Protein AF-0000000078515264 (afdb_homodimer)

Secondary structure (DSSP, 8-state):
---------------TTHHHHHHHHHHHTT--B--SS-----S-----SSSPPPTT-EEPP-TT-EEEES---TT--GGGGGSS-TT--EE--TT-SEEEEEEEEEEEEEEEEEEEE--TTSTTTT---EEEEEEESSSSSEEEEEEEEE--SSSS-EEEEEEEEEEEEEEEEEEPPSS-S--EESEEEEEEESEE----GGG-EEEEEEE-SS---EEEE-TTS-EEEE-SSSSS--SS--SS-EEEEEE-TTT--EEEEEE-TT----SS-EEEE-TTS-EEEE-SSSTT-EEEEETTTTEEEEEPPPSS--SS-EEEE-TTS-EEEE--TTTT-TTS---EEEEETTTTEEEEETTS-GGGG----TT-HHHHTSS-EEEE-GGGEEEEEESSSEEEEEE-STT-EEEEEEE-TT----BT-EEEEEETTTTEEEEE--BSSSSSEE-EEEEEEEE--STTPPPEEEEEEEEEEEEEEBS-EEEE-TTS-EEEE--BSEE-TTB--SB--S-EEEETTTTEEEE-PPP-S---TTEEEEE-TTS-EEEEE----SSSTT---EEEEEE-GGGB-TTSPBPP---EEE---SEEETTPEEEEEESS---EEEEEE--EEETTB-TT-BEEEE--EESSSSS-EEEEE--S-TTTS-SEEEEEEEE-TT-PBPPPEEEEEESSS--S------------------/---------------TTHHHHHHHHHHHTT--B--SS-----S-----SSSPPPTT-EEPP-TT-EEEES---TT--GGGGGSS-TT--EE--TT-SEEEEEEEEEEEEEEEEEEEEPPTTSTTTT---EEEEEEESSSSS-EEEEEEEE--SSSS-EEEEEEEEEEEEEEEEEEPPSS-S--EESEEEEEEESEE----GGG-EEEEEEE-SS---EEEE-TTS-EEEE-SSSSS--SS--SS-EEEEEE-TTT--EEEEEE-TT----SS-EEEE-TTS-EEEE-SSSTT-EEEEETTTTEEEEEPPPSS--SS-EEEE-TTS-EEEE--TTTT-TTS---EEEEETTTTEEEEETTS-GGGG----TT-HHHHTSS-EEEE-GGGEEEEEESSSEEEEEE-STT-EEEEEEE-TT----BT-EEEEEETTTTEEEEE--BSSSSSEE-EEEEEEEE--STTPPPEEEEEEEEEEEEEEBS-EEEE-TTS-EEEE--BSEE-TTB--SB--S-EEEETTTTEEEE-PPP-S---TTEEEEE-TTS-EEEEE----SSSTT---EEEEEE-GGGB-TTSPBPP---EEE---SEEETTPEEEEEESS---EEEEEE--EEETTB-TT-BEEEE--EESSSSS-EEEEE--S-TTTS-SEEEEEEEE-TT-PBPPPEEEEEESSS--S------------------

Solvent-accessible surface area (backbone atoms only — not comparable to full-atom values): 69008 Å² total; per-residue (Å²): 140,81,81,76,80,76,81,80,79,79,78,82,79,79,62,86,67,47,62,64,44,48,52,52,42,50,47,50,60,22,52,62,53,73,85,84,43,87,73,68,81,45,80,62,69,95,75,54,57,53,26,44,63,60,66,76,47,38,78,56,78,59,69,58,48,47,78,49,53,70,52,50,28,90,92,15,47,64,64,27,20,66,66,37,40,60,88,40,34,15,27,35,32,54,85,44,79,47,46,40,44,35,39,35,53,74,46,37,25,23,39,24,31,42,36,38,31,44,41,72,85,45,62,62,55,26,59,66,34,58,39,37,30,32,37,11,72,74,76,74,58,71,46,70,56,44,27,32,25,19,46,50,81,59,79,54,78,41,72,49,61,35,70,59,38,77,26,23,24,41,36,41,40,30,71,55,37,91,89,42,43,31,38,32,30,3,34,61,46,44,24,23,26,54,50,57,78,87,83,48,31,76,35,17,44,81,50,35,19,38,37,37,58,32,20,31,33,31,37,31,52,38,83,67,64,35,35,39,31,25,33,10,65,31,49,38,32,62,71,89,64,88,57,28,19,23,28,34,36,38,38,32,83,86,78,57,48,54,48,77,48,74,46,49,87,53,50,35,11,51,30,59,36,21,50,31,52,22,29,64,50,35,36,40,38,31,16,15,76,31,22,32,39,25,37,32,35,37,47,86,74,68,42,79,40,61,51,59,53,47,91,58,42,16,20,35,19,23,27,21,36,25,28,83,15,29,34,39,36,37,32,9,26,48,36,80,47,49,86,53,85,38,40,22,32,34,37,33,73,78,76,51,41,61,44,74,14,75,46,20,51,41,79,72,48,45,39,81,22,84,85,34,68,37,56,15,33,41,56,45,35,40,36,38,19,48,89,39,18,31,41,32,72,22,36,14,31,48,21,34,29,35,35,63,58,83,50,25,29,60,43,80,34,50,57,60,70,90,50,63,32,17,30,51,18,36,57,41,31,44,28,37,83,67,27,31,29,42,35,41,30,3,10,54,23,72,55,81,22,60,29,32,27,44,23,32,34,37,33,44,78,60,76,79,51,71,50,48,68,42,67,32,41,88,28,41,51,98,56,44,21,18,35,22,34,61,36,69,43,84,83,43,31,34,40,35,40,39,3,13,36,51,28,42,80,47,33,85,46,51,62,37,47,56,23,36,33,39,33,75,88,78,42,37,72,43,76,34,46,68,56,63,69,84,36,26,40,28,18,31,44,46,69,40,62,69,65,30,32,41,47,26,12,10,35,45,42,33,65,10,34,43,23,25,43,32,29,32,30,36,39,50,33,61,48,35,34,82,87,50,46,77,49,87,56,40,40,78,72,45,66,72,64,61,63,49,40,54,38,40,71,51,46,35,27,31,76,44,72,65,57,38,32,22,37,35,37,50,37,32,25,37,46,34,46,36,40,44,38,37,24,33,78,38,68,59,42,72,73,45,98,66,75,40,30,35,34,34,67,44,57,67,48,32,23,60,46,51,27,15,44,29,30,40,31,43,17,24,86,82,52,22,54,14,62,38,47,66,26,39,31,23,86,47,88,70,65,61,70,64,76,76,75,80,77,80,79,82,79,80,73,75,80,72,80,120,135,86,68,82,80,80,79,78,78,76,78,80,79,79,63,80,66,48,66,63,43,50,51,52,42,50,48,50,50,26,54,60,52,74,87,85,42,89,74,70,81,46,79,61,71,96,73,54,58,51,26,44,63,61,67,77,48,40,78,55,77,60,69,58,49,46,78,50,55,70,52,49,29,89,93,14,47,64,65,27,20,66,66,37,40,59,88,40,33,17,27,35,31,54,86,42,78,48,46,40,43,34,38,35,52,74,46,36,24,24,39,25,31,41,36,38,32,45,39,71,86,44,61,62,56,26,59,67,34,59,40,36,32,31,38,10,70,73,78,74,59,71,48,69,57,43,28,33,26,20,46,50,83,60,78,53,79,41,75,49,61,36,70,60,39,76,27,23,25,41,36,41,37,30,70,55,36,88,89,41,41,30,37,31,31,3,34,61,46,44,25,24,26,53,51,58,77,88,83,48,31,76,35,17,44,81,49,35,18,38,36,36,58,34,20,31,31,31,36,33,50,38,82,69,64,35,36,42,30,26,32,10,64,30,49,38,32,60,71,87,62,87,60,29,19,24,27,34,36,38,37,32,82,86,80,55,49,55,48,76,50,73,48,48,87,52,49,35,12,51,29,59,36,20,47,32,52,23,28,58,51,35,36,39,38,32,16,14,77,32,22,32,37,24,37,33,35,38,48,87,74,68,41,78,40,61,50,57,51,46,91,59,41,15,21,36,20,23,28,20,36,24,27,83,14,30,35,40,36,37,32,8,24,48,35,82,45,55,86,52,85,37,40,23,32,34,37,33,75,90,76,52,41,61,45,74,13,76,48,20,51,40,78,70,47,44,37,79,22,85,86,34,66,38,57,14,33,42,55,45,35,39,36,37,19,48,89,38,19,32,41,32,71,22,35,14,30,49,21,32,29,35,34,64,57,83,49,25,29,63,44,78,34,49,57,58,70,88,50,63,33,18,29,50,19,35,57,42,30,45,28,36,85,66,27,32,30,41,36,41,29,4,10,54,23,72,56,80,22,61,30,33,26,45,24,32,32,37,33,45,77,59,79,78,51,69,51,50,69,41,66,32,40,86,27,42,51,96,56,44,22,16,35,23,33,60,38,69,43,82,83,44,29,35,39,36,40,40,3,12,36,52,28,44,80,48,32,85,45,50,63,37,47,55,24,35,34,39,33,74,89,78,40,37,71,44,76,34,47,67,57,64,69,84,34,25,38,27,17,31,44,46,68,40,61,69,67,30,33,42,46,26,12,10,33,44,43,32,64,9,36,42,22,25,42,33,29,32,29,36,40,50,32,61,47,35,34,81,88,49,46,77,49,88,55,39,39,79,71,44,67,73,63,59,62,48,39,55,39,38,70,48,45,34,28,31,78,43,75,65,58,38,31,23,39,34,35,50,37,34,26,37,47,34,46,37,39,44,36,36,24,36,79,39,67,60,44,72,74,45,98,68,75,38,30,36,33,34,68,42,57,69,50,31,23,57,45,50,26,15,45,28,30,40,30,43,16,24,86,81,52,21,56,13,61,38,49,66,28,38,31,23,86,50,88,72,65,55,80,65,74,77,74,79,79,79,78,80,76,77,78,77,83,73,77,122

pLDDT: mean 89.78, std 17.16, range [20.33, 98.81]

InterPro domains:
  IPR000421 Coagulation factor 5/8, C-terminal domain [PF00754] (67-188)
  IPR000421 Coagulation factor 5/8, C-terminal domain [PS50022] (48-193)
  IPR006652 Kelch repeat type 1 [PF01344] (315-359)
  IPR006652 Kelch repeat type 1 [SM00612] (282-324)
  IPR006652 Kelch repeat type 1 [SM00612] (326-372)
  IPR006652 Kelch repeat type 1 [SM00612] (493-545)
  IPR008979 Galactose-binding-like domain superfamily [SSF49785] (58-192)
  IPR009880 Glyoxal oxidase, N-terminal [PF07250] (476-554)
  IPR011043 Galactose oxidase/kelch, beta-propeller [SSF50965] (236-576)
  IPR013783 Immunoglobulin-like fold [G3DSA:2.60.40.10] (584-681)
  IPR014756 Immunoglobulin E-set [SSF81296] (582-682)
  IPR015202 Galactose oxidase-like, Early set domain [PF09118] (585-681)
  IPR015202 Galactose oxidase-like, Early set domain [cd02851] (580-681)
  IPR037293 Galactose oxidase, central domain superfamily [G3DSA:2.130.10.80] (200-582)

Sequence (1412 aa):
MRLQWAGLLLGASIGGVNGMAEYMHEAMRGERVSGYGKSDNPSFVPEFKDESRPYQGHRIPRQDWTLTCSSSARGFPCKNAIDGKSATAWRSDPSDKGHTFIVDLGAWYQVGAVVVLPPTDTDTEGLITQHKIWASEDHETWKGPVAYGMWPESNRQRMSAFEPSSTRYLRITTEADEKNPWIGIAELNIYGTLYTIPRDPALGVWGPTLDFPIVPVSGAQEGSGMLALWSSWADDQFHSTPGGKTVMTRWNPLTGEVSKRTVSNTHHDMFCPGISYDGTGMMVVTGGNDASETSLYDSVNDEWVRATEMKLRRGYQASTTLSDGRVFVIGGSWAGASNVDKDAEVYDPATRNWTMLPEAKVSNMLTEDMEGPWRADNHGWLFGWKDLSIFQAGPSKQMNWYSAHGNGSVVAAGRRMDDEDSMSGNAIMFDAVKGKILTLGGSPDYDKSWSTNAAHIITIGEPGQKPKVQPAGGGTMHHERVFHTTVVLPDGKVAIFGGQQFGIAFNEENVQFVPEIYDPETDTFTKLQQNNVVRVYHTVSILLPDARVLNAGGGLCGNCTANHYDGQIFTPPYLLTPSGQPRPRPEIISGLQDHAVVGSTLRFRTSGPISTASLIRLGTATHTVNTDQRRIPLDVTATTFFGNTWKTTLPKDSGILIPGYWMLFVMDRDGVPSIAKIMMIGLDNRQTIQPAEEQSSAIDEQKCEHMRLQWAGLLLGASIGGVNGMAEYMHEAMRGERVSGYGKSDNPSFVPEFKDESRPYQGHRIPRQDWTLTCSSSARGFPCKNAIDGKSATAWRSDPSDKGHTFIVDLGAWYQVGAVVVLPPTDTDTEGLITQHKIWASEDHETWKGPVAYGMWPESNRQRMSAFEPSSTRYLRITTEADEKNPWIGIAELNIYGTLYTIPRDPALGVWGPTLDFPIVPVSGAQEGSGMLALWSSWADDQFHSTPGGKTVMTRWNPLTGEVSKRTVSNTHHDMFCPGISYDGTGMMVVTGGNDASETSLYDSVNDEWVRATEMKLRRGYQASTTLSDGRVFVIGGSWAGASNVDKDAEVYDPATRNWTMLPEAKVSNMLTEDMEGPWRADNHGWLFGWKDLSIFQAGPSKQMNWYSAHGNGSVVAAGRRMDDEDSMSGNAIMFDAVKGKILTLGGSPDYDKSWSTNAAHIITIGEPGQKPKVQPAGGGTMHHERVFHTTVVLPDGKVAIFGGQQFGIAFNEENVQFVPEIYDPETDTFTKLQQNNVVRVYHTVSILLPDARVLNAGGGLCGNCTANHYDGQIFTPPYLLTPSGQPRPRPEIISGLQDHAVVGSTLRFRTSGPISTASLIRLGTATHTVNTDQRRIPLDVTATTFFGNTWKTTLPKDSGILIPGYWMLFVMDRDGVPSIAKIMMIGLDNRQTIQPAEEQSSAIDEQKCEH

Organism: Penicillium expansum (NCBI:txid27334)

Structure (mmCIF, N/CA/C/O backbone):
data_AF-0000000078515264-model_v1
#
loop_
_entity.id
_entity.type
_entity.pdbx_description
1 polymer 'Galactose oxidase/kelch, beta-propeller'
#
loop_
_atom_site.group_PDB
_atom_site.id
_atom_site.type_symbol
_atom_site.label_atom_id
_atom_site.label_alt_id
_atom_site.label_comp_id
_atom_site.label_asym_id
_atom_site.label_entity_id
_atom_site.label_seq_id
_atom_site.pdbx_PDB_ins_code
_atom_site.Cartn_x
_atom_site.Cartn_y
_atom_site.Cartn_z
_atom_site.occupancy
_atom_site.B_iso_or_equiv
_atom_site.auth_seq_id
_atom_site.auth_comp_id
_atom_site.auth_asym_id
_atom_site.auth_atom_id
_atom_site.pdbx_PDB_model_num
ATOM 1 N N . MET A 1 1 ? -0.432 21.469 87.25 1 20.33 1 MET A N 1
ATOM 2 C CA . MET A 1 1 ? -1.618 21.75 86.438 1 20.33 1 MET A CA 1
ATOM 3 C C . MET A 1 1 ? -1.249 22.516 85.125 1 20.33 1 MET A C 1
ATOM 5 O O . MET A 1 1 ? -1.517 23.719 85.062 1 20.33 1 MET A O 1
ATOM 9 N N . ARG A 1 2 ? -0.03 22.297 84.688 1 24.5 2 ARG A N 1
ATOM 10 C CA . ARG A 1 2 ? 0.885 22.875 83.688 1 24.5 2 ARG A CA 1
ATOM 11 C C . ARG A 1 2 ? 0.263 22.875 82.312 1 24.5 2 ARG A C 1
ATOM 13 O O . ARG A 1 2 ? -0.137 21.828 81.812 1 24.5 2 ARG A O 1
ATOM 20 N N . LEU A 1 3 ? -0.428 24.062 81.938 1 22.36 3 LEU A N 1
ATOM 21 C CA . LEU A 1 3 ? -1.307 24.484 80.875 1 22.36 3 LEU A CA 1
ATOM 22 C C . LEU A 1 3 ? -0.612 24.312 79.5 1 22.36 3 LEU A C 1
ATOM 24 O O . LEU A 1 3 ? 0.401 24.969 79.25 1 22.36 3 LEU A O 1
ATOM 28 N N . GLN A 1 4 ? -0.413 23.078 79 1 24.62 4 GLN A N 1
ATOM 29 C CA . GLN A 1 4 ? 0.292 22.641 77.812 1 24.62 4 GLN A CA 1
ATOM 30 C C . GLN A 1 4 ? -0.34 23.219 76.562 1 24.62 4 GLN A C 1
ATOM 32 O O . GLN A 1 4 ? -1.474 22.891 76.188 1 24.62 4 GLN A O 1
ATOM 37 N N . TRP A 1 5 ? -0.208 24.547 76.25 1 22.73 5 TRP A N 1
ATOM 38 C CA . TRP A 1 5 ? -0.776 25.328 75.188 1 22.73 5 TRP A CA 1
ATOM 39 C C . TRP A 1 5 ? -0.344 24.781 73.812 1 22.73 5 TRP A C 1
ATOM 41 O O . TRP A 1 5 ? 0.831 24.859 73.438 1 22.73 5 TRP A O 1
ATOM 51 N N . ALA A 1 6 ? -0.703 23.5 73.5 1 27.19 6 ALA A N 1
ATOM 52 C CA . ALA A 1 6 ? -0.347 22.828 72.25 1 27.19 6 ALA A CA 1
ATOM 53 C C . ALA A 1 6 ? -0.828 23.625 71 1 27.19 6 ALA A C 1
ATOM 55 O O . ALA A 1 6 ? -2.01 23.969 70.938 1 27.19 6 ALA A O 1
ATOM 56 N N . GLY A 1 7 ? 0.035 24.453 70.438 1 22.66 7 GLY A N 1
ATOM 57 C CA . GLY A 1 7 ? -0.012 25.328 69.25 1 22.66 7 GLY A CA 1
ATOM 58 C C . GLY A 1 7 ? -0.572 24.656 68.062 1 22.66 7 GLY A C 1
ATOM 59 O O . GLY A 1 7 ? -0.045 23.641 67.562 1 22.66 7 GLY A O 1
ATOM 60 N N . LEU A 1 8 ? -1.963 24.688 67.75 1 22.27 8 LEU A N 1
ATOM 61 C CA . LEU A 1 8 ? -2.852 24.25 66.688 1 22.27 8 LEU A CA 1
ATOM 62 C C . LEU A 1 8 ? -2.443 24.875 65.312 1 22.27 8 LEU A C 1
ATOM 64 O O . LEU A 1 8 ? -2.611 26.078 65.125 1 22.27 8 LEU A O 1
ATOM 68 N N . LEU A 1 9 ? -1.233 24.578 64.812 1 22.66 9 LEU A N 1
ATOM 69 C CA . LEU A 1 9 ? -0.841 25.094 63.5 1 22.66 9 LEU A CA 1
ATOM 70 C C . LEU A 1 9 ? -1.832 24.672 62.438 1 22.66 9 LEU A C 1
ATOM 72 O O . LEU A 1 9 ? -2.018 23.469 62.188 1 22.66 9 LEU A O 1
ATOM 76 N N . LEU A 1 10 ? -2.992 25.391 62.219 1 23.19 10 LEU A N 1
ATOM 77 C CA . LEU A 1 10 ? -4.055 25.328 61.219 1 23.19 10 LEU A CA 1
ATOM 78 C C . LEU A 1 10 ? -3.48 25.422 59.812 1 23.19 10 LEU A C 1
ATOM 80 O O . LEU A 1 10 ? -2.912 26.438 59.438 1 23.19 10 LEU A O 1
ATOM 84 N N . GLY A 1 11 ? -2.941 24.328 59.25 1 23.88 11 GLY A N 1
ATOM 85 C CA . GLY A 1 11 ? -2.514 24.172 57.875 1 23.88 11 GLY A CA 1
ATOM 86 C C . GLY A 1 11 ? -3.602 24.5 56.875 1 23.88 11 GLY A C 1
ATOM 87 O O . GLY A 1 11 ? -4.676 23.906 56.906 1 23.88 11 GLY A O 1
ATOM 88 N N . ALA A 1 12 ? -3.82 25.797 56.406 1 26.3 12 ALA A N 1
ATOM 89 C CA . ALA A 1 12 ? -4.719 26.375 55.406 1 26.3 12 ALA A CA 1
ATOM 90 C C . ALA A 1 12 ? -4.68 25.562 54.125 1 26.3 12 ALA A C 1
ATOM 92 O O . ALA A 1 12 ? -3.609 25.328 53.531 1 26.3 12 ALA A O 1
ATOM 93 N N . SER A 1 13 ? -5.73 24.719 53.875 1 25.81 13 SER A N 1
ATOM 94 C CA . SER A 1 13 ? -6.16 23.859 52.781 1 25.81 13 SER A CA 1
ATOM 95 C C . SER A 1 13 ? -6.316 24.641 51.469 1 25.81 13 SER A C 1
ATOM 97 O O . SER A 1 13 ? -7.254 25.438 51.312 1 25.81 13 SER A O 1
ATOM 99 N N . ILE A 1 14 ? -5.258 25.109 50.844 1 28.91 14 ILE A N 1
ATOM 100 C CA . ILE A 1 14 ? -5.285 25.781 49.562 1 28.91 14 ILE A CA 1
ATOM 101 C C . ILE A 1 14 ? -5.961 24.875 48.531 1 28.91 14 ILE A C 1
ATOM 103 O O . ILE A 1 14 ? -5.344 23.938 48.031 1 28.91 14 ILE A O 1
ATOM 107 N N . GLY A 1 15 ? -7.262 24.5 48.531 1 28.39 15 GLY A N 1
ATOM 108 C CA . GLY A 1 15 ? -8.227 23.703 47.781 1 28.39 15 GLY A CA 1
ATOM 109 C C . GLY A 1 15 ? -8.258 24.062 46.312 1 28.39 15 GLY A C 1
ATOM 110 O O . GLY A 1 15 ? -8.758 23.297 45.5 1 28.39 15 GLY A O 1
ATOM 111 N N . GLY A 1 16 ? -8.359 25.297 45.906 1 32.53 16 GLY A N 1
ATOM 112 C CA . GLY A 1 16 ? -8.688 25.703 44.531 1 32.53 16 GLY A CA 1
ATOM 113 C C . GLY A 1 16 ? -7.66 25.25 43.5 1 32.53 16 GLY A C 1
ATOM 114 O O . GLY A 1 16 ? -7.867 25.406 42.312 1 32.53 16 GLY A O 1
ATOM 115 N N . VAL A 1 17 ? -6.359 24.969 43.812 1 37.44 17 VAL A N 1
ATOM 116 C CA . VAL A 1 17 ? -5.191 24.484 43.094 1 37.44 17 VAL A CA 1
ATOM 117 C C . VAL A 1 17 ? -5.422 23.031 42.656 1 37.44 17 VAL A C 1
ATOM 119 O O . VAL A 1 17 ? -4.656 22.469 41.875 1 37.44 17 VAL A O 1
ATOM 122 N N . ASN A 1 18 ? -6.453 22.266 43.125 1 36.16 18 ASN A N 1
ATOM 123 C CA . ASN A 1 18 ? -6.48 20.812 43.062 1 36.16 18 ASN A CA 1
ATOM 124 C C . ASN A 1 18 ? -7.051 20.297 41.75 1 36.16 18 ASN A C 1
ATOM 126 O O . ASN A 1 18 ? -6.633 19.25 41.25 1 36.16 18 ASN A O 1
ATOM 130 N N . GLY A 1 19 ? -8.039 20.922 41.312 1 37.78 19 GLY A N 1
ATOM 131 C CA . GLY A 1 19 ? -8.664 20.312 40.156 1 37.78 19 GLY A CA 1
ATOM 132 C C . GLY A 1 19 ? -7.801 20.359 38.906 1 37.78 19 GLY A C 1
ATOM 133 O O . GLY A 1 19 ? -7.75 19.406 38.125 1 37.78 19 GLY A O 1
ATOM 134 N N . MET A 1 20 ? -7.305 21.531 38.531 1 42.56 20 MET A N 1
ATOM 135 C CA . MET A 1 20 ? -6.379 21.656 37.406 1 42.56 20 MET A CA 1
ATOM 136 C C . MET A 1 20 ? -5.211 20.688 37.562 1 42.56 20 MET A C 1
ATOM 138 O O . MET A 1 20 ? -4.746 20.094 36.594 1 42.56 20 MET A O 1
ATOM 142 N N . ALA A 1 21 ? -4.73 20.609 38.781 1 43.62 21 ALA A N 1
ATOM 143 C CA . ALA A 1 21 ? -3.59 19.75 39.125 1 43.62 21 ALA A CA 1
ATOM 144 C C . ALA A 1 21 ? -3.889 18.297 38.812 1 43.62 21 ALA A C 1
ATOM 146 O O . ALA A 1 21 ? -3.051 17.594 38.219 1 43.62 21 ALA A O 1
ATOM 147 N N . GLU A 1 22 ? -5.102 17.969 39.188 1 48.72 22 GLU A N 1
ATOM 148 C CA . GLU A 1 22 ? -5.406 16.562 38.938 1 48.72 22 GLU A CA 1
ATOM 149 C C . GLU A 1 22 ? -5.496 16.266 37.438 1 48.72 22 GLU A C 1
ATOM 151 O O . GLU A 1 22 ? -4.98 15.25 36.969 1 48.72 22 GLU A O 1
ATOM 156 N N . TYR A 1 23 ? -6.211 17.109 36.688 1 47.78 23 TYR A N 1
ATOM 157 C CA . TYR A 1 23 ? -6.32 16.891 35.25 1 47.78 23 TYR A CA 1
ATOM 158 C C . TYR A 1 23 ? -4.969 17.047 34.562 1 47.78 23 TYR A C 1
ATOM 160 O O . TYR A 1 23 ? -4.574 16.203 33.75 1 47.78 23 TYR A O 1
ATOM 168 N N . MET A 1 24 ? -4.387 18.156 34.812 1 49.06 24 MET A N 1
ATOM 169 C CA . MET A 1 24 ? -3.033 18.344 34.312 1 49.06 24 MET A CA 1
ATOM 170 C C . MET A 1 24 ? -2.111 17.219 34.781 1 49.06 24 MET A C 1
ATOM 172 O O . MET A 1 24 ? -1.248 16.766 34.031 1 49.06 24 MET A O 1
ATOM 176 N N . HIS A 1 25 ? -2.365 16.859 36 1 50.38 25 HIS A N 1
ATOM 177 C CA . HIS A 1 25 ? -1.604 15.742 36.531 1 50.38 25 HIS A CA 1
ATOM 178 C C . HIS A 1 25 ? -1.91 14.453 35.781 1 50.38 25 HIS A C 1
ATOM 180 O O . HIS A 1 25 ? -1.003 13.672 35.469 1 50.38 25 HIS A O 1
ATOM 186 N N . GLU A 1 26 ? -3.17 14.281 35.562 1 51.47 26 GLU A N 1
ATOM 187 C CA . GLU A 1 26 ? -3.52 13.094 34.812 1 51.47 26 GLU A CA 1
ATOM 188 C C . GLU A 1 26 ? -2.971 13.172 33.375 1 51.47 26 GLU A C 1
ATOM 190 O O . GLU A 1 26 ? -2.473 12.18 32.844 1 51.47 26 GLU A O 1
ATOM 195 N N . ALA A 1 27 ? -3.199 14.297 32.781 1 51.47 27 ALA A N 1
ATOM 196 C CA . ALA A 1 27 ? -2.607 14.477 31.453 1 51.47 27 ALA A CA 1
ATOM 197 C C . ALA A 1 27 ? -1.087 14.352 31.516 1 51.47 27 ALA A C 1
ATOM 199 O O . ALA A 1 27 ? -0.469 13.797 30.594 1 51.47 27 ALA A O 1
ATOM 200 N N . MET A 1 28 ? -0.564 14.914 32.5 1 49.22 28 MET A N 1
ATOM 201 C CA . MET A 1 28 ? 0.868 14.844 32.781 1 49.22 28 MET A CA 1
ATOM 202 C C . MET A 1 28 ? 1.313 13.391 32.969 1 49.22 28 MET A C 1
ATOM 204 O O . MET A 1 28 ? 2.479 13.062 32.719 1 49.22 28 MET A O 1
ATOM 208 N N . ARG A 1 29 ? 0.42 12.719 33.625 1 49.53 29 ARG A N 1
ATOM 209 C CA . ARG A 1 29 ? 0.899 11.352 33.781 1 49.53 29 ARG A CA 1
ATOM 210 C C . ARG A 1 29 ? 1.019 10.648 32.438 1 49.53 29 ARG A C 1
ATOM 212 O O . ARG A 1 29 ? 1.288 9.445 32.375 1 49.53 29 ARG A O 1
ATOM 219 N N . GLY A 1 30 ? 1.621 11.25 31.531 1 50.16 30 GLY A N 1
ATOM 220 C CA . GLY A 1 30 ? 2.203 10.836 30.266 1 50.16 30 GLY A CA 1
ATOM 221 C C . GLY A 1 30 ? 1.261 9.992 29.422 1 50.16 30 GLY A C 1
ATOM 222 O O . GLY A 1 30 ? 1.664 9.438 28.406 1 50.16 30 GLY A O 1
ATOM 223 N N . GLU A 1 31 ? 0.109 9.656 30 1 52.47 31 GLU A N 1
ATOM 224 C CA . GLU A 1 31 ? -0.584 8.57 29.297 1 52.47 31 GLU A CA 1
ATOM 225 C C . GLU A 1 31 ? -1.515 9.125 28.219 1 52.47 31 GLU A C 1
ATOM 227 O O . GLU A 1 31 ? -2.25 10.086 28.453 1 52.47 31 GLU A O 1
ATOM 232 N N . ARG A 1 32 ? -1.143 8.836 26.969 1 58.84 32 ARG A N 1
ATOM 233 C CA . ARG A 1 32 ? -2.064 8.992 25.844 1 58.84 32 ARG A CA 1
ATOM 234 C C . ARG A 1 32 ? -3.498 8.695 26.266 1 58.84 32 ARG A C 1
ATOM 236 O O . ARG A 1 32 ? -3.771 7.637 26.844 1 58.84 32 ARG A O 1
ATOM 243 N N . VAL A 1 33 ? -4.34 9.742 26.188 1 66.56 33 VAL A N 1
ATOM 244 C CA . VAL A 1 33 ? -5.77 9.5 26.344 1 66.56 33 VAL A CA 1
ATOM 245 C C . VAL A 1 33 ? -6.344 8.891 25.078 1 66.56 33 VAL A C 1
ATOM 247 O O . VAL A 1 33 ? -6.172 9.438 23.984 1 66.56 33 VAL A O 1
ATOM 250 N N . SER A 1 34 ? -6.562 7.625 25.109 1 71.5 34 SER A N 1
ATOM 251 C CA . SER A 1 34 ? -7.148 6.914 23.984 1 71.5 34 SER A CA 1
ATOM 252 C C . SER A 1 34 ? -8.492 6.297 24.344 1 71.5 34 SER A C 1
ATOM 254 O O . SER A 1 34 ? -8.938 6.406 25.5 1 71.5 34 SER A O 1
ATOM 256 N N . GLY A 1 35 ? -9.227 5.832 23.422 1 72.44 35 GLY A N 1
ATOM 257 C CA . GLY A 1 35 ? -10.453 5.094 23.656 1 72.44 35 GLY A CA 1
ATOM 258 C C . GLY A 1 35 ? -11.703 5.859 23.266 1 72.44 35 GLY A C 1
ATOM 259 O O . GLY A 1 35 ? -12.812 5.469 23.609 1 72.44 35 GLY A O 1
ATOM 260 N N . TYR A 1 36 ? -11.484 6.914 22.469 1 76.69 36 TYR A N 1
ATOM 261 C CA . TYR A 1 36 ? -12.633 7.734 22.109 1 76.69 36 TYR A CA 1
ATOM 262 C C . TYR A 1 36 ? -12.945 7.605 20.625 1 76.69 36 TYR A C 1
ATOM 264 O O . TYR A 1 36 ? -13.938 8.148 20.141 1 76.69 36 TYR A O 1
ATOM 272 N N . GLY A 1 37 ? -12.094 6.91 19.969 1 73.62 37 GLY A N 1
ATOM 273 C CA . GLY A 1 37 ? -12.289 6.738 18.531 1 73.62 37 GLY A CA 1
ATOM 274 C C . GLY A 1 37 ? -12.758 5.344 18.156 1 73.62 37 GLY A C 1
ATOM 275 O O . GLY A 1 37 ? -12.898 4.477 19.016 1 73.62 37 GLY A O 1
ATOM 276 N N . LYS A 1 38 ? -13.062 5.238 16.781 1 78.44 38 LYS A N 1
ATOM 277 C CA . LYS A 1 38 ? -13.406 3.922 16.25 1 78.44 38 LYS A CA 1
ATOM 278 C C . LYS A 1 38 ? -12.203 2.984 16.281 1 78.44 38 LYS A C 1
ATOM 280 O O . LYS A 1 38 ? -11.07 3.414 16.047 1 78.44 38 LYS A O 1
ATOM 285 N N . SER A 1 39 ? -12.375 1.726 16.688 1 81.56 39 SER A N 1
ATOM 286 C CA . SER A 1 39 ? -11.32 0.714 16.672 1 81.56 39 SER A CA 1
ATOM 287 C C . SER A 1 39 ? -11.836 -0.61 16.125 1 81.56 39 SER A C 1
ATOM 289 O O . SER A 1 39 ? -13.023 -0.925 16.25 1 81.56 39 SER A O 1
ATOM 291 N N . ASP A 1 40 ? -11.062 -1.333 15.352 1 87.44 40 ASP A N 1
ATOM 292 C CA . ASP A 1 40 ? -11.398 -2.65 14.82 1 87.44 40 ASP A CA 1
ATOM 293 C C . ASP A 1 40 ? -10.656 -3.752 15.562 1 87.44 40 ASP A C 1
ATOM 295 O O . ASP A 1 40 ? -9.602 -4.203 15.117 1 87.44 40 ASP A O 1
ATOM 299 N N . ASN A 1 41 ? -11.148 -4.223 16.719 1 86.75 41 ASN A N 1
ATOM 300 C CA . ASN A 1 41 ? -10.625 -5.32 17.516 1 86.75 41 ASN A CA 1
ATOM 301 C C . ASN A 1 41 ? -11.602 -6.488 17.578 1 86.75 41 ASN A C 1
ATOM 303 O O . ASN A 1 41 ? -12.234 -6.723 18.609 1 86.75 41 ASN A O 1
ATOM 307 N N . PRO A 1 42 ? -11.648 -7.246 16.578 1 90.56 42 PRO A N 1
ATOM 308 C CA . PRO A 1 42 ? -12.641 -8.32 16.5 1 90.56 42 PRO A CA 1
ATOM 309 C C . PRO A 1 42 ? -12.297 -9.508 17.391 1 90.56 42 PRO A C 1
ATOM 311 O O . PRO A 1 42 ? -11.133 -9.711 17.734 1 90.56 42 PRO A O 1
ATOM 314 N N . SER A 1 43 ? -13.312 -10.273 17.781 1 87.75 43 SER A N 1
ATOM 315 C CA . SER A 1 43 ? -13.133 -11.5 18.547 1 87.75 43 SER A CA 1
ATOM 316 C C . SER A 1 43 ? -12.516 -12.602 17.703 1 87.75 43 SER A C 1
ATOM 318 O O . SER A 1 43 ? -11.914 -13.539 18.234 1 87.75 43 SER A O 1
ATOM 320 N N . PHE A 1 44 ? -12.766 -12.43 16.438 1 88.75 44 PHE A N 1
ATOM 321 C CA . PHE A 1 44 ? -12.211 -13.406 15.508 1 88.75 44 PHE A CA 1
ATOM 322 C C . PHE A 1 44 ? -11.25 -12.734 14.531 1 88.75 44 PHE A C 1
ATOM 324 O O . PHE A 1 44 ? -11.617 -11.766 13.859 1 88.75 44 PHE A O 1
ATOM 331 N N . VAL A 1 45 ? -10.062 -13.195 14.477 1 93.38 45 VAL A N 1
ATOM 332 C CA . VAL A 1 45 ? -9.078 -12.844 13.461 1 93.38 45 VAL A CA 1
ATOM 333 C C . VAL A 1 45 ? -8.664 -14.102 12.695 1 93.38 45 VAL A C 1
ATOM 335 O O . VAL A 1 45 ? -8.367 -15.133 13.297 1 93.38 45 VAL A O 1
ATOM 338 N N . PRO A 1 46 ? -8.734 -13.992 11.32 1 95.31 46 PRO A N 1
ATOM 339 C CA . PRO A 1 46 ? -8.367 -15.172 10.531 1 95.31 46 PRO A CA 1
ATOM 340 C C . PRO A 1 46 ? -7.051 -15.797 10.977 1 95.31 46 PRO A C 1
ATOM 342 O O . PRO A 1 46 ? -6.074 -15.078 11.219 1 95.31 46 PRO A O 1
ATOM 345 N N . GLU A 1 47 ? -7.188 -17.109 11.133 1 92.38 47 GLU A N 1
ATOM 346 C CA . GLU A 1 47 ? -6.004 -17.922 11.375 1 92.38 47 GLU A CA 1
ATOM 347 C C . GLU A 1 47 ? -5.73 -18.859 10.203 1 92.38 47 GLU A C 1
ATOM 349 O O . GLU A 1 47 ? -6.664 -19.391 9.586 1 92.38 47 GLU A O 1
ATOM 354 N N . PHE A 1 48 ? -4.5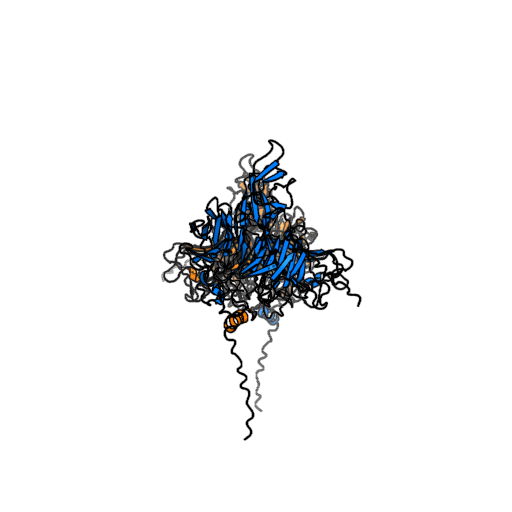94 -18.969 9.711 1 93 48 PHE A N 1
ATOM 355 C CA . PHE A 1 48 ? -4.215 -19.75 8.547 1 93 48 PHE A CA 1
ATOM 356 C C . PHE A 1 48 ? -3.484 -21.031 8.969 1 93 48 PHE A C 1
ATOM 358 O O . PHE A 1 48 ? -2.322 -21.219 8.609 1 93 48 PHE A O 1
ATOM 365 N N . LYS A 1 49 ? -4.258 -21.859 9.609 1 87.69 49 LYS A N 1
ATOM 366 C CA . LYS A 1 49 ? -3.686 -23.094 10.156 1 87.69 49 LYS A CA 1
ATOM 367 C C . LYS A 1 49 ? -3.619 -24.188 9.102 1 87.69 49 LYS A C 1
ATOM 369 O O . LYS A 1 49 ? -2.781 -25.094 9.188 1 87.69 49 LYS A O 1
ATOM 374 N N . ASP A 1 50 ? -4.488 -24.156 8.117 1 89.19 50 ASP A N 1
ATOM 375 C CA . ASP A 1 50 ? -4.562 -25.234 7.148 1 89.19 50 ASP A CA 1
ATOM 376 C C . ASP A 1 50 ? -4.422 -24.719 5.723 1 89.19 50 ASP A C 1
ATOM 378 O O . ASP A 1 50 ? -4.723 -25.422 4.762 1 89.19 50 ASP A O 1
ATOM 382 N N . GLU A 1 51 ? -4.055 -23.578 5.57 1 93.12 51 GLU A N 1
ATOM 383 C CA . GLU A 1 51 ? -3.854 -22.969 4.262 1 93.12 51 GLU A CA 1
ATOM 384 C C . GLU A 1 51 ? -2.787 -21.875 4.32 1 93.12 51 GLU A C 1
ATOM 386 O O . GLU A 1 51 ? -2.586 -21.266 5.367 1 93.12 51 GLU A O 1
ATOM 391 N N . SER A 1 52 ? -2.15 -21.719 3.23 1 94.81 52 SER A N 1
ATOM 392 C CA . SER A 1 52 ? -1.124 -20.688 3.164 1 94.81 52 SER A CA 1
ATOM 393 C C . SER A 1 52 ? -1.734 -19.297 3.297 1 94.81 52 SER A C 1
ATOM 395 O O . SER A 1 52 ? -2.709 -18.969 2.615 1 94.81 52 SER A O 1
ATOM 397 N N . ARG A 1 53 ? -1.242 -18.5 4.141 1 95.81 53 ARG A N 1
ATOM 398 C CA . ARG A 1 53 ? -1.732 -17.141 4.309 1 95.81 53 ARG A CA 1
ATOM 399 C C . ARG A 1 53 ? -1.43 -16.297 3.078 1 95.81 53 ARG A C 1
ATOM 401 O O . ARG A 1 53 ? -0.511 -16.609 2.316 1 95.81 53 ARG A O 1
ATOM 408 N N . PRO A 1 54 ? -2.238 -15.172 2.883 1 96.81 54 PRO A N 1
ATOM 409 C CA . PRO A 1 54 ? -1.843 -14.258 1.81 1 96.81 54 PRO A CA 1
ATOM 410 C C . PRO A 1 54 ? -0.403 -13.773 1.951 1 96.81 54 PRO A C 1
ATOM 412 O O . PRO A 1 54 ? -0.023 -13.25 3.004 1 96.81 54 PRO A O 1
ATOM 415 N N . TYR A 1 55 ? 0.375 -13.953 0.924 1 96.38 55 TYR A N 1
ATOM 416 C CA . TYR A 1 55 ? 1.796 -13.633 0.983 1 96.38 55 TYR A CA 1
ATOM 417 C C . TYR A 1 55 ? 2.008 -12.156 1.305 1 96.38 55 TYR A C 1
ATOM 419 O O . TYR A 1 55 ? 1.55 -11.281 0.567 1 96.38 55 TYR A O 1
ATOM 427 N N . GLN A 1 56 ? 2.67 -11.875 2.402 1 95.25 56 GLN A N 1
ATOM 428 C CA . GLN A 1 56 ? 2.988 -10.539 2.9 1 95.25 56 GLN A CA 1
ATOM 429 C C . GLN A 1 56 ? 1.729 -9.688 3.031 1 95.25 56 GLN A C 1
ATOM 431 O O . GLN A 1 56 ? 1.765 -8.477 2.803 1 95.25 56 GLN A O 1
ATOM 436 N N . GLY A 1 57 ? 0.626 -10.359 3.275 1 96.56 57 GLY A N 1
ATOM 437 C CA . GLY A 1 57 ? -0.643 -9.664 3.434 1 96.56 57 GLY A CA 1
ATOM 438 C C . GLY A 1 57 ? -0.859 -9.133 4.836 1 96.56 57 GLY A C 1
ATOM 439 O O . GLY A 1 57 ? -0.504 -9.789 5.82 1 96.56 57 GLY A O 1
ATOM 440 N N . HIS A 1 58 ? -1.397 -7.938 4.867 1 97.44 58 HIS A N 1
ATOM 441 C CA . HIS A 1 58 ? -1.829 -7.309 6.113 1 97.44 58 HIS A CA 1
ATOM 442 C C . HIS A 1 58 ? -3.344 -7.145 6.152 1 97.44 58 HIS A C 1
ATOM 444 O O . HIS A 1 58 ? -3.955 -6.742 5.16 1 97.44 58 HIS A O 1
ATOM 450 N N . ARG A 1 59 ? -3.939 -7.512 7.336 1 97.62 59 ARG A N 1
ATOM 451 C CA . ARG A 1 59 ? -5.379 -7.312 7.492 1 97.62 59 ARG A CA 1
ATOM 452 C C . ARG A 1 59 ? -5.73 -5.832 7.465 1 97.62 59 ARG A C 1
ATOM 454 O O . ARG A 1 59 ? -5.121 -5.027 8.172 1 97.62 59 ARG A O 1
ATOM 461 N N . ILE A 1 60 ? -6.617 -5.453 6.656 1 97.69 60 ILE A N 1
ATOM 462 C CA . ILE A 1 60 ? -7.07 -4.07 6.566 1 97.69 60 ILE A CA 1
ATOM 463 C C . ILE A 1 60 ? -8.102 -3.793 7.66 1 97.69 60 ILE A C 1
ATOM 465 O O . ILE A 1 60 ? -9.109 -4.5 7.77 1 97.69 60 ILE A O 1
ATOM 469 N N . PRO A 1 61 ? -7.828 -2.818 8.516 1 95 61 PRO A N 1
ATOM 470 C CA . PRO A 1 61 ? -8.82 -2.492 9.547 1 95 61 PRO A CA 1
ATOM 471 C C . PRO A 1 61 ? -10.164 -2.068 8.961 1 95 61 PRO A C 1
ATOM 473 O O . PRO A 1 61 ? -10.203 -1.386 7.93 1 95 61 PRO A O 1
ATOM 476 N N . ARG A 1 62 ? -11.328 -2.338 9.672 1 95.88 62 ARG A N 1
ATOM 477 C CA . ARG A 1 62 ? -12.648 -2.238 9.062 1 95.88 62 ARG A CA 1
ATOM 478 C C . ARG A 1 62 ? -13.398 -1.018 9.578 1 95.88 62 ARG A C 1
ATOM 480 O O . ARG A 1 62 ? -14.578 -0.835 9.281 1 95.88 62 ARG A O 1
ATOM 487 N N . GLN A 1 63 ? -12.742 -0.14 10.289 1 89.31 63 GLN A N 1
ATOM 488 C CA . GLN A 1 63 ? -13.422 0.955 10.969 1 89.31 63 GLN A CA 1
ATOM 489 C C . GLN A 1 63 ? -14.109 1.884 9.977 1 89.31 63 GLN A C 1
ATOM 491 O O . GLN A 1 63 ? -15.141 2.486 10.297 1 89.31 63 GLN A O 1
ATOM 496 N N . ASP A 1 64 ? -13.633 1.96 8.781 1 89.94 64 ASP A N 1
ATOM 497 C CA . ASP A 1 64 ? -14.156 2.936 7.828 1 89.94 64 ASP A CA 1
ATOM 498 C C . ASP A 1 64 ? -14.883 2.244 6.68 1 89.94 64 ASP A C 1
ATOM 500 O O . ASP A 1 64 ? -15.195 2.871 5.664 1 89.94 64 ASP A O 1
ATOM 504 N N . TRP A 1 65 ? -15.172 0.948 6.859 1 96.5 65 TRP A N 1
ATOM 505 C CA . TRP A 1 65 ? -15.844 0.21 5.801 1 96.5 65 TRP A CA 1
ATOM 506 C C . TRP A 1 65 ? -17.328 0.552 5.762 1 96.5 65 TRP A C 1
ATOM 508 O O . TRP A 1 65 ? -17.938 0.808 6.801 1 96.5 65 TRP A O 1
ATOM 518 N N . THR A 1 66 ? -17.906 0.641 4.637 1 97.06 66 THR A N 1
ATOM 519 C CA . THR A 1 66 ? -19.344 0.646 4.422 1 97.06 66 THR A CA 1
ATOM 520 C C . THR A 1 66 ? -19.766 -0.533 3.549 1 97.06 66 THR A C 1
ATOM 522 O O . THR A 1 66 ? -19.062 -0.889 2.598 1 97.06 66 THR A O 1
ATOM 525 N N . LEU A 1 67 ? -20.938 -1.121 3.926 1 97.81 67 LEU A N 1
ATOM 526 C CA . LEU A 1 67 ? -21.391 -2.338 3.254 1 97.81 67 LEU A CA 1
ATOM 527 C C . LEU A 1 67 ? -22.688 -2.098 2.49 1 97.81 67 LEU A C 1
ATOM 529 O O . LEU A 1 67 ? -23.531 -1.309 2.924 1 97.81 67 LEU A O 1
ATOM 533 N N . THR A 1 68 ? -22.781 -2.695 1.358 1 97.81 68 THR A N 1
ATOM 534 C CA . THR A 1 68 ? -24.016 -2.814 0.606 1 97.81 68 THR A CA 1
ATOM 535 C C . THR A 1 68 ? -24.297 -4.27 0.236 1 97.81 68 THR A C 1
ATOM 537 O O . THR A 1 68 ? -23.469 -4.918 -0.408 1 97.81 68 THR A O 1
ATOM 540 N N . CYS A 1 69 ? -25.422 -4.789 0.692 1 97.06 69 CYS A N 1
ATOM 541 C CA . CYS A 1 69 ? -25.828 -6.156 0.388 1 97.06 69 CYS A CA 1
ATOM 542 C C . CYS A 1 69 ? -27.062 -6.168 -0.5 1 97.06 69 CYS A C 1
ATOM 544 O O . CYS A 1 69 ? -27.891 -5.266 -0.427 1 97.06 69 CYS A O 1
ATOM 546 N N . SER A 1 70 ? -27.141 -7.176 -1.349 1 95.25 70 SER A N 1
ATOM 547 C CA . SER A 1 70 ? -28.297 -7.289 -2.229 1 95.25 70 SER A CA 1
ATOM 548 C C . SER A 1 70 ? -29.594 -7.441 -1.429 1 95.25 70 SER A C 1
ATOM 550 O O . SER A 1 70 ? -30.625 -6.898 -1.81 1 95.25 70 SER A O 1
ATOM 552 N N . SER A 1 71 ? -29.547 -8.273 -0.398 1 95.25 71 SER A N 1
ATOM 553 C CA . SER A 1 71 ? -30.672 -8.484 0.495 1 95.25 71 SER A CA 1
ATOM 554 C C . SER A 1 71 ? -30.219 -8.914 1.884 1 95.25 71 SER A C 1
ATOM 556 O O . SER A 1 71 ? -29.031 -9.219 2.086 1 95.25 71 SER A O 1
ATOM 558 N N . SER A 1 72 ? -31.109 -8.82 2.795 1 96.38 72 SER A N 1
ATOM 559 C CA . SER A 1 72 ? -30.875 -9.312 4.148 1 96.38 72 SER A CA 1
ATOM 560 C C . SER A 1 72 ? -32.125 -9.984 4.719 1 96.38 72 SER A C 1
ATOM 562 O O . SER A 1 72 ? -33.219 -9.5 4.531 1 96.38 72 SER A O 1
ATOM 564 N N . ALA A 1 73 ? -31.875 -11.086 5.254 1 95.75 73 ALA A N 1
ATOM 565 C CA . ALA A 1 73 ? -32.969 -11.703 6.008 1 95.75 73 ALA A CA 1
ATOM 566 C C . ALA A 1 73 ? -33.25 -10.922 7.285 1 95.75 73 ALA A C 1
ATOM 568 O O . ALA A 1 73 ? -32.375 -10.234 7.812 1 95.75 73 ALA A O 1
ATOM 569 N N . ARG A 1 74 ? -34.5 -11 7.754 1 95 74 ARG A N 1
ATOM 570 C CA . ARG A 1 74 ? -34.875 -10.305 8.977 1 95 74 ARG A CA 1
ATOM 571 C C . ARG A 1 74 ? -34 -10.719 10.141 1 95 74 ARG A C 1
ATOM 573 O O . ARG A 1 74 ? -33.812 -11.906 10.398 1 95 74 ARG A O 1
ATOM 580 N N . GLY A 1 75 ? -33.438 -9.789 10.781 1 96.19 75 GLY A N 1
ATOM 581 C CA . GLY A 1 75 ? -32.625 -10.055 11.953 1 96.19 75 GLY A CA 1
ATOM 582 C C . GLY A 1 75 ? -31.172 -10.312 11.625 1 96.19 75 GLY A C 1
ATOM 583 O O . GLY A 1 75 ? -30.344 -10.484 12.523 1 96.19 75 GLY A O 1
ATOM 584 N N . PHE A 1 76 ? -30.875 -10.383 10.391 1 97.56 76 PHE A N 1
ATOM 585 C CA . PHE A 1 76 ? -29.5 -10.672 9.969 1 97.56 76 PHE A CA 1
ATOM 586 C C . PHE A 1 76 ? -29 -9.594 9.016 1 97.56 76 PHE A C 1
ATOM 588 O O . PHE A 1 76 ? -28.703 -9.875 7.852 1 97.56 76 PHE A O 1
ATOM 595 N N . PRO A 1 77 ? -28.781 -8.414 9.531 1 97.75 77 PRO A N 1
ATOM 596 C CA . PRO A 1 77 ? -28.422 -7.277 8.68 1 97.75 77 PRO A CA 1
ATOM 597 C C . PRO A 1 77 ? -27.016 -7.391 8.109 1 97.75 77 PRO A C 1
ATOM 599 O O . PRO A 1 77 ? -26.172 -8.102 8.664 1 97.75 77 PRO A O 1
ATOM 602 N N . CYS A 1 78 ? -26.734 -6.68 7.066 1 97.62 78 CYS A N 1
ATOM 603 C CA . CYS A 1 78 ? -25.469 -6.66 6.34 1 97.62 78 CYS A CA 1
A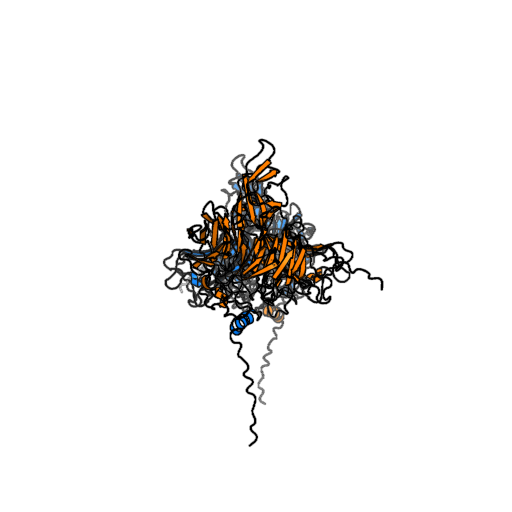TOM 604 C C . CYS A 1 78 ? -24.312 -6.328 7.273 1 97.62 78 CYS A C 1
ATOM 606 O O . CYS A 1 78 ? -23.219 -6.887 7.137 1 97.62 78 CYS A O 1
ATOM 608 N N . LYS A 1 79 ? -24.5 -5.496 8.25 1 97 79 LYS A N 1
ATOM 609 C CA . LYS A 1 79 ? -23.438 -4.996 9.125 1 97 79 LYS A CA 1
ATOM 610 C C . LYS A 1 79 ? -22.859 -6.113 9.992 1 97 79 LYS A C 1
ATOM 612 O O . LYS A 1 79 ? -21.75 -5.992 10.508 1 97 79 LYS A O 1
ATOM 617 N N . ASN A 1 80 ? -23.594 -7.215 10.156 1 97.75 80 ASN A N 1
ATOM 618 C CA . ASN A 1 80 ? -23.125 -8.32 10.984 1 97.75 80 ASN A CA 1
ATOM 619 C C . ASN A 1 80 ? -21.891 -8.984 10.383 1 97.75 80 ASN A C 1
ATOM 621 O O . ASN A 1 80 ? -21.141 -9.672 11.078 1 97.75 80 ASN A O 1
ATOM 625 N N . ALA A 1 81 ? -21.641 -8.758 9.125 1 97.88 81 ALA A N 1
ATOM 626 C CA . ALA A 1 81 ? -20.531 -9.391 8.43 1 97.88 81 ALA A CA 1
ATOM 627 C C . ALA A 1 81 ? -19.188 -8.781 8.859 1 97.88 81 ALA A C 1
ATOM 629 O O . ALA A 1 81 ? -18.125 -9.336 8.57 1 97.88 81 ALA A O 1
ATOM 630 N N . ILE A 1 82 ? -19.266 -7.566 9.539 1 97.44 82 ILE A N 1
ATOM 631 C CA . ILE A 1 82 ? -18.016 -6.922 9.922 1 97.44 82 ILE A CA 1
ATOM 632 C C . ILE A 1 82 ? -18.141 -6.34 11.328 1 97.44 82 ILE A C 1
ATOM 634 O O . ILE A 1 82 ? -17.531 -5.316 11.641 1 97.44 82 ILE A O 1
ATOM 638 N N . ASP A 1 83 ? -19.016 -6.82 12.195 1 95.38 83 ASP A N 1
ATOM 639 C CA . ASP A 1 83 ? -19.266 -6.223 13.508 1 95.38 83 ASP A CA 1
ATOM 640 C C . ASP A 1 83 ? -18.266 -6.75 14.547 1 95.38 83 ASP A C 1
ATOM 642 O O . ASP A 1 83 ? -18.328 -6.363 15.711 1 95.38 83 ASP A O 1
ATOM 646 N N . GLY A 1 84 ? -17.359 -7.707 14.086 1 95.38 84 GLY A N 1
ATOM 647 C CA . GLY A 1 84 ? -16.297 -8.18 14.953 1 95.38 84 GLY A CA 1
ATOM 648 C C . GLY A 1 84 ? -16.719 -9.336 15.844 1 95.38 84 GLY A C 1
ATOM 649 O O . GLY A 1 84 ? -15.953 -9.789 16.688 1 95.38 84 GLY A O 1
ATOM 650 N N . LYS A 1 85 ? -17.906 -9.852 15.68 1 95.62 85 LYS A N 1
ATOM 651 C CA . LYS A 1 85 ? -18.438 -10.961 16.469 1 95.62 85 LYS A CA 1
ATOM 652 C C . LYS A 1 85 ? -18.641 -12.203 15.609 1 95.62 85 LYS A C 1
ATOM 654 O O . LYS A 1 85 ? -19.422 -12.18 14.648 1 95.62 85 LYS A O 1
ATOM 659 N N . SER A 1 86 ? -18.047 -13.289 16 1 95.12 86 SER A N 1
ATOM 660 C CA . SER A 1 86 ? -18.156 -14.516 15.219 1 95.12 86 SER A CA 1
ATOM 661 C C . SER A 1 86 ? -19.531 -15.164 15.391 1 95.12 86 SER A C 1
ATOM 663 O O . SER A 1 86 ? -19.922 -16.016 14.594 1 95.12 86 SER A O 1
ATOM 665 N N . ALA A 1 87 ? -20.25 -14.742 16.391 1 95.31 87 ALA A N 1
ATOM 666 C CA . ALA A 1 87 ? -21.531 -15.367 16.719 1 95.31 87 ALA A CA 1
ATOM 667 C C . ALA A 1 87 ? -22.672 -14.719 15.938 1 95.31 87 ALA A C 1
ATOM 669 O O . ALA A 1 87 ? -23.797 -15.219 15.93 1 95.31 87 ALA A O 1
ATOM 670 N N . THR A 1 88 ? -22.453 -13.555 15.336 1 96.75 88 THR A N 1
ATOM 671 C CA . THR A 1 88 ? -23.438 -12.914 14.469 1 96.75 88 THR A CA 1
ATOM 672 C C . THR A 1 88 ? -23.062 -13.07 13 1 96.75 88 THR A C 1
ATOM 674 O O . THR A 1 88 ? -21.906 -13.359 12.68 1 96.75 88 THR A O 1
ATOM 677 N N . ALA A 1 89 ? -24.125 -13.016 12.141 1 97.69 89 ALA A N 1
ATOM 678 C CA . ALA A 1 89 ? -23.844 -13.172 10.719 1 97.69 89 ALA A CA 1
ATOM 679 C C . ALA A 1 89 ? -24.859 -12.398 9.875 1 97.69 89 ALA A C 1
ATOM 681 O O . ALA A 1 89 ? -26 -12.195 10.305 1 97.69 89 ALA A O 1
ATOM 682 N N . TRP A 1 90 ? -24.359 -11.938 8.766 1 98.06 90 TRP A N 1
ATOM 683 C CA . TRP A 1 90 ? -25.281 -11.562 7.691 1 98.06 90 TRP A CA 1
ATOM 684 C C . TRP A 1 90 ? -25.859 -12.805 7.02 1 98.06 90 TRP A C 1
ATOM 686 O O . TRP A 1 90 ? -25.156 -13.789 6.801 1 98.06 90 TRP A O 1
ATOM 696 N N . ARG A 1 91 ? -27.156 -12.781 6.727 1 96.75 91 ARG A N 1
ATOM 697 C CA . ARG A 1 91 ? -27.828 -13.773 5.902 1 96.75 91 ARG A CA 1
ATOM 698 C C . ARG A 1 91 ? -28.641 -13.109 4.797 1 96.75 91 ARG A C 1
ATOM 700 O O . ARG A 1 91 ? -29.422 -12.188 5.059 1 96.75 91 ARG A O 1
ATOM 707 N N . SER A 1 92 ? -28.359 -13.57 3.582 1 95.75 92 SER A N 1
ATOM 708 C CA . SER A 1 92 ? -29.141 -13.039 2.479 1 95.75 92 SER A CA 1
ATOM 709 C C . SER A 1 92 ? -30.578 -13.547 2.525 1 95.75 92 SER A C 1
ATOM 711 O O . SER A 1 92 ? -30.875 -14.523 3.223 1 95.75 92 SER A O 1
ATOM 713 N N . ASP A 1 93 ? -31.422 -12.812 1.846 1 94.12 93 ASP A N 1
ATOM 714 C CA . ASP A 1 93 ? -32.812 -13.258 1.73 1 94.12 93 ASP A CA 1
ATOM 715 C C . ASP A 1 93 ? -32.938 -14.43 0.76 1 94.12 93 ASP A C 1
ATOM 717 O O . ASP A 1 93 ? -32.531 -14.328 -0.397 1 94.12 93 ASP A O 1
ATOM 721 N N . PRO A 1 94 ? -33.531 -15.516 1.177 1 89.56 94 PRO A N 1
ATOM 722 C CA . PRO A 1 94 ? -33.625 -16.703 0.324 1 89.56 94 PRO A CA 1
ATOM 723 C C . PRO A 1 94 ? -34.406 -16.453 -0.952 1 89.56 94 PRO A C 1
ATOM 725 O O . PRO A 1 94 ? -34.312 -17.219 -1.91 1 89.56 94 PRO A O 1
ATOM 728 N N . SER A 1 95 ? -35.219 -15.43 -0.99 1 85.88 95 SER A N 1
ATOM 729 C CA . SER A 1 95 ? -36.031 -15.148 -2.164 1 85.88 95 SER A CA 1
ATOM 730 C C . SER A 1 95 ? -35.219 -14.469 -3.26 1 85.88 95 SER A C 1
ATOM 732 O O . SER A 1 95 ? -35.656 -14.375 -4.406 1 85.88 95 SER A O 1
ATOM 734 N N . ASP A 1 96 ? -34.031 -14.148 -2.959 1 84.94 96 ASP A N 1
ATOM 735 C CA . ASP A 1 96 ? -33.188 -13.445 -3.922 1 84.94 96 ASP A CA 1
ATOM 736 C C . ASP A 1 96 ? -32.594 -14.414 -4.949 1 84.94 96 ASP A C 1
ATOM 738 O O . ASP A 1 96 ? -32.219 -15.539 -4.605 1 84.94 96 ASP A O 1
ATOM 742 N N . LYS A 1 97 ? -32.531 -14.055 -6.246 1 81.5 97 LYS A N 1
ATOM 743 C CA . LYS A 1 97 ? -32 -14.891 -7.332 1 81.5 97 LYS A CA 1
ATOM 744 C C . LYS A 1 97 ? -30.5 -14.781 -7.449 1 81.5 97 LYS A C 1
ATOM 746 O O . LYS A 1 97 ? -29.875 -15.445 -8.289 1 81.5 97 LYS A O 1
ATOM 751 N N . GLY A 1 98 ? -29.906 -14.055 -6.695 1 89 98 GLY A N 1
ATOM 752 C CA . GLY A 1 98 ? -28.484 -13.828 -6.613 1 89 98 GLY A CA 1
ATOM 753 C C . GLY A 1 98 ? -28.078 -12.984 -5.414 1 89 98 GLY A C 1
ATOM 754 O O . GLY A 1 98 ? -28.859 -12.156 -4.945 1 89 98 GLY A O 1
ATOM 755 N N . HIS A 1 99 ? -26.906 -13.344 -4.945 1 93.75 99 HIS A N 1
ATOM 756 C CA . HIS A 1 99 ? -26.469 -12.656 -3.74 1 93.75 99 HIS A CA 1
ATOM 757 C C . HIS A 1 99 ? -25.203 -11.828 -4.012 1 93.75 99 HIS A C 1
ATOM 759 O O . HIS A 1 99 ? -24.266 -12.32 -4.629 1 93.75 99 HIS A O 1
ATOM 765 N N . THR A 1 100 ? -25.328 -10.609 -3.625 1 95.62 100 THR A N 1
ATOM 766 C CA . THR A 1 100 ? -24.203 -9.703 -3.828 1 95.62 100 THR A CA 1
ATOM 767 C C . THR A 1 100 ? -23.812 -9.023 -2.518 1 95.62 100 THR A C 1
ATOM 769 O O . THR A 1 100 ? -24.672 -8.633 -1.733 1 95.62 100 THR A O 1
ATOM 772 N N . PHE A 1 101 ? -22.578 -8.961 -2.244 1 96.56 101 PHE A N 1
ATOM 773 C CA . PHE A 1 101 ? -21.969 -8.305 -1.096 1 96.56 101 PHE A CA 1
ATOM 774 C C . PHE A 1 101 ? -20.891 -7.316 -1.544 1 96.56 101 PHE A C 1
ATOM 776 O O . PHE A 1 101 ? -19.891 -7.711 -2.156 1 96.56 101 PHE A O 1
ATOM 783 N N . ILE A 1 102 ? -21.047 -6 -1.275 1 98.19 102 ILE A N 1
ATOM 784 C CA . ILE A 1 102 ? -20.094 -4.98 -1.688 1 98.19 102 ILE A CA 1
ATOM 785 C C . ILE A 1 102 ? -19.516 -4.281 -0.458 1 98.19 102 ILE A C 1
ATOM 787 O O . ILE A 1 102 ? -20.266 -3.906 0.453 1 98.19 102 ILE A O 1
ATOM 791 N N . VAL A 1 103 ? -18.266 -4.121 -0.475 1 98.44 103 VAL A N 1
ATOM 792 C CA . VAL A 1 103 ? -17.562 -3.385 0.574 1 98.44 103 VAL A CA 1
ATOM 793 C C . VAL A 1 103 ? -16.906 -2.143 -0.018 1 98.44 103 VAL A C 1
ATOM 795 O O . VAL A 1 103 ? -16.219 -2.225 -1.039 1 98.44 103 VAL A O 1
ATOM 798 N N . ASP A 1 104 ? -17.156 -1.034 0.534 1 98.5 104 ASP A N 1
ATOM 799 C CA . ASP A 1 104 ? -16.359 0.172 0.351 1 98.5 104 ASP A CA 1
ATOM 800 C C . ASP A 1 104 ? -15.305 0.308 1.455 1 98.5 104 ASP A C 1
ATOM 802 O O . ASP A 1 104 ? -15.648 0.552 2.615 1 98.5 104 ASP A O 1
ATOM 806 N N . LEU A 1 105 ? -14.094 0.229 1.063 1 98.31 105 LEU A N 1
ATOM 807 C CA . LEU A 1 105 ? -13.016 0.191 2.039 1 98.31 105 LEU A CA 1
ATOM 808 C C . LEU A 1 105 ? -12.727 1.585 2.586 1 98.31 105 LEU A C 1
ATOM 810 O O . LEU A 1 105 ? -12.023 1.73 3.592 1 98.31 105 LEU A O 1
ATOM 814 N N . GLY A 1 106 ? -13.211 2.564 1.971 1 96.44 106 GLY A N 1
ATOM 815 C CA . GLY A 1 106 ? -13.031 3.93 2.438 1 96.44 106 GLY A CA 1
ATOM 816 C C . GLY A 1 106 ? -11.766 4.578 1.905 1 96.44 106 GLY A C 1
ATOM 817 O O . GLY A 1 106 ? -11.602 5.797 1.999 1 96.44 106 GLY A O 1
ATOM 818 N N . ALA A 1 107 ? -10.867 3.809 1.448 1 96.75 107 ALA A N 1
ATOM 819 C CA . ALA A 1 107 ? -9.617 4.246 0.836 1 96.75 107 ALA A CA 1
ATOM 820 C C . ALA A 1 107 ? -9.117 3.229 -0.185 1 96.75 107 ALA A C 1
ATOM 822 O O . ALA A 1 107 ? -9.734 2.174 -0.369 1 96.75 107 ALA A O 1
ATOM 823 N N . TRP A 1 108 ? -8.109 3.619 -0.965 1 97.75 108 TRP A N 1
ATOM 824 C CA . TRP A 1 108 ? -7.539 2.723 -1.967 1 97.75 108 TRP A CA 1
ATOM 825 C C . TRP A 1 108 ? -6.426 1.874 -1.367 1 97.75 108 TRP A C 1
ATOM 827 O O . TRP A 1 108 ? -5.453 2.406 -0.823 1 97.75 108 TRP A O 1
ATOM 837 N N . TYR A 1 109 ? -6.535 0.637 -1.395 1 98.38 109 TYR A N 1
ATOM 838 C CA . TYR A 1 109 ? -5.562 -0.333 -0.904 1 98.38 109 TYR A CA 1
ATOM 839 C C . TYR A 1 109 ? -5.059 -1.223 -2.035 1 98.38 109 TYR A C 1
ATOM 841 O O . TYR A 1 109 ? -5.676 -1.284 -3.104 1 98.38 109 TYR A O 1
ATOM 849 N N . GLN A 1 110 ? -3.863 -1.879 -1.887 1 98 110 GLN A N 1
ATOM 850 C CA . GLN A 1 110 ? -3.457 -2.996 -2.732 1 98 110 GLN A CA 1
ATOM 851 C C . GLN A 1 110 ? -4.008 -4.316 -2.201 1 98 110 GLN A C 1
ATOM 853 O O . GLN A 1 110 ? -3.342 -5.012 -1.432 1 98 110 GLN A O 1
ATOM 858 N N . VAL A 1 111 ? -5.211 -4.641 -2.664 1 98.56 111 VAL A N 1
ATOM 859 C CA . VAL A 1 111 ? -5.93 -5.777 -2.098 1 98.56 111 VAL A CA 1
ATOM 860 C C . VAL A 1 111 ? -5.488 -7.062 -2.791 1 98.56 111 VAL A C 1
ATOM 862 O O . VAL A 1 111 ? -5.406 -7.117 -4.02 1 98.56 111 VAL A O 1
ATOM 865 N N . GLY A 1 112 ? -5.203 -8.102 -1.961 1 98.38 112 GLY A N 1
ATOM 866 C CA . GLY A 1 112 ? -4.711 -9.344 -2.545 1 98.38 112 GLY A CA 1
ATOM 867 C C . GLY A 1 112 ? -5.41 -10.578 -2.006 1 98.38 112 GLY A C 1
ATOM 868 O O . GLY A 1 112 ? -5.098 -11.695 -2.408 1 98.38 112 GLY A O 1
ATOM 869 N N . ALA A 1 113 ? -6.398 -10.414 -1.054 1 98.75 113 ALA A N 1
ATOM 870 C CA . ALA A 1 113 ? -7.086 -11.602 -0.56 1 98.75 113 ALA A CA 1
ATOM 871 C C . ALA A 1 113 ? -8.375 -11.227 0.169 1 98.75 113 ALA A C 1
ATOM 873 O O . ALA A 1 113 ? -8.484 -10.133 0.72 1 98.75 113 ALA A O 1
ATOM 874 N N . VAL A 1 114 ? -9.32 -12.109 0.142 1 98.62 114 VAL A N 1
ATOM 875 C CA . VAL A 1 114 ? -10.578 -12.062 0.892 1 98.62 114 VAL A CA 1
ATOM 876 C C . VAL A 1 114 ? -10.703 -13.312 1.762 1 98.62 114 VAL A C 1
ATOM 878 O O . VAL A 1 114 ? -10.43 -14.422 1.302 1 98.62 114 VAL A O 1
ATOM 881 N N . VAL A 1 115 ? -11 -13.125 2.992 1 98.19 115 VAL A N 1
ATOM 882 C CA . VAL A 1 115 ? -11.188 -14.227 3.928 1 98.19 115 VAL A CA 1
ATOM 883 C C . VAL A 1 115 ? -12.578 -14.148 4.551 1 98.19 115 VAL A C 1
ATOM 885 O O . VAL A 1 115 ? -12.938 -13.141 5.16 1 98.19 115 VAL A O 1
ATOM 888 N N . VAL A 1 116 ? -13.32 -15.188 4.457 1 97.25 116 VAL A N 1
ATOM 889 C CA . VAL A 1 116 ? -14.703 -15.219 4.922 1 97.25 116 VAL A CA 1
ATOM 890 C C . VAL A 1 116 ? -14.859 -16.297 6 1 97.25 116 VAL A C 1
ATOM 892 O O . VAL A 1 116 ? -14.445 -17.438 5.812 1 97.25 116 VAL A O 1
ATOM 895 N N . LEU A 1 117 ? -15.344 -15.891 7.098 1 97.06 117 LEU A N 1
ATOM 896 C CA . LEU A 1 117 ? -15.867 -16.828 8.078 1 97.06 117 LEU A CA 1
ATOM 897 C C . LEU A 1 117 ? -17.359 -17.062 7.875 1 97.06 117 LEU A C 1
ATOM 899 O O . LEU A 1 117 ? -18.156 -16.141 7.961 1 97.06 117 LEU A O 1
ATOM 903 N N . PRO A 1 118 ? -17.734 -18.281 7.523 1 96.25 118 PRO A N 1
ATOM 904 C CA . PRO A 1 118 ? -19.172 -18.562 7.395 1 96.25 118 PRO A CA 1
ATOM 905 C C . PRO A 1 118 ? -19.906 -18.531 8.734 1 96.25 118 PRO A C 1
ATOM 907 O O . PRO A 1 118 ? -19.266 -18.516 9.789 1 96.25 118 PRO A O 1
ATOM 910 N N . PRO A 1 119 ? -21.281 -18.484 8.602 1 96.5 119 PRO A N 1
ATOM 911 C CA . PRO A 1 119 ? -22.031 -18.609 9.859 1 96.5 119 PRO A CA 1
ATOM 912 C C . PRO A 1 119 ? -21.641 -19.859 10.656 1 96.5 119 PRO A C 1
ATOM 914 O O . PRO A 1 119 ? -21.562 -20.953 10.086 1 96.5 119 PRO A O 1
ATOM 917 N N . THR A 1 120 ? -21.422 -19.672 11.922 1 94.38 120 THR A N 1
ATOM 918 C CA . THR A 1 120 ? -20.844 -20.75 12.719 1 94.38 120 THR A CA 1
ATOM 919 C C . THR A 1 120 ? -21.938 -21.625 13.32 1 94.38 120 THR A C 1
ATOM 921 O O . THR A 1 120 ? -21.656 -22.719 13.82 1 94.38 120 THR A O 1
ATOM 924 N N . ASP A 1 121 ? -23.125 -21.25 13.273 1 93.94 121 ASP A N 1
ATOM 925 C CA . ASP A 1 121 ? -24.203 -21.953 13.969 1 93.94 121 ASP A CA 1
ATOM 926 C C . ASP A 1 121 ? -25.125 -22.641 12.977 1 93.94 121 ASP A C 1
ATOM 928 O O . ASP A 1 121 ? -26.234 -23.047 13.336 1 93.94 121 ASP A O 1
ATOM 932 N N . THR A 1 122 ? -24.75 -22.781 11.758 1 93.56 122 THR A N 1
ATOM 933 C CA . THR A 1 122 ? -25.703 -23.281 10.766 1 93.56 122 THR A CA 1
ATOM 934 C C . THR A 1 122 ? -25.172 -24.562 10.117 1 93.56 122 THR A C 1
ATOM 936 O O . THR A 1 122 ? -25.688 -24.984 9.078 1 93.56 122 THR A O 1
ATOM 939 N N . ASP A 1 123 ? -24.109 -25.156 10.68 1 92 123 ASP A N 1
ATOM 940 C CA . ASP A 1 123 ? -23.484 -26.312 10.078 1 92 123 ASP A CA 1
ATOM 941 C C . ASP A 1 123 ? -23.062 -26.031 8.641 1 92 123 ASP A C 1
ATOM 943 O O . ASP A 1 123 ? -22.188 -25.203 8.391 1 92 123 ASP A O 1
ATOM 947 N N . THR A 1 124 ? -23.781 -26.578 7.645 1 91.75 124 THR A N 1
ATOM 948 C CA . THR A 1 124 ? -23.359 -26.375 6.266 1 91.75 124 THR A CA 1
ATOM 949 C C . THR A 1 124 ? -24.375 -25.516 5.508 1 91.75 124 THR A C 1
ATOM 951 O O . THR A 1 124 ? -24.25 -25.344 4.293 1 91.75 124 THR A O 1
ATOM 954 N N . GLU A 1 125 ? -25.312 -25.016 6.223 1 91.44 125 GLU A N 1
ATOM 955 C CA . GLU A 1 125 ? -26.281 -24.141 5.57 1 91.44 125 GLU A CA 1
ATOM 956 C C . GLU A 1 125 ? -25.719 -22.734 5.395 1 91.44 125 GLU A C 1
ATOM 958 O O . GLU A 1 125 ? -25.016 -22.234 6.273 1 91.44 125 GLU A O 1
ATOM 963 N N . GLY A 1 126 ? -26.062 -22.172 4.242 1 92.5 126 GLY A N 1
ATOM 964 C CA . GLY A 1 126 ? -25.719 -20.781 4.004 1 92.5 126 GLY A CA 1
ATOM 965 C C . GLY A 1 126 ? -24.281 -20.594 3.555 1 92.5 126 GLY A C 1
ATOM 966 O O . GLY A 1 126 ? -23.797 -19.453 3.498 1 92.5 126 GLY A O 1
ATOM 967 N N . LEU A 1 127 ? -23.625 -21.688 3.217 1 93.31 127 LEU A N 1
ATOM 968 C CA . LEU A 1 127 ? -22.234 -21.594 2.771 1 93.31 127 LEU A CA 1
ATOM 969 C C . LEU A 1 127 ? -22.156 -20.984 1.378 1 93.31 127 LEU A C 1
ATOM 971 O O . LEU A 1 127 ? -23 -21.25 0.524 1 93.31 127 LEU A O 1
ATOM 975 N N . ILE A 1 128 ? -21.156 -20.172 1.195 1 93.75 128 ILE A N 1
ATOM 976 C CA . ILE A 1 128 ? -20.797 -19.75 -0.156 1 93.75 128 ILE A CA 1
ATOM 977 C C . ILE A 1 128 ? -19.844 -20.766 -0.779 1 93.75 128 ILE A C 1
ATOM 979 O O . ILE A 1 128 ? -18.719 -20.953 -0.299 1 93.75 128 ILE A O 1
ATOM 983 N N . THR A 1 129 ? -20.219 -21.438 -1.805 1 92.5 129 THR A N 1
ATOM 984 C CA . THR A 1 129 ? -19.344 -22.359 -2.523 1 92.5 129 THR A CA 1
ATOM 985 C C . THR A 1 129 ? -18.891 -21.75 -3.844 1 92.5 129 THR A C 1
ATOM 987 O O . THR A 1 129 ? -17.812 -21.156 -3.916 1 92.5 129 THR A O 1
ATOM 990 N N . GLN A 1 130 ? -19.875 -21.656 -4.828 1 93.69 130 GLN A N 1
ATOM 991 C CA . GLN A 1 130 ? -19.531 -20.953 -6.059 1 93.69 130 GLN A CA 1
ATOM 992 C C . GLN A 1 130 ? -19.5 -19.438 -5.824 1 93.69 130 GLN A C 1
ATOM 994 O O . GLN A 1 130 ? -20.438 -18.875 -5.262 1 93.69 130 GLN A O 1
ATOM 999 N N . HIS A 1 131 ? -18.438 -18.766 -6.191 1 95.81 131 HIS A N 1
ATOM 1000 C CA . HIS A 1 131 ? -18.328 -17.344 -5.93 1 95.81 131 HIS A CA 1
ATOM 1001 C C . HIS A 1 131 ? -17.5 -16.641 -7.004 1 95.81 131 HIS A C 1
ATOM 1003 O O . HIS A 1 131 ? -16.766 -17.297 -7.746 1 95.81 131 HIS A O 1
ATOM 1009 N N . LYS A 1 132 ? -17.656 -15.383 -7.188 1 97.38 132 LYS A N 1
ATOM 1010 C CA . LYS A 1 132 ? -16.828 -14.469 -7.973 1 97.38 132 LYS A CA 1
ATOM 1011 C C . LYS A 1 132 ? -16.5 -13.211 -7.176 1 97.38 132 LYS A C 1
ATOM 1013 O O . LYS A 1 132 ? -17.344 -12.688 -6.453 1 97.38 132 LYS A O 1
ATOM 1018 N N . ILE A 1 133 ? -15.281 -12.797 -7.23 1 98.31 133 ILE A N 1
ATOM 1019 C CA . ILE A 1 133 ? -14.812 -11.594 -6.551 1 98.31 133 ILE A CA 1
ATOM 1020 C C . ILE A 1 133 ? -14.359 -10.562 -7.582 1 98.31 133 ILE A C 1
ATOM 1022 O O . ILE A 1 133 ? -13.578 -10.875 -8.484 1 98.31 133 ILE A O 1
ATOM 1026 N N . TRP A 1 134 ? -14.836 -9.352 -7.41 1 98.38 134 TRP A N 1
ATOM 1027 C CA . TRP A 1 134 ? -14.492 -8.242 -8.289 1 98.38 134 TRP A CA 1
ATOM 1028 C C . TRP A 1 134 ? -13.859 -7.094 -7.504 1 98.38 134 TRP A C 1
ATOM 1030 O O . TRP A 1 134 ? -14.148 -6.922 -6.316 1 98.38 134 TRP A O 1
ATOM 1040 N N . ALA A 1 135 ? -13 -6.32 -8.133 1 98.25 135 ALA A N 1
ATOM 1041 C CA . ALA A 1 135 ? -12.359 -5.152 -7.531 1 98.25 135 ALA A CA 1
ATOM 1042 C C . ALA A 1 135 ? -12.648 -3.891 -8.336 1 98.25 135 ALA A C 1
ATOM 1044 O O . ALA A 1 135 ? -12.75 -3.941 -9.562 1 98.25 135 ALA A O 1
ATOM 1045 N N . SER A 1 136 ? -12.828 -2.787 -7.684 1 98.56 136 SER A N 1
ATOM 1046 C CA . SER A 1 136 ? -13.062 -1.503 -8.328 1 98.56 136 SER A CA 1
ATOM 1047 C C . SER A 1 136 ? -12.398 -0.364 -7.562 1 98.56 136 SER A C 1
ATOM 1049 O O . SER A 1 136 ? -12.328 -0.396 -6.336 1 98.56 136 SER A O 1
ATOM 1051 N N . GLU A 1 137 ? -11.969 0.648 -8.328 1 97.25 137 GLU A N 1
ATOM 1052 C CA . GLU A 1 137 ? -11.398 1.85 -7.723 1 97.25 137 GLU A CA 1
ATOM 1053 C C . GLU A 1 137 ? -12.469 2.924 -7.527 1 97.25 137 GLU A C 1
ATOM 1055 O O . GLU A 1 137 ? -12.289 3.85 -6.73 1 97.25 137 GLU A O 1
ATOM 1060 N N . ASP A 1 138 ? -13.617 2.795 -8.219 1 96.62 138 ASP A N 1
ATOM 1061 C CA . ASP A 1 138 ? -14.539 3.924 -8.266 1 96.62 138 ASP A CA 1
ATOM 1062 C C . ASP A 1 138 ? -15.984 3.455 -8.133 1 96.62 138 ASP A C 1
ATOM 1064 O O . ASP A 1 138 ? -16.922 4.258 -8.227 1 96.62 138 ASP A O 1
ATOM 1068 N N . HIS A 1 139 ? -16.25 2.193 -8 1 96.69 139 HIS A N 1
ATOM 1069 C CA . HIS A 1 139 ? -17.562 1.578 -7.863 1 96.69 139 HIS A CA 1
ATOM 1070 C C . HIS A 1 139 ? -18.281 1.513 -9.203 1 96.69 139 HIS A C 1
ATOM 1072 O O . HIS A 1 139 ? -19.328 0.866 -9.32 1 96.69 139 HIS A O 1
ATOM 1078 N N . GLU A 1 140 ? -17.766 2.127 -10.242 1 96.81 140 GLU A N 1
ATOM 1079 C CA . GLU A 1 140 ? -18.406 2.166 -11.555 1 96.81 140 GLU A CA 1
ATOM 1080 C C . GLU A 1 140 ? -17.797 1.132 -12.492 1 96.81 140 GLU A C 1
ATOM 1082 O O . GLU A 1 140 ? -18.516 0.432 -13.203 1 96.81 140 GLU A O 1
ATOM 1087 N N . THR A 1 141 ? -16.562 1.16 -12.5 1 96.75 141 THR A N 1
ATOM 1088 C CA . THR A 1 141 ? -15.852 0.208 -13.344 1 96.75 141 THR A CA 1
ATOM 1089 C C . THR A 1 141 ? -15.297 -0.947 -12.508 1 96.75 141 THR A C 1
ATOM 1091 O O . THR A 1 141 ? -14.5 -0.735 -11.594 1 96.75 141 THR A O 1
ATOM 1094 N N . TRP A 1 142 ? -15.742 -2.115 -12.82 1 96.5 142 TRP A N 1
ATOM 1095 C CA . TRP A 1 142 ? -15.32 -3.295 -12.07 1 96.5 142 TRP A CA 1
ATOM 1096 C C . TRP A 1 142 ? -14.375 -4.156 -12.898 1 96.5 142 TRP A C 1
ATOM 1098 O O . TRP A 1 142 ? -14.648 -4.457 -14.055 1 96.5 142 TRP A O 1
ATOM 1108 N N . LYS A 1 143 ? -13.227 -4.383 -12.398 1 89.56 143 LYS A N 1
ATOM 1109 C CA . LYS A 1 143 ? -12.242 -5.277 -12.992 1 89.56 143 LYS A CA 1
ATOM 1110 C C . LYS A 1 143 ? -12.398 -6.699 -12.469 1 89.56 143 LYS A C 1
ATOM 1112 O O . LYS A 1 143 ? -12.641 -6.902 -11.273 1 89.56 143 LYS A O 1
ATOM 1117 N N . GLY A 1 144 ? -12.375 -7.629 -13.305 1 85.94 144 GLY A N 1
ATOM 1118 C CA . GLY A 1 144 ? -12.445 -9.016 -12.883 1 85.94 144 GLY A CA 1
ATOM 1119 C C . GLY A 1 144 ? -13.461 -9.828 -13.672 1 85.94 144 GLY A C 1
ATOM 1120 O O . GLY A 1 144 ? -13.93 -9.391 -14.727 1 85.94 144 GLY A O 1
ATOM 1121 N N . PRO A 1 145 ? -13.75 -11.102 -12.977 1 96.56 145 PRO A N 1
ATOM 1122 C CA . PRO A 1 145 ? -13.414 -11.461 -11.602 1 96.56 145 PRO A CA 1
ATOM 1123 C C . PRO A 1 145 ? -11.914 -11.625 -11.383 1 96.56 145 PRO A C 1
ATOM 1125 O O . PRO A 1 145 ? -11.219 -12.203 -12.227 1 96.56 145 PRO A O 1
ATOM 1128 N N . VAL A 1 146 ? -11.453 -11.078 -10.242 1 98.12 146 VAL A N 1
ATOM 1129 C CA . VAL A 1 146 ? -10.055 -11.242 -9.875 1 98.12 146 VAL A CA 1
ATOM 1130 C C . VAL A 1 146 ? -9.836 -12.633 -9.281 1 98.12 146 VAL A C 1
ATOM 1132 O O . VAL A 1 146 ? -8.711 -13.141 -9.266 1 98.12 146 VAL A O 1
ATOM 1135 N N . ALA A 1 147 ? -10.867 -13.234 -8.75 1 98.5 147 ALA A N 1
ATOM 1136 C CA . ALA A 1 147 ? -10.883 -14.617 -8.273 1 98.5 147 ALA A CA 1
ATOM 1137 C C . ALA A 1 147 ? -12.281 -15.219 -8.398 1 98.5 147 ALA A C 1
ATOM 1139 O O . ALA A 1 147 ? -13.281 -14.508 -8.266 1 98.5 147 ALA A O 1
ATOM 1140 N N . TYR A 1 148 ? -12.344 -16.453 -8.641 1 98.06 148 TYR A N 1
ATOM 1141 C CA . TYR A 1 148 ? -13.617 -17.172 -8.648 1 98.06 148 TYR A CA 1
ATOM 1142 C C . TYR A 1 148 ? -13.398 -18.672 -8.523 1 98.06 148 TYR A C 1
ATOM 1144 O O . TYR A 1 148 ? -12.266 -19.156 -8.602 1 98.06 148 TYR A O 1
ATOM 1152 N N . GLY A 1 149 ? -14.43 -19.375 -8.312 1 97.69 149 GLY A N 1
ATOM 1153 C CA . GLY A 1 149 ? -14.359 -20.828 -8.25 1 97.69 149 GLY A CA 1
ATOM 1154 C C . GLY A 1 149 ? -15.281 -21.422 -7.203 1 97.69 149 GLY A C 1
ATOM 1155 O O . GLY A 1 149 ? -16.453 -21.062 -7.117 1 97.69 149 GLY A O 1
ATOM 1156 N N . MET A 1 150 ? -14.703 -22.406 -6.492 1 96.62 150 MET A N 1
ATOM 1157 C CA . MET A 1 150 ? -15.508 -23.141 -5.527 1 96.62 150 MET A CA 1
ATOM 1158 C C . MET A 1 150 ? -14.789 -23.266 -4.191 1 96.62 150 MET A C 1
ATOM 1160 O O . MET A 1 150 ? -13.688 -23.812 -4.121 1 96.62 150 MET A O 1
ATOM 1164 N N . TRP A 1 151 ? -15.414 -22.703 -3.178 1 95.12 151 TRP A N 1
ATOM 1165 C CA . TRP A 1 151 ? -14.945 -22.938 -1.814 1 95.12 151 TRP A CA 1
ATOM 1166 C C . TRP A 1 151 ? -15.469 -24.266 -1.282 1 95.12 151 TRP A C 1
ATOM 1168 O O . TRP A 1 151 ? -16.406 -24.844 -1.848 1 95.12 151 TRP A O 1
ATOM 1178 N N . PRO A 1 152 ? -14.773 -24.797 -0.233 1 90.44 152 PRO A N 1
ATOM 1179 C CA . PRO A 1 152 ? -15.172 -26.109 0.27 1 90.44 152 PRO A CA 1
ATOM 1180 C C . PRO A 1 152 ? -16.609 -26.125 0.806 1 90.44 152 PRO A C 1
ATOM 1182 O O . PRO A 1 152 ? -17.141 -25.078 1.184 1 90.44 152 PRO A O 1
ATOM 1185 N N . GLU A 1 153 ? -17.172 -27.328 0.952 1 88.75 153 GLU A N 1
ATOM 1186 C CA . GLU A 1 153 ? -18.531 -27.484 1.467 1 88.75 153 GLU A CA 1
ATOM 1187 C C . GLU A 1 153 ? -18.531 -27.688 2.98 1 88.75 153 GLU A C 1
ATOM 1189 O O . GLU A 1 153 ? -19.578 -27.844 3.594 1 88.75 153 GLU A O 1
ATOM 1194 N N . SER A 1 154 ? -17.406 -27.578 3.488 1 88.94 154 SER A N 1
ATOM 1195 C CA . SER A 1 154 ? -17.312 -27.656 4.941 1 88.94 154 SER A CA 1
ATOM 1196 C C . SER A 1 154 ? -17.344 -26.266 5.57 1 88.94 154 SER A C 1
ATOM 1198 O O . SER A 1 154 ? -16.984 -25.281 4.922 1 88.94 154 SER A O 1
ATOM 1200 N N . ASN A 1 155 ? -17.812 -26.25 6.816 1 92.44 155 ASN A N 1
ATOM 1201 C CA . ASN A 1 155 ? -17.922 -24.984 7.512 1 92.44 155 ASN A CA 1
ATOM 1202 C C . ASN A 1 155 ? -16.609 -24.562 8.156 1 92.44 155 ASN A C 1
ATOM 1204 O O . ASN A 1 155 ? -16.406 -24.781 9.352 1 92.44 155 ASN A O 1
ATOM 1208 N N . ARG A 1 156 ? -15.758 -23.984 7.426 1 90.69 156 ARG A N 1
ATOM 1209 C CA . ARG A 1 156 ? -14.469 -23.453 7.863 1 90.69 156 ARG A CA 1
ATOM 1210 C C . ARG A 1 156 ? -14.148 -22.156 7.148 1 90.69 156 ARG A C 1
ATOM 1212 O O . ARG A 1 156 ? -14.852 -21.75 6.215 1 90.69 156 ARG A O 1
ATOM 1219 N N . GLN A 1 157 ? -13.148 -21.562 7.605 1 93.06 157 GLN A N 1
ATOM 1220 C CA . GLN A 1 157 ? -12.656 -20.344 6.988 1 93.06 157 GLN A CA 1
ATOM 1221 C C . GLN A 1 157 ? -12.375 -20.547 5.5 1 93.06 157 GLN A C 1
ATOM 1223 O O . GLN A 1 157 ? -11.797 -21.562 5.109 1 93.06 157 GLN A O 1
ATOM 1228 N N . ARG A 1 158 ? -12.789 -19.516 4.699 1 93.19 158 ARG A N 1
ATOM 1229 C CA . ARG A 1 158 ? -12.562 -19.516 3.258 1 93.19 158 ARG A CA 1
ATOM 1230 C C . ARG A 1 158 ? -11.656 -18.359 2.855 1 93.19 158 ARG A C 1
ATOM 1232 O O . ARG A 1 158 ? -11.711 -17.281 3.447 1 93.19 158 ARG A O 1
ATOM 1239 N N . MET A 1 159 ? -10.93 -18.641 1.816 1 97.12 159 MET A N 1
ATOM 1240 C CA . MET A 1 159 ? -10.07 -17.562 1.365 1 97.12 159 MET A CA 1
ATOM 1241 C C . MET A 1 159 ? -9.914 -17.578 -0.152 1 97.12 159 MET A C 1
ATOM 1243 O O . MET A 1 159 ? -9.859 -18.656 -0.76 1 97.12 159 MET A O 1
ATOM 1247 N N . SER A 1 160 ? -9.93 -16.453 -0.73 1 98.38 160 SER A N 1
ATOM 1248 C CA . SER A 1 160 ? -9.438 -16.219 -2.08 1 98.38 160 SER A CA 1
ATOM 1249 C C . SER A 1 160 ? -8.219 -15.305 -2.064 1 98.38 160 SER A C 1
ATOM 1251 O O . SER A 1 160 ? -8.297 -14.156 -1.621 1 98.38 160 SER A O 1
ATOM 1253 N N . ALA A 1 161 ? -7.125 -15.82 -2.463 1 98.31 161 ALA A N 1
ATOM 1254 C CA . ALA A 1 161 ? -5.93 -15.008 -2.68 1 98.31 161 ALA A CA 1
ATOM 1255 C C . ALA A 1 161 ? -5.734 -14.703 -4.16 1 98.31 161 ALA A C 1
ATOM 1257 O O . ALA A 1 161 ? -5.973 -15.555 -5.016 1 98.31 161 ALA A O 1
ATOM 1258 N N . PHE A 1 162 ? -5.359 -13.516 -4.512 1 98.12 162 PHE A N 1
ATOM 1259 C CA . PHE A 1 162 ? -5.168 -13.094 -5.898 1 98.12 162 PHE A CA 1
ATOM 1260 C C . PHE A 1 162 ? -4.113 -12 -5.992 1 98.12 162 PHE A C 1
ATOM 1262 O O . PHE A 1 162 ? -3.535 -11.602 -4.98 1 98.12 162 PHE A O 1
ATOM 1269 N N . GLU A 1 163 ? -3.734 -11.609 -7.219 1 97.69 163 GLU A N 1
ATOM 1270 C CA . GLU A 1 163 ? -2.703 -10.594 -7.402 1 97.69 163 GLU A CA 1
ATOM 1271 C C . GLU A 1 163 ? -3.135 -9.258 -6.805 1 97.69 163 GLU A C 1
ATOM 1273 O O . GLU A 1 163 ? -4.227 -8.766 -7.09 1 97.69 163 GLU A O 1
ATOM 1278 N N . PRO A 1 164 ? -2.248 -8.695 -5.957 1 97.56 164 PRO A N 1
ATOM 1279 C CA . PRO A 1 164 ? -2.617 -7.406 -5.359 1 97.56 164 PRO A CA 1
ATOM 1280 C C . PRO A 1 164 ? -2.875 -6.324 -6.406 1 97.56 164 PRO A C 1
ATOM 1282 O O . PRO A 1 164 ? -2.129 -6.219 -7.383 1 97.56 164 PRO A O 1
ATOM 1285 N N . SER A 1 165 ? -3.902 -5.535 -6.223 1 96.31 165 SER A N 1
ATOM 1286 C CA . SER A 1 165 ? -4.242 -4.438 -7.121 1 96.31 165 SER A CA 1
ATOM 1287 C C . SER A 1 165 ? -4.938 -3.305 -6.371 1 96.31 165 SER A C 1
ATOM 1289 O O . SER A 1 165 ? -5.531 -3.525 -5.312 1 96.31 165 SER A O 1
ATOM 1291 N N . SER A 1 166 ? -4.82 -2.141 -6.941 1 96.94 166 SER A N 1
ATOM 1292 C CA . SER A 1 166 ? -5.469 -0.976 -6.352 1 96.94 166 SER A CA 1
ATOM 1293 C C . SER A 1 166 ? -6.98 -1.159 -6.289 1 96.94 166 SER A C 1
ATOM 1295 O O . SER A 1 166 ? -7.633 -1.36 -7.316 1 96.94 166 SER A O 1
ATOM 1297 N N . THR A 1 167 ? -7.562 -1.104 -5.016 1 98.31 167 THR A N 1
ATOM 1298 C CA . THR A 1 167 ? -8.969 -1.432 -4.793 1 98.31 167 THR A CA 1
ATOM 1299 C C . THR A 1 167 ? -9.555 -0.556 -3.695 1 98.31 167 THR A C 1
ATOM 1301 O O . THR A 1 167 ? -8.984 -0.443 -2.607 1 98.31 167 THR A O 1
ATOM 1304 N N . ARG A 1 168 ? -10.656 0.053 -3.994 1 98.38 168 ARG A N 1
ATOM 1305 C CA . ARG A 1 168 ? -11.445 0.706 -2.955 1 98.38 168 ARG A CA 1
ATOM 1306 C C . ARG A 1 168 ? -12.75 -0.045 -2.705 1 98.38 168 ARG A C 1
ATOM 1308 O O . ARG A 1 168 ? -13.219 -0.123 -1.568 1 98.38 168 ARG A O 1
ATOM 1315 N N . TYR A 1 169 ? -13.297 -0.609 -3.781 1 98.62 169 TYR A N 1
ATOM 1316 C CA . TYR A 1 169 ? -14.531 -1.372 -3.676 1 98.62 169 TYR A CA 1
ATOM 1317 C C . TYR A 1 169 ? -14.305 -2.838 -4.023 1 98.62 169 TYR A C 1
ATOM 1319 O O . TYR A 1 169 ? -13.602 -3.15 -4.988 1 98.62 169 TYR A O 1
ATOM 1327 N N . LEU A 1 170 ? -14.797 -3.719 -3.258 1 98.5 170 LEU A N 1
ATOM 1328 C CA . LEU A 1 170 ? -14.742 -5.156 -3.49 1 98.5 170 LEU A CA 1
ATOM 1329 C C . LEU A 1 170 ? -16.141 -5.754 -3.535 1 98.5 170 LEU A C 1
ATOM 1331 O O . LEU A 1 170 ? -17 -5.395 -2.723 1 98.5 170 LEU A O 1
ATOM 1335 N N . ARG A 1 171 ? -16.406 -6.594 -4.465 1 98.38 171 ARG A N 1
ATOM 1336 C CA . ARG A 1 171 ? -17.703 -7.207 -4.648 1 98.38 171 ARG A CA 1
ATOM 1337 C C . ARG A 1 171 ? -17.594 -8.727 -4.691 1 98.38 171 ARG A C 1
ATOM 1339 O O . ARG A 1 171 ? -16.75 -9.273 -5.406 1 98.38 171 ARG A O 1
ATOM 1346 N N . ILE A 1 172 ? -18.328 -9.398 -3.867 1 97.62 172 ILE A N 1
ATOM 1347 C CA . ILE A 1 172 ? -18.5 -10.852 -3.92 1 97.62 172 ILE A CA 1
ATOM 1348 C C . ILE A 1 172 ? -19.891 -11.188 -4.465 1 97.62 172 ILE A C 1
ATOM 1350 O O . ILE A 1 172 ? -20.891 -10.664 -3.992 1 97.62 172 ILE A O 1
ATOM 1354 N N . THR A 1 173 ? -19.953 -12.031 -5.453 1 96 173 THR A N 1
ATOM 1355 C CA . THR A 1 173 ? -21.234 -12.453 -6.012 1 96 173 THR A CA 1
ATOM 1356 C C . THR A 1 173 ? -21.344 -13.977 -6.016 1 96 173 THR A C 1
ATOM 1358 O O . THR A 1 173 ? -20.328 -14.672 -6.121 1 96 173 THR A O 1
ATOM 1361 N N . THR A 1 174 ? -22.484 -14.43 -5.766 1 91.94 174 THR A N 1
ATOM 1362 C CA . THR A 1 174 ? -22.828 -15.844 -5.863 1 91.94 174 THR A CA 1
ATOM 1363 C C . THR A 1 174 ? -24.203 -16.016 -6.488 1 91.94 174 THR A C 1
ATOM 1365 O O . THR A 1 174 ? -25.109 -15.211 -6.258 1 91.94 174 THR A O 1
ATOM 1368 N N . GLU A 1 175 ? -24.219 -17.031 -7.305 1 83.44 175 GLU A N 1
ATOM 1369 C CA . GLU A 1 175 ? -25.531 -17.344 -7.852 1 83.44 175 GLU A CA 1
ATOM 1370 C C . GLU A 1 175 ? -26.344 -18.188 -6.871 1 83.44 175 GLU A C 1
ATOM 1372 O O . GLU A 1 175 ? -25.781 -18.953 -6.078 1 83.44 175 GLU A O 1
ATOM 1377 N N . ALA A 1 176 ? -27.594 -18 -6.914 1 74.81 176 ALA A N 1
ATOM 1378 C CA . ALA A 1 176 ? -28.5 -18.75 -6.039 1 74.81 176 ALA A CA 1
ATOM 1379 C C . ALA A 1 176 ? -28.531 -20.234 -6.426 1 74.81 176 ALA A C 1
ATOM 1381 O O . ALA A 1 176 ? -28.484 -20.562 -7.609 1 74.81 176 ALA A O 1
ATOM 1382 N N . ASP A 1 177 ? -28.25 -20.984 -5.387 1 74.81 177 ASP A N 1
ATOM 1383 C CA . ASP A 1 177 ? -28.344 -22.422 -5.59 1 74.81 177 ASP A CA 1
ATOM 1384 C C . ASP A 1 177 ? -29.625 -22.984 -4.957 1 74.81 177 ASP A C 1
ATOM 1386 O O . ASP A 1 177 ? -30.156 -22.391 -4.02 1 74.81 177 ASP A O 1
ATOM 1390 N N . GLU A 1 178 ? -30.203 -23.984 -5.582 1 72 178 GLU A N 1
ATOM 1391 C CA . GLU A 1 178 ? -31.422 -24.594 -5.074 1 72 178 GLU A CA 1
ATOM 1392 C C . GLU A 1 178 ? -31.203 -25.219 -3.703 1 72 178 GLU A C 1
ATOM 1394 O O . GLU A 1 178 ? -32.062 -25.156 -2.836 1 72 178 GLU A O 1
ATOM 1399 N N . LYS A 1 179 ? -30.078 -25.734 -3.492 1 74.12 179 LYS A N 1
ATOM 1400 C CA . LYS A 1 179 ? -29.797 -26.422 -2.24 1 74.12 179 LYS A CA 1
ATOM 1401 C C . LYS A 1 179 ? -29.5 -25.438 -1.116 1 74.12 179 LYS A C 1
ATOM 1403 O O . LYS A 1 179 ? -29.797 -25.703 0.05 1 74.12 179 LYS A O 1
ATOM 1408 N N . ASN A 1 180 ? -28.984 -24.359 -1.463 1 76.75 180 ASN A N 1
ATOM 1409 C CA . ASN A 1 180 ? -28.656 -23.312 -0.491 1 76.75 180 ASN A CA 1
ATOM 1410 C C . ASN A 1 180 ? -29.234 -21.969 -0.899 1 76.75 180 ASN A C 1
ATOM 1412 O O . ASN A 1 180 ? -28.547 -21.125 -1.48 1 76.75 180 ASN A O 1
ATOM 1416 N N . PRO A 1 181 ? -30.547 -21.719 -0.547 1 85 181 PRO A N 1
ATOM 1417 C CA . PRO A 1 181 ? -31.25 -20.547 -1.075 1 85 181 PRO A CA 1
ATOM 1418 C C . PRO A 1 181 ? -30.75 -19.25 -0.466 1 85 181 PRO A C 1
ATOM 1420 O O . PRO A 1 181 ? -31.141 -18.156 -0.926 1 85 181 PRO A O 1
ATOM 1423 N N . TRP A 1 182 ? -30 -19.359 0.625 1 92.38 182 TRP A N 1
ATOM 1424 C CA . TRP A 1 182 ? -29.391 -18.172 1.205 1 92.38 182 TRP A CA 1
ATOM 1425 C C . TRP A 1 182 ? -27.922 -18.406 1.505 1 92.38 182 TRP A C 1
ATOM 1427 O O . TRP A 1 182 ? -27.453 -19.547 1.515 1 92.38 182 TRP A O 1
ATOM 1437 N N . ILE A 1 183 ? -27.219 -17.312 1.586 1 94.69 183 ILE A N 1
ATOM 1438 C CA . ILE A 1 183 ? -25.812 -17.359 1.979 1 94.69 183 ILE A CA 1
ATOM 1439 C C . ILE A 1 183 ? -25.594 -16.469 3.201 1 94.69 183 ILE A C 1
ATOM 1441 O O . ILE A 1 183 ? -26.406 -15.602 3.5 1 94.69 183 ILE A O 1
ATOM 1445 N N . GLY A 1 184 ? -24.484 -16.781 3.871 1 95.88 184 GLY A N 1
ATOM 1446 C CA . GLY A 1 184 ? -24.188 -15.977 5.051 1 95.88 184 GLY A CA 1
ATOM 1447 C C . GLY A 1 184 ? -22.719 -15.695 5.219 1 95.88 184 GLY A C 1
ATOM 1448 O O . GLY A 1 184 ? -21.875 -16.453 4.73 1 95.88 184 GLY A O 1
ATOM 1449 N N . ILE A 1 185 ? -22.406 -14.641 5.875 1 97.5 185 ILE A N 1
ATOM 1450 C CA . ILE A 1 185 ? -21.062 -14.242 6.273 1 97.5 185 ILE A CA 1
ATOM 1451 C C . ILE A 1 185 ? -21.062 -13.797 7.734 1 97.5 185 ILE A C 1
ATOM 1453 O O . ILE A 1 185 ? -21.766 -12.836 8.094 1 97.5 185 ILE A O 1
ATOM 1457 N N . ALA A 1 186 ? -20.312 -14.5 8.586 1 97.81 186 ALA A N 1
ATOM 1458 C CA . ALA A 1 186 ? -20.156 -14.07 9.977 1 97.81 186 ALA A CA 1
ATOM 1459 C C . ALA A 1 186 ? -19.125 -12.953 10.094 1 97.81 186 ALA A C 1
ATOM 1461 O O . ALA A 1 186 ? -19.359 -11.961 10.789 1 97.81 186 ALA A O 1
ATOM 1462 N N . GLU A 1 187 ? -18 -13.141 9.477 1 97.81 187 GLU A N 1
ATOM 1463 C CA . GLU A 1 187 ? -16.953 -12.133 9.43 1 97.81 187 GLU A CA 1
ATOM 1464 C C . GLU A 1 187 ? -16.281 -12.094 8.055 1 97.81 187 GLU A C 1
ATOM 1466 O O . GLU A 1 187 ? -15.953 -13.133 7.492 1 97.81 187 GLU A O 1
ATOM 1471 N N . LEU A 1 188 ? -16.156 -10.953 7.527 1 97.94 188 LEU A N 1
ATOM 1472 C CA . LEU A 1 188 ? -15.398 -10.711 6.309 1 97.94 188 LEU A CA 1
ATOM 1473 C C . LEU A 1 188 ? -14.117 -9.945 6.613 1 97.94 188 LEU A C 1
ATOM 1475 O O . LEU A 1 188 ? -14.148 -8.945 7.336 1 97.94 188 LEU A O 1
ATOM 1479 N N . ASN A 1 189 ? -13.039 -10.438 6.168 1 98.31 189 ASN A N 1
ATOM 1480 C CA . ASN A 1 189 ? -11.742 -9.773 6.258 1 98.31 189 ASN A CA 1
ATOM 1481 C C . ASN A 1 189 ? -11.086 -9.641 4.887 1 98.31 189 ASN A C 1
ATOM 1483 O O . ASN A 1 189 ? -11.273 -10.492 4.02 1 98.31 189 ASN A O 1
ATOM 1487 N N . ILE A 1 190 ? -10.445 -8.594 4.68 1 98.5 190 ILE A N 1
ATOM 1488 C CA . ILE A 1 190 ? -9.711 -8.305 3.453 1 98.5 190 ILE A CA 1
ATOM 1489 C C . ILE A 1 190 ? -8.25 -8.008 3.781 1 98.5 190 ILE A C 1
ATOM 1491 O O . ILE A 1 190 ? -7.953 -7.348 4.781 1 98.5 190 ILE A O 1
ATOM 1495 N N . TYR A 1 191 ? -7.367 -8.547 3.041 1 98.56 191 TYR A N 1
ATOM 1496 C CA . TYR A 1 191 ? -5.934 -8.367 3.238 1 98.56 191 TYR A CA 1
ATOM 1497 C C . TYR A 1 191 ? -5.32 -7.578 2.086 1 98.56 191 TYR A C 1
ATOM 1499 O O . TYR A 1 191 ? -5.703 -7.762 0.928 1 98.56 191 TYR A O 1
ATOM 1507 N N . GLY A 1 192 ? -4.375 -6.703 2.375 1 98.25 192 GLY A N 1
ATOM 1508 C CA . GLY A 1 192 ? -3.615 -5.938 1.4 1 98.25 192 GLY A CA 1
ATOM 1509 C C . GLY A 1 192 ? -2.117 -5.977 1.645 1 98.25 192 GLY A C 1
ATOM 1510 O O . GLY A 1 192 ? -1.669 -6.391 2.717 1 98.25 192 GLY A O 1
ATOM 1511 N N . THR A 1 193 ? -1.341 -5.598 0.609 1 98 193 THR A N 1
ATOM 1512 C CA . THR A 1 193 ? 0.111 -5.539 0.739 1 98 193 THR A CA 1
ATOM 1513 C C . THR A 1 193 ? 0.574 -4.105 0.987 1 98 193 THR A C 1
ATOM 1515 O O . THR A 1 193 ? -0.116 -3.154 0.62 1 98 193 THR A O 1
ATOM 1518 N N . LEU A 1 194 ? 1.76 -3.984 1.614 1 97.56 194 LEU A N 1
ATOM 1519 C CA . LEU A 1 194 ? 2.373 -2.678 1.813 1 97.56 194 LEU A CA 1
ATOM 1520 C C . LEU A 1 194 ? 3.004 -2.17 0.521 1 97.56 194 LEU A C 1
ATOM 1522 O O . LEU A 1 194 ? 3.268 -0.973 0.382 1 97.56 194 LEU A O 1
ATOM 1526 N N . TYR A 1 195 ? 3.355 -3.037 -0.335 1 97.5 195 TYR A N 1
ATOM 1527 C CA . TYR A 1 195 ? 4.055 -2.688 -1.565 1 97.5 195 TYR A CA 1
ATOM 1528 C C . TYR A 1 195 ? 3.129 -2.799 -2.771 1 97.5 195 TYR A C 1
ATOM 1530 O O . TYR A 1 195 ? 2.045 -3.381 -2.678 1 97.5 195 TYR A O 1
ATOM 1538 N N . THR A 1 196 ? 3.521 -2.195 -3.85 1 96.19 196 THR A N 1
ATOM 1539 C CA . THR A 1 196 ? 2.877 -2.328 -5.152 1 96.19 196 THR A CA 1
ATOM 1540 C C . THR A 1 196 ? 3.758 -3.121 -6.113 1 96.19 196 THR A C 1
ATOM 1542 O O . THR A 1 196 ? 4.984 -3.01 -6.074 1 96.19 196 THR A O 1
ATOM 1545 N N . ILE A 1 197 ? 3.152 -3.898 -6.855 1 95.56 197 ILE A N 1
ATOM 1546 C CA . ILE A 1 197 ? 3.842 -4.598 -7.934 1 95.56 197 ILE A CA 1
ATOM 1547 C C . ILE A 1 197 ? 3.502 -3.943 -9.273 1 95.56 197 ILE A C 1
ATOM 1549 O O . ILE A 1 197 ? 2.359 -4.016 -9.727 1 95.56 197 ILE A O 1
ATOM 1553 N N . PRO A 1 198 ? 4.516 -3.326 -9.883 1 92.44 198 PRO A N 1
ATOM 1554 C CA . PRO A 1 198 ? 4.23 -2.736 -11.195 1 92.44 198 PRO A CA 1
ATOM 1555 C C . PRO A 1 198 ? 3.787 -3.771 -12.227 1 92.44 198 PRO A C 1
ATOM 1557 O O . PRO A 1 198 ? 4.32 -4.883 -12.258 1 92.44 198 PRO A O 1
ATOM 1560 N N . ARG A 1 199 ? 2.828 -3.408 -13.023 1 92.94 199 ARG A N 1
ATOM 1561 C CA . ARG A 1 199 ? 2.307 -4.301 -14.055 1 92.94 199 ARG A CA 1
ATOM 1562 C C . ARG A 1 199 ? 2.775 -3.873 -15.438 1 92.94 199 ARG A C 1
ATOM 1564 O O . ARG A 1 199 ? 2.711 -2.691 -15.781 1 92.94 199 ARG A O 1
ATOM 1571 N N . ASP A 1 200 ? 3.307 -4.777 -16.156 1 95.69 200 ASP A N 1
ATOM 1572 C CA . ASP A 1 200 ? 3.734 -4.59 -17.531 1 95.69 200 ASP A CA 1
ATOM 1573 C C . ASP A 1 200 ? 3.207 -5.707 -18.422 1 95.69 200 ASP A C 1
ATOM 1575 O O . ASP A 1 200 ? 3.77 -6.805 -18.453 1 95.69 200 ASP A O 1
ATOM 1579 N N . PRO A 1 201 ? 2.205 -5.402 -19.203 1 95.94 201 PRO A N 1
ATOM 1580 C CA . PRO A 1 201 ? 1.617 -6.441 -20.062 1 95.94 201 PRO A CA 1
ATOM 1581 C C . PRO A 1 201 ? 2.639 -7.086 -20.984 1 95.94 201 PRO A C 1
ATOM 1583 O O . PRO A 1 201 ? 2.439 -8.219 -21.438 1 95.94 201 PRO A O 1
ATOM 1586 N N . ALA A 1 202 ? 3.717 -6.434 -21.266 1 96.31 202 ALA A N 1
ATOM 1587 C CA . ALA A 1 202 ? 4.758 -6.992 -22.125 1 96.31 202 ALA A CA 1
ATOM 1588 C C . ALA A 1 202 ? 5.441 -8.18 -21.469 1 96.31 202 ALA A C 1
ATOM 1590 O O . ALA A 1 202 ? 6.148 -8.945 -22.125 1 96.31 202 ALA A O 1
ATOM 1591 N N . LEU A 1 203 ? 5.184 -8.289 -20.188 1 97.62 203 LEU A N 1
ATOM 1592 C CA . LEU A 1 203 ? 5.77 -9.406 -19.453 1 97.62 203 LEU A CA 1
ATOM 1593 C C . LEU A 1 203 ? 4.715 -10.453 -19.125 1 97.62 203 LEU A C 1
ATOM 1595 O O . LEU A 1 203 ? 4.992 -11.422 -18.406 1 97.62 203 LEU A O 1
ATOM 1599 N N . GLY A 1 204 ? 3.486 -10.297 -19.547 1 98.06 204 GLY A N 1
ATOM 1600 C CA . GLY A 1 204 ? 2.377 -11.18 -19.234 1 98.06 204 GLY A CA 1
ATOM 1601 C C . GLY A 1 204 ? 1.513 -10.68 -18.094 1 98.06 204 GLY A C 1
ATOM 1602 O O . GLY A 1 204 ? 1.863 -9.695 -17.422 1 98.06 204 GLY A O 1
ATOM 1603 N N . VAL A 1 205 ? 0.376 -11.328 -17.984 1 97.62 205 VAL A N 1
ATOM 1604 C CA . VAL A 1 205 ? -0.582 -10.883 -16.969 1 97.62 205 VAL A CA 1
ATOM 1605 C C . VAL A 1 205 ? -1.043 -12.078 -16.141 1 97.62 205 VAL A C 1
ATOM 1607 O O . VAL A 1 205 ? -1.328 -13.148 -16.672 1 97.62 205 VAL A O 1
ATOM 1610 N N . TRP A 1 206 ? -1.018 -11.875 -14.82 1 97.75 206 TRP A N 1
ATOM 1611 C CA . TRP A 1 206 ? -1.544 -12.883 -13.906 1 97.75 206 TRP A CA 1
ATOM 1612 C C . TRP A 1 206 ? -3.016 -12.617 -13.602 1 97.75 206 TRP A C 1
ATOM 1614 O O . TRP A 1 206 ? -3.43 -11.469 -13.438 1 97.75 206 TRP A O 1
ATOM 1624 N N . GLY A 1 207 ? -3.789 -13.727 -13.375 1 95.5 207 GLY A N 1
ATOM 1625 C CA . GLY A 1 207 ? -5.188 -13.68 -12.969 1 95.5 207 GLY A CA 1
ATOM 1626 C C . GLY A 1 207 ? -6.133 -14.164 -14.055 1 95.5 207 GLY A C 1
ATOM 1627 O O . GLY A 1 207 ? -5.773 -14.195 -15.227 1 95.5 207 GLY A O 1
ATOM 1628 N N . PRO A 1 208 ? -7.223 -14.555 -13.688 1 97.5 208 PRO A N 1
ATOM 1629 C CA . PRO A 1 208 ? -7.77 -14.617 -12.328 1 97.5 208 PRO A CA 1
ATOM 1630 C C . PRO A 1 208 ? -7.207 -15.789 -11.523 1 97.5 208 PRO A C 1
ATOM 1632 O O . PRO A 1 208 ? -6.516 -16.641 -12.07 1 97.5 208 PRO A O 1
ATOM 1635 N N . THR A 1 209 ? -7.465 -15.688 -10.227 1 98.5 209 THR A N 1
ATOM 1636 C CA . THR A 1 209 ? -7.277 -16.875 -9.391 1 98.5 209 THR A CA 1
ATOM 1637 C C . THR A 1 209 ? -8.516 -17.766 -9.438 1 98.5 209 THR A C 1
ATOM 1639 O O . THR A 1 209 ? -9.641 -17.281 -9.359 1 98.5 209 THR A O 1
ATOM 1642 N N . LEU A 1 210 ? -8.258 -19.016 -9.609 1 98.56 210 LEU A N 1
ATOM 1643 C CA . LEU A 1 210 ? -9.297 -20.031 -9.523 1 98.56 210 LEU A CA 1
ATOM 1644 C C . LEU A 1 210 ? -9.258 -20.719 -8.164 1 98.56 210 LEU A C 1
ATOM 1646 O O . LEU A 1 210 ? -8.266 -21.375 -7.828 1 98.56 210 LEU A O 1
ATOM 1650 N N . ASP A 1 211 ? -10.312 -20.609 -7.434 1 98.19 211 ASP A N 1
ATOM 1651 C CA . ASP A 1 211 ? -10.406 -21.328 -6.164 1 98.19 211 ASP A CA 1
ATOM 1652 C C . ASP A 1 211 ? -10.93 -22.75 -6.371 1 98.19 211 ASP A C 1
ATOM 1654 O O . ASP A 1 211 ? -11.875 -22.969 -7.129 1 98.19 211 ASP A O 1
ATOM 1658 N N . PHE A 1 212 ? -10.266 -23.641 -5.711 1 97.81 212 PHE A N 1
ATOM 1659 C CA . PHE A 1 212 ? -10.656 -25.047 -5.781 1 97.81 212 PHE A CA 1
ATOM 1660 C C . PHE A 1 212 ? -11.008 -25.578 -4.398 1 97.81 212 PHE A C 1
ATOM 1662 O O . PHE A 1 212 ? -10.445 -25.125 -3.395 1 97.81 212 PHE A O 1
ATOM 1669 N N . PRO A 1 213 ? -11.914 -26.547 -4.344 1 96.31 213 PRO A N 1
ATOM 1670 C CA . PRO A 1 213 ? -12.289 -27.125 -3.051 1 96.31 213 PRO A CA 1
ATOM 1671 C C . PRO A 1 213 ? -11.25 -28.109 -2.518 1 96.31 213 PRO A C 1
ATOM 1673 O O . PRO A 1 213 ? -11.414 -28.656 -1.422 1 96.31 213 PRO A O 1
ATOM 1676 N N . ILE A 1 214 ? -10.188 -28.359 -3.268 1 96.19 214 ILE A N 1
ATOM 1677 C CA . ILE A 1 214 ? -9.109 -29.281 -2.889 1 96.19 214 ILE A CA 1
ATOM 1678 C C . ILE A 1 214 ? -7.758 -28.625 -3.174 1 96.19 214 ILE A C 1
ATOM 1680 O O . ILE A 1 214 ? -7.684 -27.609 -3.865 1 96.19 214 ILE A O 1
ATOM 1684 N N . VAL A 1 215 ? -6.723 -29.234 -2.586 1 96 215 VAL A N 1
ATOM 1685 C CA . VAL A 1 215 ? -5.367 -28.859 -2.984 1 96 215 VAL A CA 1
ATOM 1686 C C . VAL A 1 215 ? -4.973 -29.625 -4.246 1 96 215 VAL A C 1
ATOM 1688 O O . VAL A 1 215 ? -4.719 -30.828 -4.195 1 96 215 VAL A O 1
ATOM 1691 N N . PRO A 1 216 ? -4.934 -28.953 -5.344 1 96.69 216 PRO A N 1
ATOM 1692 C CA . PRO A 1 216 ? -4.598 -29.672 -6.57 1 96.69 216 PRO A CA 1
ATOM 1693 C C . PRO A 1 216 ? -3.104 -29.984 -6.688 1 96.69 216 PRO A C 1
ATOM 1695 O O . PRO A 1 216 ? -2.297 -29.062 -6.859 1 96.69 216 PRO A O 1
ATOM 1698 N N . VAL A 1 217 ? -2.742 -31.25 -6.625 1 95.44 217 VAL A N 1
ATOM 1699 C CA . VAL A 1 217 ? -1.325 -31.594 -6.688 1 95.44 217 VAL A CA 1
ATOM 1700 C C . VAL A 1 217 ? -1.035 -32.344 -7.98 1 95.44 217 VAL A C 1
ATOM 1702 O O . VAL A 1 217 ? 0.127 -32.562 -8.344 1 95.44 217 VAL A O 1
ATOM 1705 N N . SER A 1 218 ? -2.07 -32.812 -8.633 1 95.88 218 SER A N 1
ATOM 1706 C CA . SER A 1 218 ? -1.98 -33.438 -9.945 1 95.88 218 SER A CA 1
ATOM 1707 C C . SER A 1 218 ? -3.023 -32.844 -10.898 1 95.88 218 SER A C 1
ATOM 1709 O O . SER A 1 218 ? -4.066 -32.375 -10.461 1 95.88 218 SER A O 1
ATOM 1711 N N . GLY A 1 219 ? -2.682 -32.875 -12.125 1 94.62 219 GLY A N 1
ATOM 1712 C CA . GLY A 1 219 ? -3.625 -32.344 -13.094 1 94.62 219 GLY A CA 1
ATOM 1713 C C . GLY A 1 219 ? -3.387 -32.875 -14.5 1 94.62 219 GLY A C 1
ATOM 1714 O O . GLY A 1 219 ? -2.303 -33.344 -14.812 1 94.62 219 GLY A O 1
ATOM 1715 N N . ALA A 1 220 ? -4.43 -32.781 -15.297 1 95.38 220 ALA A N 1
ATOM 1716 C CA . ALA A 1 220 ? -4.387 -33.188 -16.703 1 95.38 220 ALA A CA 1
ATOM 1717 C C . ALA A 1 220 ? -5.398 -32.406 -17.531 1 95.38 220 ALA A C 1
ATOM 1719 O O . ALA A 1 220 ? -6.52 -32.156 -17.094 1 95.38 220 ALA A O 1
ATOM 1720 N N . GLN A 1 221 ? -4.902 -31.953 -18.625 1 95.25 221 GLN A N 1
ATOM 1721 C CA . GLN A 1 221 ? -5.832 -31.438 -19.625 1 95.25 221 GLN A CA 1
ATOM 1722 C C . GLN A 1 221 ? -6.613 -32.562 -20.297 1 95.25 221 GLN A C 1
ATOM 1724 O O . GLN A 1 221 ? -6.02 -33.469 -20.875 1 95.25 221 GLN A O 1
ATOM 1729 N N . GLU A 1 222 ? -7.945 -32.469 -20.281 1 94.38 222 GLU A N 1
ATOM 1730 C CA . GLU A 1 222 ? -8.781 -33.5 -20.844 1 94.38 222 GLU A CA 1
ATOM 1731 C C . GLU A 1 222 ? -8.969 -33.312 -22.344 1 94.38 222 GLU A C 1
ATOM 1733 O O . GLU A 1 222 ? -8.961 -32.188 -22.828 1 94.38 222 GLU A O 1
ATOM 1738 N N . GLY A 1 223 ? -9.242 -34.438 -23 1 91.69 223 GLY A N 1
ATOM 1739 C CA . GLY A 1 223 ? -9.617 -34.375 -24.406 1 91.69 223 GLY A CA 1
ATOM 1740 C C . GLY A 1 223 ? -10.922 -33.625 -24.625 1 91.69 223 GLY A C 1
ATOM 1741 O O . GLY A 1 223 ? -11.148 -33.094 -25.719 1 91.69 223 GLY A O 1
ATOM 1742 N N . SER A 1 224 ? -11.711 -33.5 -23.625 1 91.06 224 SER A N 1
ATOM 1743 C CA . SER A 1 224 ? -12.984 -32.812 -23.703 1 91.06 224 SER A CA 1
ATOM 1744 C C . SER A 1 224 ? -12.781 -31.281 -23.641 1 91.06 224 SER A C 1
ATOM 1746 O O . SER A 1 224 ? -13.711 -30.516 -23.922 1 91.06 224 SER A O 1
ATOM 1748 N N . GLY A 1 225 ? -11.648 -30.938 -23.312 1 91.31 225 GLY A N 1
ATOM 1749 C CA . GLY A 1 225 ? -11.383 -29.516 -23.125 1 91.31 225 GLY A CA 1
ATOM 1750 C C . GLY A 1 225 ? -11.414 -29.078 -21.672 1 91.31 225 GLY A C 1
ATOM 1751 O O . GLY A 1 225 ? -10.93 -28 -21.328 1 91.31 225 GLY A O 1
ATOM 1752 N N . MET A 1 226 ? -11.922 -29.938 -20.812 1 94.81 226 MET A N 1
ATOM 1753 C CA . MET A 1 226 ? -11.961 -29.641 -19.391 1 94.81 226 MET A CA 1
ATOM 1754 C C . MET A 1 226 ? -10.609 -29.906 -18.75 1 94.81 226 MET A C 1
ATOM 1756 O O . MET A 1 226 ? -9.75 -30.562 -19.328 1 94.81 226 MET A O 1
ATOM 1760 N N . LEU A 1 227 ? -10.43 -29.281 -17.641 1 96.12 227 LEU A N 1
ATOM 1761 C CA . LEU A 1 227 ? -9.234 -29.562 -16.844 1 96.12 227 LEU A CA 1
ATOM 1762 C C . LEU A 1 227 ? -9.578 -30.406 -15.625 1 96.12 227 LEU A C 1
ATOM 1764 O O . LEU A 1 227 ? -10.523 -30.094 -14.883 1 96.12 227 LEU A O 1
ATOM 1768 N N . ALA A 1 228 ? -8.836 -31.469 -15.445 1 96.06 228 ALA A N 1
ATOM 1769 C CA . ALA A 1 228 ? -8.969 -32.312 -14.266 1 96.06 228 ALA A CA 1
ATOM 1770 C C . ALA A 1 228 ? -7.809 -32.125 -13.297 1 96.06 228 ALA A C 1
ATOM 1772 O O . ALA A 1 228 ? -6.645 -32.156 -13.703 1 96.06 228 ALA A O 1
ATOM 1773 N N . LEU A 1 229 ? -8.133 -31.906 -12.023 1 96.75 229 LEU A N 1
ATOM 1774 C CA . LEU A 1 229 ? -7.156 -31.797 -10.945 1 96.75 229 LEU A CA 1
ATOM 1775 C C . LEU A 1 229 ? -7.547 -32.688 -9.773 1 96.75 229 LEU A C 1
ATOM 1777 O O . LEU A 1 229 ? -8.734 -32.938 -9.547 1 96.75 229 LEU A O 1
ATOM 1781 N N . TRP A 1 230 ? -6.527 -33.219 -9.062 1 95.25 230 TRP A N 1
ATOM 1782 C CA . TRP A 1 230 ? -6.922 -34 -7.914 1 95.25 230 TRP A CA 1
ATOM 1783 C C . TRP A 1 230 ? -5.852 -33.969 -6.824 1 95.25 230 TRP A C 1
ATOM 1785 O O . TRP A 1 230 ? -4.703 -33.594 -7.09 1 95.25 230 TRP A O 1
ATOM 1795 N N . SER A 1 231 ? -6.293 -34.25 -5.637 1 94.5 231 SER A N 1
ATOM 1796 C CA . SER A 1 231 ? -5.445 -34.344 -4.457 1 94.5 231 SER A CA 1
ATOM 1797 C C . SER A 1 231 ? -5.117 -35.781 -4.109 1 94.5 231 SER A C 1
ATOM 1799 O O . SER A 1 231 ? -4.324 -36.438 -4.797 1 94.5 231 SER A O 1
ATOM 1801 N N . SER A 1 232 ? -5.516 -36.312 -3.113 1 92.44 232 SER A N 1
ATOM 1802 C CA . SER A 1 232 ? -5.426 -37.656 -2.582 1 92.44 232 SER A CA 1
ATOM 1803 C C . SER A 1 232 ? -6.777 -38.156 -2.072 1 92.44 232 SER A C 1
ATOM 1805 O O . SER A 1 232 ? -7.816 -37.844 -2.662 1 92.44 232 SER A O 1
ATOM 1807 N N . TRP A 1 233 ? -6.75 -38.938 -1.015 1 88.69 233 TRP A N 1
ATOM 1808 C CA . TRP A 1 233 ? -7.98 -39.531 -0.523 1 88.69 233 TRP A CA 1
ATOM 1809 C C . TRP A 1 233 ? -8.859 -38.5 0.177 1 88.69 233 TRP A C 1
ATOM 1811 O O . TRP A 1 233 ? -10.039 -38.781 0.436 1 88.69 233 TRP A O 1
ATOM 1821 N N . ALA A 1 234 ? -8.289 -37.344 0.381 1 88.38 234 ALA A N 1
ATOM 1822 C CA . ALA A 1 234 ? -9 -36.219 1.007 1 88.38 234 ALA A CA 1
ATOM 1823 C C . ALA A 1 234 ? -8.672 -34.906 0.322 1 88.38 234 ALA A C 1
ATOM 1825 O O . ALA A 1 234 ? -7.84 -34.875 -0.587 1 88.38 234 ALA A O 1
ATOM 1826 N N . ASP A 1 235 ? -9.391 -33.875 0.758 1 86.38 235 ASP A N 1
ATOM 1827 C CA . ASP A 1 235 ? -9.266 -32.562 0.141 1 86.38 235 ASP A CA 1
ATOM 1828 C C . ASP A 1 235 ? -7.855 -32 0.337 1 86.38 235 ASP A C 1
ATOM 1830 O O . ASP A 1 235 ? -7.375 -31.219 -0.486 1 86.38 235 ASP A O 1
ATOM 1834 N N . ASP A 1 236 ? -7.27 -32.344 1.499 1 84.12 236 ASP A N 1
ATOM 1835 C CA . ASP A 1 236 ? -6.004 -31.688 1.821 1 84.12 236 ASP A CA 1
ATOM 1836 C C . ASP A 1 236 ? -5.09 -32.625 2.605 1 84.12 236 ASP A C 1
ATOM 1838 O O . ASP A 1 236 ? -4.152 -32.188 3.271 1 84.12 236 ASP A O 1
ATOM 1842 N N . GLN A 1 237 ? -5.41 -33.906 2.547 1 81.62 237 GLN A N 1
ATOM 1843 C CA . GLN A 1 237 ? -4.594 -34.906 3.225 1 81.62 237 GLN A CA 1
ATOM 1844 C C . GLN A 1 237 ? -4.062 -35.938 2.24 1 81.62 237 GLN A C 1
ATOM 1846 O O . GLN A 1 237 ? -4.734 -36.25 1.26 1 81.62 237 GLN A O 1
ATOM 1851 N N . PHE A 1 238 ? -2.92 -36.438 2.529 1 79.69 238 PHE A N 1
ATOM 1852 C CA . PHE A 1 238 ? -2.387 -37.5 1.707 1 79.69 238 PHE A CA 1
ATOM 1853 C C . PHE A 1 238 ? -1.97 -38.688 2.572 1 79.69 238 PHE A C 1
ATOM 1855 O O . PHE A 1 238 ? -1.84 -39.812 2.078 1 79.69 238 PHE A O 1
ATOM 1862 N N . HIS A 1 239 ? -1.752 -38.375 3.84 1 74.75 239 HIS A N 1
ATOM 1863 C CA . HIS A 1 239 ? -1.276 -39.438 4.738 1 74.75 239 HIS A CA 1
ATOM 1864 C C . HIS A 1 239 ? -2.438 -40.219 5.32 1 74.75 239 HIS A C 1
ATOM 1866 O O . HIS A 1 239 ? -3.598 -39.844 5.195 1 74.75 239 HIS A O 1
ATOM 1872 N N . SER A 1 240 ? -2.111 -41.312 5.988 1 70.31 240 SER A N 1
ATOM 1873 C CA . SER A 1 240 ? -3.074 -42.188 6.641 1 70.31 240 SER A CA 1
ATOM 1874 C C . SER A 1 240 ? -4.234 -42.531 5.711 1 70.31 240 SER A C 1
ATOM 1876 O O . SER A 1 240 ? -5.402 -42.406 6.094 1 70.31 240 SER A O 1
ATOM 1878 N N . THR A 1 241 ? -3.865 -42.906 4.539 1 78.81 241 THR A N 1
ATOM 1879 C CA . THR A 1 241 ? -4.863 -43.219 3.521 1 78.81 241 THR A CA 1
ATOM 1880 C C . THR A 1 241 ? -5.672 -44.438 3.914 1 78.81 241 THR A C 1
ATOM 1882 O O . THR A 1 241 ? -5.109 -45.438 4.363 1 78.81 241 THR A O 1
ATOM 1885 N N . PRO A 1 242 ? -7.008 -44.25 3.844 1 78.44 242 PRO A N 1
ATOM 1886 C CA . PRO A 1 242 ? -7.816 -45.469 3.912 1 78.44 242 PRO A CA 1
ATOM 1887 C C . PRO A 1 242 ? -7.758 -46.281 2.625 1 78.44 242 PRO A C 1
ATOM 1889 O O . PRO A 1 242 ? -8.281 -47.406 2.576 1 78.44 242 PRO A O 1
ATOM 1892 N N . GLY A 1 243 ? -7.16 -45.75 1.718 1 83.19 243 GLY A N 1
ATOM 1893 C CA . GLY A 1 243 ? -7.082 -46.375 0.402 1 83.19 243 GLY A CA 1
ATOM 1894 C C . GLY A 1 243 ? -8.398 -46.344 -0.351 1 83.19 243 GLY A C 1
ATOM 1895 O O . GLY A 1 243 ? -9.414 -45.906 0.184 1 83.19 243 GLY A O 1
ATOM 1896 N N . GLY A 1 244 ? -8.305 -46.438 -1.624 1 89.12 244 GLY A N 1
ATOM 1897 C CA . GLY A 1 244 ? -9.461 -46.844 -2.424 1 89.12 244 GLY A CA 1
ATOM 1898 C C . GLY A 1 244 ? -10.234 -45.656 -2.961 1 89.12 244 GLY A C 1
ATOM 1899 O O . GLY A 1 244 ? -11.273 -45.812 -3.604 1 89.12 244 GLY A O 1
ATOM 1900 N N . LYS A 1 245 ? -9.688 -44.469 -2.715 1 93.88 245 LYS A N 1
ATOM 1901 C CA . LYS A 1 245 ? -10.438 -43.344 -3.273 1 93.88 245 LYS A CA 1
ATOM 1902 C C . LYS A 1 245 ? -9.523 -42.156 -3.559 1 93.88 245 LYS A C 1
ATOM 1904 O O . LYS A 1 245 ? -8.414 -42.062 -3.016 1 93.88 245 LYS A O 1
ATOM 1909 N N . THR A 1 246 ? -9.93 -41.25 -4.355 1 96 246 THR A N 1
ATOM 1910 C CA . THR A 1 246 ? -9.273 -40 -4.703 1 96 246 THR A CA 1
ATOM 1911 C C . THR A 1 246 ? -10.289 -38.875 -4.871 1 96 246 THR A C 1
ATOM 1913 O O . THR A 1 246 ? -11.328 -39.062 -5.508 1 96 246 THR A O 1
ATOM 1916 N N . VAL A 1 247 ? -9.977 -37.719 -4.242 1 96 247 VAL A N 1
ATOM 1917 C CA . VAL A 1 247 ? -10.836 -36.562 -4.422 1 96 247 VAL A CA 1
ATOM 1918 C C . VAL A 1 247 ? -10.336 -35.719 -5.602 1 96 247 VAL A C 1
ATOM 1920 O O . VAL A 1 247 ? -9.148 -35.438 -5.695 1 96 247 VAL A O 1
ATOM 1923 N N . MET A 1 248 ? -11.242 -35.375 -6.512 1 96.38 248 MET A N 1
ATOM 1924 C CA . MET A 1 248 ? -10.867 -34.656 -7.723 1 96.38 248 MET A CA 1
ATOM 1925 C C . MET A 1 248 ? -11.758 -33.406 -7.918 1 96.38 248 MET A C 1
ATOM 1927 O O . MET A 1 248 ? -12.828 -33.312 -7.316 1 96.38 248 MET A O 1
ATOM 1931 N N . THR A 1 249 ? -11.273 -32.438 -8.609 1 96.94 249 THR A N 1
ATOM 1932 C CA . THR A 1 249 ? -12.008 -31.266 -9.086 1 96.94 249 THR A CA 1
ATOM 1933 C C . THR A 1 249 ? -11.836 -31.094 -10.594 1 96.94 249 THR A C 1
ATOM 1935 O O . THR A 1 249 ? -10.891 -31.609 -11.18 1 96.94 249 THR A O 1
ATOM 1938 N N . ARG A 1 250 ? -12.836 -30.547 -11.195 1 96.81 250 ARG A N 1
ATOM 1939 C CA . ARG A 1 250 ? -12.812 -30.25 -12.625 1 96.81 250 ARG A CA 1
ATOM 1940 C C . ARG A 1 250 ? -13.148 -28.781 -12.883 1 96.81 250 ARG A C 1
ATOM 1942 O O . ARG A 1 250 ? -13.969 -28.188 -12.172 1 96.81 250 ARG A O 1
ATOM 1949 N N . TRP A 1 251 ? -12.523 -28.188 -13.82 1 97.38 251 TRP A N 1
ATOM 1950 C CA . TRP A 1 251 ? -12.75 -26.781 -14.203 1 97.38 251 TRP A CA 1
ATOM 1951 C C . TRP A 1 251 ? -13.055 -26.672 -15.695 1 97.38 251 TRP A C 1
ATOM 1953 O O . TRP A 1 251 ? -12.359 -27.266 -16.516 1 97.38 251 TRP A O 1
ATOM 1963 N N . ASN A 1 252 ? -14.078 -26 -15.984 1 93.81 252 ASN A N 1
ATOM 1964 C CA . ASN A 1 252 ? -14.461 -25.672 -17.359 1 93.81 252 ASN A CA 1
ATOM 1965 C C . ASN A 1 252 ? -13.938 -24.297 -17.781 1 93.81 252 ASN A C 1
ATOM 1967 O O . ASN A 1 252 ? -14.461 -23.266 -17.344 1 93.81 252 ASN A O 1
ATOM 1971 N N . PRO A 1 253 ? -13.016 -24.234 -18.641 1 91.62 253 PRO A N 1
ATOM 1972 C CA . PRO A 1 253 ? -12.422 -22.938 -19 1 91.62 253 PRO A CA 1
ATOM 1973 C C . PRO A 1 253 ? -13.391 -22.047 -19.766 1 91.62 253 PRO A C 1
ATOM 1975 O O . PRO A 1 253 ? -13.18 -20.828 -19.859 1 91.62 253 PRO A O 1
ATOM 1978 N N . LEU A 1 254 ? -14.406 -22.594 -20.281 1 86.38 254 LEU A N 1
ATOM 1979 C CA . LEU A 1 254 ? -15.359 -21.812 -21.062 1 86.38 254 LEU A CA 1
ATOM 1980 C C . LEU A 1 254 ? -16.406 -21.156 -20.156 1 86.38 254 LEU A C 1
ATOM 1982 O O . LEU A 1 254 ? -16.734 -19.984 -20.312 1 86.38 254 LEU A O 1
ATOM 1986 N N . THR A 1 255 ? -16.828 -21.906 -19.203 1 88.75 255 THR A N 1
ATOM 1987 C CA . THR A 1 255 ? -17.906 -21.391 -18.359 1 88.75 255 THR A CA 1
ATOM 1988 C C . THR A 1 255 ? -17.359 -20.875 -17.031 1 88.75 255 THR A C 1
ATOM 1990 O O . THR A 1 255 ? -18.031 -20.125 -16.328 1 88.75 255 THR A O 1
ATOM 1993 N N . GLY A 1 256 ? -16.266 -21.406 -16.75 1 91.94 256 GLY A N 1
ATOM 1994 C CA . GLY A 1 256 ? -15.688 -21.031 -15.461 1 91.94 256 GLY A CA 1
ATOM 1995 C C . GLY A 1 256 ? -16.172 -21.906 -14.312 1 91.94 256 GLY A C 1
ATOM 1996 O O . GLY A 1 256 ? -15.758 -21.719 -13.172 1 91.94 256 GLY A O 1
ATOM 1997 N N . GLU A 1 257 ? -16.875 -22.859 -14.562 1 93.12 257 GLU A N 1
ATOM 1998 C CA . GLU A 1 257 ? -17.453 -23.703 -13.531 1 93.12 257 GLU A CA 1
ATOM 1999 C C . GLU A 1 257 ? -16.422 -24.656 -12.93 1 93.12 257 GLU A C 1
ATOM 2001 O O . GLU A 1 257 ? -15.602 -25.219 -13.648 1 93.12 257 GLU A O 1
ATOM 2006 N N . VAL A 1 258 ? -16.453 -24.734 -11.594 1 96.56 258 VAL A N 1
ATOM 2007 C CA . VAL A 1 258 ? -15.617 -25.672 -10.852 1 96.56 258 VAL A CA 1
ATOM 2008 C C . VAL A 1 258 ? -16.5 -26.703 -10.156 1 96.56 258 VAL A C 1
ATOM 2010 O O . VAL A 1 258 ? -17.516 -26.359 -9.562 1 96.56 258 VAL A O 1
ATOM 2013 N N . SER A 1 259 ? -16.109 -27.953 -10.273 1 95.12 259 SER A N 1
ATOM 2014 C CA . SER A 1 259 ? -16.875 -29.016 -9.625 1 95.12 259 SER A CA 1
ATOM 2015 C C . SER A 1 259 ? -15.953 -29.906 -8.773 1 95.12 259 SER A C 1
ATOM 2017 O O . SER A 1 259 ? -14.734 -29.859 -8.922 1 95.12 259 SER A O 1
ATOM 2019 N N . LYS A 1 260 ? -16.547 -30.625 -7.867 1 95.38 260 LYS A N 1
ATOM 2020 C CA . LYS A 1 260 ? -15.844 -31.562 -6.992 1 95.38 260 LYS A CA 1
ATOM 2021 C C . LYS A 1 260 ? -16.484 -32.938 -7.047 1 95.38 260 LYS A C 1
ATOM 2023 O O . LYS A 1 260 ? -17.703 -33.062 -7.121 1 95.38 260 LYS A O 1
ATOM 2028 N N . ARG A 1 261 ? -15.617 -33.969 -7 1 94.75 261 ARG A N 1
ATOM 2029 C CA . ARG A 1 261 ? -16.141 -35.344 -6.891 1 94.75 261 ARG A CA 1
ATOM 2030 C C . ARG A 1 261 ? -15.117 -36.25 -6.223 1 94.75 261 ARG A C 1
ATOM 2032 O O . ARG A 1 261 ? -13.914 -36.031 -6.312 1 94.75 261 ARG A O 1
ATOM 2039 N N . THR A 1 262 ? -15.609 -37.25 -5.535 1 95.25 262 THR A N 1
ATOM 2040 C CA . THR A 1 262 ? -14.789 -38.312 -4.98 1 95.25 262 THR A CA 1
ATOM 2041 C C . THR A 1 262 ? -14.883 -39.562 -5.848 1 95.25 262 THR A C 1
ATOM 2043 O O . THR A 1 262 ? -15.977 -40.094 -6.078 1 95.25 262 THR A O 1
ATOM 2046 N N . VAL A 1 263 ? -13.789 -40.031 -6.305 1 96 263 VAL A N 1
ATOM 2047 C CA . VAL A 1 263 ? -13.695 -41.219 -7.121 1 96 263 VAL A CA 1
ATOM 2048 C C . VAL A 1 263 ? -13.391 -42.438 -6.234 1 96 263 VAL A C 1
ATOM 2050 O O . VAL A 1 263 ? -12.289 -42.531 -5.684 1 96 263 VAL A O 1
ATOM 2053 N N . SER A 1 264 ? -14.32 -43.312 -6.117 1 94.94 264 SER A N 1
ATOM 2054 C CA . SER A 1 264 ? -14.117 -44.438 -5.246 1 94.94 264 SER A CA 1
ATOM 2055 C C . SER A 1 264 ? -14.289 -45.75 -6.012 1 94.94 264 SER A C 1
ATOM 2057 O O . SER A 1 264 ? -13.906 -46.812 -5.523 1 94.94 264 SER A O 1
ATOM 2059 N N . ASN A 1 265 ? -14.773 -45.688 -7.129 1 93.31 265 ASN A N 1
ATOM 2060 C CA . ASN A 1 265 ? -15.141 -46.875 -7.871 1 93.31 265 ASN A CA 1
ATOM 2061 C C . ASN A 1 265 ? -13.906 -47.625 -8.375 1 93.31 265 ASN A C 1
ATOM 2063 O O . ASN A 1 265 ? -13.969 -48.812 -8.664 1 93.31 265 ASN A O 1
ATOM 2067 N N . THR A 1 266 ? -12.789 -47 -8.547 1 94.12 266 THR A N 1
ATOM 2068 C CA . THR A 1 266 ? -11.578 -47.656 -9.031 1 94.12 266 THR A CA 1
ATOM 2069 C C . THR A 1 266 ? -10.742 -48.156 -7.859 1 94.12 266 THR A C 1
ATOM 2071 O O . THR A 1 266 ? -9.727 -48.844 -8.062 1 94.12 266 THR A O 1
ATOM 2074 N N . HIS A 1 267 ? -11.141 -47.844 -6.598 1 94.62 267 HIS A N 1
ATOM 2075 C CA . HIS A 1 267 ? -10.422 -48.25 -5.387 1 94.62 267 HIS A CA 1
ATOM 2076 C C . HIS A 1 267 ? -8.961 -47.844 -5.457 1 94.62 267 HIS A C 1
ATOM 2078 O O . HIS A 1 267 ? -8.07 -48.656 -5.16 1 94.62 267 HIS A O 1
ATOM 2084 N N . HIS A 1 268 ? -8.75 -46.625 -5.828 1 94.56 268 HIS A N 1
ATOM 2085 C CA . HIS A 1 268 ? -7.406 -46.125 -6.133 1 94.56 268 HIS A CA 1
ATOM 2086 C C . HIS A 1 268 ? -7.164 -44.75 -5.523 1 94.56 268 HIS A C 1
ATOM 2088 O O . HIS A 1 268 ? -7.801 -43.781 -5.914 1 94.56 268 HIS A O 1
ATOM 2094 N N . ASP A 1 269 ? -6.281 -44.719 -4.52 1 94.31 269 ASP A N 1
ATOM 2095 C CA . ASP A 1 269 ? -5.734 -43.438 -4.094 1 94.31 269 ASP A CA 1
ATOM 2096 C C . ASP A 1 269 ? -4.574 -43 -4.992 1 94.31 269 ASP A C 1
ATOM 2098 O O . ASP A 1 269 ? -3.457 -43.5 -4.852 1 94.31 269 ASP A O 1
ATOM 2102 N N . MET A 1 270 ? -4.785 -42 -5.746 1 93 270 MET A N 1
ATOM 2103 C CA . MET A 1 270 ? -3.906 -41.625 -6.852 1 93 270 MET A CA 1
ATOM 2104 C C . MET A 1 270 ? -2.93 -40.531 -6.434 1 93 270 MET A C 1
ATOM 2106 O O . MET A 1 270 ? -2.529 -39.719 -7.258 1 93 270 MET A O 1
ATOM 2110 N N . PHE A 1 271 ? -2.613 -40.5 -5.234 1 89.88 271 PHE A N 1
ATOM 2111 C CA . PHE A 1 271 ? -1.632 -39.531 -4.777 1 89.88 271 PHE A CA 1
ATOM 2112 C C . PHE A 1 271 ? -0.24 -39.875 -5.285 1 89.88 271 PHE A C 1
ATOM 2114 O O . PHE A 1 271 ? 0.244 -41 -5.066 1 89.88 271 PHE A O 1
ATOM 2121 N N . CYS A 1 272 ? 0.45 -38.875 -5.898 1 86.69 272 CYS A N 1
ATOM 2122 C CA . CYS A 1 272 ? 1.804 -38.969 -6.438 1 86.69 272 CYS A CA 1
ATOM 2123 C C . CYS A 1 272 ? 1.932 -40.156 -7.391 1 86.69 272 CYS A C 1
ATOM 2125 O O . CYS A 1 272 ? 2.85 -40.969 -7.262 1 86.69 272 CYS A O 1
ATOM 2127 N N . PRO A 1 273 ? 1.101 -40.156 -8.359 1 87.81 273 PRO A N 1
ATOM 2128 C CA . PRO A 1 273 ? 1.068 -41.25 -9.344 1 87.81 273 PRO A CA 1
ATOM 2129 C C . PRO A 1 273 ? 1.963 -40.969 -10.547 1 87.81 273 PRO A C 1
ATOM 2131 O O . PRO A 1 273 ? 2.547 -39.906 -10.656 1 87.81 273 PRO A O 1
ATOM 2134 N N . GLY A 1 274 ? 2.164 -42.062 -11.336 1 92.75 274 GLY A N 1
ATOM 2135 C CA . GLY A 1 274 ? 2.531 -41.844 -12.727 1 92.75 274 GLY A CA 1
ATOM 2136 C C . GLY A 1 274 ? 1.335 -41.625 -13.633 1 92.75 274 GLY A C 1
ATOM 2137 O O . GLY A 1 274 ? 0.322 -42.312 -13.516 1 92.75 274 GLY A O 1
ATOM 2138 N N . ILE A 1 275 ? 1.434 -40.625 -14.477 1 95.62 275 ILE A N 1
ATOM 2139 C CA . ILE A 1 275 ? 0.287 -40.281 -15.305 1 95.62 275 ILE A CA 1
ATOM 2140 C C . ILE A 1 275 ? 0.731 -40.125 -16.766 1 95.62 275 ILE A C 1
ATOM 2142 O O . ILE A 1 275 ? 1.726 -39.469 -17.047 1 95.62 275 ILE A O 1
ATOM 2146 N N . SER A 1 276 ? 0.017 -40.719 -17.703 1 95.56 276 SER A N 1
ATOM 2147 C CA . SER A 1 276 ? 0.214 -40.531 -19.125 1 95.56 276 SER A CA 1
ATOM 2148 C C . SER A 1 276 ? -1.05 -40.844 -19.922 1 95.56 276 SER A C 1
ATOM 2150 O O . SER A 1 276 ? -1.864 -41.656 -19.484 1 95.56 276 SER A O 1
ATOM 2152 N N . TYR A 1 277 ? -1.194 -40.219 -21 1 95.12 277 TYR A N 1
ATOM 2153 C CA . TYR A 1 277 ? -2.234 -40.625 -21.938 1 95.12 277 TYR A CA 1
ATOM 2154 C C . TYR A 1 277 ? -1.747 -41.75 -22.828 1 95.12 277 TYR A C 1
ATOM 2156 O O . TYR A 1 277 ? -0.666 -41.656 -23.422 1 95.12 277 TYR A O 1
ATOM 2164 N N . ASP A 1 278 ? -2.547 -42.75 -22.953 1 95 278 ASP A N 1
ATOM 2165 C CA . ASP A 1 278 ? -2.164 -43.812 -23.891 1 95 278 ASP A CA 1
ATOM 2166 C C . ASP A 1 278 ? -2.605 -43.469 -25.312 1 95 278 ASP A C 1
ATOM 2168 O O . ASP A 1 278 ? -3.156 -42.406 -25.562 1 95 278 ASP A O 1
ATOM 2172 N N . GLY A 1 279 ? -2.268 -44.375 -26.25 1 94.12 279 GLY A N 1
ATOM 2173 C CA . GLY A 1 279 ? -2.496 -44.094 -27.656 1 94.12 279 GLY A CA 1
ATOM 2174 C C . GLY A 1 279 ? -3.967 -44.062 -28.031 1 94.12 279 GLY A C 1
ATOM 2175 O O . GLY A 1 279 ? -4.332 -43.594 -29.109 1 94.12 279 GLY A O 1
ATOM 2176 N N . THR A 1 280 ? -4.797 -44.438 -27.094 1 92.5 280 THR A N 1
ATOM 2177 C CA . THR A 1 280 ? -6.23 -44.438 -27.375 1 92.5 280 THR A CA 1
ATOM 2178 C C . THR A 1 280 ? -6.902 -43.219 -26.781 1 92.5 280 THR A C 1
ATOM 2180 O O . THR A 1 280 ? -8.117 -43.062 -26.891 1 92.5 280 THR A O 1
ATOM 2183 N N . GLY A 1 281 ? -6.16 -42.469 -26.141 1 92.06 281 GLY A N 1
ATOM 2184 C CA . GLY A 1 281 ? -6.695 -41.25 -25.578 1 92.06 281 GLY A CA 1
ATOM 2185 C C . GLY A 1 281 ? -7.137 -41.406 -24.125 1 92.06 281 GLY A C 1
ATOM 2186 O O . GLY A 1 281 ? -7.648 -40.438 -23.531 1 92.06 281 GLY A O 1
ATOM 2187 N N . MET A 1 282 ? -6.949 -42.562 -23.562 1 94.38 282 MET A N 1
ATOM 2188 C CA . MET A 1 282 ? -7.262 -42.75 -22.156 1 94.38 282 MET A CA 1
ATOM 2189 C C . MET A 1 282 ? -6.141 -42.25 -21.266 1 94.38 282 MET A C 1
ATOM 2191 O O . MET A 1 282 ? -4.965 -42.469 -21.547 1 94.38 282 MET A O 1
ATOM 2195 N N . MET A 1 283 ? -6.559 -41.531 -20.266 1 95.38 283 MET A N 1
ATOM 2196 C CA . MET A 1 283 ? -5.582 -41.188 -19.234 1 95.38 283 MET A CA 1
ATOM 2197 C C . MET A 1 283 ? -5.273 -42.375 -18.359 1 95.38 283 MET A C 1
ATOM 2199 O O . MET A 1 283 ? -6.188 -43 -17.797 1 95.38 283 MET A O 1
ATOM 2203 N N . VAL A 1 284 ? -4.043 -42.688 -18.25 1 96.38 284 VAL A N 1
ATOM 2204 C CA . VAL A 1 284 ? -3.594 -43.812 -17.438 1 96.38 284 VAL A CA 1
ATOM 2205 C C . VAL A 1 284 ? -2.902 -43.312 -16.188 1 96.38 284 VAL A C 1
ATOM 2207 O O . VAL A 1 284 ? -1.819 -42.719 -16.266 1 96.38 284 VAL A O 1
ATOM 2210 N N . VAL A 1 285 ? -3.533 -43.531 -15.055 1 96.31 285 VAL A N 1
ATOM 2211 C CA . VAL A 1 285 ? -2.969 -43.156 -13.766 1 96.31 285 VAL A CA 1
ATOM 2212 C C . VAL A 1 285 ? -2.52 -44.406 -13.008 1 96.31 285 VAL A C 1
ATOM 2214 O O . VAL A 1 285 ? -3.309 -45.312 -12.797 1 96.31 285 VAL A O 1
ATOM 2217 N N . THR A 1 286 ? -1.255 -44.375 -12.555 1 95.38 286 THR A N 1
ATOM 2218 C CA . THR A 1 286 ? -0.697 -45.594 -11.977 1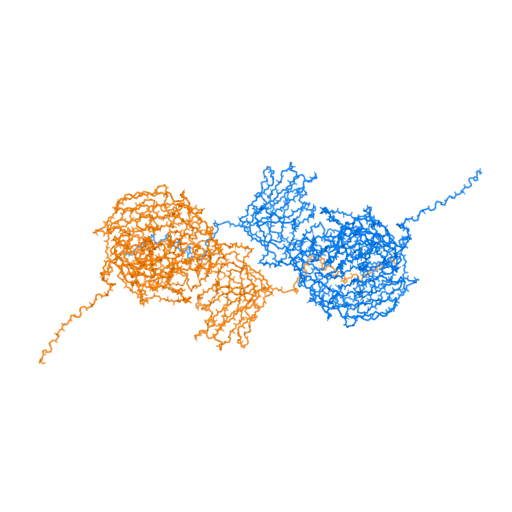 95.38 286 THR A CA 1
ATOM 2219 C C . THR A 1 286 ? -0.09 -45.312 -10.609 1 95.38 286 THR A C 1
ATOM 2221 O O . THR A 1 286 ? 0.515 -44.25 -10.398 1 95.38 286 THR A O 1
ATOM 2224 N N . GLY A 1 287 ? -0.3 -46.25 -9.734 1 93.12 287 GLY A N 1
ATOM 2225 C CA . GLY A 1 287 ? 0.399 -46.25 -8.461 1 93.12 287 GLY A CA 1
ATOM 2226 C C . GLY A 1 287 ? 0.008 -45.094 -7.562 1 93.12 287 GLY A C 1
ATOM 2227 O O . GLY A 1 287 ? -1.118 -44.594 -7.633 1 93.12 287 GLY A O 1
ATOM 2228 N N . GLY A 1 288 ? 0.949 -44.781 -6.645 1 89.88 288 GLY A N 1
ATOM 2229 C CA . GLY A 1 288 ? 0.685 -43.812 -5.582 1 89.88 288 GLY A CA 1
ATOM 2230 C C . GLY A 1 288 ? 0.458 -44.469 -4.234 1 89.88 288 GLY A C 1
ATOM 2231 O O . GLY A 1 288 ? 1.152 -45.438 -3.877 1 89.88 288 GLY A O 1
ATOM 2232 N N . ASN A 1 289 ? -0.47 -43.875 -3.504 1 86.94 289 ASN A N 1
ATOM 2233 C CA . ASN A 1 289 ? -0.734 -44.438 -2.195 1 86.94 289 ASN A CA 1
ATOM 2234 C C . ASN A 1 289 ? -1.237 -45.875 -2.314 1 86.94 289 ASN A C 1
ATOM 2236 O O . ASN A 1 289 ? -0.951 -46.719 -1.455 1 86.94 289 ASN A O 1
ATOM 2240 N N . ASP A 1 290 ? -2.051 -46.062 -3.277 1 89.81 290 ASP A N 1
ATOM 2241 C CA . ASP A 1 290 ? -2.32 -47.469 -3.67 1 89.81 290 ASP A CA 1
ATOM 2242 C C . ASP A 1 290 ? -1.389 -47.906 -4.797 1 89.81 290 ASP A C 1
ATOM 2244 O O . ASP A 1 290 ? -1.676 -47.656 -5.973 1 89.81 290 ASP A O 1
ATOM 2248 N N . ALA A 1 291 ? -0.417 -48.656 -4.5 1 88.88 291 ALA A N 1
ATOM 2249 C CA . ALA A 1 291 ? 0.834 -48.688 -5.254 1 88.88 291 ALA A CA 1
ATOM 2250 C C . ALA A 1 291 ? 0.716 -49.625 -6.461 1 88.88 291 ALA A C 1
ATOM 2252 O O . ALA A 1 291 ? 1.493 -49.531 -7.414 1 88.88 291 ALA A O 1
ATOM 2253 N N . SER A 1 292 ? -0.169 -50.531 -6.492 1 92.19 292 SER A N 1
ATOM 2254 C CA . SER A 1 292 ? -0.248 -51.438 -7.613 1 92.19 292 SER A CA 1
ATOM 2255 C C . SER A 1 292 ? -1.343 -51.031 -8.594 1 92.19 292 SER A C 1
ATOM 2257 O O . SER A 1 292 ? -1.401 -51.562 -9.711 1 92.19 292 SER A O 1
ATOM 2259 N N . GLU A 1 293 ? -2.164 -50.156 -8.141 1 94.25 293 GLU A N 1
ATOM 2260 C CA . GLU A 1 293 ? -3.414 -49.906 -8.859 1 94.25 293 GLU A CA 1
ATOM 2261 C C . GLU A 1 293 ? -3.17 -49.125 -10.141 1 94.25 293 GLU A C 1
ATOM 2263 O O . GLU A 1 293 ? -2.201 -48.375 -10.234 1 94.25 293 GLU A O 1
ATOM 2268 N N . THR A 1 294 ? -3.969 -49.344 -11.109 1 97.12 294 THR A N 1
ATOM 2269 C CA . THR A 1 294 ? -4.074 -48.594 -12.344 1 97.12 294 THR A CA 1
ATOM 2270 C C . THR A 1 294 ? -5.504 -48.125 -12.57 1 97.12 294 THR A C 1
ATOM 2272 O O . THR A 1 294 ? -6.449 -48.906 -12.492 1 97.12 294 THR A O 1
ATOM 2275 N N . SER A 1 295 ? -5.688 -46.875 -12.766 1 96.75 295 SER A N 1
ATOM 2276 C CA . SER A 1 295 ? -6.98 -46.281 -13.125 1 96.75 295 SER A CA 1
ATOM 2277 C C . SER A 1 295 ? -6.93 -45.625 -14.492 1 96.75 295 SER A C 1
ATOM 2279 O O . SER A 1 295 ? -5.941 -44.969 -14.844 1 96.75 295 SER A O 1
ATOM 2281 N N . LEU A 1 296 ? -7.961 -45.844 -15.273 1 96.5 296 LEU A N 1
ATOM 2282 C CA . LEU A 1 296 ? -8.133 -45.188 -16.562 1 96.5 296 LEU A CA 1
ATOM 2283 C C . LEU A 1 296 ? -9.234 -44.156 -16.5 1 96.5 296 LEU A C 1
ATOM 2285 O O . LEU A 1 296 ? -10.25 -44.344 -15.844 1 96.5 296 LEU A O 1
ATOM 2289 N N . TYR A 1 297 ? -9.039 -43.094 -17.188 1 95.44 297 TYR A N 1
ATOM 2290 C CA . TYR A 1 297 ? -10.062 -42.062 -17.266 1 95.44 297 TYR A CA 1
ATOM 2291 C C . TYR A 1 297 ? -10.492 -41.812 -18.719 1 95.44 297 TYR A C 1
ATOM 2293 O O . TYR A 1 297 ? -9.672 -41.469 -19.562 1 95.44 297 TYR A O 1
ATOM 2301 N N . ASP A 1 298 ? -11.742 -41.938 -18.922 1 92.75 298 ASP A N 1
ATOM 2302 C CA . ASP A 1 298 ? -12.383 -41.656 -20.188 1 92.75 298 ASP A CA 1
ATOM 2303 C C . ASP A 1 298 ? -12.953 -40.219 -20.203 1 92.75 298 ASP A C 1
ATOM 2305 O O . ASP A 1 298 ? -14.062 -40 -19.719 1 92.75 298 ASP A O 1
ATOM 2309 N N . SER A 1 299 ? -12.273 -39.344 -20.828 1 89.31 299 SER A N 1
ATOM 2310 C CA . SER A 1 299 ? -12.672 -37.938 -20.781 1 89.31 299 SER A CA 1
ATOM 2311 C C . SER A 1 299 ? -13.922 -37.688 -21.609 1 89.31 299 SER A C 1
ATOM 2313 O O . SER A 1 299 ? -14.648 -36.719 -21.375 1 89.31 299 SER A O 1
ATOM 2315 N N . VAL A 1 300 ? -14.086 -38.438 -22.594 1 83.94 300 VAL A N 1
ATOM 2316 C CA . VAL A 1 300 ? -15.258 -38.281 -23.438 1 83.94 300 VAL A CA 1
ATOM 2317 C C . VAL A 1 300 ? -16.531 -38.562 -22.641 1 83.94 300 VAL A C 1
ATOM 2319 O O . VAL A 1 300 ? -17.5 -37.812 -22.719 1 83.94 300 VAL A O 1
ATOM 2322 N N . ASN A 1 301 ? -16.453 -39.594 -21.859 1 89.88 301 ASN A N 1
ATOM 2323 C CA . ASN A 1 301 ? -17.625 -39.969 -21.094 1 89.88 301 ASN A CA 1
ATOM 2324 C C . ASN A 1 301 ? -17.531 -39.5 -19.641 1 89.88 301 ASN A C 1
ATOM 2326 O O . ASN A 1 301 ? -18.484 -39.656 -18.875 1 89.88 301 ASN A O 1
ATOM 2330 N N . ASP A 1 302 ? -16.5 -38.938 -19.344 1 92.12 302 ASP A N 1
ATOM 2331 C CA . ASP A 1 302 ? -16.25 -38.5 -17.984 1 92.12 302 ASP A CA 1
ATOM 2332 C C . ASP A 1 302 ? -16.406 -39.656 -16.984 1 92.12 302 ASP A C 1
ATOM 2334 O O . ASP A 1 302 ? -17.188 -39.562 -16.047 1 92.12 302 ASP A O 1
ATOM 2338 N N . GLU A 1 303 ? -15.641 -40.656 -17.234 1 94.06 303 GLU A N 1
ATOM 2339 C CA . GLU A 1 303 ? -15.75 -41.844 -16.406 1 94.06 303 GLU A CA 1
ATOM 2340 C C . GLU A 1 303 ? -14.367 -42.406 -16.047 1 94.06 303 GLU A C 1
ATOM 2342 O O . GLU A 1 303 ? -13.477 -42.438 -16.891 1 94.06 303 GLU A O 1
ATOM 2347 N N . TRP A 1 304 ? -14.266 -42.781 -14.773 1 95.62 304 TRP A N 1
ATOM 2348 C CA . TRP A 1 304 ? -13.102 -43.531 -14.32 1 95.62 304 TRP A CA 1
ATOM 2349 C C . TRP A 1 304 ? -13.367 -45.031 -14.375 1 95.62 304 TRP A C 1
ATOM 2351 O O . TRP A 1 304 ? -14.461 -45.5 -14.023 1 95.62 304 TRP A O 1
ATOM 2361 N N . VAL A 1 305 ? -12.32 -45.75 -14.828 1 95.12 305 VAL A N 1
ATOM 2362 C CA . VAL A 1 305 ? -12.445 -47.188 -14.945 1 95.12 305 VAL A CA 1
ATOM 2363 C C . VAL A 1 305 ? -11.219 -47.875 -14.328 1 95.12 305 VAL A C 1
ATOM 2365 O O . VAL A 1 305 ? -10.086 -47.406 -14.523 1 95.12 305 VAL A O 1
ATOM 2368 N N . ARG A 1 306 ? -11.5 -48.875 -13.555 1 94.94 306 ARG A N 1
ATOM 2369 C CA . ARG A 1 306 ? -10.406 -49.656 -12.984 1 94.94 306 ARG A CA 1
ATOM 2370 C C . ARG A 1 306 ? -9.734 -50.531 -14.055 1 94.94 306 ARG A C 1
ATOM 2372 O O . ARG A 1 306 ? -10.414 -51.125 -14.898 1 94.94 306 ARG A O 1
ATOM 2379 N N . ALA A 1 307 ? -8.461 -50.594 -14.031 1 95.56 307 ALA A N 1
ATOM 2380 C CA . ALA A 1 307 ? -7.691 -51.438 -14.93 1 95.56 307 ALA A CA 1
ATOM 2381 C C . ALA A 1 307 ? -6.832 -52.438 -14.141 1 95.56 307 ALA A C 1
ATOM 2383 O O . ALA A 1 307 ? -6.828 -52.406 -12.906 1 95.56 307 ALA A O 1
ATOM 2384 N N . THR A 1 308 ? -6.152 -53.344 -14.906 1 96.75 308 THR A N 1
ATOM 2385 C CA . THR A 1 308 ? -5.297 -54.344 -14.273 1 96.75 308 THR A CA 1
ATOM 2386 C C . THR A 1 308 ? -4.172 -53.688 -13.492 1 96.75 308 THR A C 1
ATOM 2388 O O . THR A 1 308 ? -3.621 -52.656 -13.922 1 96.75 308 THR A O 1
ATOM 2391 N N . GLU A 1 309 ? -3.809 -54.312 -12.359 1 96.44 309 GLU A N 1
ATOM 2392 C CA . GLU A 1 309 ? -2.734 -53.812 -11.516 1 96.44 309 GLU A CA 1
ATOM 2393 C C . GLU A 1 309 ? -1.376 -53.969 -12.195 1 96.44 309 GLU A C 1
ATOM 2395 O O . GLU A 1 309 ? -1.171 -54.906 -12.969 1 96.44 309 GLU A O 1
ATOM 2400 N N . MET A 1 310 ? -0.529 -53.062 -11.898 1 95.94 310 MET A N 1
ATOM 2401 C CA . MET A 1 310 ? 0.863 -53.25 -12.297 1 95.94 310 MET A CA 1
ATOM 2402 C C . MET A 1 310 ? 1.464 -54.5 -11.656 1 95.94 310 MET A C 1
ATOM 2404 O O . MET A 1 310 ? 0.961 -54.969 -10.641 1 95.94 310 MET A O 1
ATOM 2408 N N . LYS A 1 311 ? 2.533 -54.906 -12.242 1 94.94 311 LYS A N 1
ATOM 2409 C CA . LYS A 1 311 ? 3.236 -56.062 -11.695 1 94.94 311 LYS A CA 1
ATOM 2410 C C . LYS A 1 311 ? 4.047 -55.656 -10.461 1 94.94 311 LYS A C 1
ATOM 2412 O O . LYS A 1 311 ? 4.273 -56.5 -9.578 1 94.94 311 LYS A O 1
ATOM 2417 N N . LEU A 1 312 ? 4.547 -54.531 -10.43 1 93.12 312 LEU A N 1
ATOM 2418 C CA . LEU A 1 312 ? 5.289 -54 -9.289 1 93.12 312 LEU A CA 1
ATOM 2419 C C . LEU A 1 312 ? 4.523 -52.875 -8.617 1 93.12 312 LEU A C 1
ATOM 2421 O O . LEU A 1 312 ? 3.826 -52.094 -9.289 1 93.12 312 LEU A O 1
ATOM 2425 N N . ARG A 1 313 ? 4.68 -52.781 -7.289 1 92.19 313 ARG A N 1
ATOM 2426 C CA . ARG A 1 313 ? 4.109 -51.688 -6.52 1 92.19 313 ARG A CA 1
ATOM 2427 C C . ARG A 1 313 ? 4.961 -50.406 -6.656 1 92.19 313 ARG A C 1
ATOM 2429 O O . ARG A 1 313 ? 6.176 -50.469 -6.441 1 92.19 313 ARG A O 1
ATOM 2436 N N . ARG A 1 314 ? 4.336 -49.344 -7.035 1 91.88 314 ARG A N 1
ATOM 2437 C CA . ARG A 1 314 ? 5.113 -48.156 -7.344 1 91.88 314 ARG A CA 1
ATOM 2438 C C . ARG A 1 314 ? 4.477 -46.906 -6.727 1 91.88 314 ARG A C 1
ATOM 2440 O O . ARG A 1 314 ? 3.254 -46.844 -6.59 1 91.88 314 ARG A O 1
ATOM 2447 N N . GLY A 1 315 ? 5.227 -45.969 -6.316 1 89.06 315 GLY A N 1
ATOM 2448 C CA . GLY A 1 315 ? 4.938 -44.594 -5.973 1 89.06 315 GLY A CA 1
ATOM 2449 C C . GLY A 1 315 ? 6.039 -43.625 -6.379 1 89.06 315 GLY A C 1
ATOM 2450 O O . GLY A 1 315 ? 7.223 -43.906 -6.156 1 89.06 315 GLY A O 1
ATOM 2451 N N . TYR A 1 316 ? 5.699 -42.5 -7.039 1 90.69 316 TYR A N 1
ATOM 2452 C CA . TYR A 1 316 ? 6.68 -41.531 -7.512 1 90.69 316 TYR A CA 1
ATOM 2453 C C . TYR A 1 316 ? 7.363 -42.031 -8.789 1 90.69 316 TYR A C 1
ATOM 2455 O O . TYR A 1 316 ? 8.453 -41.562 -9.125 1 90.69 316 TYR A O 1
ATOM 2463 N N . GLN A 1 317 ? 6.789 -42.938 -9.438 1 91.94 317 GLN A N 1
ATOM 2464 C CA . GLN A 1 317 ? 7.324 -43.438 -10.703 1 91.94 317 GLN A CA 1
ATOM 2465 C C . GLN A 1 317 ? 7.035 -42.469 -11.836 1 91.94 317 GLN A C 1
ATOM 2467 O O . GLN A 1 317 ? 6.195 -41.562 -11.695 1 91.94 317 GLN A O 1
ATOM 2472 N N . ALA A 1 318 ? 7.758 -42.625 -12.906 1 92.88 318 ALA A N 1
ATOM 2473 C CA . ALA A 1 318 ? 7.461 -41.906 -14.133 1 92.88 318 ALA A CA 1
ATOM 2474 C C . ALA A 1 318 ? 6.91 -42.844 -15.211 1 92.88 318 ALA A C 1
ATOM 2476 O O . ALA A 1 318 ? 7.172 -44.031 -15.188 1 92.88 318 ALA A O 1
ATOM 2477 N N . SER A 1 319 ? 6.133 -42.25 -16.016 1 95.81 319 SER A N 1
ATOM 2478 C CA . SER A 1 319 ? 5.586 -43 -17.156 1 95.81 319 SER A CA 1
ATOM 2479 C C . SER A 1 319 ? 5.652 -42.156 -18.438 1 95.81 319 SER A C 1
ATOM 2481 O O . SER A 1 319 ? 5.758 -40.938 -18.391 1 95.81 319 SER A O 1
ATOM 2483 N N . THR A 1 320 ? 5.672 -42.844 -19.547 1 96.94 320 THR A N 1
ATOM 2484 C CA . THR A 1 320 ? 5.617 -42.188 -20.844 1 96.94 320 THR A CA 1
ATOM 2485 C C . THR A 1 320 ? 4.934 -43.094 -21.875 1 96.94 320 THR A C 1
ATOM 2487 O O . THR A 1 320 ? 4.891 -44.312 -21.719 1 96.94 320 THR A O 1
ATOM 2490 N N . THR A 1 321 ? 4.387 -42.438 -22.797 1 97.19 321 THR A N 1
ATOM 2491 C CA . THR A 1 321 ? 3.727 -43.156 -23.875 1 97.19 321 THR A CA 1
ATOM 2492 C C . THR A 1 321 ? 4.723 -43.531 -24.969 1 97.19 321 THR A C 1
ATOM 2494 O O . THR A 1 321 ? 5.551 -42.719 -25.359 1 97.19 321 THR A O 1
ATOM 2497 N N . LEU A 1 322 ? 4.602 -44.781 -25.422 1 97.88 322 LEU A N 1
ATOM 2498 C CA . LEU A 1 322 ? 5.48 -45.312 -26.469 1 97.88 322 LEU A CA 1
ATOM 2499 C C . LEU A 1 322 ? 4.961 -44.969 -27.844 1 97.88 322 LEU A C 1
ATOM 2501 O O . LEU A 1 322 ? 3.805 -44.562 -28 1 97.88 322 LEU A O 1
ATOM 2505 N N . SER A 1 323 ? 5.859 -45.188 -28.844 1 97.56 323 SER A N 1
ATOM 2506 C CA . SER A 1 323 ? 5.547 -44.844 -30.219 1 97.56 323 SER A CA 1
ATOM 2507 C C . SER A 1 323 ? 4.391 -45.688 -30.75 1 97.56 323 SER A C 1
ATOM 2509 O O . SER A 1 323 ? 3.775 -45.344 -31.766 1 97.56 323 SER A O 1
ATOM 2511 N N . ASP A 1 324 ? 4.059 -46.75 -30.078 1 96.75 324 ASP A N 1
ATOM 2512 C CA . ASP A 1 324 ? 2.934 -47.562 -30.531 1 96.75 324 ASP A CA 1
ATOM 2513 C C . ASP A 1 324 ? 1.701 -47.344 -29.656 1 96.75 324 ASP A C 1
ATOM 2515 O O . ASP A 1 324 ? 0.702 -48.031 -29.781 1 96.75 324 ASP A O 1
ATOM 2519 N N . GLY A 1 325 ? 1.784 -46.406 -28.75 1 95.81 325 GLY A N 1
ATOM 2520 C CA . GLY A 1 325 ? 0.62 -46 -27.969 1 95.81 325 GLY A CA 1
ATOM 2521 C C . GLY A 1 325 ? 0.537 -46.688 -26.609 1 95.81 325 GLY A C 1
ATOM 2522 O O . GLY A 1 325 ? -0.277 -46.312 -25.766 1 95.81 325 GLY A O 1
ATOM 2523 N N . ARG A 1 326 ? 1.342 -47.719 -26.359 1 97.31 326 ARG A N 1
ATOM 2524 C CA . ARG A 1 326 ? 1.409 -48.344 -25.031 1 97.31 326 ARG A CA 1
ATOM 2525 C C . ARG A 1 326 ? 2.066 -47.406 -24.031 1 97.31 326 ARG A C 1
ATOM 2527 O O . ARG A 1 326 ? 2.602 -46.344 -24.406 1 97.31 326 ARG A O 1
ATOM 2534 N N . VAL A 1 327 ? 1.942 -47.75 -22.75 1 97.88 327 VAL A N 1
ATOM 2535 C CA . VAL A 1 327 ? 2.475 -46.875 -21.719 1 97.88 327 VAL A CA 1
ATOM 2536 C C . VAL A 1 327 ? 3.596 -47.594 -20.969 1 97.88 327 VAL A C 1
ATOM 2538 O O . VAL A 1 327 ? 3.393 -48.688 -20.422 1 97.88 327 VAL A O 1
ATOM 2541 N N . PHE A 1 328 ? 4.766 -47.031 -21 1 97.69 328 PHE A N 1
ATOM 2542 C CA . PHE A 1 328 ? 5.965 -47.469 -20.297 1 97.69 328 PHE A CA 1
ATOM 2543 C C . PHE A 1 328 ? 6.047 -46.844 -18.906 1 97.69 328 PHE A C 1
ATOM 2545 O O . PHE A 1 328 ? 5.84 -45.656 -18.734 1 97.69 328 PHE A O 1
ATOM 2552 N N . VAL A 1 329 ? 6.348 -47.656 -17.859 1 97.31 329 VAL A N 1
ATOM 2553 C CA . VAL A 1 329 ? 6.527 -47.156 -16.5 1 97.31 329 VAL A CA 1
ATOM 2554 C C . VAL A 1 329 ? 7.824 -47.719 -15.914 1 97.31 329 VAL A C 1
ATOM 2556 O O . VAL A 1 329 ? 8.195 -48.844 -16.172 1 97.31 329 VAL A O 1
ATOM 2559 N N . ILE A 1 330 ? 8.508 -46.875 -15.133 1 96 330 ILE A N 1
ATOM 2560 C CA . ILE A 1 330 ? 9.734 -47.312 -14.477 1 96 330 ILE A CA 1
ATOM 2561 C C . ILE A 1 330 ? 9.93 -46.531 -13.18 1 96 330 ILE A C 1
ATOM 2563 O O . ILE A 1 330 ? 9.461 -45.406 -13.047 1 96 330 ILE A O 1
ATOM 2567 N N . GLY A 1 331 ? 10.57 -47.156 -12.211 1 92.94 331 GLY A N 1
ATOM 2568 C CA . GLY A 1 331 ? 10.836 -46.531 -10.938 1 92.94 331 GLY A CA 1
ATOM 2569 C C . GLY A 1 331 ? 9.656 -46.594 -9.984 1 92.94 331 GLY A C 1
ATOM 2570 O O . GLY A 1 331 ? 8.648 -47.25 -10.281 1 92.94 331 GLY A O 1
ATOM 2571 N N . GLY A 1 332 ? 9.758 -45.906 -8.766 1 88.69 332 GLY A N 1
ATOM 2572 C CA . GLY A 1 332 ? 8.633 -45.844 -7.848 1 88.69 332 GLY A CA 1
ATOM 2573 C C . GLY A 1 332 ? 9.039 -46.062 -6.402 1 88.69 332 GLY A C 1
ATOM 2574 O O . GLY A 1 332 ? 8.484 -46.906 -5.711 1 88.69 332 GLY A O 1
ATOM 2575 N N . SER A 1 333 ? 9.883 -45.406 -6.023 1 80.69 333 SER A N 1
ATOM 2576 C CA . SER A 1 333 ? 10.328 -45.188 -4.648 1 80.69 333 SER A CA 1
ATOM 2577 C C . SER A 1 333 ? 10.094 -46.406 -3.791 1 80.69 333 SER A C 1
ATOM 2579 O O . SER A 1 333 ? 10.461 -47.531 -4.18 1 80.69 333 SER A O 1
ATOM 2581 N N . TRP A 1 334 ? 9.289 -46.188 -2.611 1 67.94 334 TRP A N 1
ATOM 2582 C CA . TRP A 1 334 ? 9.328 -47.094 -1.472 1 67.94 334 TRP A CA 1
ATOM 2583 C C . TRP A 1 334 ? 8.156 -48.094 -1.52 1 67.94 334 TRP A C 1
ATOM 2585 O O . TRP A 1 334 ? 8.156 -49.094 -0.81 1 67.94 334 TRP A O 1
ATOM 2595 N N . ALA A 1 335 ? 7.305 -47.781 -2.396 1 67.75 335 ALA A N 1
ATOM 2596 C CA . ALA A 1 335 ? 6.117 -48.625 -2.346 1 67.75 335 ALA A CA 1
ATOM 2597 C C . ALA A 1 335 ? 6.469 -50.094 -2.68 1 67.75 335 ALA A C 1
ATOM 2599 O O . ALA A 1 335 ? 7.117 -50.344 -3.691 1 67.75 335 ALA A O 1
ATOM 2600 N N . GLY A 1 336 ? 6.082 -51.156 -1.855 1 59.5 336 GLY A N 1
ATOM 2601 C CA . GLY A 1 336 ? 6.371 -52.562 -2.039 1 59.5 336 GLY A CA 1
ATOM 2602 C C . GLY A 1 336 ? 7.758 -52.969 -1.568 1 59.5 336 GLY A C 1
ATOM 2603 O O . GLY A 1 336 ? 8.344 -53.906 -2.072 1 59.5 336 GLY A O 1
ATOM 2604 N N . ALA A 1 337 ? 8.328 -52.25 -0.749 1 61.38 337 ALA A N 1
ATOM 2605 C CA . ALA A 1 337 ? 9.633 -52.5 -0.144 1 61.38 337 ALA A CA 1
ATOM 2606 C C . ALA A 1 337 ? 10.727 -51.719 -0.857 1 61.38 337 ALA A C 1
ATOM 2608 O O . ALA A 1 337 ? 10.828 -51.75 -2.086 1 61.38 337 ALA A O 1
ATOM 2609 N N . SER A 1 338 ? 11.477 -50.938 -0.162 1 58.22 338 SER A N 1
ATOM 2610 C CA . SER A 1 338 ? 12.477 -50 -0.662 1 58.22 338 SER A CA 1
ATOM 2611 C C . SER A 1 338 ? 13.648 -50.75 -1.307 1 58.22 338 SER A C 1
ATOM 261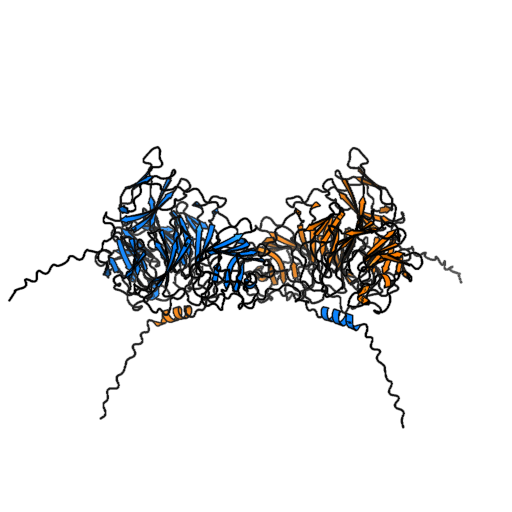3 O O . SER A 1 338 ? 14.438 -50.125 -2.035 1 58.22 338 SER A O 1
ATOM 2615 N N . ASN A 1 339 ? 13.727 -52 -1.176 1 61.19 339 ASN A N 1
ATOM 2616 C CA . ASN A 1 339 ? 14.945 -52.688 -1.62 1 61.19 339 ASN A CA 1
ATOM 2617 C C . ASN A 1 339 ? 14.695 -53.531 -2.865 1 61.19 339 ASN A C 1
ATOM 2619 O O . ASN A 1 339 ? 15.492 -54.406 -3.193 1 61.19 339 ASN A O 1
ATOM 2623 N N . VAL A 1 340 ? 13.586 -53.25 -3.5 1 71.94 340 VAL A N 1
ATOM 2624 C CA . VAL A 1 340 ? 13.328 -54 -4.723 1 71.94 340 VAL A CA 1
ATOM 2625 C C . VAL A 1 340 ? 13.477 -53.062 -5.934 1 71.94 340 VAL A C 1
ATOM 2627 O O . VAL A 1 340 ? 12.914 -51.969 -5.957 1 71.94 340 VAL A O 1
ATOM 2630 N N . ASP A 1 341 ? 14.367 -53.562 -6.867 1 83 341 ASP A N 1
ATOM 2631 C CA . ASP A 1 341 ? 14.508 -52.812 -8.109 1 83 341 ASP A CA 1
ATOM 2632 C C . ASP A 1 341 ? 13.18 -52.75 -8.859 1 83 341 ASP A C 1
ATOM 2634 O O . ASP A 1 341 ? 12.555 -53.781 -9.133 1 83 341 ASP A O 1
ATOM 2638 N N . LYS A 1 342 ? 12.773 -51.562 -9.117 1 92.12 342 LYS A N 1
ATOM 2639 C CA . LYS A 1 342 ? 11.5 -51.344 -9.805 1 92.12 342 LYS A CA 1
ATOM 2640 C C . LYS A 1 342 ? 11.711 -51.125 -11.305 1 92.12 342 LYS A C 1
ATOM 2642 O O . LYS A 1 342 ? 11.477 -50.031 -11.812 1 92.12 342 LYS A O 1
ATOM 2647 N N . ASP A 1 343 ? 12.055 -52.219 -11.938 1 95.25 343 ASP A N 1
ATOM 2648 C CA . ASP A 1 343 ? 12.32 -52.219 -13.367 1 95.25 343 ASP A CA 1
ATOM 2649 C C . ASP A 1 343 ? 11.062 -51.906 -14.164 1 95.25 343 ASP A C 1
ATOM 2651 O O . ASP A 1 343 ? 9.969 -51.781 -13.602 1 95.25 343 ASP A O 1
ATOM 2655 N N . ALA A 1 344 ? 11.242 -51.812 -15.461 1 97.81 344 ALA A N 1
ATOM 2656 C CA . ALA A 1 344 ? 10.188 -51.25 -16.297 1 97.81 344 ALA A CA 1
ATOM 2657 C C . ALA A 1 344 ? 9.109 -52.312 -16.594 1 97.81 344 ALA A C 1
ATOM 2659 O O . ALA A 1 344 ? 9.359 -53.5 -16.516 1 97.81 344 ALA A O 1
ATOM 2660 N N . GLU A 1 345 ? 7.949 -51.875 -16.812 1 97.62 345 GLU A N 1
ATOM 2661 C CA . GLU A 1 345 ? 6.832 -52.656 -17.375 1 97.62 345 GLU A CA 1
ATOM 2662 C C . GLU A 1 345 ? 6.004 -51.781 -18.312 1 97.62 345 GLU A C 1
ATOM 2664 O O . GLU A 1 345 ? 6.137 -50.562 -18.328 1 97.62 345 GLU A O 1
ATOM 2669 N N . VAL A 1 346 ? 5.258 -52.406 -19.141 1 98.31 346 VAL A N 1
ATOM 2670 C CA . VAL A 1 346 ? 4.492 -51.719 -20.188 1 98.31 346 VAL A CA 1
ATOM 2671 C C . VAL A 1 346 ? 3.023 -52.125 -20.094 1 98.31 346 VAL A C 1
ATOM 2673 O O . VAL A 1 346 ? 2.711 -53.281 -19.922 1 98.31 346 VAL A O 1
ATOM 2676 N N . TYR A 1 347 ? 2.193 -51.156 -20.125 1 97.56 347 TYR A N 1
ATOM 2677 C CA . TYR A 1 347 ? 0.755 -51.344 -20.25 1 97.56 347 TYR A CA 1
ATOM 2678 C C . TYR A 1 347 ? 0.32 -51.375 -21.703 1 97.56 347 TYR A C 1
ATOM 2680 O O . TYR A 1 347 ? 0.642 -50.469 -22.469 1 97.56 347 TYR A O 1
ATOM 2688 N N . ASP A 1 348 ? -0.44 -52.312 -22.047 1 96.38 348 ASP A N 1
ATOM 2689 C CA . ASP A 1 348 ? -1.012 -52.406 -23.391 1 96.38 348 ASP A CA 1
ATOM 2690 C C . ASP A 1 348 ? -2.52 -52.188 -23.359 1 96.38 348 ASP A C 1
ATOM 2692 O O . ASP A 1 348 ? -3.277 -53.031 -22.875 1 96.38 348 ASP A O 1
ATOM 2696 N N . PRO A 1 349 ? -2.91 -51.094 -23.953 1 94.31 349 PRO A N 1
ATOM 2697 C CA . PRO A 1 349 ? -4.348 -50.812 -23.922 1 94.31 349 PRO A CA 1
ATOM 2698 C C . PRO A 1 349 ? -5.164 -51.812 -24.719 1 94.31 349 PRO A C 1
ATOM 2700 O O . PRO A 1 349 ? -6.363 -51.969 -24.484 1 94.31 349 PRO A O 1
ATOM 2703 N N . ALA A 1 350 ? -4.602 -52.438 -25.641 1 91.25 350 ALA A N 1
ATOM 2704 C CA . ALA A 1 350 ? -5.32 -53.406 -26.438 1 91.25 350 ALA A CA 1
ATOM 2705 C C . ALA A 1 350 ? -5.672 -54.656 -25.609 1 91.25 350 ALA A C 1
ATOM 2707 O O . ALA A 1 350 ? -6.773 -55.188 -25.734 1 91.25 350 ALA A O 1
ATOM 2708 N N . THR A 1 351 ? -4.758 -55.094 -24.828 1 92.69 351 THR A N 1
ATOM 2709 C CA . THR A 1 351 ? -4.984 -56.281 -24 1 92.69 351 THR A CA 1
ATOM 2710 C C . THR A 1 351 ? -5.418 -55.875 -22.594 1 92.69 351 THR A C 1
ATOM 2712 O O . THR A 1 351 ? -5.883 -56.719 -21.828 1 92.69 351 THR A O 1
ATOM 2715 N N . ARG A 1 352 ? -5.176 -54.625 -22.266 1 93 352 ARG A N 1
ATOM 2716 C CA . ARG A 1 352 ? -5.461 -54.094 -20.953 1 93 352 ARG A CA 1
ATOM 2717 C C . ARG A 1 352 ? -4.648 -54.812 -19.875 1 93 352 ARG A C 1
ATOM 2719 O O . ARG A 1 352 ? -5.176 -55.156 -18.812 1 93 352 ARG A O 1
ATOM 2726 N N . ASN A 1 353 ? -3.451 -55.125 -20.234 1 95.38 353 ASN A N 1
ATOM 2727 C CA . ASN A 1 353 ? -2.572 -55.844 -19.312 1 95.38 353 ASN A CA 1
ATOM 2728 C C . ASN A 1 353 ? -1.187 -55.219 -19.25 1 95.38 353 ASN A C 1
ATOM 2730 O O . ASN A 1 353 ? -0.788 -54.5 -20.188 1 95.38 353 ASN A O 1
ATOM 2734 N N . TRP A 1 354 ? -0.483 -55.531 -18.172 1 97.69 354 TRP A N 1
ATOM 2735 C CA . TRP A 1 354 ? 0.896 -55.094 -17.969 1 97.69 354 TRP A CA 1
ATOM 2736 C C . TRP A 1 354 ? 1.871 -56.219 -18.266 1 97.69 354 TRP A C 1
ATOM 2738 O O . TRP A 1 354 ? 1.605 -57.406 -17.953 1 97.69 354 TRP A O 1
ATOM 2748 N N . THR A 1 355 ? 2.949 -55.906 -18.828 1 98 355 THR A N 1
ATOM 2749 C CA . THR A 1 355 ? 4.039 -56.844 -19.094 1 98 355 THR A CA 1
ATOM 2750 C C . THR A 1 355 ? 5.363 -56.281 -18.578 1 98 355 THR A C 1
ATOM 2752 O O . THR A 1 355 ? 5.715 -55.125 -18.859 1 98 355 THR A O 1
ATOM 2755 N N . MET A 1 356 ? 6.098 -57.125 -17.828 1 97.44 356 MET A N 1
ATOM 2756 C CA . MET A 1 356 ? 7.395 -56.719 -17.297 1 97.44 356 MET A CA 1
ATOM 2757 C C . MET A 1 356 ? 8.422 -56.625 -18.422 1 97.44 356 MET A C 1
ATOM 2759 O O . MET A 1 356 ? 8.391 -57.375 -19.375 1 97.44 356 MET A O 1
ATOM 2763 N N . LEU A 1 357 ? 9.266 -55.656 -18.328 1 98.12 357 LEU A N 1
ATOM 2764 C CA . LEU A 1 357 ? 10.5 -55.531 -19.094 1 98.12 357 LEU A CA 1
ATOM 2765 C C . LEU A 1 357 ? 11.719 -55.688 -18.203 1 98.12 357 LEU A C 1
ATOM 2767 O O . LEU A 1 357 ? 12.383 -54.719 -17.875 1 98.12 357 LEU A O 1
ATOM 2771 N N . PRO A 1 358 ? 12.148 -56.875 -17.938 1 96.62 358 PRO A N 1
ATOM 2772 C CA . PRO A 1 358 ? 13.133 -57.094 -16.891 1 96.62 358 PRO A CA 1
ATOM 2773 C C . PRO A 1 358 ? 14.523 -56.594 -17.25 1 96.62 358 PRO A C 1
ATOM 2775 O O . PRO A 1 358 ? 15.352 -56.344 -16.359 1 96.62 358 PRO A O 1
ATOM 2778 N N . GLU A 1 359 ? 14.797 -56.438 -18.547 1 97.75 359 GLU A N 1
ATOM 2779 C CA . GLU A 1 359 ? 16.125 -55.969 -18.938 1 97.75 359 GLU A CA 1
ATOM 2780 C C . GLU A 1 359 ? 16.172 -54.469 -19.078 1 97.75 359 GLU A C 1
ATOM 2782 O O . GLU A 1 359 ? 17.25 -53.875 -19.297 1 97.75 359 GLU A O 1
ATOM 2787 N N . ALA A 1 360 ? 15.086 -53.812 -18.984 1 98.06 360 ALA A N 1
ATOM 2788 C CA . ALA A 1 360 ? 15.047 -52.344 -18.812 1 98.06 360 ALA A CA 1
ATOM 2789 C C . ALA A 1 360 ? 15.203 -51.969 -17.344 1 98.06 360 ALA A C 1
ATOM 2791 O O . ALA A 1 360 ? 14.234 -51.594 -16.688 1 98.06 360 ALA A O 1
ATOM 2792 N N . LYS A 1 361 ? 16.391 -51.938 -16.922 1 96.81 361 LYS A N 1
ATOM 2793 C CA . LYS A 1 361 ? 16.75 -51.875 -15.508 1 96.81 361 LYS A CA 1
ATOM 2794 C C . LYS A 1 361 ? 16.641 -50.438 -14.969 1 96.81 361 LYS A C 1
ATOM 2796 O O . LYS A 1 361 ? 17.078 -49.5 -15.625 1 96.81 361 LYS A O 1
ATOM 2801 N N . VAL A 1 362 ? 16.094 -50.375 -13.742 1 95.81 362 VAL A N 1
ATOM 2802 C CA . VAL A 1 362 ? 15.945 -49.062 -13.086 1 95.81 362 VAL A CA 1
ATOM 2803 C C . VAL A 1 362 ? 17.297 -48.625 -12.523 1 95.81 362 VAL A C 1
ATOM 2805 O O . VAL A 1 362 ? 17.516 -47.438 -12.32 1 95.81 362 VAL A O 1
ATOM 2808 N N . SER A 1 363 ? 18.281 -49.531 -12.273 1 94.44 363 SER A N 1
ATOM 2809 C CA . SER A 1 363 ? 19.562 -49.25 -11.633 1 94.44 363 SER A CA 1
ATOM 2810 C C . SER A 1 363 ? 20.344 -48.188 -12.398 1 94.44 363 SER A C 1
ATOM 2812 O O . SER A 1 363 ? 21.094 -47.406 -11.797 1 94.44 363 SER A O 1
ATOM 2814 N N . ASN A 1 364 ? 20.109 -48.094 -13.672 1 94.94 364 ASN A N 1
ATOM 2815 C CA . ASN A 1 364 ? 20.875 -47.188 -14.523 1 94.94 364 ASN A CA 1
ATOM 2816 C C . ASN A 1 364 ? 20.438 -45.75 -14.336 1 94.94 364 ASN A C 1
ATOM 2818 O O . ASN A 1 364 ? 21.203 -44.812 -14.633 1 94.94 364 ASN A O 1
ATOM 2822 N N . MET A 1 365 ? 19.281 -45.531 -13.875 1 95.38 365 MET A N 1
ATOM 2823 C CA . MET A 1 365 ? 18.797 -44.156 -13.805 1 95.38 365 MET A CA 1
ATOM 2824 C C . MET A 1 365 ? 18.859 -43.625 -12.375 1 95.38 365 MET A C 1
ATOM 2826 O O . MET A 1 365 ? 18.328 -42.562 -12.078 1 95.38 365 MET A O 1
ATOM 2830 N N . LEU A 1 366 ? 19.469 -44.344 -11.469 1 95.06 366 LEU A N 1
ATOM 2831 C CA . LEU A 1 366 ? 19.531 -43.938 -10.07 1 95.06 366 LEU A CA 1
ATOM 2832 C C . LEU A 1 366 ? 20.391 -42.688 -9.914 1 95.06 366 LEU A C 1
ATOM 2834 O O . LEU A 1 366 ? 21.438 -42.562 -10.539 1 95.06 366 LEU A O 1
ATOM 2838 N N . THR A 1 367 ? 19.891 -41.812 -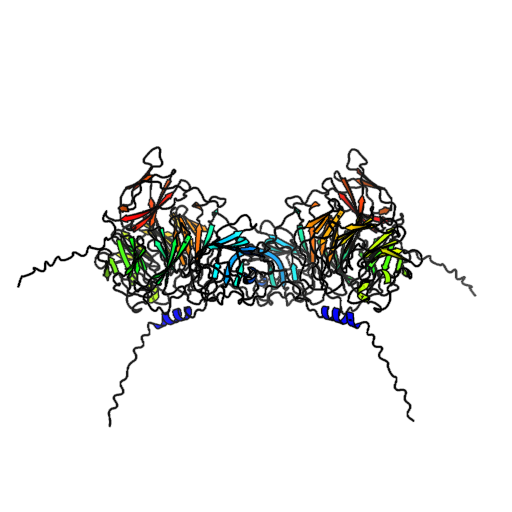9.078 1 95.69 367 THR A N 1
ATOM 2839 C CA . THR A 1 367 ? 20.688 -40.656 -8.633 1 95.69 367 THR A CA 1
ATOM 2840 C C . THR A 1 367 ? 21.469 -41 -7.367 1 95.69 367 THR A C 1
ATOM 2842 O O . THR A 1 367 ? 21.328 -42.125 -6.832 1 95.69 367 THR A O 1
ATOM 2845 N N . GLU A 1 368 ? 22.297 -40.031 -6.906 1 95.31 368 GLU A N 1
ATOM 2846 C CA . GLU A 1 368 ? 23.031 -40.188 -5.656 1 95.31 368 GLU A CA 1
ATOM 2847 C C . GLU A 1 368 ? 22.359 -39.438 -4.516 1 95.31 368 GLU A C 1
ATOM 2849 O O . GLU A 1 368 ? 23.047 -38.812 -3.701 1 95.31 368 GLU A O 1
ATOM 2854 N N . ASP A 1 369 ? 21.125 -39.5 -4.562 1 94.12 369 ASP A N 1
ATOM 2855 C CA . ASP A 1 369 ? 20.375 -38.781 -3.527 1 94.12 369 ASP A CA 1
ATOM 2856 C C . ASP A 1 369 ? 20.828 -39.219 -2.133 1 94.12 369 ASP A C 1
ATOM 2858 O O . ASP A 1 369 ? 21.062 -40.406 -1.883 1 94.12 369 ASP A O 1
ATOM 2862 N N . MET A 1 370 ? 20.922 -38.281 -1.211 1 91.81 370 MET A N 1
ATOM 2863 C CA . MET A 1 370 ? 21.484 -38.5 0.116 1 91.81 370 MET A CA 1
ATOM 2864 C C . MET A 1 370 ? 20.578 -39.438 0.924 1 91.81 370 MET A C 1
ATOM 2866 O O . MET A 1 370 ? 21.031 -40.062 1.888 1 91.81 370 MET A O 1
ATOM 2870 N N . GLU A 1 371 ? 19.375 -39.562 0.563 1 86.38 371 GLU A N 1
ATOM 2871 C CA . GLU A 1 371 ? 18.453 -40.375 1.336 1 86.38 371 GLU A CA 1
ATOM 2872 C C . GLU A 1 371 ? 18.469 -41.844 0.856 1 86.38 371 GLU A C 1
ATOM 2874 O O . GLU A 1 371 ? 17.828 -42.688 1.457 1 86.38 371 GLU A O 1
ATOM 2879 N N . GLY A 1 372 ? 19.062 -42.062 -0.253 1 85.62 372 GLY A N 1
ATOM 2880 C CA . GLY A 1 372 ? 19.266 -43.438 -0.668 1 85.62 372 GLY A CA 1
ATOM 2881 C C . GLY A 1 372 ? 18.375 -43.875 -1.832 1 85.62 372 GLY A C 1
ATOM 2882 O O . GLY A 1 372 ? 17.828 -43 -2.527 1 85.62 372 GLY A O 1
ATOM 2883 N N . PRO A 1 373 ? 18.234 -45.156 -2.035 1 79.88 373 PRO A N 1
ATOM 2884 C CA . PRO A 1 373 ? 17.625 -45.688 -3.26 1 79.88 373 PRO A CA 1
ATOM 2885 C C . PRO A 1 373 ? 16.141 -45.375 -3.377 1 79.88 373 PRO A C 1
ATOM 2887 O O . PRO A 1 373 ? 15.617 -45.219 -4.484 1 79.88 373 PRO A O 1
ATOM 2890 N N . TRP A 1 374 ? 15.484 -45.25 -2.299 1 82.62 374 TRP A N 1
ATOM 2891 C CA . TRP A 1 374 ? 14.047 -45.031 -2.387 1 82.62 374 TRP A CA 1
ATOM 2892 C C . TRP A 1 374 ? 13.766 -43.656 -2.986 1 82.62 374 TRP A C 1
ATOM 2894 O O . TRP A 1 374 ? 12.656 -43.375 -3.469 1 82.62 374 TRP A O 1
ATOM 2904 N N . ARG A 1 375 ? 14.734 -42.812 -2.947 1 87.94 375 ARG A N 1
ATOM 2905 C CA . ARG A 1 375 ? 14.586 -41.469 -3.545 1 87.94 375 ARG A CA 1
ATOM 2906 C C . ARG A 1 375 ? 15.289 -41.406 -4.898 1 87.94 375 ARG A C 1
ATOM 2908 O O . ARG A 1 375 ? 14.93 -40.594 -5.75 1 87.94 375 ARG A O 1
ATOM 2915 N N . ALA A 1 376 ? 16.141 -42.25 -5.102 1 90.5 376 ALA A N 1
ATOM 2916 C CA . ALA A 1 376 ? 17.094 -42.125 -6.207 1 90.5 376 ALA A CA 1
ATOM 2917 C C . ALA A 1 376 ? 16.422 -42.438 -7.543 1 90.5 376 ALA A C 1
ATOM 2919 O O . ALA A 1 376 ? 16.938 -42.094 -8.602 1 90.5 376 ALA A O 1
ATOM 2920 N N . ASP A 1 377 ? 15.289 -43.062 -7.551 1 91.25 377 ASP A N 1
ATOM 2921 C CA . ASP A 1 377 ? 14.633 -43.438 -8.805 1 91.25 377 ASP A CA 1
ATOM 2922 C C . ASP A 1 377 ? 13.352 -42.625 -9 1 91.25 377 ASP A C 1
ATOM 2924 O O . ASP A 1 377 ? 12.492 -43 -9.805 1 91.25 377 ASP A O 1
ATOM 2928 N N . ASN A 1 378 ? 13.195 -41.562 -8.25 1 90.25 378 ASN A N 1
ATOM 2929 C CA . ASN A 1 378 ? 11.969 -40.75 -8.297 1 90.25 378 ASN A CA 1
ATOM 2930 C C . ASN A 1 378 ? 11.906 -39.906 -9.555 1 90.25 378 ASN A C 1
ATOM 2932 O O . ASN A 1 378 ? 12.906 -39.312 -9.953 1 90.25 378 ASN A O 1
ATOM 2936 N N . HIS A 1 379 ? 10.703 -39.844 -10.156 1 92.25 379 HIS A N 1
ATOM 2937 C CA . HIS A 1 379 ? 10.312 -38.844 -11.141 1 92.25 379 HIS A CA 1
ATOM 2938 C C . HIS A 1 379 ? 11.305 -38.781 -12.297 1 92.25 379 HIS A C 1
ATOM 2940 O O . HIS A 1 379 ? 11.797 -37.688 -12.641 1 92.25 379 HIS A O 1
ATOM 2946 N N . GLY A 1 380 ? 11.516 -39.906 -12.977 1 95.19 380 GLY A N 1
ATOM 2947 C CA . GLY A 1 380 ? 12.375 -39.906 -14.148 1 95.19 380 GLY A CA 1
ATOM 2948 C C . GLY A 1 380 ? 11.883 -39 -15.258 1 95.19 380 GLY A C 1
ATOM 2949 O O . GLY A 1 380 ? 10.68 -38.906 -15.508 1 95.19 380 GLY A O 1
ATOM 2950 N N . TRP A 1 381 ? 12.883 -38.281 -15.891 1 97.38 381 TRP A N 1
ATOM 2951 C CA . TRP A 1 381 ? 12.57 -37.5 -17.078 1 97.38 381 TRP A CA 1
ATOM 2952 C C . TRP A 1 381 ? 12.531 -38.375 -18.328 1 97.38 381 TRP A C 1
ATOM 2954 O O . TRP A 1 381 ? 13.555 -38.594 -18.984 1 97.38 381 TRP A O 1
ATOM 2964 N N . LEU A 1 382 ? 11.32 -38.75 -18.703 1 97.62 382 LEU A N 1
ATOM 2965 C CA . LEU A 1 382 ? 11.18 -39.75 -19.75 1 97.62 382 LEU A CA 1
ATOM 2966 C C . LEU A 1 382 ? 10.523 -39.156 -21 1 97.62 382 LEU A C 1
ATOM 2968 O O . LEU A 1 382 ? 9.602 -38.344 -20.875 1 97.62 382 LEU A O 1
ATOM 2972 N N . PHE A 1 383 ? 11.023 -39.625 -22.125 1 98 383 PHE A N 1
ATOM 2973 C CA . PHE A 1 383 ? 10.438 -39.25 -23.422 1 98 383 PHE A CA 1
ATOM 2974 C C . PHE A 1 383 ? 10.32 -40.469 -24.312 1 98 383 PHE A C 1
ATOM 2976 O O . PHE A 1 383 ? 11.328 -41.031 -24.75 1 98 383 PHE A O 1
ATOM 2983 N N . GLY A 1 384 ? 9.016 -40.906 -24.547 1 97.94 384 GLY A N 1
ATOM 2984 C CA . GLY A 1 384 ? 8.852 -41.875 -25.609 1 97.94 384 GLY A CA 1
ATOM 2985 C C . GLY A 1 384 ? 9.383 -41.375 -26.953 1 97.94 384 GLY A C 1
ATOM 2986 O O . GLY A 1 384 ? 9.227 -40.219 -27.297 1 97.94 384 GLY A O 1
ATOM 2987 N N . TRP A 1 385 ? 9.938 -42.344 -27.703 1 98.38 385 TRP A N 1
ATOM 2988 C CA . TRP A 1 385 ? 10.625 -41.938 -28.938 1 98.38 385 TRP A CA 1
ATOM 2989 C C . TRP A 1 385 ? 10.5 -43.031 -30 1 98.38 385 TRP A C 1
ATOM 2991 O O . TRP A 1 385 ? 9.641 -43.906 -29.906 1 98.38 385 TRP A O 1
ATOM 3001 N N . LYS A 1 386 ? 11.281 -42.906 -31.094 1 98.06 386 LYS A N 1
ATOM 3002 C CA . LYS A 1 386 ? 11.211 -43.781 -32.25 1 98.06 386 LYS A CA 1
ATOM 3003 C C . LYS A 1 386 ? 11.477 -45.219 -31.875 1 98.06 386 LYS A C 1
ATOM 3005 O O . LYS A 1 386 ? 12.25 -45.5 -30.953 1 98.06 386 LYS A O 1
ATOM 3010 N N . ASP A 1 387 ? 10.797 -46.094 -32.562 1 97.94 387 ASP A N 1
ATOM 3011 C CA . ASP A 1 387 ? 11.07 -47.531 -32.531 1 97.94 387 ASP A CA 1
ATOM 3012 C C . ASP A 1 387 ? 10.961 -48.062 -31.125 1 97.94 387 ASP A C 1
ATOM 3014 O O . ASP A 1 387 ? 11.844 -48.812 -30.656 1 97.94 387 ASP A O 1
ATOM 3018 N N . LEU A 1 388 ? 9.961 -47.688 -30.375 1 98.06 388 LEU A N 1
ATOM 3019 C CA . LEU A 1 388 ? 9.633 -48.156 -29.031 1 98.06 388 LEU A CA 1
ATOM 3020 C C . LEU A 1 388 ? 10.773 -47.875 -28.062 1 98.06 388 LEU A C 1
ATOM 3022 O O . LEU A 1 388 ? 10.984 -48.625 -27.109 1 98.06 388 LEU A O 1
ATOM 3026 N N . SER A 1 389 ? 11.516 -46.875 -28.359 1 98.62 389 SER A N 1
ATOM 3027 C CA . SER A 1 389 ? 12.57 -46.469 -27.438 1 98.62 389 SER A CA 1
ATOM 3028 C C . SER A 1 389 ? 12.086 -45.375 -26.484 1 98.62 389 SER A C 1
ATOM 3030 O O . SER A 1 389 ? 11.062 -44.719 -26.734 1 98.62 389 SER A O 1
ATOM 3032 N N . ILE A 1 390 ? 12.742 -45.25 -25.328 1 98.56 390 ILE A N 1
ATOM 3033 C CA . ILE A 1 390 ? 12.516 -44.219 -24.328 1 98.56 390 ILE A CA 1
ATOM 3034 C C . ILE A 1 390 ? 13.844 -43.562 -23.984 1 98.56 390 ILE A C 1
ATOM 3036 O O . ILE A 1 390 ? 14.836 -44.219 -23.688 1 98.56 390 ILE A O 1
ATOM 3040 N N . PHE A 1 391 ? 13.875 -42.281 -24.109 1 98.44 391 PHE A N 1
ATOM 3041 C CA . PHE A 1 391 ? 15.039 -41.531 -23.656 1 98.44 391 PHE A CA 1
ATOM 3042 C C . PHE A 1 391 ? 14.836 -41.031 -22.234 1 98.44 391 PHE A C 1
ATOM 3044 O O . PHE A 1 391 ? 13.82 -40.375 -21.953 1 98.44 391 PHE A O 1
ATOM 3051 N N . GLN A 1 392 ? 15.688 -41.344 -21.359 1 98.31 392 GLN A N 1
ATOM 3052 C CA . GLN A 1 392 ? 15.711 -40.781 -20 1 98.31 392 GLN A CA 1
ATOM 3053 C C . GLN A 1 392 ? 16.719 -39.656 -19.891 1 98.31 392 GLN A C 1
ATOM 3055 O O . GLN A 1 392 ? 17.938 -39.906 -19.859 1 98.31 392 GLN A O 1
ATOM 3060 N N . ALA A 1 393 ? 16.25 -38.469 -19.719 1 98 393 ALA A N 1
ATOM 3061 C CA . ALA A 1 393 ? 17.078 -37.281 -19.734 1 98 393 ALA A CA 1
ATOM 3062 C C . ALA A 1 393 ? 17.609 -36.938 -18.344 1 98 393 ALA A C 1
ATOM 3064 O O . ALA A 1 393 ? 18.562 -36.156 -18.203 1 98 393 ALA A O 1
ATOM 3065 N N . GLY A 1 394 ? 17.016 -37.406 -17.344 1 97.25 394 GLY A N 1
ATOM 3066 C CA . GLY A 1 394 ? 17.312 -37.156 -15.945 1 97.25 394 GLY A CA 1
ATOM 3067 C C . GLY A 1 394 ? 16.266 -37.719 -15 1 97.25 394 GLY A C 1
ATOM 3068 O O . GLY A 1 394 ? 15.414 -38.5 -15.406 1 97.25 394 GLY A O 1
ATOM 3069 N N . PRO A 1 395 ? 16.375 -37.438 -13.773 1 96.88 395 PRO A N 1
ATOM 3070 C CA . PRO A 1 395 ? 17.188 -36.375 -13.18 1 96.88 395 PRO A CA 1
ATOM 3071 C C . PRO A 1 395 ? 18.609 -36.812 -12.844 1 96.88 395 PRO A C 1
ATOM 3073 O O . PRO A 1 395 ? 19.391 -36 -12.328 1 96.88 395 PRO A O 1
ATOM 3076 N N . SER A 1 396 ? 18.938 -38 -13.125 1 97.38 396 SER A N 1
ATOM 3077 C CA . SER A 1 396 ? 20.312 -38.469 -12.945 1 97.38 396 SER A CA 1
ATOM 3078 C C . SER A 1 396 ? 21.266 -37.719 -13.875 1 97.38 396 SER A C 1
ATOM 3080 O O . SER A 1 396 ? 20.875 -37.312 -14.969 1 97.38 396 SER A O 1
ATOM 3082 N N . LYS A 1 397 ? 22.438 -37.625 -13.383 1 95.88 397 LYS A N 1
ATOM 3083 C CA . LYS A 1 397 ? 23.469 -37.062 -14.242 1 95.88 397 LYS A CA 1
ATOM 3084 C C . LYS A 1 397 ? 23.688 -37.906 -15.492 1 95.88 397 LYS A C 1
ATOM 3086 O O . LYS A 1 397 ? 23.922 -37.344 -16.578 1 95.88 397 LYS A O 1
ATOM 3091 N N . GLN A 1 398 ? 23.641 -39.156 -15.312 1 96.44 398 GLN A N 1
ATOM 3092 C CA . GLN A 1 398 ? 23.734 -40.094 -16.438 1 96.44 398 GLN A CA 1
ATOM 3093 C C . GLN A 1 398 ? 22.391 -40.188 -17.172 1 96.44 398 GLN A C 1
ATOM 3095 O O . GLN A 1 398 ? 21.344 -40.406 -16.562 1 96.44 398 GLN A O 1
ATOM 3100 N N . MET A 1 399 ? 22.438 -40.031 -18.484 1 98.5 399 MET A N 1
ATOM 3101 C CA . MET A 1 399 ? 21.266 -40.25 -19.328 1 98.5 399 MET A CA 1
ATOM 3102 C C . MET A 1 399 ? 21.25 -41.656 -19.891 1 98.5 399 MET A C 1
ATOM 3104 O O . MET A 1 399 ? 22.297 -42.312 -19.953 1 98.5 399 MET A O 1
ATOM 3108 N N . ASN A 1 400 ? 20.078 -42.062 -20.297 1 98.69 400 ASN A N 1
ATOM 3109 C CA . ASN A 1 400 ? 19.984 -43.469 -20.766 1 98.69 400 ASN A CA 1
ATOM 3110 C C . ASN A 1 400 ? 18.969 -43.594 -21.906 1 98.69 400 ASN A C 1
ATOM 3112 O O . ASN A 1 400 ? 18.031 -42.781 -22 1 98.69 400 ASN A O 1
ATOM 3116 N N . TRP A 1 401 ? 19.219 -44.562 -22.75 1 98.69 401 TRP A N 1
ATOM 3117 C CA . TRP A 1 401 ? 18.25 -45.062 -23.719 1 98.69 401 TRP A CA 1
ATOM 3118 C C . TRP A 1 401 ? 17.656 -46.406 -23.234 1 98.69 401 TRP A C 1
ATOM 3120 O O . TRP A 1 401 ? 18.375 -47.375 -23.031 1 98.69 401 TRP A O 1
ATOM 3130 N N . TYR A 1 402 ? 16.391 -46.406 -23.109 1 98.69 402 TYR A N 1
ATOM 3131 C CA . TYR A 1 402 ? 15.672 -47.656 -22.859 1 98.69 402 TYR A CA 1
ATOM 3132 C C . TYR A 1 402 ? 14.977 -48.125 -24.125 1 98.69 402 TYR A C 1
ATOM 3134 O O . TYR A 1 402 ? 14.703 -47.344 -25.031 1 98.69 402 TYR A O 1
ATOM 3142 N N . SER A 1 403 ? 14.688 -49.375 -24.203 1 98.5 403 SER A N 1
ATOM 3143 C CA . SER A 1 403 ? 13.906 -50 -25.266 1 98.5 403 SER A CA 1
ATOM 3144 C C . SER A 1 403 ? 12.773 -50.875 -24.703 1 98.5 403 SER A C 1
ATOM 3146 O O . SER A 1 403 ? 12.961 -51.562 -23.703 1 98.5 403 SER A O 1
ATOM 3148 N N . ALA A 1 404 ? 11.664 -50.844 -25.359 1 98.25 404 ALA A N 1
ATOM 3149 C CA . ALA A 1 404 ? 10.531 -51.656 -24.938 1 98.25 404 ALA A CA 1
ATOM 3150 C C . ALA A 1 404 ? 10.367 -52.875 -25.828 1 98.25 404 ALA A C 1
ATOM 3152 O O . ALA A 1 404 ? 9.328 -53.531 -25.797 1 98.25 404 ALA A O 1
ATOM 3153 N N . HIS A 1 405 ? 11.344 -53.156 -26.641 1 97.38 405 HIS A N 1
ATOM 3154 C CA . HIS A 1 405 ? 11.336 -54.375 -27.438 1 97.38 405 HIS A CA 1
ATOM 3155 C C . HIS A 1 405 ? 11.617 -55.594 -26.562 1 97.38 405 HIS A C 1
ATOM 3157 O O . HIS A 1 405 ? 12.453 -55.531 -25.641 1 97.38 405 HIS A O 1
ATOM 3163 N N . GLY A 1 406 ? 10.914 -56.688 -26.844 1 96.06 406 GLY A N 1
ATOM 3164 C CA . GLY A 1 406 ? 11.156 -57.906 -26.125 1 96.06 406 GLY A CA 1
ATOM 3165 C C . GLY A 1 406 ? 11.125 -57.75 -24.609 1 96.06 406 GLY A C 1
ATOM 3166 O O . GLY A 1 406 ? 10.156 -57.219 -24.062 1 96.06 406 GLY A O 1
ATOM 3167 N N . ASN A 1 407 ? 12.289 -58.156 -24.016 1 97.25 407 ASN A N 1
ATOM 3168 C CA . ASN A 1 407 ? 12.383 -58.062 -22.562 1 97.25 407 ASN A CA 1
ATOM 3169 C C . ASN A 1 407 ? 12.891 -56.688 -22.125 1 97.25 407 ASN A C 1
ATOM 3171 O O . ASN A 1 407 ? 13.203 -56.469 -20.953 1 97.25 407 ASN A O 1
ATOM 3175 N N . GLY A 1 408 ? 12.961 -55.812 -23.047 1 98.19 408 GLY A N 1
ATOM 3176 C CA . GLY A 1 408 ? 13.492 -54.469 -22.766 1 98.19 408 GLY A CA 1
ATOM 3177 C C . GLY A 1 408 ? 15.008 -54.438 -22.734 1 98.19 408 GLY A C 1
ATOM 3178 O O . GLY A 1 408 ? 15.664 -55.469 -22.828 1 98.19 408 GLY A O 1
ATOM 3179 N N . SER A 1 409 ? 15.547 -53.281 -22.688 1 98.44 409 SER A N 1
ATOM 3180 C CA . SER A 1 409 ? 16.984 -53.062 -22.547 1 98.44 409 SER A CA 1
ATOM 3181 C C . SER A 1 409 ? 17.281 -51.656 -22.109 1 98.44 409 SER A C 1
ATOM 3183 O O . SER A 1 409 ? 16.406 -50.781 -22.109 1 98.44 409 SER A O 1
ATOM 3185 N N . VAL A 1 410 ? 18.469 -51.406 -21.672 1 98.5 410 VAL A N 1
ATOM 3186 C CA . VAL A 1 410 ? 18.922 -50.062 -21.328 1 98.5 410 VAL A CA 1
ATOM 3187 C C . VAL A 1 410 ? 20.391 -49.906 -21.719 1 98.5 410 VAL A C 1
ATOM 3189 O O . VAL A 1 410 ? 21.188 -50.844 -21.562 1 98.5 410 VAL A O 1
ATOM 3192 N N . VAL A 1 411 ? 20.719 -48.812 -22.328 1 98 411 VAL A N 1
ATOM 3193 C CA . VAL A 1 411 ? 22.094 -48.469 -22.656 1 98 411 VAL A CA 1
ATOM 3194 C C . VAL A 1 411 ? 22.375 -47.031 -22.234 1 98 411 VAL A C 1
ATOM 3196 O O . VAL A 1 411 ? 21.484 -46.188 -22.297 1 98 411 VAL A O 1
ATOM 3199 N N . ALA A 1 412 ? 23.594 -46.844 -21.859 1 97.75 412 ALA A N 1
ATOM 3200 C CA . ALA A 1 412 ? 24 -45.5 -21.438 1 97.75 412 ALA A CA 1
ATOM 3201 C C . ALA A 1 412 ? 23.969 -44.531 -22.625 1 97.75 412 ALA A C 1
ATOM 3203 O O . ALA A 1 412 ? 24.391 -44.875 -23.734 1 97.75 412 ALA A O 1
ATOM 3204 N N . ALA A 1 413 ? 23.484 -43.312 -22.359 1 98.31 413 ALA A N 1
ATOM 3205 C CA . ALA A 1 413 ? 23.406 -42.312 -23.422 1 98.31 413 ALA A CA 1
ATOM 3206 C C . ALA A 1 413 ? 24.375 -41.156 -23.156 1 98.31 413 ALA A C 1
ATOM 3208 O O . ALA A 1 413 ? 24.422 -40.188 -23.922 1 98.31 413 ALA A O 1
ATOM 3209 N N . GLY A 1 414 ? 25.141 -41.219 -22.078 1 97.19 414 GLY A N 1
ATOM 3210 C CA . GLY A 1 414 ? 26.078 -40.156 -21.734 1 97.19 414 GLY A CA 1
ATOM 3211 C C . GLY A 1 414 ? 25.562 -39.25 -20.641 1 97.19 414 GLY A C 1
ATOM 3212 O O . GLY A 1 414 ? 24.531 -39.531 -20.031 1 97.19 414 GLY A O 1
ATOM 3213 N N . ARG A 1 415 ? 26.359 -38.094 -20.375 1 96.88 415 ARG A N 1
ATOM 3214 C CA . ARG A 1 415 ? 26.047 -37.188 -19.281 1 96.88 415 ARG A CA 1
ATOM 3215 C C . ARG A 1 415 ? 25.5 -35.875 -19.828 1 96.88 415 ARG A C 1
ATOM 3217 O O . ARG A 1 415 ? 25.766 -35.5 -20.984 1 96.88 415 ARG A O 1
ATOM 3224 N N . ARG A 1 416 ? 24.766 -35.25 -19.031 1 96.06 416 ARG A N 1
ATOM 3225 C CA . ARG A 1 416 ? 24.297 -33.906 -19.328 1 96.06 416 ARG A CA 1
ATOM 3226 C C . ARG A 1 416 ? 25.391 -32.875 -19.031 1 96.06 416 ARG A C 1
ATOM 3228 O O . ARG A 1 416 ? 25.25 -32.062 -18.125 1 96.06 416 ARG A O 1
ATOM 3235 N N . MET A 1 417 ? 26.484 -32.969 -19.797 1 95.81 417 MET A N 1
ATOM 3236 C CA . MET A 1 417 ? 27.688 -32.188 -19.578 1 95.81 417 MET A CA 1
ATOM 3237 C C . MET A 1 417 ? 28.188 -32.344 -18.156 1 95.81 417 MET A C 1
ATOM 3239 O O . MET A 1 417 ? 28.375 -33.438 -17.672 1 95.81 417 MET A O 1
ATOM 3243 N N . ASP A 1 418 ? 28.406 -31.141 -17.438 1 94.56 418 ASP A N 1
ATOM 3244 C CA . ASP A 1 418 ? 28.969 -31.203 -16.094 1 94.56 418 ASP A CA 1
ATOM 3245 C C . ASP A 1 418 ? 27.875 -31.047 -15.031 1 94.56 418 ASP A C 1
ATOM 3247 O O . ASP A 1 418 ? 28.172 -30.797 -13.859 1 94.56 418 ASP A O 1
ATOM 3251 N N . ASP A 1 419 ? 26.688 -31.188 -15.461 1 95.38 419 ASP A N 1
ATOM 3252 C CA . ASP A 1 419 ? 25.594 -31.047 -14.516 1 95.38 419 ASP A CA 1
ATOM 3253 C C . ASP A 1 419 ? 25.562 -32.219 -13.539 1 95.38 419 ASP A C 1
ATOM 3255 O O . ASP A 1 419 ? 26.031 -33.312 -13.852 1 95.38 419 ASP A O 1
ATOM 3259 N N . GLU A 1 420 ? 25.078 -31.969 -12.328 1 95.38 420 GLU A N 1
ATOM 3260 C CA . GLU A 1 420 ? 24.906 -33 -11.328 1 95.38 420 GLU A CA 1
ATOM 3261 C C . GLU A 1 420 ? 23.484 -33.594 -11.383 1 95.38 420 GLU A C 1
ATOM 3263 O O . GLU A 1 420 ? 22.719 -33.281 -12.297 1 95.38 420 GLU A O 1
ATOM 3268 N N . ASP A 1 421 ? 23.188 -34.5 -10.43 1 97.5 421 ASP A N 1
ATOM 3269 C CA . ASP A 1 421 ? 21.797 -34.906 -10.281 1 97.5 421 ASP A CA 1
ATOM 3270 C C . ASP A 1 421 ? 20.891 -33.719 -10.055 1 97.5 421 ASP A C 1
ATOM 3272 O O . ASP A 1 421 ? 21.266 -32.781 -9.352 1 97.5 421 ASP A O 1
ATOM 3276 N N . SER A 1 422 ? 19.812 -33.75 -10.711 1 97.5 422 SER A N 1
ATOM 3277 C CA . SER A 1 422 ? 18.922 -32.594 -10.688 1 97.5 422 SER A CA 1
ATOM 3278 C C . SER A 1 422 ? 17.531 -33 -10.188 1 97.5 422 SER A C 1
ATOM 3280 O O . SER A 1 422 ? 16.531 -32.75 -10.867 1 97.5 422 SER A O 1
ATOM 3282 N N . MET A 1 423 ? 17.516 -33.469 -8.984 1 96.44 423 MET A N 1
ATOM 3283 C CA . MET A 1 423 ? 16.25 -33.875 -8.383 1 96.44 423 MET A CA 1
ATOM 3284 C C . MET A 1 423 ? 15.266 -32.719 -8.375 1 96.44 423 MET A C 1
ATOM 3286 O O . MET A 1 423 ? 15.648 -31.578 -8.094 1 96.44 423 MET A O 1
ATOM 3290 N N . SER A 1 424 ? 13.953 -33.062 -8.656 1 95.5 424 SER A N 1
ATOM 3291 C CA . SER A 1 424 ? 12.867 -32.094 -8.648 1 95.5 424 SER A CA 1
ATOM 3292 C C . SER A 1 424 ? 13.141 -30.969 -9.625 1 95.5 424 SER A C 1
ATOM 3294 O O . SER A 1 424 ? 12.648 -29.844 -9.43 1 95.5 424 SER A O 1
ATOM 3296 N N . GLY A 1 425 ? 14.023 -31.156 -10.57 1 96.75 425 GLY A N 1
ATOM 3297 C CA . GLY A 1 425 ? 14.148 -30.312 -11.742 1 96.75 425 GLY A CA 1
ATOM 3298 C C . GLY A 1 425 ? 13.109 -30.609 -12.812 1 96.75 425 GLY A C 1
ATOM 3299 O O . GLY A 1 425 ? 12.062 -31.188 -12.516 1 96.75 425 GLY A O 1
ATOM 3300 N N . ASN A 1 426 ? 13.445 -30.078 -14.023 1 95.5 426 ASN A N 1
ATOM 3301 C CA . ASN A 1 426 ? 12.422 -30.172 -15.062 1 95.5 426 ASN A CA 1
ATOM 3302 C C . ASN A 1 426 ? 13.031 -30.469 -16.438 1 95.5 426 ASN A C 1
ATOM 3304 O O . ASN A 1 426 ? 14.172 -30.078 -16.703 1 95.5 426 ASN A O 1
ATOM 3308 N N . ALA A 1 427 ? 12.305 -31.188 -17.25 1 97.5 427 ALA A N 1
ATOM 3309 C CA . ALA A 1 427 ? 12.664 -31.453 -18.641 1 97.5 427 ALA A CA 1
ATOM 3310 C C . ALA A 1 427 ? 11.445 -31.359 -19.547 1 97.5 427 ALA A C 1
ATOM 3312 O O . ALA A 1 427 ? 10.352 -31.797 -19.172 1 97.5 427 ALA A O 1
ATOM 3313 N N . ILE A 1 428 ? 11.68 -30.797 -20.781 1 97.31 428 ILE A N 1
ATOM 3314 C CA . ILE A 1 428 ? 10.539 -30.578 -21.656 1 97.31 428 ILE A CA 1
ATOM 3315 C C . ILE A 1 428 ? 11 -30.641 -23.125 1 97.31 428 ILE A C 1
ATOM 3317 O O . ILE A 1 428 ? 12.023 -30.062 -23.469 1 97.31 428 ILE A O 1
ATOM 3321 N N . MET A 1 429 ? 10.258 -31.391 -23.938 1 98.12 429 MET A N 1
ATOM 3322 C CA . MET A 1 429 ? 10.531 -31.453 -25.359 1 98.12 429 MET A CA 1
ATOM 3323 C C . MET A 1 429 ? 9.797 -30.359 -26.125 1 98.12 429 MET A C 1
ATOM 3325 O O . MET A 1 429 ? 8.609 -30.484 -26.422 1 98.12 429 MET A O 1
ATOM 3329 N N . PHE A 1 430 ? 10.57 -29.328 -26.547 1 98.25 430 PHE A N 1
ATOM 3330 C CA . PHE A 1 430 ? 9.914 -28.141 -27.109 1 98.25 430 PHE A CA 1
ATOM 3331 C C . PHE A 1 430 ? 9.93 -28.188 -28.625 1 98.25 430 PHE A C 1
ATOM 3333 O O . PHE A 1 430 ? 9.273 -27.375 -29.281 1 98.25 430 PHE A O 1
ATOM 3340 N N . ASP A 1 431 ? 10.625 -29.125 -29.219 1 98.56 431 ASP A N 1
ATOM 3341 C CA . ASP A 1 431 ? 10.688 -29.359 -30.656 1 98.56 431 ASP A CA 1
ATOM 3342 C C . ASP A 1 431 ? 10.922 -30.844 -30.953 1 98.56 431 ASP A C 1
ATOM 3344 O O . ASP A 1 431 ? 12.062 -31.281 -31.109 1 98.56 431 ASP A O 1
ATOM 3348 N N . ALA A 1 432 ? 9.914 -31.547 -31.141 1 98.44 432 ALA A N 1
ATOM 3349 C CA . ALA A 1 432 ? 10.008 -33 -31.297 1 98.44 432 ALA A CA 1
ATOM 3350 C C . ALA A 1 432 ? 10.578 -33.344 -32.688 1 98.44 432 ALA A C 1
ATOM 3352 O O . ALA A 1 432 ? 11.258 -34.375 -32.812 1 98.44 432 ALA A O 1
ATOM 3353 N N . VAL A 1 433 ? 10.281 -32.531 -33.625 1 98.19 433 VAL A N 1
ATOM 3354 C CA . VAL A 1 433 ? 10.773 -32.812 -34.969 1 98.19 433 VAL A CA 1
ATOM 3355 C C . VAL A 1 433 ? 12.297 -32.844 -34.969 1 98.19 433 VAL A C 1
ATOM 3357 O O . VAL A 1 433 ? 12.914 -33.688 -35.625 1 98.19 433 VAL A O 1
ATOM 3360 N N . LYS A 1 434 ? 12.836 -31.953 -34.219 1 98.19 434 LYS A N 1
ATOM 3361 C CA . LYS A 1 434 ? 14.289 -31.875 -34.188 1 98.19 434 LYS A CA 1
ATOM 3362 C C . LYS A 1 434 ? 14.844 -32.625 -32.969 1 98.19 434 LYS A C 1
ATOM 3364 O O . LYS A 1 434 ? 16.047 -32.562 -32.688 1 98.19 434 LYS A O 1
ATOM 3369 N N . GLY A 1 435 ? 13.992 -33.219 -32.188 1 98.31 435 GLY A N 1
ATOM 3370 C CA . GLY A 1 435 ? 14.391 -33.969 -31.016 1 98.31 435 GLY A CA 1
ATOM 3371 C C . GLY A 1 435 ? 14.984 -33.125 -29.906 1 98.31 435 GLY A C 1
ATOM 3372 O O . GLY A 1 435 ? 15.922 -33.531 -29.219 1 98.31 435 GLY A O 1
ATOM 3373 N N . LYS A 1 436 ? 14.477 -31.938 -29.688 1 98.69 436 LYS A N 1
ATOM 3374 C CA . LYS A 1 436 ? 15.094 -31.016 -28.75 1 98.69 436 LY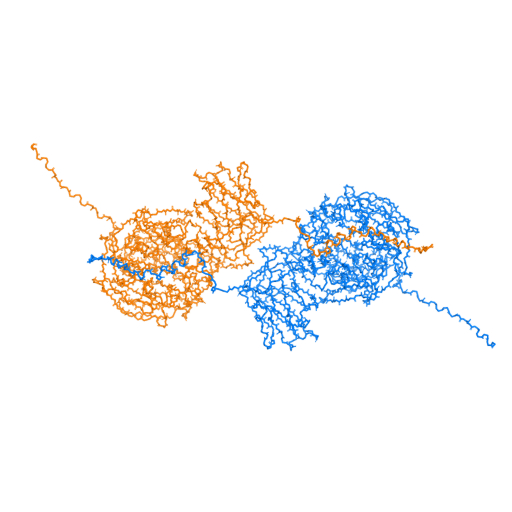S A CA 1
ATOM 3375 C C . LYS A 1 436 ? 14.359 -31.016 -27.422 1 98.69 436 LYS A C 1
ATOM 3377 O O . LYS A 1 436 ? 13.148 -30.812 -27.359 1 98.69 436 LYS A O 1
ATOM 3382 N N . ILE A 1 437 ? 15.156 -31.234 -26.328 1 98.44 437 ILE A N 1
ATOM 3383 C CA . ILE A 1 437 ? 14.688 -31.281 -24.938 1 98.44 437 ILE A CA 1
ATOM 3384 C C . ILE A 1 437 ? 15.422 -30.234 -24.109 1 98.44 437 ILE A C 1
ATOM 3386 O O . ILE A 1 437 ? 16.656 -30.141 -24.156 1 98.44 437 ILE A O 1
ATOM 3390 N N . LEU A 1 438 ? 14.648 -29.375 -23.438 1 98.44 438 LEU A N 1
ATOM 3391 C CA . LEU A 1 438 ? 15.203 -28.406 -22.5 1 98.44 438 LEU A CA 1
ATOM 3392 C C . LEU A 1 438 ? 15.18 -28.953 -21.078 1 98.44 438 LEU A C 1
ATOM 3394 O O . LEU A 1 438 ? 14.156 -29.484 -20.625 1 98.44 438 LEU A O 1
ATOM 3398 N N . THR A 1 439 ? 16.266 -28.938 -20.375 1 98.06 439 THR A N 1
ATOM 3399 C CA . THR A 1 439 ? 16.312 -29.328 -18.969 1 98.06 439 THR A CA 1
ATOM 3400 C C . THR A 1 439 ? 16.656 -28.125 -18.094 1 98.06 439 THR A C 1
ATOM 3402 O O . THR A 1 439 ? 17.453 -27.266 -18.5 1 98.06 439 THR A O 1
ATOM 3405 N N . LEU A 1 440 ? 16.078 -28.031 -16.922 1 98.06 440 LEU A N 1
ATOM 3406 C CA . LEU A 1 440 ? 16.172 -26.828 -16.125 1 98.06 440 LEU A CA 1
ATOM 3407 C C . LEU A 1 440 ? 16.25 -27.156 -14.633 1 98.06 440 LEU A C 1
ATOM 3409 O O . LEU A 1 440 ? 15.344 -27.797 -14.094 1 98.06 440 LEU A O 1
ATOM 3413 N N . GLY A 1 441 ? 17.234 -26.641 -13.984 1 98.19 441 GLY A N 1
ATOM 3414 C CA . GLY A 1 441 ? 17.312 -26.547 -12.531 1 98.19 441 GLY A CA 1
ATOM 3415 C C . GLY A 1 441 ? 17.281 -27.891 -11.844 1 98.19 441 GLY A C 1
ATOM 3416 O O . GLY A 1 441 ? 17.734 -28.891 -12.414 1 98.19 441 GLY A O 1
ATOM 3417 N N . GLY A 1 442 ? 16.766 -27.922 -10.586 1 97.75 442 GLY A N 1
ATOM 3418 C CA . GLY A 1 442 ? 16.812 -29.062 -9.68 1 97.75 442 GLY A CA 1
ATOM 3419 C C . GLY A 1 442 ? 17.906 -28.938 -8.633 1 97.75 442 GLY A C 1
ATOM 3420 O O . GLY A 1 442 ? 18.5 -27.875 -8.477 1 97.75 442 GLY A O 1
ATOM 3421 N N . SER A 1 443 ? 18 -30 -7.875 1 97.56 443 SER A N 1
ATOM 3422 C CA . SER A 1 443 ? 19.031 -30.062 -6.836 1 97.56 443 SER A CA 1
ATOM 3423 C C . SER A 1 443 ? 19.641 -31.453 -6.742 1 97.56 443 SER A C 1
ATOM 3425 O O . SER A 1 443 ? 19.047 -32.438 -7.199 1 97.56 443 SER A O 1
ATOM 3427 N N . PRO A 1 444 ? 20.797 -31.484 -6.137 1 96.56 444 PRO A N 1
ATOM 3428 C CA . PRO A 1 444 ? 21.422 -32.812 -6.027 1 96.56 444 PRO A CA 1
ATOM 3429 C C . PRO A 1 444 ? 20.594 -33.781 -5.227 1 96.56 444 PRO A C 1
ATOM 3431 O O . PRO A 1 444 ? 20.547 -34.969 -5.559 1 96.56 444 PRO A O 1
ATOM 3434 N N . ASP A 1 445 ? 19.969 -33.25 -4.285 1 94.94 445 ASP A N 1
ATOM 3435 C CA . ASP A 1 445 ? 19.094 -34.094 -3.455 1 94.94 445 ASP A CA 1
ATOM 3436 C C . ASP A 1 445 ? 17.656 -33.594 -3.496 1 94.94 445 ASP A C 1
ATOM 3438 O O . ASP A 1 445 ? 17.406 -32.406 -3.758 1 94.94 445 ASP A O 1
ATOM 3442 N N . TYR A 1 446 ? 16.797 -34.594 -3.27 1 90.94 446 TYR A N 1
ATOM 3443 C CA . TYR A 1 446 ? 15.367 -34.312 -3.312 1 90.94 446 TYR A CA 1
ATOM 3444 C C . TYR A 1 446 ? 14.984 -33.312 -2.23 1 90.94 446 TYR A C 1
ATOM 3446 O O . TYR A 1 446 ? 14.125 -32.438 -2.441 1 90.94 446 TYR A O 1
ATOM 3454 N N . ASP A 1 447 ? 15.547 -33.469 -1.075 1 87.88 447 ASP A N 1
ATOM 3455 C CA . ASP A 1 447 ? 15.227 -32.625 0.089 1 87.88 447 ASP A CA 1
ATOM 3456 C C . ASP A 1 447 ? 16.5 -32.031 0.7 1 87.88 447 ASP A C 1
ATOM 3458 O O . ASP A 1 447 ? 17.562 -32.625 0.629 1 87.88 447 ASP A O 1
ATOM 3462 N N . LYS A 1 448 ? 16.281 -30.734 1.344 1 89.94 448 LYS A N 1
ATOM 3463 C CA . LYS A 1 448 ? 17.359 -30.047 2.068 1 89.94 448 LYS A CA 1
ATOM 3464 C C . LYS A 1 448 ? 18.578 -29.844 1.188 1 89.94 448 LYS A C 1
ATOM 3466 O O . LYS A 1 448 ? 19.688 -30.219 1.573 1 89.94 448 LYS A O 1
ATOM 3471 N N . SER A 1 449 ? 18.297 -29.359 0.086 1 94.19 449 SER A N 1
ATOM 3472 C CA . SER A 1 449 ? 19.359 -29.172 -0.893 1 94.19 449 SER A CA 1
ATOM 3473 C C . SER A 1 449 ? 19.203 -27.844 -1.641 1 94.19 449 SER A C 1
ATOM 3475 O O . SER A 1 449 ? 18.078 -27.453 -1.973 1 94.19 449 SER A O 1
ATOM 3477 N N . TRP A 1 450 ? 20.312 -27.172 -1.858 1 96.19 450 TRP A N 1
ATOM 3478 C CA . TRP A 1 450 ? 20.297 -25.938 -2.652 1 96.19 450 TRP A CA 1
ATOM 3479 C C . TRP A 1 450 ? 20.047 -26.25 -4.125 1 96.19 450 TRP A C 1
ATOM 3481 O O . TRP A 1 450 ? 20.578 -27.219 -4.664 1 96.19 450 TRP A O 1
ATOM 3491 N N . SER A 1 451 ? 19.234 -25.453 -4.699 1 97.75 451 SER A N 1
ATOM 3492 C CA . SER A 1 451 ? 18.891 -25.641 -6.109 1 97.75 451 SER A CA 1
ATOM 3493 C C . SER A 1 451 ? 19.953 -25.016 -7.02 1 97.75 451 SER A C 1
ATOM 3495 O O . SER A 1 451 ? 20.844 -24.328 -6.551 1 97.75 451 SER A O 1
ATOM 3497 N N . THR A 1 452 ? 19.875 -25.359 -8.289 1 97.94 452 THR A N 1
ATOM 3498 C CA . THR A 1 452 ? 20.734 -24.766 -9.305 1 97.94 452 THR A CA 1
ATOM 3499 C C . THR A 1 452 ? 19.906 -24.016 -10.352 1 97.94 452 THR A C 1
ATOM 3501 O O . THR A 1 452 ? 18.688 -24.141 -10.383 1 97.94 452 THR A O 1
ATOM 3504 N N . ASN A 1 453 ? 20.609 -23.203 -11.125 1 98.38 453 ASN A N 1
ATOM 3505 C CA . ASN A 1 453 ? 19.984 -22.547 -12.266 1 98.38 453 ASN A CA 1
ATOM 3506 C C . ASN A 1 453 ? 20.469 -23.125 -13.594 1 98.38 453 ASN A C 1
ATOM 3508 O O . ASN A 1 453 ? 20.359 -22.484 -14.641 1 98.38 453 ASN A O 1
ATOM 3512 N N . ALA A 1 454 ? 20.953 -24.359 -13.594 1 98.31 454 ALA A N 1
ATOM 3513 C CA . ALA A 1 454 ? 21.516 -25 -14.781 1 98.31 454 ALA A CA 1
ATOM 3514 C C . ALA A 1 454 ? 20.453 -25.188 -15.859 1 98.31 454 ALA A C 1
ATOM 3516 O O . ALA A 1 454 ? 19.312 -25.516 -15.562 1 98.31 454 ALA A O 1
ATOM 3517 N N . ALA A 1 455 ? 20.875 -24.938 -17.078 1 98.62 455 ALA A N 1
ATOM 3518 C CA . ALA A 1 455 ? 19.984 -25.078 -18.234 1 98.62 455 ALA A CA 1
ATOM 3519 C C . ALA A 1 455 ? 20.719 -25.688 -19.422 1 98.62 455 ALA A C 1
ATOM 3521 O O . ALA A 1 455 ? 21.797 -25.219 -19.781 1 98.62 455 ALA A O 1
ATOM 3522 N N . HIS A 1 456 ? 20.109 -26.75 -20.031 1 98.56 456 HIS A N 1
ATOM 3523 C CA . HIS A 1 456 ? 20.734 -27.438 -21.172 1 98.56 456 HIS A CA 1
ATOM 3524 C C . HIS A 1 456 ? 19.719 -27.75 -22.25 1 98.56 456 HIS A C 1
ATOM 3526 O O . HIS A 1 456 ? 18.516 -27.906 -21.969 1 98.56 456 HIS A O 1
ATOM 3532 N N . ILE A 1 457 ? 20.219 -27.828 -23.438 1 98.69 457 ILE A N 1
ATOM 3533 C CA . ILE A 1 457 ? 19.469 -28.391 -24.562 1 98.69 457 ILE A CA 1
ATOM 3534 C C . ILE A 1 457 ? 20.062 -29.75 -24.922 1 98.69 457 ILE A C 1
ATOM 3536 O O . ILE A 1 457 ? 21.25 -29.859 -25.219 1 98.69 457 ILE A O 1
ATOM 3540 N N . ILE A 1 458 ? 19.219 -30.734 -24.875 1 98.62 458 ILE A N 1
ATOM 3541 C CA . ILE A 1 458 ? 19.578 -32.062 -25.344 1 98.62 458 ILE A CA 1
ATOM 3542 C C . ILE A 1 458 ? 18.922 -32.344 -26.703 1 98.62 458 ILE A C 1
ATOM 3544 O O . ILE A 1 458 ? 17.703 -32.219 -26.844 1 98.62 458 ILE A O 1
ATOM 3548 N N . THR A 1 459 ? 19.672 -32.688 -27.672 1 98.81 459 THR A N 1
ATOM 3549 C CA . THR A 1 459 ? 19.156 -33.062 -29 1 98.81 459 THR A CA 1
ATOM 3550 C C . THR A 1 459 ? 19.328 -34.562 -29.25 1 98.81 459 THR A C 1
ATOM 3552 O O . THR A 1 459 ? 20.453 -35.062 -29.266 1 98.81 459 THR A O 1
ATOM 3555 N N . ILE A 1 460 ? 18.172 -35.156 -29.484 1 98.62 460 ILE A N 1
ATOM 3556 C CA . ILE A 1 460 ? 18.234 -36.594 -29.719 1 98.62 460 ILE A CA 1
ATOM 3557 C C . ILE A 1 460 ? 17.906 -36.875 -31.188 1 98.62 460 ILE A C 1
ATOM 3559 O O . ILE A 1 460 ? 17.125 -36.156 -31.797 1 98.62 460 ILE A O 1
ATOM 3563 N N . GLY A 1 461 ? 18.531 -37.938 -31.688 1 97.62 461 GLY A N 1
ATOM 3564 C CA . GLY A 1 461 ? 18.297 -38.438 -33.031 1 97.62 461 GLY A CA 1
ATOM 3565 C C . GLY A 1 461 ? 17.703 -39.844 -33.062 1 97.62 461 GLY A C 1
ATOM 3566 O O . GLY A 1 461 ? 16.609 -40.062 -32.562 1 97.62 461 GLY A O 1
ATOM 3567 N N . GLU A 1 462 ? 18.438 -40.75 -33.594 1 97.56 462 GLU A N 1
ATOM 3568 C CA . GLU A 1 462 ? 17.969 -42.156 -33.656 1 97.56 462 GLU A CA 1
ATOM 3569 C C . GLU A 1 462 ? 18.156 -42.844 -32.312 1 97.56 462 GLU A C 1
ATOM 3571 O O . GLU A 1 462 ? 19.062 -42.5 -31.547 1 97.56 462 GLU A O 1
ATOM 3576 N N . PRO A 1 463 ? 17.312 -43.844 -32.094 1 97.69 463 PRO A N 1
ATOM 3577 C CA . PRO A 1 463 ? 17.438 -44.594 -30.844 1 97.69 463 PRO A CA 1
ATOM 3578 C C . PRO A 1 463 ? 18.844 -45.125 -30.609 1 97.69 463 PRO A C 1
ATOM 3580 O O . PRO A 1 463 ? 19.453 -45.656 -31.531 1 97.69 463 PRO A O 1
ATOM 3583 N N . GLY A 1 464 ? 19.312 -44.906 -29.422 1 96.75 464 GLY A N 1
ATOM 3584 C CA . GLY A 1 464 ? 20.594 -45.469 -29.047 1 96.75 464 GLY A CA 1
ATOM 3585 C C . GLY A 1 464 ? 21.766 -44.531 -29.344 1 96.75 464 GLY A C 1
ATOM 3586 O O . GLY A 1 464 ? 22.875 -44.75 -28.844 1 96.75 464 GLY A O 1
ATOM 3587 N N . GLN A 1 465 ? 21.531 -43.562 -30.094 1 97.62 465 GLN A N 1
ATOM 3588 C CA . GLN A 1 465 ? 22.594 -42.625 -30.438 1 97.62 465 GLN A CA 1
ATOM 3589 C C . GLN A 1 465 ? 22.875 -41.656 -29.281 1 97.62 465 GLN A C 1
ATOM 3591 O O . GLN A 1 465 ? 21.953 -41.281 -28.562 1 97.62 465 GLN A O 1
ATOM 3596 N N . LYS A 1 466 ? 24.141 -41.312 -29.188 1 97.44 466 LYS A N 1
ATOM 3597 C CA . LYS A 1 466 ? 24.516 -40.312 -28.188 1 97.44 466 LYS A CA 1
ATOM 3598 C C . LYS A 1 466 ? 23.875 -38.969 -28.516 1 97.44 466 LYS A C 1
ATOM 3600 O O . LYS A 1 466 ? 24.016 -38.469 -29.625 1 97.44 466 LYS A O 1
ATOM 3605 N N . PRO A 1 467 ? 23.203 -38.438 -27.578 1 98.5 467 PRO A N 1
ATOM 3606 C CA . PRO A 1 467 ? 22.594 -37.125 -27.828 1 98.5 467 PRO A CA 1
ATOM 3607 C C . PRO A 1 467 ? 23.625 -36 -27.797 1 98.5 467 PRO A C 1
ATOM 3609 O O . PRO A 1 467 ? 24.703 -36.156 -27.234 1 98.5 467 PRO A O 1
ATOM 3612 N N . LYS A 1 468 ? 23.297 -34.906 -28.438 1 98.5 468 LYS A N 1
ATOM 3613 C CA . LYS A 1 468 ? 24.062 -33.656 -28.297 1 98.5 468 LYS A CA 1
ATOM 3614 C C . LYS A 1 468 ? 23.547 -32.812 -27.141 1 98.5 468 LYS A C 1
ATOM 3616 O O . LYS A 1 468 ? 22.344 -32.562 -27.047 1 98.5 468 LYS A O 1
ATOM 3621 N N . VAL A 1 469 ? 24.438 -32.469 -26.219 1 98.5 469 VAL A N 1
ATOM 3622 C CA . VAL A 1 469 ? 24.062 -31.656 -25.078 1 98.5 469 VAL A CA 1
ATOM 3623 C C . VAL A 1 469 ? 24.766 -30.297 -25.188 1 98.5 469 VAL A C 1
ATOM 3625 O O . VAL A 1 469 ? 25.984 -30.234 -25.344 1 98.5 469 VAL A O 1
ATOM 3628 N N . GLN A 1 470 ? 23.984 -29.188 -25.109 1 98.25 470 GLN A N 1
ATOM 3629 C CA . GLN A 1 470 ? 24.484 -27.812 -25.203 1 98.25 470 GLN A CA 1
ATOM 3630 C C . GLN A 1 470 ? 23.891 -26.938 -24.109 1 98.25 470 GLN A C 1
ATOM 3632 O O . GLN A 1 470 ? 22.812 -27.234 -23.578 1 98.25 470 GLN A O 1
ATOM 3637 N N . PRO A 1 471 ? 24.719 -25.938 -23.75 1 98 471 PRO A N 1
ATOM 3638 C CA . PRO A 1 471 ? 24.109 -24.984 -22.812 1 98 471 PRO A CA 1
ATOM 3639 C C . PRO A 1 471 ? 22.922 -24.234 -23.422 1 98 471 PRO A C 1
ATOM 3641 O O . PRO A 1 471 ? 22.953 -23.875 -24.594 1 98 471 PRO A O 1
ATOM 3644 N N . ALA A 1 472 ? 21.906 -24.062 -22.688 1 98.25 472 ALA A N 1
ATOM 3645 C CA . ALA A 1 472 ? 20.797 -23.203 -23.078 1 98.25 472 ALA A CA 1
ATOM 3646 C C . ALA A 1 472 ? 20.969 -21.797 -22.516 1 98.25 472 ALA A C 1
ATOM 3648 O O . ALA A 1 472 ? 21.172 -21.625 -21.312 1 98.25 472 ALA A O 1
ATOM 3649 N N . GLY A 1 473 ? 20.75 -20.719 -23.375 1 96.25 473 GLY A N 1
ATOM 3650 C CA . GLY A 1 473 ? 20.875 -19.344 -22.938 1 96.25 473 GLY A CA 1
ATOM 3651 C C . GLY A 1 473 ? 22.141 -19.078 -22.141 1 96.25 473 GLY A C 1
ATOM 3652 O O . GLY A 1 473 ? 22.078 -18.516 -21.047 1 96.25 473 GLY A O 1
ATOM 3653 N N . GLY A 1 474 ? 23.188 -19.609 -22.516 1 94.5 474 GLY A N 1
ATOM 3654 C CA . GLY A 1 474 ? 24.453 -19.453 -21.812 1 94.5 474 GLY A CA 1
ATOM 3655 C C . GLY A 1 474 ? 24.625 -20.453 -20.672 1 94.5 474 GLY A C 1
ATOM 3656 O O . GLY A 1 474 ? 25.609 -20.391 -19.922 1 94.5 474 GLY A O 1
ATOM 3657 N N . GLY A 1 475 ? 23.688 -21.266 -20.406 1 96.62 475 GLY A N 1
ATOM 3658 C CA . GLY A 1 475 ? 23.844 -22.375 -19.484 1 96.62 475 GLY A CA 1
ATOM 3659 C C . GLY A 1 475 ? 23.094 -22.188 -18.188 1 96.62 475 GLY A C 1
ATOM 3660 O O . GLY A 1 475 ? 23.062 -23.078 -17.344 1 96.62 475 GLY A O 1
ATOM 3661 N N . THR A 1 476 ? 22.516 -21 -18.016 1 97.88 476 THR A N 1
ATOM 3662 C CA . THR A 1 476 ? 21.875 -20.75 -16.734 1 97.88 476 THR A CA 1
ATOM 3663 C C . THR A 1 476 ? 20.578 -19.953 -16.906 1 97.88 476 THR A C 1
ATOM 3665 O O . THR A 1 476 ? 20.516 -19.062 -17.75 1 97.88 476 THR A O 1
ATOM 3668 N N . MET A 1 477 ? 19.594 -20.344 -16.125 1 98.38 477 MET A N 1
ATOM 3669 C CA . MET A 1 477 ? 18.453 -19.453 -15.906 1 98.38 477 MET A CA 1
ATOM 3670 C C . MET A 1 477 ? 18.859 -18.234 -15.094 1 98.38 477 MET A C 1
ATOM 3672 O O . MET A 1 477 ? 19.984 -18.156 -14.602 1 98.38 477 MET A O 1
ATOM 3676 N N . HIS A 1 478 ? 17.953 -17.281 -14.969 1 97.94 478 HIS A N 1
ATOM 3677 C CA . HIS A 1 478 ? 18.203 -16.125 -14.117 1 97.94 478 HIS A CA 1
ATOM 3678 C C . HIS A 1 478 ? 18.203 -16.516 -12.648 1 97.94 478 HIS A C 1
ATOM 3680 O O . HIS A 1 478 ? 18.906 -15.898 -11.836 1 97.94 478 HIS A O 1
ATOM 3686 N N . HIS A 1 479 ? 17.391 -17.5 -12.273 1 97.75 479 HIS A N 1
ATOM 3687 C CA . HIS A 1 479 ? 17.25 -17.859 -10.867 1 97.75 479 HIS A CA 1
ATOM 3688 C C . HIS A 1 479 ? 17.469 -19.344 -10.664 1 97.75 479 HIS A C 1
ATOM 3690 O O . HIS A 1 479 ? 17.125 -20.156 -11.531 1 97.75 479 HIS A O 1
ATOM 3696 N N . GLU A 1 480 ? 17.984 -19.734 -9.484 1 98.19 480 GLU A N 1
ATOM 3697 C CA . GLU A 1 480 ? 18.016 -21.125 -9.039 1 98.19 480 GLU A CA 1
ATOM 3698 C C . GLU A 1 480 ? 16.609 -21.609 -8.648 1 98.19 480 GLU A C 1
ATOM 3700 O O . GLU A 1 480 ? 15.875 -20.891 -7.973 1 98.19 480 GLU A O 1
ATOM 3705 N N . ARG A 1 481 ? 16.281 -22.812 -9.164 1 98.12 481 ARG A N 1
ATOM 3706 C CA . ARG A 1 481 ? 14.914 -23.266 -8.914 1 98.12 481 ARG A CA 1
ATOM 3707 C C . ARG A 1 481 ? 14.891 -24.766 -8.641 1 98.12 481 ARG A C 1
ATOM 3709 O O . ARG A 1 481 ? 15.562 -25.547 -9.32 1 98.12 481 ARG A O 1
ATOM 3716 N N . VAL A 1 482 ? 14.164 -25.125 -7.656 1 97.88 482 VAL A N 1
ATOM 3717 C CA . VAL A 1 482 ? 13.688 -26.484 -7.418 1 97.88 482 VAL A CA 1
ATOM 3718 C C . VAL A 1 482 ? 12.18 -26.453 -7.184 1 97.88 482 VAL A C 1
ATOM 3720 O O . VAL A 1 482 ? 11.625 -25.438 -6.762 1 97.88 482 VAL A O 1
ATOM 3723 N N . PHE A 1 483 ? 11.469 -27.516 -7.582 1 97.25 483 PHE A N 1
ATOM 3724 C CA . PHE A 1 483 ? 10.016 -27.641 -7.453 1 97.25 483 PHE A CA 1
ATOM 3725 C C . PHE A 1 483 ? 9.305 -26.688 -8.406 1 97.25 483 PHE A C 1
ATOM 3727 O O . PHE A 1 483 ? 8.172 -26.281 -8.156 1 97.25 483 PHE A O 1
ATOM 3734 N N . HIS A 1 484 ? 10.008 -26.219 -9.438 1 97.62 484 HIS A N 1
ATOM 3735 C CA . HIS A 1 484 ? 9.391 -25.391 -10.461 1 97.62 484 HIS A CA 1
ATOM 3736 C C . HIS A 1 484 ? 8.719 -26.234 -11.539 1 97.62 484 HIS A C 1
ATOM 3738 O O . HIS A 1 484 ? 8.93 -27.453 -11.594 1 97.62 484 HIS A O 1
ATOM 3744 N N . THR A 1 485 ? 7.898 -25.625 -12.336 1 97.31 485 THR A N 1
ATOM 3745 C CA . THR A 1 485 ? 7.199 -26.297 -13.43 1 97.31 485 THR A CA 1
ATOM 3746 C C . THR A 1 485 ? 7.398 -25.547 -14.742 1 97.31 485 THR A C 1
ATOM 3748 O O . THR A 1 485 ? 7.766 -24.375 -14.742 1 97.31 485 THR A O 1
ATOM 3751 N N . THR A 1 486 ? 7.16 -26.281 -15.852 1 97.12 486 THR A N 1
ATOM 3752 C CA . THR A 1 486 ? 7.332 -25.672 -17.156 1 97.12 486 THR A CA 1
ATOM 3753 C C . THR A 1 486 ? 6.172 -26.031 -18.094 1 97.12 486 THR A C 1
ATOM 3755 O O . THR A 1 486 ? 5.477 -27.031 -17.859 1 97.12 486 THR A O 1
ATOM 3758 N N . VAL A 1 487 ? 6.012 -25.172 -19.031 1 97.31 487 VAL A N 1
ATOM 3759 C CA . VAL A 1 487 ? 5.027 -25.375 -20.094 1 97.31 487 VAL A CA 1
ATOM 3760 C C . VAL A 1 487 ? 5.609 -24.938 -21.422 1 97.31 487 VAL A C 1
ATOM 3762 O O . VAL A 1 487 ? 6.18 -23.844 -21.531 1 97.31 487 VAL A O 1
ATOM 3765 N N . VAL A 1 488 ? 5.516 -25.812 -22.406 1 97.94 488 VAL A N 1
ATOM 3766 C CA . VAL A 1 488 ? 5.859 -25.375 -23.75 1 97.94 488 VAL A CA 1
ATOM 3767 C C . VAL A 1 488 ? 4.664 -24.672 -24.391 1 97.94 488 VAL A C 1
ATOM 3769 O O . VAL A 1 488 ? 3.545 -25.188 -24.375 1 97.94 488 VAL A O 1
ATOM 3772 N N . LEU A 1 489 ? 4.953 -23.484 -24.922 1 98.5 489 LEU A N 1
ATOM 3773 C CA . LEU A 1 489 ? 3.908 -22.656 -25.516 1 98.5 489 LEU A CA 1
ATOM 3774 C C . LEU A 1 489 ? 3.768 -22.969 -27 1 98.5 489 LEU A C 1
ATOM 3776 O O . LEU A 1 489 ? 4.684 -23.516 -27.625 1 98.5 489 LEU A O 1
ATOM 3780 N N . PRO A 1 490 ? 2.648 -22.562 -27.594 1 98.5 490 PRO A N 1
ATOM 3781 C CA . PRO A 1 490 ? 2.422 -22.859 -29.016 1 98.5 490 PRO A CA 1
ATOM 3782 C C . PRO A 1 490 ? 3.512 -22.297 -29.922 1 98.5 490 PRO A C 1
ATOM 3784 O O . PRO A 1 490 ? 3.803 -22.859 -30.969 1 98.5 490 PRO A O 1
ATOM 3787 N N . ASP A 1 491 ? 4.094 -21.25 -29.547 1 98.12 491 ASP A N 1
ATOM 3788 C CA . ASP A 1 491 ? 5.09 -20.594 -30.375 1 98.12 491 ASP A CA 1
ATOM 3789 C C . ASP A 1 491 ? 6.477 -21.188 -30.156 1 98.12 491 ASP A C 1
ATOM 3791 O O . ASP A 1 491 ? 7.457 -20.734 -30.75 1 98.12 491 ASP A O 1
ATOM 3795 N N . GLY A 1 492 ? 6.543 -22.109 -29.266 1 98.12 492 GLY A N 1
ATOM 3796 C CA . GLY A 1 492 ? 7.785 -22.844 -29.094 1 98.12 492 GLY A CA 1
ATOM 3797 C C . GLY A 1 492 ? 8.594 -22.375 -27.906 1 98.12 492 GLY A C 1
ATOM 3798 O O . GLY A 1 492 ? 9.547 -23.047 -27.484 1 98.12 492 GLY A O 1
ATOM 3799 N N . LYS A 1 493 ? 8.234 -21.297 -27.359 1 98.5 493 LYS A N 1
ATOM 3800 C CA . LYS A 1 493 ? 8.906 -20.844 -26.141 1 98.5 493 LYS A CA 1
ATOM 3801 C C . LYS A 1 493 ? 8.492 -21.688 -24.938 1 98.5 493 LYS A C 1
ATOM 3803 O O . LYS A 1 493 ? 7.445 -22.344 -24.953 1 98.5 493 LYS A O 1
ATOM 3808 N N . VAL A 1 494 ? 9.359 -21.672 -23.953 1 98.56 494 VAL A N 1
ATOM 3809 C CA . VAL A 1 494 ? 9.094 -22.453 -22.75 1 98.56 494 VAL A CA 1
ATOM 3810 C C . VAL A 1 494 ? 8.945 -21.531 -21.547 1 98.56 494 VAL A C 1
ATOM 3812 O O . VAL A 1 494 ? 9.875 -20.781 -21.203 1 98.56 494 VAL A O 1
ATOM 3815 N N . ALA A 1 495 ? 7.812 -21.609 -20.953 1 98.5 495 ALA A N 1
ATOM 3816 C CA . ALA A 1 495 ? 7.559 -20.812 -19.766 1 98.5 495 ALA A CA 1
ATOM 3817 C C . ALA A 1 495 ? 7.902 -21.594 -18.5 1 98.5 495 ALA A C 1
ATOM 3819 O O . ALA A 1 495 ? 7.602 -22.781 -18.391 1 98.5 495 ALA A O 1
ATOM 3820 N N . ILE A 1 496 ? 8.555 -20.953 -17.5 1 98.56 496 ILE A N 1
ATOM 3821 C CA . ILE A 1 496 ? 9.023 -21.547 -16.266 1 98.56 496 ILE A CA 1
ATOM 3822 C C . ILE A 1 496 ? 8.391 -20.844 -15.07 1 98.56 496 ILE A C 1
ATOM 3824 O O . ILE A 1 496 ? 8.492 -19.609 -14.938 1 98.56 496 ILE A O 1
ATOM 3828 N N . PHE A 1 497 ? 7.773 -21.594 -14.203 1 98.31 497 PHE A N 1
ATOM 3829 C CA . PHE A 1 497 ? 7.016 -20.984 -13.109 1 98.31 497 PHE A CA 1
ATOM 3830 C C . PHE A 1 497 ? 7.48 -21.531 -11.766 1 98.31 497 PHE A C 1
ATOM 3832 O O . PHE A 1 497 ? 7.758 -22.719 -11.625 1 98.31 497 PHE A O 1
ATOM 3839 N N . GLY A 1 498 ? 7.5 -20.641 -10.781 1 97.94 498 GLY A N 1
ATOM 3840 C CA . GLY A 1 498 ? 7.641 -21 -9.375 1 97.94 498 GLY A CA 1
ATOM 3841 C C . GLY A 1 498 ? 9 -21.578 -9.039 1 97.94 498 GLY A C 1
ATOM 3842 O O . GLY A 1 498 ? 9.992 -21.297 -9.727 1 97.94 498 GLY A O 1
ATOM 3843 N N . GLY A 1 499 ? 8.992 -22.328 -7.945 1 97.75 499 GLY A N 1
ATOM 3844 C CA . GLY A 1 499 ? 10.203 -22.922 -7.402 1 97.75 499 GLY A CA 1
ATOM 3845 C C . GLY A 1 499 ? 10.789 -22.141 -6.242 1 97.75 499 GLY A C 1
ATOM 3846 O O . GLY A 1 499 ? 10.242 -21.109 -5.844 1 97.75 499 GLY A O 1
ATOM 3847 N N . GLN A 1 500 ? 11.82 -22.719 -5.676 1 96.81 500 GLN A N 1
ATOM 3848 C CA . GLN A 1 500 ? 12.508 -22.094 -4.555 1 96.81 500 GLN A CA 1
ATOM 3849 C C . GLN A 1 500 ? 14.008 -22.375 -4.602 1 96.81 500 GLN A C 1
ATOM 3851 O O . GLN A 1 500 ? 14.453 -23.25 -5.332 1 96.81 500 GLN A O 1
ATOM 3856 N N . GLN A 1 501 ? 14.742 -21.641 -3.881 1 96.31 501 GLN A N 1
ATOM 3857 C CA . GLN A 1 501 ? 16.203 -21.703 -3.928 1 96.31 501 GLN A CA 1
ATOM 3858 C C . GLN A 1 501 ? 16.719 -22.875 -3.098 1 96.31 501 GLN A C 1
ATOM 3860 O O . GLN A 1 501 ? 17.781 -23.438 -3.398 1 96.31 501 GLN A O 1
ATOM 3865 N N . PHE A 1 502 ? 16.078 -23.219 -2.088 1 95.44 502 PHE A N 1
ATOM 3866 C CA . PHE A 1 502 ? 16.406 -24.328 -1.205 1 95.44 502 PHE A CA 1
ATOM 3867 C C . PHE A 1 502 ? 15.211 -25.266 -1.051 1 95.44 502 PHE A C 1
ATOM 3869 O O . PHE A 1 502 ? 14.18 -24.875 -0.492 1 95.44 502 PHE A O 1
ATOM 3876 N N . GLY A 1 503 ? 15.484 -26.484 -1.534 1 92.5 503 GLY A N 1
ATOM 3877 C CA . GLY A 1 503 ? 14.367 -27.422 -1.635 1 92.5 503 GLY A CA 1
ATOM 3878 C C . GLY A 1 503 ? 14.039 -28.109 -0.322 1 92.5 503 GLY A C 1
ATOM 3879 O O . GLY A 1 503 ? 14.852 -28.859 0.213 1 92.5 503 GLY A O 1
ATOM 3880 N N . ILE A 1 504 ? 12.875 -27.75 0.187 1 90.12 504 ILE A N 1
ATOM 3881 C CA . ILE A 1 504 ? 12.273 -28.438 1.321 1 90.12 504 ILE A CA 1
ATOM 3882 C C . ILE A 1 504 ? 10.773 -28.609 1.083 1 90.12 504 ILE A C 1
ATOM 3884 O O . ILE A 1 504 ? 10.055 -27.625 0.899 1 90.12 504 ILE A O 1
ATOM 3888 N N . ALA A 1 505 ? 10.352 -29.859 1.062 1 88.44 505 ALA A N 1
ATOM 3889 C CA . ALA A 1 505 ? 8.93 -30.125 0.881 1 88.44 505 ALA A CA 1
ATOM 3890 C C . ALA A 1 505 ? 8.102 -29.359 1.913 1 88.44 505 ALA A C 1
ATOM 3892 O O . ALA A 1 505 ? 8.484 -29.266 3.082 1 88.44 505 ALA A O 1
ATOM 3893 N N . PHE A 1 506 ? 7.016 -28.719 1.521 1 90.12 506 PHE A N 1
ATOM 3894 C CA . PHE A 1 506 ? 6.008 -28.031 2.324 1 90.12 506 PHE A CA 1
ATOM 3895 C C . PHE A 1 506 ? 6.602 -26.797 2.99 1 90.12 506 PHE A C 1
ATOM 3897 O O . PHE A 1 506 ? 6.055 -26.297 3.975 1 90.12 506 PHE A O 1
ATOM 3904 N N . ASN A 1 507 ? 7.758 -26.359 2.551 1 90.69 507 ASN A N 1
ATOM 3905 C CA . ASN A 1 507 ? 8.359 -25.094 2.943 1 90.69 507 ASN A CA 1
ATOM 3906 C C . ASN A 1 507 ? 8.047 -23.984 1.937 1 90.69 507 ASN A C 1
ATOM 3908 O O . ASN A 1 507 ? 8.062 -24.219 0.727 1 90.69 507 ASN A O 1
ATOM 3912 N N . GLU A 1 508 ? 7.676 -22.844 2.418 1 93.44 508 GLU A N 1
ATOM 3913 C CA . GLU A 1 508 ? 7.301 -21.75 1.524 1 93.44 508 GLU A CA 1
ATOM 3914 C C . GLU A 1 508 ? 8.273 -20.578 1.653 1 93.44 508 GLU A C 1
ATOM 3916 O O . GLU A 1 508 ? 7.859 -19.422 1.595 1 93.44 508 GLU A O 1
ATOM 3921 N N . GLU A 1 509 ? 9.531 -20.812 1.897 1 92.38 509 GLU A N 1
ATOM 3922 C CA . GLU A 1 509 ? 10.578 -19.797 1.975 1 92.38 509 GLU A CA 1
ATOM 3923 C C . GLU A 1 509 ? 11.477 -19.828 0.742 1 92.38 509 GLU A C 1
ATOM 3925 O O . GLU A 1 509 ? 11.484 -20.812 0.002 1 92.38 509 GLU A O 1
ATOM 3930 N N . ASN A 1 510 ? 12.188 -18.719 0.48 1 94.12 510 ASN A N 1
ATOM 3931 C CA . ASN A 1 510 ? 13.117 -18.594 -0.64 1 94.12 510 ASN A CA 1
ATOM 3932 C C . ASN A 1 510 ? 12.422 -18.859 -1.975 1 94.12 510 ASN A C 1
ATOM 3934 O O . ASN A 1 510 ? 12.977 -19.531 -2.85 1 94.12 510 ASN A O 1
ATOM 3938 N N . VAL A 1 511 ? 11.219 -18.344 -2.102 1 96.31 511 VAL A N 1
ATOM 3939 C CA . VAL A 1 511 ? 10.344 -18.625 -3.234 1 96.31 511 VAL A CA 1
ATOM 3940 C C . VAL A 1 511 ? 10.766 -17.781 -4.434 1 96.31 511 VAL A C 1
ATOM 3942 O O . VAL A 1 511 ? 11.164 -16.625 -4.273 1 96.31 511 VAL A O 1
ATOM 3945 N N . GLN A 1 512 ? 10.734 -18.375 -5.582 1 97.44 512 GLN A N 1
ATOM 3946 C CA . GLN A 1 512 ? 10.898 -17.625 -6.824 1 97.44 512 GLN A CA 1
ATOM 3947 C C . GLN A 1 512 ? 9.555 -17.156 -7.363 1 97.44 512 GLN A C 1
ATOM 3949 O O . GLN A 1 512 ? 8.812 -17.938 -7.973 1 97.44 512 GLN A O 1
ATOM 3954 N N . PHE A 1 513 ? 9.297 -15.875 -7.32 1 97.56 513 PHE A N 1
ATOM 3955 C CA . PHE A 1 513 ? 8 -15.328 -7.711 1 97.56 513 PHE A CA 1
ATOM 3956 C C . PHE A 1 513 ? 8.023 -14.875 -9.164 1 97.56 513 PHE A C 1
ATOM 3958 O O . PHE A 1 513 ? 6.973 -14.656 -9.766 1 97.56 513 PHE A O 1
ATOM 3965 N N . VAL A 1 514 ? 9.18 -14.703 -9.742 1 98.06 514 VAL A N 1
ATOM 3966 C CA . VAL A 1 514 ? 9.305 -14.188 -11.094 1 98.06 514 VAL A CA 1
ATOM 3967 C C . VAL A 1 514 ? 9.477 -15.336 -12.078 1 98.06 514 VAL A C 1
ATOM 3969 O O . VAL A 1 514 ? 10.531 -15.984 -12.109 1 98.06 514 VAL A O 1
ATOM 3972 N N . PRO A 1 515 ? 8.477 -15.594 -12.922 1 98.44 515 PRO A N 1
ATOM 3973 C CA . PRO A 1 515 ? 8.656 -16.594 -13.977 1 98.44 515 PRO A CA 1
ATOM 3974 C C . PRO A 1 515 ? 9.664 -16.172 -15.039 1 98.44 515 PRO A C 1
ATOM 3976 O O . PRO A 1 515 ? 10.055 -15 -15.086 1 98.44 515 PRO A O 1
ATOM 3979 N N . GLU A 1 516 ? 10.07 -17.188 -15.812 1 98.25 516 GLU A N 1
ATOM 3980 C CA . GLU A 1 516 ? 10.945 -16.938 -16.953 1 98.25 516 GLU A CA 1
ATOM 3981 C C . GLU A 1 516 ? 10.43 -17.625 -18.219 1 98.25 516 GLU A C 1
ATOM 3983 O O . GLU A 1 516 ? 9.648 -18.578 -18.125 1 98.25 516 GLU A O 1
ATOM 3988 N N . ILE A 1 517 ? 10.859 -17.078 -19.25 1 98.44 517 ILE A N 1
ATOM 3989 C CA . ILE A 1 517 ? 10.57 -17.703 -20.531 1 98.44 517 ILE A CA 1
ATOM 3990 C C . ILE A 1 517 ? 11.875 -17.922 -21.297 1 98.44 517 ILE A C 1
ATOM 3992 O O . ILE A 1 517 ? 12.711 -17.016 -21.375 1 98.44 517 ILE A O 1
ATOM 3996 N N . TYR A 1 518 ? 12.094 -19.109 -21.766 1 98.5 518 TYR A N 1
ATOM 3997 C CA . TYR A 1 518 ? 13.188 -19.422 -22.688 1 98.5 518 TYR A CA 1
ATOM 3998 C C . TYR A 1 518 ? 12.734 -19.297 -24.141 1 98.5 518 TYR A C 1
ATOM 4000 O O . TYR A 1 518 ? 11.734 -19.906 -24.531 1 98.5 518 TYR A O 1
ATOM 4008 N N . ASP A 1 519 ? 13.422 -18.547 -24.891 1 98.44 519 ASP A N 1
ATOM 4009 C CA . ASP A 1 519 ? 13.195 -18.406 -26.328 1 98.44 519 ASP A CA 1
ATOM 4010 C C . ASP A 1 519 ? 14.266 -19.141 -27.125 1 98.44 519 ASP A C 1
ATOM 4012 O O . ASP A 1 519 ? 15.406 -18.688 -27.219 1 98.44 519 ASP A O 1
ATOM 4016 N N . PRO A 1 520 ? 13.883 -20.25 -27.734 1 97.88 520 PRO A N 1
ATOM 4017 C CA . PRO A 1 520 ? 14.883 -21.016 -28.469 1 97.88 520 PRO A CA 1
ATOM 4018 C C . PRO A 1 520 ? 15.406 -20.297 -29.703 1 97.88 520 PRO A C 1
ATOM 4020 O O . PRO A 1 520 ? 16.484 -20.609 -30.203 1 97.88 520 PRO A O 1
ATOM 4023 N N . GLU A 1 521 ? 14.656 -19.391 -30.203 1 96.5 521 GLU A N 1
ATOM 4024 C CA . GLU A 1 521 ? 15.094 -18.641 -31.391 1 96.5 521 GLU A CA 1
ATOM 4025 C C . GLU A 1 521 ? 16.266 -17.719 -31.047 1 96.5 521 GLU A C 1
ATOM 4027 O O . GLU A 1 521 ? 17.234 -17.641 -31.812 1 96.5 521 GLU A O 1
ATOM 4032 N N . THR A 1 522 ? 16.172 -17.031 -29.938 1 97.44 522 THR A N 1
ATOM 4033 C CA . THR A 1 522 ? 17.234 -16.109 -29.531 1 97.44 522 THR A CA 1
ATOM 4034 C C . THR A 1 522 ? 18.156 -16.766 -28.516 1 97.44 522 THR A C 1
ATOM 4036 O O . THR A 1 522 ? 19.219 -16.219 -28.188 1 97.44 522 THR A O 1
ATOM 4039 N N . ASP A 1 523 ? 17.797 -17.938 -28.031 1 98.31 523 ASP A N 1
ATOM 4040 C CA . ASP A 1 523 ? 18.531 -18.672 -27 1 98.31 523 ASP A CA 1
ATOM 4041 C C . ASP A 1 523 ? 18.734 -17.812 -25.766 1 98.31 523 ASP A C 1
ATOM 4043 O O . ASP A 1 523 ? 19.875 -17.625 -25.312 1 98.31 523 ASP A O 1
ATOM 4047 N N . THR A 1 524 ? 17.688 -17.266 -25.312 1 98.25 524 THR A N 1
ATOM 4048 C CA . THR A 1 524 ? 17.781 -16.375 -24.156 1 98.25 524 THR A CA 1
ATOM 4049 C C . THR A 1 524 ? 16.656 -16.656 -23.172 1 98.25 524 THR A C 1
ATOM 4051 O O . THR A 1 524 ? 15.609 -17.203 -23.547 1 98.25 524 THR A O 1
ATOM 4054 N N . PHE A 1 525 ? 16.969 -16.344 -21.922 1 98.56 525 PHE A N 1
ATOM 4055 C CA . PHE A 1 525 ? 15.961 -16.328 -20.875 1 98.56 525 PHE A CA 1
ATOM 4056 C C . PHE A 1 525 ? 15.523 -14.891 -20.578 1 98.56 525 PHE A C 1
ATOM 4058 O O . PHE A 1 525 ? 16.359 -13.984 -20.484 1 98.56 525 PHE A O 1
ATOM 4065 N N . THR A 1 526 ? 14.219 -14.742 -20.5 1 98.06 526 THR A N 1
ATOM 4066 C CA . THR A 1 526 ? 13.68 -13.438 -20.125 1 98.06 526 THR A CA 1
ATOM 4067 C C . THR A 1 526 ? 12.742 -13.555 -18.938 1 98.06 526 THR A C 1
ATOM 4069 O O . THR A 1 526 ? 11.961 -14.508 -18.844 1 98.06 526 THR A O 1
ATOM 4072 N N . LYS A 1 527 ? 12.805 -12.57 -18.016 1 98.06 527 LYS A N 1
ATOM 4073 C CA . LYS A 1 527 ? 11.922 -12.547 -16.844 1 98.06 527 LYS A CA 1
ATOM 4074 C C . LYS A 1 527 ? 10.516 -12.094 -17.234 1 98.06 527 LYS A C 1
ATOM 4076 O O . LYS A 1 527 ? 10.352 -11.227 -18.094 1 98.06 527 LYS A O 1
ATOM 4081 N N . LEU A 1 528 ? 9.555 -12.672 -16.562 1 98.25 528 LEU A N 1
ATOM 4082 C CA . LEU A 1 528 ? 8.156 -12.32 -16.781 1 98.25 528 LEU A CA 1
ATOM 4083 C C . LEU A 1 528 ? 7.574 -11.609 -15.57 1 98.25 528 LEU A C 1
ATOM 4085 O O . LEU A 1 528 ? 8.305 -11.25 -14.648 1 98.25 528 LEU A O 1
ATOM 4089 N N . GLN A 1 529 ? 6.293 -11.258 -15.688 1 97.81 529 GLN A N 1
ATOM 4090 C CA . GLN A 1 529 ? 5.602 -10.531 -14.633 1 97.81 529 GLN A CA 1
ATOM 4091 C C . GLN A 1 529 ? 5.652 -11.297 -13.312 1 97.81 529 GLN A C 1
ATOM 4093 O O . GLN A 1 529 ? 5.293 -12.469 -13.258 1 97.81 529 GLN A O 1
ATOM 4098 N N . GLN A 1 530 ? 6.055 -10.602 -12.289 1 97.19 530 GLN A N 1
ATOM 4099 C CA . GLN A 1 530 ? 6.109 -11.164 -10.953 1 97.19 530 GLN A CA 1
ATOM 4100 C C . GLN A 1 530 ? 4.715 -11.523 -10.445 1 97.19 530 GLN A C 1
ATOM 4102 O O . GLN A 1 530 ? 3.758 -10.781 -10.672 1 97.19 530 GLN A O 1
ATOM 4107 N N . ASN A 1 531 ? 4.625 -12.656 -9.805 1 95.75 531 ASN A N 1
ATOM 4108 C CA . ASN A 1 531 ? 3.41 -13.031 -9.086 1 95.75 531 ASN A CA 1
ATOM 4109 C C . ASN A 1 531 ? 3.547 -12.797 -7.586 1 95.75 531 ASN A C 1
ATOM 4111 O O . ASN A 1 531 ? 4.617 -12.422 -7.109 1 95.75 531 ASN A O 1
ATOM 4115 N N . ASN A 1 532 ? 2.396 -12.906 -6.895 1 97.56 532 ASN A N 1
ATOM 4116 C CA . ASN A 1 532 ? 2.398 -12.734 -5.445 1 97.56 532 ASN A CA 1
ATOM 4117 C C . ASN A 1 532 ? 1.736 -13.914 -4.742 1 97.56 532 ASN A C 1
ATOM 4119 O O . ASN A 1 532 ? 1.229 -13.773 -3.627 1 97.56 532 ASN A O 1
ATOM 4123 N N . VAL A 1 533 ? 1.649 -15.078 -5.359 1 97.75 533 VAL A N 1
ATOM 4124 C CA . VAL A 1 533 ? 1.154 -16.328 -4.773 1 97.75 533 VAL A CA 1
ATOM 4125 C C . VAL A 1 533 ? 2.264 -17.375 -4.773 1 97.75 533 VAL A C 1
ATOM 4127 O O . VAL A 1 533 ? 2.895 -17.609 -5.805 1 97.75 533 VAL A O 1
ATOM 4130 N N . VAL A 1 534 ? 2.473 -18.016 -3.686 1 97.06 534 VAL A N 1
ATOM 4131 C CA . VAL A 1 534 ? 3.553 -18.984 -3.523 1 97.06 534 VAL A CA 1
ATOM 4132 C C . VAL A 1 534 ? 3.248 -20.25 -4.336 1 97.06 534 VAL A C 1
ATOM 4134 O O . VAL A 1 534 ? 2.156 -20.812 -4.238 1 97.06 534 VAL A O 1
ATOM 4137 N N . ARG A 1 535 ? 4.188 -20.625 -5.152 1 97.94 535 ARG A N 1
ATOM 4138 C CA . ARG A 1 535 ? 4.129 -21.844 -5.941 1 97.94 535 ARG A CA 1
ATOM 4139 C C . ARG A 1 535 ? 5.441 -22.625 -5.852 1 97.94 535 ARG A C 1
ATOM 4141 O O . ARG A 1 535 ? 6.414 -22.281 -6.535 1 97.94 535 ARG A O 1
ATOM 4148 N N . VAL A 1 536 ? 5.441 -23.688 -5.02 1 96.31 536 VAL A N 1
ATOM 4149 C CA . VAL A 1 536 ? 6.648 -24.484 -4.824 1 96.31 536 VAL A CA 1
ATOM 4150 C C . VAL A 1 536 ? 6.301 -25.984 -4.883 1 96.31 536 VAL A C 1
ATOM 4152 O O . VAL A 1 536 ? 5.789 -26.469 -5.895 1 96.31 536 VAL A O 1
ATOM 4155 N N . TYR A 1 537 ? 6.52 -26.703 -3.795 1 94.69 537 TYR A N 1
ATOM 4156 C CA . TYR A 1 537 ? 6.309 -28.141 -3.775 1 94.69 537 TYR A CA 1
ATOM 4157 C C . TYR A 1 537 ? 4.852 -28.484 -4.059 1 94.69 537 TYR A C 1
ATOM 4159 O O . TYR A 1 537 ? 3.943 -27.906 -3.457 1 94.69 537 TYR A O 1
ATOM 4167 N N . HIS A 1 538 ? 4.555 -29.422 -5.027 1 95.12 538 HIS A N 1
ATOM 4168 C CA . HIS A 1 538 ? 3.246 -29.938 -5.402 1 95.12 538 HIS A CA 1
ATOM 4169 C C . HIS A 1 538 ? 2.467 -28.922 -6.234 1 95.12 538 HIS A C 1
ATOM 4171 O O . HIS A 1 538 ? 1.234 -28.922 -6.219 1 95.12 538 HIS A O 1
ATOM 4177 N N . THR A 1 539 ? 3.168 -28.094 -6.926 1 96.38 539 THR A N 1
ATOM 4178 C CA . THR A 1 539 ? 2.564 -27.203 -7.898 1 96.38 539 THR A CA 1
ATOM 4179 C C . THR A 1 539 ? 2.475 -27.859 -9.273 1 96.38 539 THR A C 1
ATOM 4181 O O . THR A 1 539 ? 3.338 -28.656 -9.633 1 96.38 539 THR A O 1
ATOM 4184 N N . VAL A 1 540 ? 1.476 -27.453 -10.023 1 96.38 540 VAL A N 1
ATOM 4185 C CA . VAL A 1 540 ? 1.339 -27.953 -11.383 1 96.38 540 VAL A CA 1
ATOM 4186 C C . VAL A 1 540 ? 1.155 -26.797 -12.359 1 96.38 540 VAL A C 1
ATOM 4188 O O . VAL A 1 540 ? 0.554 -25.781 -12.008 1 96.38 540 VAL A O 1
ATOM 4191 N N . SER A 1 541 ? 1.662 -26.938 -13.531 1 96.94 541 SER A N 1
ATOM 4192 C CA . SER A 1 541 ? 1.407 -26.047 -14.648 1 96.94 541 SER A CA 1
ATOM 4193 C C . SER A 1 541 ? 0.907 -26.797 -15.867 1 96.94 541 SER A C 1
ATOM 4195 O O . SER A 1 541 ? 1.451 -27.859 -16.219 1 96.94 541 SER A O 1
ATOM 4197 N N . ILE A 1 542 ? -0.092 -26.281 -16.5 1 96.44 542 ILE A N 1
ATOM 4198 C CA . ILE A 1 542 ? -0.696 -26.938 -17.641 1 96.44 542 ILE A CA 1
ATOM 4199 C C . ILE A 1 542 ? -1.055 -25.906 -18.703 1 96.44 542 ILE A C 1
ATOM 4201 O O . ILE A 1 542 ? -1.628 -24.859 -18.391 1 96.44 542 ILE A O 1
ATOM 4205 N N . LEU A 1 543 ? -0.684 -26.172 -19.891 1 96.94 543 LEU A N 1
ATOM 4206 C CA . LEU A 1 543 ? -1.142 -25.344 -21.016 1 96.94 543 LEU A CA 1
ATOM 4207 C C . LEU A 1 543 ? -2.625 -25.578 -21.281 1 96.94 543 LEU A C 1
ATOM 4209 O O . LEU A 1 543 ? -3.068 -26.719 -21.391 1 96.94 543 LEU A O 1
ATOM 4213 N N . LEU A 1 544 ? -3.305 -24.484 -21.422 1 96.62 544 LEU A N 1
ATOM 4214 C CA . LEU A 1 544 ? -4.734 -24.547 -21.703 1 96.62 544 LEU A CA 1
ATOM 4215 C C . LEU A 1 544 ? -4.996 -24.438 -23.203 1 96.62 544 LEU A C 1
ATOM 4217 O O . LEU A 1 544 ? -4.164 -23.906 -23.953 1 96.62 544 LEU A O 1
ATOM 4221 N N . PRO A 1 545 ? -6.176 -24.922 -23.641 1 96.56 545 PRO A N 1
ATOM 4222 C CA . PRO A 1 545 ? -6.488 -24.859 -25.078 1 96.56 545 PRO A CA 1
ATOM 4223 C C . PRO A 1 545 ? -6.523 -23.422 -25.609 1 96.56 545 PRO A C 1
ATOM 4225 O O . PRO A 1 545 ? -6.375 -23.203 -26.812 1 96.56 545 PRO A O 1
ATOM 4228 N N . ASP A 1 546 ? -6.684 -22.5 -24.812 1 96.81 546 ASP A N 1
ATOM 4229 C CA . ASP A 1 546 ? -6.695 -21.109 -25.266 1 96.81 546 ASP A CA 1
ATOM 4230 C C . ASP A 1 546 ? -5.297 -20.5 -25.203 1 96.81 546 ASP A C 1
ATOM 4232 O O . ASP A 1 546 ? -5.148 -19.281 -25.266 1 96.81 546 ASP A O 1
ATOM 4236 N N . ALA A 1 547 ? -4.344 -21.25 -24.953 1 97.81 547 ALA A N 1
ATOM 4237 C CA . ALA A 1 547 ? -2.928 -20.906 -25.047 1 97.81 547 ALA A CA 1
ATOM 4238 C C . ALA A 1 547 ? -2.492 -20.094 -23.828 1 97.81 547 ALA A C 1
ATOM 4240 O O . ALA A 1 547 ? -1.421 -19.484 -23.828 1 97.81 547 ALA A O 1
ATOM 4241 N N . ARG A 1 548 ? -3.299 -19.984 -22.812 1 97.25 548 ARG A N 1
ATOM 4242 C CA . ARG A 1 548 ? -2.877 -19.484 -21.516 1 97.25 548 ARG A CA 1
ATOM 4243 C C . ARG A 1 548 ? -2.379 -20.625 -20.625 1 97.25 548 ARG A C 1
ATOM 4245 O O . ARG A 1 548 ? -2.406 -21.781 -21.031 1 97.25 548 ARG A O 1
ATOM 4252 N N . VAL A 1 549 ? -1.89 -20.281 -19.484 1 97.81 549 VAL A N 1
ATOM 4253 C CA . VAL A 1 549 ? -1.289 -21.297 -18.625 1 97.81 549 VAL A CA 1
ATOM 4254 C C . VAL A 1 549 ? -1.954 -21.281 -17.25 1 97.81 549 VAL A C 1
ATOM 4256 O O . VAL A 1 549 ? -2.16 -20.219 -16.672 1 97.81 549 VAL A O 1
ATOM 4259 N N . LEU A 1 550 ? -2.314 -22.469 -16.797 1 97.5 550 LEU A N 1
ATOM 4260 C CA . LEU A 1 550 ? -2.709 -22.609 -15.398 1 97.5 550 LEU A CA 1
ATOM 4261 C C . LEU A 1 550 ? -1.504 -22.953 -14.523 1 97.5 550 LEU A C 1
ATOM 4263 O O . LEU A 1 550 ? -0.717 -23.828 -14.859 1 97.5 550 LEU A O 1
ATOM 4267 N N . ASN A 1 551 ? -1.248 -22.25 -13.484 1 98 551 ASN A N 1
ATOM 4268 C CA . ASN A 1 551 ? -0.3 -22.516 -12.406 1 98 551 ASN A CA 1
ATOM 4269 C C . ASN A 1 551 ? -1.011 -22.703 -11.07 1 98 551 ASN A C 1
ATOM 4271 O O . ASN A 1 551 ? -1.528 -21.75 -10.492 1 98 551 ASN A O 1
ATOM 4275 N N . ALA A 1 552 ? -1.038 -24.016 -10.555 1 97.94 552 ALA A N 1
ATOM 4276 C CA . ALA A 1 552 ? -1.946 -24.312 -9.453 1 97.94 552 ALA A CA 1
ATOM 4277 C C . ALA A 1 552 ? -1.259 -25.172 -8.391 1 97.94 552 ALA A C 1
ATOM 4279 O O . ALA A 1 552 ? -0.218 -25.781 -8.656 1 97.94 552 ALA A O 1
ATOM 4280 N N . GLY A 1 553 ? -1.864 -25.078 -7.195 1 96.75 553 GLY A N 1
ATOM 4281 C CA . GLY A 1 553 ? -1.512 -26 -6.129 1 96.75 553 GLY A CA 1
ATOM 4282 C C . GLY A 1 553 ? -0.374 -25.5 -5.258 1 96.75 553 GLY A C 1
ATOM 4283 O O . GLY A 1 553 ? -0.104 -24.297 -5.207 1 96.75 553 GLY A O 1
ATOM 4284 N N . GLY A 1 554 ? 0.18 -26.5 -4.594 1 93.75 554 GLY A N 1
ATOM 4285 C CA . GLY A 1 554 ? 1.136 -26.312 -3.516 1 93.75 554 GLY A CA 1
ATOM 4286 C C . GLY A 1 554 ? 0.657 -26.859 -2.188 1 93.75 554 GLY A C 1
ATOM 4287 O O . GLY A 1 554 ? -0.49 -26.641 -1.793 1 93.75 554 GLY A O 1
ATOM 4288 N N . GLY A 1 555 ? 1.531 -27.625 -1.633 1 91.88 555 GLY A N 1
ATOM 4289 C CA . GLY A 1 555 ? 1.183 -28.172 -0.334 1 91.88 555 GLY A CA 1
ATOM 4290 C C . GLY A 1 555 ? 0.591 -29.578 -0.418 1 91.88 555 GLY A C 1
ATOM 4291 O O . GLY A 1 555 ? 1.156 -30.453 -1.067 1 91.88 555 GLY A O 1
ATOM 4292 N N . LEU A 1 556 ? -0.572 -29.766 0.23 1 91.69 556 LEU A N 1
ATOM 4293 C CA . LEU A 1 556 ? -1.218 -31.047 0.543 1 91.69 556 LEU A CA 1
ATOM 4294 C C . LEU A 1 556 ? -0.543 -31.719 1.735 1 91.69 556 LEU A C 1
ATOM 4296 O O . LEU A 1 556 ? -0.167 -32.875 1.66 1 91.69 556 LEU A O 1
ATOM 4300 N N . CYS A 1 557 ? -0.318 -30.953 2.676 1 87.25 557 CYS A N 1
ATOM 4301 C CA . CYS A 1 557 ? 0.444 -31.359 3.848 1 87.25 557 CYS A CA 1
ATOM 4302 C C . CYS A 1 557 ? -0.48 -31.656 5.02 1 87.25 557 CYS A C 1
ATOM 4304 O O . CYS A 1 557 ? -0.024 -31.781 6.16 1 87.25 557 CYS A O 1
ATOM 4306 N N . GLY A 1 558 ? -1.721 -31.75 4.707 1 82.25 558 GLY A N 1
ATOM 4307 C CA . GLY A 1 558 ? -2.674 -31.922 5.793 1 82.25 558 GLY A CA 1
ATOM 4308 C C . GLY A 1 558 ? -3.02 -30.625 6.496 1 82.25 558 GLY A C 1
ATOM 4309 O O . GLY A 1 558 ? -3.309 -29.609 5.844 1 82.25 558 GLY A O 1
ATOM 4310 N N . ASN A 1 559 ? -3.113 -30.719 7.809 1 80.31 559 ASN A N 1
ATOM 4311 C CA . ASN A 1 559 ? -3.41 -29.531 8.586 1 80.31 559 ASN A CA 1
ATOM 4312 C C . ASN A 1 559 ? -2.168 -28.656 8.781 1 80.31 559 ASN A C 1
ATOM 4314 O O . ASN A 1 559 ? -1.639 -28.562 9.891 1 80.31 559 ASN A O 1
ATOM 4318 N N . CYS A 1 560 ? -1.78 -28.031 7.633 1 85.56 560 CYS A N 1
ATOM 4319 C CA . CYS A 1 560 ? -0.583 -27.203 7.688 1 85.56 560 CYS A CA 1
ATOM 4320 C C . CYS A 1 560 ? -0.782 -25.906 6.906 1 85.56 560 CYS A C 1
ATOM 4322 O O . CYS A 1 560 ? -1.743 -25.781 6.148 1 85.56 560 CYS A O 1
ATOM 4324 N N . THR A 1 561 ? 0.177 -25.031 6.992 1 89.88 561 THR A N 1
ATOM 4325 C CA . THR A 1 561 ? 0.006 -23.672 6.496 1 89.88 561 THR A CA 1
ATOM 4326 C C . THR A 1 561 ? 0.577 -23.531 5.09 1 89.88 561 THR A C 1
ATOM 4328 O O . THR A 1 561 ? 0.708 -22.422 4.57 1 89.88 561 THR A O 1
ATOM 4331 N N . ALA A 1 562 ? 0.907 -24.672 4.379 1 93.12 562 ALA A N 1
ATOM 4332 C CA . ALA A 1 562 ? 1.525 -24.578 3.061 1 93.12 562 ALA A CA 1
ATOM 4333 C C . ALA A 1 562 ? 0.515 -24.875 1.957 1 93.12 562 ALA A C 1
ATOM 4335 O O . ALA A 1 562 ? 0.846 -24.812 0.77 1 93.12 562 ALA A O 1
ATOM 4336 N N . ASN A 1 563 ? -0.735 -25.141 2.314 1 94.44 563 ASN A N 1
ATOM 4337 C CA . ASN A 1 563 ? -1.73 -25.594 1.349 1 94.44 563 ASN A CA 1
ATOM 4338 C C . ASN A 1 563 ? -2.246 -24.453 0.492 1 94.44 563 ASN A C 1
ATOM 4340 O O . ASN A 1 563 ? -2.541 -23.375 1.008 1 94.44 563 ASN A O 1
ATOM 4344 N N . HIS A 1 564 ? -2.35 -24.688 -0.731 1 96.75 564 HIS A N 1
ATOM 4345 C CA . HIS A 1 564 ? -2.973 -23.781 -1.685 1 96.75 564 HIS A CA 1
ATOM 4346 C C . HIS A 1 564 ? -4.184 -24.422 -2.354 1 96.75 564 HIS A C 1
ATOM 4348 O O . HIS A 1 564 ? -4.035 -25.375 -3.129 1 96.75 564 HIS A O 1
ATOM 4354 N N . TYR A 1 565 ? -5.352 -23.906 -2.098 1 97.19 565 TYR A N 1
ATOM 4355 C CA . TYR A 1 565 ? -6.602 -24.391 -2.674 1 97.19 565 TYR A CA 1
ATOM 4356 C C . TYR A 1 565 ? -6.965 -23.609 -3.928 1 97.19 565 TYR A C 1
ATOM 4358 O O . TYR A 1 565 ? -8.109 -23.172 -4.09 1 97.19 565 TYR A O 1
ATOM 4366 N N . ASP A 1 566 ? -5.949 -23.344 -4.723 1 98.12 566 ASP A N 1
ATOM 4367 C CA . ASP A 1 566 ? -6.238 -22.453 -5.84 1 98.12 566 ASP A CA 1
ATOM 4368 C C . ASP A 1 566 ? -5.254 -22.656 -6.988 1 98.12 566 ASP A C 1
ATOM 4370 O O . ASP A 1 566 ? -4.375 -23.531 -6.906 1 98.12 566 ASP A O 1
ATOM 4374 N N . GLY A 1 567 ? -5.484 -22.031 -8.07 1 98.25 567 GLY A N 1
ATOM 4375 C CA . GLY A 1 567 ? -4.609 -21.828 -9.211 1 98.25 567 GLY A CA 1
ATOM 4376 C C . GLY A 1 567 ? -4.773 -20.453 -9.852 1 98.25 567 GLY A C 1
ATOM 4377 O O . GLY A 1 567 ? -5.801 -19.797 -9.656 1 98.25 567 GLY A O 1
ATOM 4378 N N . GLN A 1 568 ? -3.781 -20.031 -10.539 1 98.31 568 GLN A N 1
ATOM 4379 C CA . GLN A 1 568 ? -3.836 -18.766 -11.266 1 98.31 568 GLN A CA 1
ATOM 4380 C C . GLN A 1 568 ? -3.662 -18.984 -12.766 1 98.31 568 GLN A C 1
ATOM 4382 O O . GLN A 1 568 ? -2.893 -19.859 -13.188 1 98.31 568 GLN A O 1
ATOM 4387 N N . ILE A 1 569 ? -4.34 -18.125 -13.469 1 98 569 ILE A N 1
ATOM 4388 C CA . ILE A 1 569 ? -4.145 -18.109 -14.922 1 98 569 ILE A CA 1
ATOM 4389 C C . ILE A 1 569 ? -3.064 -17.094 -15.281 1 98 569 ILE A C 1
ATOM 4391 O O . ILE A 1 569 ? -3.074 -15.961 -14.789 1 98 569 ILE A O 1
ATOM 4395 N N . PHE A 1 570 ? -2.168 -17.531 -16.047 1 98.31 570 PHE A N 1
ATOM 4396 C CA . PHE A 1 570 ? -1.185 -16.625 -16.625 1 98.31 570 PHE A CA 1
ATOM 4397 C C . PHE A 1 570 ? -1.443 -16.438 -18.125 1 98.31 570 PHE A C 1
ATOM 4399 O O . PHE A 1 570 ? -1.525 -17.406 -18.875 1 98.31 570 PHE A O 1
ATOM 4406 N N . THR A 1 571 ? -1.556 -15.164 -18.547 1 98.44 571 THR A N 1
ATOM 4407 C CA . THR A 1 571 ? -1.688 -14.812 -19.953 1 98.44 571 THR A CA 1
ATOM 4408 C C . THR A 1 571 ? -0.345 -14.367 -20.531 1 98.44 571 THR A C 1
ATOM 4410 O O . THR A 1 571 ? 0.165 -13.297 -20.172 1 98.44 571 THR A O 1
ATOM 4413 N N . PRO A 1 572 ? 0.184 -15.195 -21.406 1 98.44 572 PRO A N 1
ATOM 4414 C CA . PRO A 1 572 ? 1.484 -14.836 -21.984 1 98.44 572 PRO A CA 1
ATOM 4415 C C . PRO A 1 572 ? 1.429 -13.57 -22.828 1 98.44 572 PRO A C 1
ATOM 4417 O O . PRO A 1 572 ? 0.366 -13.211 -23.344 1 98.44 572 PRO A O 1
ATOM 4420 N N . PRO A 1 573 ? 2.557 -12.945 -23.062 1 97.5 573 PRO A N 1
ATOM 4421 C CA . PRO A 1 573 ? 2.625 -11.672 -23.781 1 97.5 573 PRO A CA 1
ATOM 4422 C C . PRO A 1 573 ? 2.098 -11.781 -25.219 1 97.5 573 PRO A C 1
ATOM 4424 O O . PRO A 1 573 ? 1.544 -10.812 -25.75 1 97.5 573 PRO A O 1
ATOM 4427 N N . TYR A 1 574 ? 2.234 -12.906 -25.906 1 97.88 574 TYR A N 1
ATOM 4428 C CA . TYR A 1 574 ? 1.852 -13.031 -27.312 1 97.88 574 TYR A CA 1
ATOM 4429 C C . TYR A 1 574 ? 0.346 -12.875 -27.469 1 97.88 574 TYR A C 1
ATOM 4431 O O . TYR A 1 574 ? -0.144 -12.695 -28.594 1 97.88 574 TYR A O 1
ATOM 4439 N N . LEU A 1 575 ? -0.354 -12.906 -26.375 1 98.44 575 LEU A N 1
ATOM 4440 C CA . LEU A 1 575 ? -1.805 -12.766 -26.438 1 98.44 575 LEU A CA 1
ATOM 4441 C C . LEU A 1 575 ? -2.225 -11.336 -26.125 1 98.44 575 LEU A C 1
ATOM 4443 O O . LEU A 1 575 ? -3.416 -11.016 -26.125 1 98.44 575 LEU A O 1
ATOM 4447 N N . LEU A 1 576 ? -1.283 -10.484 -25.844 1 97.81 576 LEU A N 1
ATOM 4448 C CA . LEU A 1 576 ? -1.615 -9.164 -25.328 1 97.81 576 LEU A CA 1
ATOM 4449 C C . LEU A 1 576 ? -1.034 -8.07 -26.203 1 97.81 576 LEU A C 1
ATOM 4451 O O . LEU A 1 576 ? 0.058 -8.227 -26.766 1 97.81 576 LEU A O 1
ATOM 4455 N N . THR A 1 577 ? -1.746 -6.961 -26.297 1 95.38 577 THR A N 1
ATOM 4456 C CA . THR A 1 577 ? -1.186 -5.734 -26.844 1 95.38 577 THR A CA 1
ATOM 4457 C C . THR A 1 577 ? -0.264 -5.059 -25.828 1 95.38 577 THR A C 1
ATOM 4459 O O . THR A 1 577 ? -0.216 -5.453 -24.672 1 95.38 577 THR A O 1
ATOM 4462 N N . PRO A 1 578 ? 0.388 -4.059 -26.297 1 91.06 578 PRO A N 1
ATOM 4463 C CA . PRO A 1 578 ? 1.247 -3.338 -25.344 1 91.06 578 PRO A CA 1
ATOM 4464 C C . PRO A 1 578 ? 0.463 -2.709 -24.203 1 91.06 578 PRO A C 1
ATOM 4466 O O . PRO A 1 578 ? 1.004 -2.523 -23.109 1 91.06 578 PRO A O 1
ATOM 4469 N N . SER A 1 579 ? -0.761 -2.402 -24.406 1 91.44 579 SER A N 1
ATOM 4470 C CA . SER A 1 579 ? -1.593 -1.797 -23.375 1 91.44 579 SER A CA 1
ATOM 4471 C C . SER A 1 579 ? -2.248 -2.859 -22.5 1 91.44 579 SER A C 1
ATOM 4473 O O . SER A 1 579 ? -2.922 -2.537 -21.516 1 91.44 579 SER A O 1
ATOM 4475 N N . GLY A 1 580 ? -2.055 -4.086 -22.844 1 92.5 580 GLY A N 1
ATOM 4476 C CA . GLY A 1 580 ? -2.561 -5.164 -22 1 92.5 580 GLY A CA 1
ATOM 4477 C C . GLY A 1 580 ? -3.898 -5.703 -22.469 1 92.5 580 GLY A C 1
ATOM 4478 O O . GLY A 1 580 ? -4.48 -6.582 -21.828 1 92.5 580 GLY A O 1
ATOM 4479 N N . GLN A 1 581 ? -4.391 -5.219 -23.578 1 93.94 581 GLN A N 1
ATOM 4480 C CA . GLN A 1 581 ? -5.633 -5.734 -24.125 1 93.94 581 GLN A CA 1
ATOM 4481 C C . GLN A 1 581 ? -5.391 -7.02 -24.922 1 93.94 581 GLN A C 1
ATOM 4483 O O . GLN A 1 581 ? -4.309 -7.219 -25.484 1 93.94 581 GLN A O 1
ATOM 4488 N N . PRO A 1 582 ? -6.418 -7.887 -25 1 96.31 582 PRO A N 1
ATOM 4489 C CA . PRO A 1 582 ? -6.25 -9.094 -25.797 1 96.31 582 PRO A CA 1
ATOM 4490 C C . PRO A 1 582 ? -6.043 -8.789 -27.281 1 96.31 582 PRO A C 1
ATOM 4492 O O . PRO A 1 582 ? -6.719 -7.926 -27.844 1 96.31 582 PRO A O 1
ATOM 4495 N N . ARG A 1 583 ? -5.176 -9.516 -27.875 1 97.19 583 ARG A N 1
ATOM 4496 C CA . ARG A 1 583 ? -4.969 -9.414 -29.312 1 97.19 583 ARG A CA 1
ATOM 4497 C C . ARG A 1 583 ? -6.031 -10.203 -30.078 1 97.19 583 ARG A C 1
ATOM 4499 O O . ARG A 1 583 ? -6.512 -11.227 -29.594 1 97.19 583 ARG A O 1
ATOM 4506 N N . PRO A 1 584 ? -6.379 -9.664 -31.312 1 96.44 584 PRO A N 1
ATOM 4507 C CA . PRO A 1 584 ? -7.184 -10.547 -32.156 1 96.44 584 PRO A CA 1
ATOM 4508 C C . PRO A 1 584 ? -6.465 -11.844 -32.5 1 96.44 584 PRO A C 1
ATOM 4510 O O . PRO A 1 584 ? -5.258 -11.836 -32.781 1 96.44 584 PRO A O 1
ATOM 4513 N N . ARG A 1 585 ? -7.211 -12.953 -32.531 1 97.81 585 ARG A N 1
ATOM 4514 C CA . ARG A 1 585 ? -6.621 -14.266 -32.75 1 97.81 585 ARG A CA 1
ATOM 4515 C C . ARG A 1 585 ? -7.141 -14.875 -34.062 1 97.81 585 ARG A C 1
ATOM 4517 O O . ARG A 1 585 ? -8.297 -14.672 -34.406 1 97.81 585 ARG A O 1
ATOM 4524 N N . PRO A 1 586 ? -6.309 -15.578 -34.75 1 97.56 586 PRO A N 1
ATOM 4525 C CA . PRO A 1 586 ? -6.867 -16.406 -35.844 1 97.56 586 PRO A CA 1
ATOM 4526 C C . PRO A 1 586 ? -7.758 -17.531 -35.312 1 97.56 586 PRO A C 1
ATOM 4528 O O . PRO A 1 586 ? -7.621 -17.938 -34.156 1 97.56 586 PRO A O 1
ATOM 4531 N N . GLU A 1 587 ? -8.695 -17.938 -36.188 1 97.56 587 GLU A N 1
ATOM 4532 C CA . GLU A 1 587 ? -9.602 -19.016 -35.812 1 97.56 587 GLU A CA 1
ATOM 4533 C C . GLU A 1 587 ? -9.625 -20.109 -36.875 1 97.56 587 GLU A C 1
ATOM 4535 O O . GLU A 1 587 ? -9.609 -19.812 -38.062 1 97.56 587 GLU A O 1
ATOM 4540 N N . ILE A 1 588 ? -9.562 -21.297 -36.406 1 97 588 ILE A N 1
ATOM 4541 C CA . ILE A 1 588 ? -9.805 -22.422 -37.281 1 97 588 ILE A CA 1
ATOM 4542 C C . ILE A 1 588 ? -11.305 -22.562 -37.531 1 97 588 ILE A C 1
ATOM 4544 O O . ILE A 1 588 ? -12.055 -22.906 -36.625 1 97 588 ILE A O 1
ATOM 4548 N N . ILE A 1 589 ? -11.688 -22.406 -38.75 1 95.12 589 ILE A N 1
ATOM 4549 C CA . ILE A 1 589 ? -13.109 -22.281 -39.062 1 95.12 589 ILE A CA 1
ATOM 4550 C C . ILE A 1 589 ? -13.68 -23.641 -39.469 1 95.12 589 ILE A C 1
ATOM 4552 O O . ILE A 1 589 ? -14.812 -23.984 -39.125 1 95.12 589 ILE A O 1
ATOM 4556 N N . SER A 1 590 ? -12.922 -24.328 -40.375 1 91.56 590 SER A N 1
ATOM 4557 C CA . SER A 1 590 ? -13.453 -25.578 -40.875 1 91.56 590 SER A CA 1
ATOM 4558 C C . SER A 1 590 ? -12.344 -26.453 -41.469 1 91.56 590 SER A C 1
ATOM 4560 O O . SER A 1 590 ? -11.188 -26.031 -41.531 1 91.56 590 SER A O 1
ATOM 4562 N N . GLY A 1 591 ? -12.781 -27.734 -41.719 1 92.94 591 GLY A N 1
ATOM 4563 C CA . GLY A 1 591 ? -11.914 -28.609 -42.5 1 92.94 591 GLY A CA 1
ATOM 4564 C C . GLY A 1 591 ? -11.234 -29.672 -41.656 1 92.94 591 GLY A C 1
ATOM 4565 O O . GLY A 1 591 ? -10.75 -30.672 -42.156 1 92.94 591 GLY A O 1
ATOM 4566 N N . LEU A 1 592 ? -11.172 -29.453 -40.406 1 94.06 592 LEU A N 1
ATOM 4567 C CA . LEU A 1 592 ? -10.461 -30.406 -39.562 1 94.06 592 LEU A CA 1
ATOM 4568 C C . LEU A 1 592 ? -11.43 -31.422 -38.938 1 94.06 592 LEU A C 1
ATOM 4570 O O . LEU A 1 592 ? -12.523 -31.062 -38.5 1 94.06 592 LEU A O 1
ATOM 4574 N N . GLN A 1 593 ? -10.938 -32.625 -38.906 1 91.19 593 GLN A N 1
ATOM 4575 C CA . GLN A 1 593 ? -11.672 -33.719 -38.219 1 91.19 593 GLN A CA 1
ATOM 4576 C C . GLN A 1 593 ? -11.164 -33.906 -36.812 1 91.19 593 GLN A C 1
ATOM 4578 O O . GLN A 1 593 ? -10.109 -33.375 -36.438 1 91.19 593 GLN A O 1
ATOM 4583 N N . ASP A 1 594 ? -11.969 -34.656 -36.094 1 91.62 594 ASP A N 1
ATOM 4584 C CA . ASP A 1 594 ? -11.602 -34.938 -34.719 1 91.62 594 ASP A CA 1
ATOM 4585 C C . ASP A 1 594 ? -10.508 -36 -34.625 1 91.62 594 ASP A C 1
ATOM 4587 O O . ASP A 1 594 ? -9.836 -36.125 -33.594 1 91.62 594 ASP A O 1
ATOM 4591 N N . HIS A 1 595 ? -10.359 -36.719 -35.719 1 93.25 595 HIS A N 1
ATOM 4592 C CA . HIS A 1 595 ? -9.367 -37.781 -35.75 1 93.25 595 HIS A CA 1
ATOM 4593 C C . HIS A 1 595 ? -8.453 -37.625 -36.969 1 93.25 595 HIS A C 1
ATOM 4595 O O . HIS A 1 595 ? -8.906 -37.25 -38.062 1 93.25 595 HIS A O 1
ATOM 4601 N N . ALA A 1 596 ? -7.215 -37.875 -36.781 1 95.5 596 ALA A N 1
ATOM 4602 C CA . ALA A 1 596 ? -6.215 -37.938 -37.844 1 95.5 596 ALA A CA 1
ATOM 4603 C C . ALA A 1 596 ? -5.227 -39.062 -37.625 1 95.5 596 ALA A C 1
ATOM 4605 O O . ALA A 1 596 ? -5.262 -39.75 -36.562 1 95.5 596 ALA A O 1
ATOM 4606 N N . VAL A 1 597 ? -4.445 -39.375 -38.594 1 95.56 597 VAL A N 1
ATOM 4607 C CA . VAL A 1 597 ? -3.463 -40.438 -38.5 1 95.56 597 VAL A CA 1
ATOM 4608 C C . VAL A 1 597 ? -2.055 -39.875 -38.656 1 95.56 597 VAL A C 1
ATOM 4610 O O . VAL A 1 597 ? -1.841 -38.906 -39.375 1 95.56 597 VAL A O 1
ATOM 4613 N N . VAL A 1 598 ? -1.2 -40.531 -37.969 1 96.88 598 VAL A N 1
ATOM 4614 C CA . VAL A 1 598 ? 0.208 -40.188 -38.094 1 96.88 598 VAL A CA 1
ATOM 4615 C C . VAL A 1 598 ? 0.608 -40.125 -39.562 1 96.88 598 VAL A C 1
ATOM 4617 O O . VAL A 1 598 ? 0.275 -41.031 -40.344 1 96.88 598 VAL A O 1
ATOM 4620 N N . GLY A 1 599 ? 1.241 -39.031 -39.938 1 96.44 599 GLY A N 1
ATOM 4621 C CA . GLY A 1 599 ? 1.73 -38.875 -41.281 1 96.44 599 GLY A CA 1
ATOM 4622 C C . GLY A 1 599 ? 0.701 -38.281 -42.25 1 96.44 599 GLY A C 1
ATOM 4623 O O . GLY A 1 599 ? 1.019 -37.938 -43.375 1 96.44 599 GLY A O 1
ATOM 4624 N N . SER A 1 600 ? -0.472 -38.062 -41.812 1 96.12 600 SER A N 1
ATOM 4625 C CA . SER A 1 600 ? -1.527 -37.594 -42.719 1 96.12 600 SER A CA 1
ATOM 4626 C C . SER A 1 600 ? -1.388 -36.094 -42.969 1 96.12 600 SER A C 1
ATOM 4628 O O . SER A 1 600 ? -0.625 -35.406 -42.281 1 96.12 600 SER A O 1
ATOM 4630 N N . THR A 1 601 ? -2.068 -35.688 -44 1 97.25 601 THR A N 1
ATOM 4631 C CA . THR A 1 601 ? -2.117 -34.281 -44.344 1 97.25 601 THR A CA 1
ATOM 4632 C C . THR A 1 601 ? -3.438 -33.656 -43.906 1 97.25 601 THR A C 1
ATOM 4634 O O . THR A 1 601 ? -4.512 -34.188 -44.219 1 97.25 601 THR A O 1
ATOM 4637 N N . LEU A 1 602 ? -3.367 -32.594 -43.188 1 97.56 602 LEU A N 1
ATOM 4638 C CA . LEU A 1 602 ? -4.539 -31.859 -42.719 1 97.56 602 LEU A CA 1
ATOM 4639 C C . LEU A 1 602 ? -4.848 -30.688 -43.688 1 97.56 602 LEU A C 1
ATOM 4641 O O . LEU A 1 602 ? -3.932 -30.031 -44.188 1 97.56 602 LEU A O 1
ATOM 4645 N N . ARG A 1 603 ? -6.078 -30.453 -43.906 1 96.44 603 ARG A N 1
ATOM 4646 C CA . ARG A 1 603 ? -6.574 -29.312 -44.688 1 96.44 603 ARG A CA 1
ATOM 4647 C C . ARG A 1 603 ? -7.637 -28.547 -43.875 1 96.44 603 ARG A C 1
ATOM 4649 O O . ARG A 1 603 ? -8.555 -29.156 -43.312 1 96.44 603 ARG A O 1
ATOM 4656 N N . PHE A 1 604 ? -7.469 -27.266 -43.844 1 96.75 604 PHE A N 1
ATOM 4657 C CA . PHE A 1 604 ? -8.398 -26.5 -43 1 96.75 604 PHE A CA 1
ATOM 4658 C C . PHE A 1 604 ? -8.445 -25.047 -43.469 1 96.75 604 PHE A C 1
ATOM 4660 O O . PHE A 1 604 ? -7.613 -24.609 -44.281 1 96.75 604 PHE A O 1
ATOM 4667 N N . ARG A 1 605 ? -9.453 -24.359 -42.969 1 97 605 ARG A N 1
ATOM 4668 C CA . ARG A 1 605 ? -9.664 -22.953 -43.25 1 97 605 ARG A CA 1
ATOM 4669 C C . ARG A 1 605 ? -9.594 -22.125 -41.969 1 97 605 ARG A C 1
ATOM 4671 O O . ARG A 1 605 ? -10.062 -22.562 -40.938 1 97 605 ARG A O 1
ATOM 4678 N N . THR A 1 606 ? -9.008 -21 -42.125 1 97.19 606 THR A N 1
ATOM 4679 C CA . THR A 1 606 ? -8.914 -20.094 -40.969 1 97.19 606 THR A CA 1
ATOM 4680 C C . THR A 1 606 ? -9.641 -18.781 -41.25 1 97.19 606 THR A C 1
ATOM 4682 O O . THR A 1 606 ? -9.992 -18.5 -42.406 1 97.19 606 THR A O 1
ATOM 4685 N N . SER A 1 607 ? -9.992 -18.016 -40.219 1 95.62 607 SER A N 1
ATOM 4686 C CA . SER A 1 607 ? -10.688 -16.734 -40.312 1 95.62 607 SER A CA 1
ATOM 4687 C C . SER A 1 607 ? -9.789 -15.672 -40.938 1 95.62 607 SER A C 1
ATOM 4689 O O . SER A 1 607 ? -10.281 -14.703 -41.531 1 95.62 607 SER A O 1
ATOM 4691 N N . GLY A 1 608 ? -8.461 -15.773 -40.812 1 94.56 608 GLY A N 1
ATOM 4692 C CA . GLY A 1 608 ? -7.465 -14.859 -41.344 1 94.56 608 GLY A CA 1
ATOM 4693 C C . GLY A 1 608 ? -6.156 -15.547 -41.688 1 94.56 608 GLY A C 1
ATOM 4694 O O . GLY A 1 608 ? -6.027 -16.766 -41.562 1 94.56 608 GLY A O 1
ATOM 4695 N N . PRO A 1 609 ? -5.242 -14.727 -42.219 1 94.75 609 PRO A N 1
ATOM 4696 C CA . PRO A 1 609 ? -3.961 -15.32 -42.594 1 94.75 609 PRO A CA 1
ATOM 4697 C C . PRO A 1 609 ? -3.178 -15.852 -41.406 1 94.75 609 PRO A C 1
ATOM 4699 O O . PRO A 1 609 ? -3.221 -15.25 -40.312 1 94.75 609 PRO A O 1
ATOM 4702 N N . ILE A 1 610 ? -2.545 -16.969 -41.594 1 97.31 610 ILE A N 1
ATOM 4703 C CA . ILE A 1 610 ? -1.67 -17.547 -40.594 1 97.31 610 ILE A CA 1
ATOM 4704 C C . ILE A 1 610 ? -0.269 -17.75 -41.156 1 97.31 610 ILE A C 1
ATOM 4706 O O . ILE A 1 610 ? -0.082 -17.719 -42.375 1 97.31 610 ILE A O 1
ATOM 4710 N N . SER A 1 611 ? 0.729 -17.875 -40.281 1 96.62 611 SER A N 1
ATOM 4711 C CA . SER A 1 611 ? 2.119 -18.031 -40.688 1 96.62 611 SER A CA 1
ATOM 4712 C C . SER A 1 611 ? 2.666 -19.406 -40.312 1 96.62 611 SER A C 1
ATOM 4714 O O . SER A 1 611 ? 3.521 -19.953 -41 1 96.62 611 SER A O 1
ATOM 4716 N N . THR A 1 612 ? 2.268 -19.906 -39.188 1 97.31 612 THR A N 1
ATOM 4717 C CA . THR A 1 612 ? 2.744 -21.188 -38.719 1 97.31 612 THR A CA 1
ATOM 4718 C C . THR A 1 612 ? 1.647 -21.922 -37.969 1 97.31 612 THR A C 1
ATOM 4720 O O . THR A 1 612 ? 0.574 -21.375 -37.719 1 97.31 612 THR A O 1
ATOM 4723 N N . ALA A 1 613 ? 1.892 -23.141 -37.625 1 98.5 613 ALA A N 1
ATOM 4724 C CA . ALA A 1 613 ? 1.051 -23.953 -36.781 1 98.5 613 ALA A CA 1
ATOM 4725 C C . ALA A 1 613 ? 1.899 -24.859 -35.875 1 98.5 613 ALA A C 1
ATOM 4727 O O . ALA A 1 613 ? 3.113 -24.969 -36.062 1 98.5 613 ALA A O 1
ATOM 4728 N N . SER A 1 614 ? 1.301 -25.375 -34.906 1 98.75 614 SER A N 1
ATOM 4729 C CA . SER A 1 614 ? 1.985 -26.328 -34.062 1 98.75 614 SER A CA 1
ATOM 4730 C C . SER A 1 614 ? 0.997 -27.297 -33.406 1 98.75 614 SER A C 1
ATOM 4732 O O . SER A 1 614 ? -0.188 -26.984 -33.281 1 98.75 614 SER A O 1
ATOM 4734 N N . LEU A 1 615 ? 1.504 -28.453 -33.062 1 98.56 615 LEU A N 1
ATOM 4735 C CA . LEU A 1 615 ? 0.805 -29.422 -32.25 1 98.56 615 LEU A CA 1
ATOM 4736 C C . LEU A 1 615 ? 1.436 -29.5 -30.859 1 98.56 615 LEU A C 1
ATOM 4738 O O . LEU A 1 615 ? 2.66 -29.562 -30.734 1 98.56 615 LEU A O 1
ATOM 4742 N N . ILE A 1 616 ? 0.589 -29.453 -29.891 1 98.38 616 ILE A N 1
ATOM 4743 C CA . ILE A 1 616 ? 1.026 -29.688 -28.516 1 98.38 616 ILE A CA 1
ATOM 4744 C C . ILE A 1 616 ? 0.263 -30.875 -27.938 1 98.38 616 ILE A C 1
ATOM 4746 O O . ILE A 1 616 ? -0.971 -30.891 -27.922 1 98.38 616 ILE A O 1
ATOM 4750 N N . ARG A 1 617 ? 0.988 -31.828 -27.438 1 97.25 617 ARG A N 1
ATOM 4751 C CA . ARG A 1 617 ? 0.331 -33 -26.828 1 97.25 617 ARG A CA 1
ATOM 4752 C C . ARG A 1 617 ? -0.355 -32.594 -25.531 1 97.25 617 ARG A C 1
ATOM 4754 O O . ARG A 1 617 ? 0.16 -31.781 -24.766 1 97.25 617 ARG A O 1
ATOM 4761 N N . LEU A 1 618 ? -1.546 -33.219 -25.281 1 94.81 618 LEU A N 1
ATOM 4762 C CA . LEU A 1 618 ? -2.186 -32.969 -23.984 1 94.81 618 LEU A CA 1
ATOM 4763 C C . LEU A 1 618 ? -1.279 -33.375 -22.844 1 94.81 618 LEU A C 1
ATOM 4765 O O . LEU A 1 618 ? -0.623 -34.406 -22.906 1 94.81 618 LEU A O 1
ATOM 4769 N N . GLY A 1 619 ? -1.213 -32.5 -21.859 1 87.81 619 GLY A N 1
ATOM 4770 C CA . GLY A 1 619 ? -0.245 -32.719 -20.797 1 87.81 619 GLY A CA 1
ATOM 4771 C C . GLY A 1 619 ? -0.872 -33.188 -19.5 1 87.81 619 GLY A C 1
ATOM 4772 O O . GLY A 1 619 ? -2.053 -32.969 -19.25 1 87.81 619 GLY A O 1
ATOM 4773 N N . THR A 1 620 ? -0.168 -34 -18.781 1 92.06 620 THR A N 1
ATOM 4774 C CA . THR A 1 620 ? -0.421 -34.406 -17.391 1 92.06 620 THR A CA 1
ATOM 4775 C C . THR A 1 620 ? 0.715 -33.938 -16.484 1 92.06 620 THR A C 1
ATOM 4777 O O . THR A 1 620 ? 1.868 -33.875 -16.906 1 92.06 620 THR A O 1
ATOM 4780 N N . ALA A 1 621 ? 0.319 -33.562 -15.336 1 92.25 621 ALA A N 1
ATOM 4781 C CA . ALA A 1 621 ? 1.389 -33.031 -14.492 1 92.25 621 ALA A CA 1
ATOM 4782 C C . ALA A 1 621 ? 1.201 -33.438 -13.039 1 92.25 621 ALA A C 1
ATOM 4784 O O . ALA A 1 621 ? 0.077 -33.469 -12.531 1 92.25 621 ALA A O 1
ATOM 4785 N N . THR A 1 622 ? 2.209 -33.844 -12.367 1 92.69 622 THR A N 1
ATOM 4786 C CA . THR A 1 622 ? 2.357 -34 -10.922 1 92.69 622 THR A CA 1
ATOM 4787 C C . THR A 1 622 ? 3.801 -33.75 -10.5 1 92.69 622 THR A C 1
ATOM 4789 O O . THR A 1 622 ? 4.734 -34.094 -11.234 1 92.69 622 THR A O 1
ATOM 4792 N N . HIS A 1 623 ? 3.943 -33.094 -9.398 1 90 623 HIS A N 1
ATOM 4793 C CA . HIS A 1 623 ? 5.27 -32.656 -8.992 1 90 623 HIS A CA 1
ATOM 4794 C C . HIS A 1 623 ? 5.945 -31.844 -10.102 1 90 623 HIS A C 1
ATOM 4796 O O . HIS A 1 623 ? 5.344 -30.922 -10.656 1 90 623 HIS A O 1
ATOM 4802 N N . THR A 1 624 ? 7.09 -32.156 -10.5 1 90.12 624 THR A N 1
ATOM 4803 C CA . THR A 1 624 ? 7.828 -31.406 -11.516 1 90.12 624 THR A CA 1
ATOM 4804 C C . THR A 1 624 ? 7.859 -32.188 -12.836 1 90.12 624 THR A C 1
ATOM 4806 O O . THR A 1 624 ? 8.594 -31.797 -13.758 1 90.12 624 THR A O 1
ATOM 4809 N N . VAL A 1 625 ? 6.973 -33.156 -12.953 1 89.5 625 VAL A N 1
ATOM 4810 C CA . VAL A 1 625 ? 7.102 -34.062 -14.102 1 89.5 625 VAL A CA 1
ATOM 4811 C C . VAL A 1 625 ? 5.855 -33.969 -14.977 1 89.5 625 VAL A C 1
ATOM 4813 O O . VAL A 1 625 ? 4.73 -34.062 -14.477 1 89.5 625 VAL A O 1
ATOM 4816 N N . ASN A 1 626 ? 6.055 -33.625 -16.141 1 91.62 626 ASN A N 1
ATOM 4817 C CA . ASN A 1 626 ? 5.117 -33.75 -17.266 1 91.62 626 ASN A CA 1
ATOM 4818 C C . ASN A 1 626 ? 5.746 -34.469 -18.453 1 91.62 626 ASN A C 1
ATOM 4820 O O . ASN A 1 626 ? 6.316 -33.812 -19.344 1 91.62 626 ASN A O 1
ATOM 4824 N N . THR A 1 627 ? 5.566 -35.781 -18.531 1 88.56 627 THR A N 1
ATOM 4825 C CA . THR A 1 627 ? 6.266 -36.562 -19.531 1 88.56 627 THR A CA 1
ATOM 4826 C C . THR A 1 627 ? 5.477 -36.594 -20.844 1 88.56 627 THR A C 1
ATOM 4828 O O . THR A 1 627 ? 5.988 -37.062 -21.859 1 88.56 627 THR A O 1
ATOM 4831 N N . ASP A 1 628 ? 4.289 -36.094 -20.828 1 86.19 628 ASP A N 1
ATOM 4832 C CA . ASP A 1 628 ? 3.465 -36.094 -22.031 1 86.19 628 ASP A CA 1
ATOM 4833 C C . ASP A 1 628 ? 3.736 -34.812 -22.859 1 86.19 628 ASP A C 1
ATOM 4835 O O . ASP A 1 628 ? 3.461 -34.781 -24.062 1 86.19 628 ASP A O 1
ATOM 4839 N N . GLN A 1 629 ? 4.238 -33.875 -22.219 1 87.44 629 GLN A N 1
ATOM 4840 C CA . GLN A 1 629 ? 4.293 -32.594 -22.906 1 87.44 629 GLN A CA 1
ATOM 4841 C C . GLN A 1 629 ? 5.375 -32.594 -23.984 1 87.44 629 GLN A C 1
ATOM 4843 O O . GLN A 1 629 ? 6.543 -32.844 -23.703 1 87.44 629 GLN A O 1
ATOM 4848 N N . ARG A 1 630 ? 5.004 -32.25 -25.172 1 95.69 630 ARG A N 1
ATOM 4849 C CA . ARG A 1 630 ? 5.898 -32.094 -26.312 1 95.69 630 ARG A CA 1
ATOM 4850 C C . ARG A 1 630 ? 5.242 -31.25 -27.406 1 95.69 630 ARG A C 1
ATOM 4852 O O . ARG A 1 630 ? 4.016 -31.25 -27.547 1 95.69 630 ARG A O 1
ATOM 4859 N N . ARG A 1 631 ? 6.012 -30.562 -28.094 1 98.56 631 ARG A N 1
ATOM 4860 C CA . ARG A 1 631 ? 5.57 -29.672 -29.156 1 98.56 631 ARG A CA 1
ATOM 4861 C C . ARG A 1 631 ? 6.117 -30.125 -30.5 1 98.56 631 ARG A C 1
ATOM 4863 O O . ARG A 1 631 ? 7.27 -30.547 -30.609 1 98.56 631 ARG A O 1
ATOM 4870 N N . ILE A 1 632 ? 5.262 -30.016 -31.5 1 98.75 632 ILE A N 1
ATOM 4871 C CA . ILE A 1 632 ? 5.645 -30.25 -32.875 1 98.75 632 ILE A CA 1
ATOM 4872 C C . ILE A 1 632 ? 5.359 -29 -33.719 1 98.75 632 ILE A C 1
ATOM 4874 O O . ILE A 1 632 ? 4.195 -28.656 -33.938 1 98.75 632 ILE A O 1
ATOM 4878 N N . PRO A 1 633 ? 6.434 -28.359 -34.125 1 98.56 633 PRO A N 1
ATOM 4879 C CA . PRO A 1 633 ? 6.184 -27.266 -35.094 1 98.56 633 PRO A CA 1
ATOM 4880 C C . PRO A 1 633 ? 5.719 -27.781 -36.438 1 98.56 633 PRO A C 1
ATOM 4882 O O . PRO A 1 633 ? 6.203 -28.812 -36.906 1 98.56 633 PRO A O 1
ATOM 4885 N N . LEU A 1 634 ? 4.789 -27.062 -37.062 1 98.44 634 LEU A N 1
ATOM 4886 C CA . LEU A 1 634 ? 4.25 -27.438 -38.344 1 98.44 634 LEU A CA 1
ATOM 4887 C C . LEU A 1 634 ? 4.418 -26.312 -39.344 1 98.44 634 LEU A C 1
ATOM 4889 O O . LEU A 1 634 ? 4.227 -25.141 -39.031 1 98.44 634 LEU A O 1
ATOM 4893 N N . ASP A 1 635 ? 4.762 -26.75 -40.531 1 96.19 635 ASP A N 1
ATOM 4894 C CA . ASP A 1 635 ? 4.73 -25.828 -41.656 1 96.19 635 ASP A CA 1
ATOM 4895 C C . ASP A 1 635 ? 3.363 -25.828 -42.344 1 96.19 635 ASP A C 1
ATOM 4897 O O . ASP A 1 635 ? 2.764 -26.891 -42.531 1 96.19 635 ASP A O 1
ATOM 4901 N N . VAL A 1 636 ? 2.936 -24.656 -42.594 1 96.94 636 VAL A N 1
ATOM 4902 C CA . VAL A 1 636 ? 1.646 -24.547 -43.281 1 96.94 636 VAL A CA 1
ATOM 4903 C C . VAL A 1 636 ? 1.838 -23.953 -44.688 1 96.94 636 VAL A C 1
ATOM 4905 O O . VAL A 1 636 ? 2.678 -23.062 -44.875 1 96.94 636 VAL A O 1
ATOM 4908 N N . THR A 1 637 ? 1.058 -24.469 -45.594 1 95.62 637 THR A N 1
ATOM 4909 C CA . THR A 1 637 ? 1.073 -23.953 -46.969 1 95.62 637 THR A CA 1
ATOM 4910 C C . THR A 1 637 ? -0.331 -23.547 -47.406 1 95.62 637 THR A C 1
ATOM 4912 O O . THR A 1 637 ? -1.287 -24.312 -47.219 1 95.62 637 THR A O 1
ATOM 4915 N N . ALA A 1 638 ? -0.406 -22.422 -48.031 1 94.19 638 ALA A N 1
ATOM 4916 C CA . ALA A 1 638 ? -1.689 -21.984 -48.562 1 94.19 638 ALA A CA 1
ATOM 4917 C C . ALA A 1 638 ? -2.092 -22.828 -49.781 1 94.19 638 ALA A C 1
ATOM 4919 O O . ALA A 1 638 ? -1.265 -23.125 -50.625 1 94.19 638 ALA A O 1
ATOM 4920 N N . THR A 1 639 ? -3.291 -23.219 -49.75 1 91.5 639 THR A N 1
ATOM 4921 C CA . THR A 1 639 ? -3.738 -24.062 -50.875 1 91.5 639 THR A CA 1
ATOM 4922 C C . THR A 1 639 ? -4.453 -23.219 -51.906 1 91.5 639 THR A C 1
ATOM 4924 O O . THR A 1 639 ? -4.648 -23.656 -53.062 1 91.5 639 THR A O 1
ATOM 4927 N N . THR A 1 640 ? -4.984 -22.109 -51.562 1 85.44 640 THR A N 1
ATOM 4928 C CA . THR A 1 640 ? -5.605 -21.188 -52.5 1 85.44 640 THR A CA 1
ATOM 4929 C C . THR A 1 640 ? -5.059 -19.781 -52.312 1 85.44 640 THR A C 1
ATOM 4931 O O . THR A 1 640 ? -4.516 -19.453 -51.281 1 85.44 640 THR A O 1
ATOM 4934 N N . PHE A 1 641 ? -5.117 -19.062 -53.469 1 76.94 641 PHE A N 1
ATOM 4935 C CA . PHE A 1 641 ? -4.637 -17.688 -53.438 1 76.94 641 PHE A CA 1
ATOM 4936 C C . PHE A 1 641 ? -5.535 -16.828 -52.562 1 76.94 641 PHE A C 1
ATOM 4938 O O . PHE A 1 641 ? -5.066 -15.875 -51.906 1 76.94 641 PHE A O 1
ATOM 4945 N N . PHE A 1 642 ? -6.805 -17.203 -52.625 1 77.12 642 PHE A N 1
ATOM 4946 C CA . PHE A 1 642 ? -7.766 -16.453 -51.812 1 77.12 642 PHE A CA 1
ATOM 4947 C C . PHE A 1 642 ? -8.516 -17.375 -50.875 1 77.12 642 PHE A C 1
ATOM 4949 O O . PHE A 1 642 ? -8.531 -18.594 -51.062 1 77.12 642 PHE A O 1
ATOM 4956 N N . GLY A 1 643 ? -8.75 -17.031 -49.562 1 81.75 643 GLY A N 1
ATOM 4957 C CA . GLY A 1 643 ? -9.719 -17.797 -48.781 1 81.75 643 GLY A CA 1
ATOM 4958 C C . GLY A 1 643 ? -9.172 -18.312 -47.469 1 81.75 643 GLY A C 1
ATOM 4959 O O . GLY A 1 643 ? -9.906 -18.906 -46.688 1 81.75 643 GLY A O 1
ATOM 4960 N N . ASN A 1 644 ? -7.887 -18.125 -47.188 1 93.5 644 ASN A N 1
ATOM 4961 C CA . ASN A 1 644 ? -7.289 -18.562 -45.938 1 93.5 644 ASN A CA 1
ATOM 4962 C C . ASN A 1 644 ? -7.445 -20.078 -45.719 1 93.5 644 ASN A C 1
ATOM 4964 O O . ASN A 1 644 ? -7.887 -20.516 -44.656 1 93.5 644 ASN A O 1
ATOM 4968 N N . THR A 1 645 ? -7.254 -20.875 -46.812 1 95.75 645 THR A N 1
ATOM 4969 C CA . THR A 1 645 ? -7.227 -22.328 -46.75 1 95.75 645 THR A CA 1
ATOM 4970 C C . THR A 1 645 ? -5.789 -22.844 -46.688 1 95.75 645 THR A C 1
ATOM 4972 O O . THR A 1 645 ? -4.926 -22.344 -47.438 1 95.75 645 THR A O 1
ATOM 4975 N N . TRP A 1 646 ? -5.617 -23.812 -45.906 1 97.06 646 TRP A N 1
ATOM 4976 C CA . TRP A 1 646 ? -4.25 -24.234 -45.594 1 97.06 646 TRP A CA 1
ATOM 4977 C C . TRP A 1 646 ? -4.133 -25.75 -45.594 1 97.06 646 TRP A C 1
ATOM 4979 O O . TRP A 1 646 ? -5.129 -26.469 -45.438 1 97.06 646 TRP A O 1
ATOM 4989 N N . LYS A 1 647 ? -2.936 -26.188 -45.781 1 96.88 647 LYS A N 1
ATOM 4990 C CA . LYS A 1 647 ? -2.611 -27.609 -45.594 1 96.88 647 LYS A CA 1
ATOM 4991 C C . LYS A 1 647 ? -1.312 -27.766 -44.812 1 96.88 647 LYS A C 1
ATOM 4993 O O . LYS A 1 647 ? -0.423 -26.922 -44.906 1 96.88 647 LYS A O 1
ATOM 4998 N N . THR A 1 648 ? -1.188 -28.781 -44.125 1 97.56 648 THR A N 1
ATOM 4999 C CA . THR A 1 648 ? 0.031 -29.172 -43.406 1 97.56 648 THR A CA 1
ATOM 5000 C C . THR A 1 648 ? 0.134 -30.688 -43.312 1 97.56 648 THR A C 1
ATOM 5002 O O . THR A 1 648 ? -0.881 -31.391 -43.188 1 97.56 648 THR A O 1
ATOM 5005 N N . THR A 1 649 ? 1.312 -31.172 -43.406 1 97.62 649 THR A N 1
ATOM 5006 C CA . THR A 1 649 ? 1.547 -32.594 -43.312 1 97.62 649 THR A CA 1
ATOM 5007 C C . THR A 1 649 ? 2.166 -32.969 -41.969 1 97.62 649 THR A C 1
ATOM 5009 O O . THR A 1 649 ? 3.156 -32.375 -41.562 1 97.62 649 THR A O 1
ATOM 5012 N N . LEU A 1 650 ? 1.564 -34 -41.406 1 98.12 650 LEU A N 1
ATOM 5013 C CA . LEU A 1 650 ? 2.016 -34.438 -40.094 1 98.12 650 LEU A CA 1
ATOM 5014 C C . LEU A 1 650 ? 3.236 -35.344 -40.219 1 98.12 650 LEU A C 1
ATOM 5016 O O . LEU A 1 650 ? 3.426 -36 -41.25 1 98.12 650 LEU A O 1
ATOM 5020 N N . PRO A 1 651 ? 4.07 -35.344 -39.156 1 98.19 651 PRO A N 1
ATOM 5021 C CA . PRO A 1 651 ? 5.215 -36.25 -39.188 1 98.19 651 PRO A CA 1
ATOM 5022 C C . PRO A 1 651 ? 4.801 -37.688 -39.375 1 98.19 651 PRO A C 1
ATOM 5024 O O . PRO A 1 651 ? 3.791 -38.125 -38.812 1 98.19 651 PRO A O 1
ATOM 5027 N N . LYS A 1 652 ? 5.648 -38.438 -40 1 96.81 652 LYS A N 1
ATOM 5028 C CA . LYS A 1 652 ? 5.324 -39.812 -40.344 1 96.81 652 LYS A CA 1
ATOM 5029 C C . LYS A 1 652 ? 5.773 -40.781 -39.219 1 96.81 652 LYS A C 1
ATOM 5031 O O . LYS A 1 652 ? 5.312 -41.906 -39.156 1 96.81 652 LYS A O 1
ATOM 5036 N N . ASP A 1 653 ? 6.707 -40.344 -38.5 1 97.75 653 ASP A N 1
ATOM 5037 C CA . ASP A 1 653 ? 7.227 -41.219 -37.438 1 97.75 653 ASP A CA 1
ATOM 5038 C C . ASP A 1 653 ? 6.41 -41.062 -36.156 1 97.75 653 ASP A C 1
ATOM 5040 O O . ASP A 1 653 ? 6.344 -40 -35.562 1 97.75 653 ASP A O 1
ATOM 5044 N N . SER A 1 654 ? 5.906 -42.125 -35.625 1 97.12 654 SER A N 1
ATOM 5045 C CA . SER A 1 654 ? 5.055 -42.094 -34.469 1 97.12 654 SER A CA 1
ATOM 5046 C C . SER A 1 654 ? 5.875 -41.938 -33.188 1 97.12 654 SER A C 1
ATOM 5048 O O . SER A 1 654 ? 5.32 -41.781 -32.094 1 97.12 654 SER A O 1
ATOM 5050 N N . GLY A 1 655 ? 7.148 -41.969 -33.25 1 97.38 655 GLY A N 1
ATOM 5051 C CA . GLY A 1 655 ? 7.996 -41.562 -32.156 1 97.38 655 GLY A CA 1
ATOM 5052 C C . GLY A 1 655 ? 8.07 -40.062 -31.953 1 97.38 655 GLY A C 1
ATOM 5053 O O . GLY A 1 655 ? 8.344 -39.562 -30.859 1 97.38 655 GLY A O 1
ATOM 5054 N N . ILE A 1 656 ? 7.906 -39.375 -33.062 1 98.12 656 ILE A N 1
ATOM 5055 C CA . ILE A 1 656 ? 7.812 -37.938 -33.031 1 98.12 656 ILE A CA 1
ATOM 5056 C C . ILE A 1 656 ? 6.379 -37.531 -32.719 1 98.12 656 ILE A C 1
ATOM 5058 O O . ILE A 1 656 ? 6.145 -36.75 -31.781 1 98.12 656 ILE A O 1
ATOM 5062 N N . LEU A 1 657 ? 5.5 -38.031 -33.5 1 98 657 LEU A N 1
ATOM 5063 C CA . LEU A 1 657 ? 4.07 -37.781 -33.312 1 98 657 LEU A CA 1
ATOM 5064 C C . LEU A 1 657 ? 3.412 -38.938 -32.562 1 98 657 LEU A C 1
ATOM 5066 O O . LEU A 1 657 ? 2.621 -39.688 -33.125 1 98 657 LEU A O 1
ATOM 5070 N N . ILE A 1 658 ? 3.676 -38.938 -31.281 1 96.94 658 ILE A N 1
ATOM 5071 C CA . ILE A 1 658 ? 3.188 -40.031 -30.422 1 96.94 658 ILE A CA 1
ATOM 5072 C C . ILE A 1 658 ? 1.662 -40.094 -30.484 1 96.94 658 ILE A C 1
ATOM 5074 O O . ILE A 1 658 ? 0.989 -39.062 -30.438 1 96.94 658 ILE A O 1
ATOM 5078 N N . PRO A 1 659 ? 1.084 -41.25 -30.562 1 95.56 659 PRO A N 1
ATOM 5079 C CA . PRO A 1 659 ? -0.377 -41.344 -30.641 1 95.56 659 PRO A CA 1
ATOM 5080 C C . PRO A 1 659 ? -1.067 -40.812 -29.375 1 95.56 659 PRO A C 1
ATOM 5082 O O . PRO A 1 659 ? -0.582 -41.031 -28.266 1 95.56 659 PRO A O 1
ATOM 5085 N N . GLY A 1 660 ? -2.184 -40.219 -29.562 1 94.38 660 GLY A N 1
ATOM 5086 C CA . GLY A 1 660 ? -2.951 -39.625 -28.469 1 94.38 660 GLY A CA 1
ATOM 5087 C C . GLY A 1 660 ? -3.586 -38.312 -28.828 1 94.38 660 GLY A C 1
ATOM 5088 O O . GLY A 1 660 ? -3.684 -37.938 -30 1 94.38 660 GLY A O 1
ATOM 5089 N N . TYR A 1 661 ? -4.062 -37.625 -27.797 1 95.19 661 TYR A N 1
ATOM 5090 C CA . TYR A 1 661 ? -4.699 -36.312 -28 1 95.19 661 TYR A CA 1
ATOM 5091 C C . TYR A 1 661 ? -3.658 -35.219 -28.141 1 95.19 661 TYR A C 1
ATOM 5093 O O . TYR A 1 661 ? -2.664 -35.188 -27.422 1 95.19 661 TYR A O 1
ATOM 5101 N N . TRP A 1 662 ? -3.918 -34.406 -29.109 1 97.06 662 TRP A N 1
ATOM 5102 C CA . TRP A 1 662 ? -3.094 -33.219 -29.391 1 97.06 662 TRP A CA 1
ATOM 5103 C C . TRP A 1 662 ? -3.953 -31.969 -29.516 1 97.06 662 TRP A C 1
ATOM 5105 O O . TRP A 1 662 ? -5.137 -32.062 -29.859 1 97.06 662 TRP A O 1
ATOM 5115 N N . MET A 1 663 ? -3.361 -30.875 -29.219 1 97.06 663 MET A N 1
ATOM 5116 C CA . MET A 1 663 ? -3.932 -29.562 -29.516 1 97.06 663 MET A CA 1
ATOM 5117 C C . MET A 1 663 ? -3.26 -28.953 -30.734 1 97.06 663 MET A C 1
ATOM 5119 O O . MET A 1 663 ? -2.043 -28.75 -30.75 1 97.06 663 MET A O 1
ATOM 5123 N N . LEU A 1 664 ? -4.078 -28.625 -31.703 1 98.38 664 LEU A N 1
ATOM 5124 C CA . LEU A 1 664 ? -3.574 -27.906 -32.875 1 98.38 664 LEU A CA 1
ATOM 5125 C C . LEU A 1 664 ? -3.791 -26.406 -32.719 1 98.38 664 LEU A C 1
ATOM 5127 O O . LEU A 1 664 ? -4.926 -25.953 -32.562 1 98.38 664 LEU A O 1
ATOM 5131 N N . PHE A 1 665 ? -2.697 -25.703 -32.781 1 98.56 665 PHE A N 1
ATOM 5132 C CA . PHE A 1 665 ? -2.725 -24.25 -32.781 1 98.56 665 PHE A CA 1
ATOM 5133 C C . PHE A 1 665 ? -2.281 -23.703 -34.156 1 98.56 665 PHE A C 1
ATOM 5135 O O . PHE A 1 665 ? -1.338 -24.219 -34.75 1 98.56 665 PHE A O 1
ATOM 5142 N N . VAL A 1 666 ? -2.965 -22.688 -34.594 1 98.56 666 VAL A N 1
ATOM 5143 C CA . VAL A 1 666 ? -2.475 -21.906 -35.719 1 98.56 666 VAL A CA 1
ATOM 5144 C C . VAL A 1 666 ? -2.1 -20.5 -35.25 1 98.56 666 VAL A C 1
ATOM 5146 O O . VAL A 1 666 ? -2.73 -19.953 -34.344 1 98.56 666 VAL A O 1
ATOM 5149 N N . MET A 1 667 ? -1.047 -19.938 -35.812 1 98.56 667 MET A N 1
ATOM 5150 C CA . MET A 1 667 ? -0.545 -18.641 -35.375 1 98.56 667 MET A CA 1
ATOM 5151 C C . MET A 1 667 ? -0.416 -17.672 -36.531 1 98.56 667 MET A C 1
ATOM 5153 O O . MET A 1 667 ? 0.005 -18.062 -37.625 1 98.56 667 MET A O 1
ATOM 5157 N N . ASP A 1 668 ? -0.766 -16.453 -36.312 1 97.31 668 ASP A N 1
ATOM 5158 C CA . ASP A 1 668 ? -0.64 -15.422 -37.344 1 97.31 668 ASP A CA 1
ATOM 5159 C C . ASP A 1 668 ? 0.786 -14.883 -37.406 1 97.31 668 ASP A C 1
ATOM 5161 O O . ASP A 1 668 ? 1.706 -15.469 -36.844 1 97.31 668 ASP A O 1
ATOM 5165 N N . ARG A 1 669 ? 0.971 -13.82 -38.156 1 95.38 669 ARG A N 1
ATOM 5166 C CA . ARG A 1 669 ? 2.303 -13.289 -38.438 1 95.38 669 ARG A CA 1
ATOM 5167 C C . ARG A 1 669 ? 2.941 -12.742 -37.156 1 95.38 669 ARG A C 1
ATOM 5169 O O . ARG A 1 669 ? 4.168 -12.68 -37.062 1 95.38 669 ARG A O 1
ATOM 5176 N N . ASP A 1 670 ? 2.098 -12.367 -36.219 1 94.62 670 ASP A N 1
ATOM 5177 C CA . ASP A 1 670 ? 2.615 -11.805 -34.969 1 94.62 670 ASP A CA 1
ATOM 5178 C C . ASP A 1 670 ? 2.838 -12.898 -33.938 1 94.62 670 ASP A C 1
ATOM 5180 O O . ASP A 1 670 ? 3.258 -12.617 -32.812 1 94.62 670 ASP A O 1
ATOM 5184 N N . GLY A 1 671 ? 2.533 -14.117 -34.25 1 96.44 671 GLY A N 1
ATOM 5185 C CA . GLY A 1 671 ? 2.75 -15.25 -33.375 1 96.44 671 GLY A CA 1
ATOM 5186 C C . GLY A 1 671 ? 1.604 -15.469 -32.406 1 96.44 671 GLY A C 1
ATOM 5187 O O . GLY A 1 671 ? 1.757 -16.172 -31.406 1 96.44 671 GLY A O 1
ATOM 5188 N N . VAL A 1 672 ? 0.466 -14.781 -32.656 1 98.25 672 VAL A N 1
ATOM 5189 C CA . VAL A 1 672 ? -0.696 -14.93 -31.797 1 98.25 672 VAL A CA 1
ATOM 5190 C C . VAL A 1 672 ? -1.389 -16.266 -32.094 1 98.25 672 VAL A C 1
ATOM 5192 O O . VAL A 1 672 ? -1.854 -16.5 -33.188 1 98.25 672 VAL A O 1
ATOM 5195 N N . PRO A 1 673 ? -1.505 -17.141 -31.125 1 98.69 673 PRO A N 1
ATOM 5196 C CA . PRO A 1 673 ? -2.131 -18.438 -31.359 1 98.69 673 PRO A CA 1
ATOM 5197 C C . PRO A 1 673 ? -3.656 -18.375 -31.359 1 98.69 673 PRO A C 1
ATOM 5199 O O . PRO A 1 673 ? -4.238 -17.516 -30.672 1 98.69 673 PRO A O 1
ATOM 5202 N N . SER A 1 674 ? -4.238 -19.25 -32.062 1 98.38 674 SER A N 1
ATOM 5203 C CA . SER A 1 674 ? -5.672 -19.484 -32 1 98.38 674 SER A CA 1
ATOM 5204 C C . SER A 1 674 ? -6.043 -20.25 -30.734 1 98.38 674 SER A C 1
ATOM 5206 O O . SER A 1 674 ? -5.168 -20.703 -29.984 1 98.38 674 SER A O 1
ATOM 5208 N N . ILE A 1 675 ? -7.371 -20.297 -30.484 1 97.06 675 ILE A N 1
ATOM 5209 C CA . ILE A 1 675 ? -7.84 -21.359 -29.609 1 97.06 675 ILE A CA 1
ATOM 5210 C C . ILE A 1 675 ? -7.59 -22.719 -30.281 1 97.06 675 ILE A C 1
ATOM 5212 O O . ILE A 1 675 ? -7.844 -22.891 -31.469 1 97.06 675 ILE A O 1
ATOM 5216 N N . ALA A 1 676 ? -7.117 -23.672 -29.562 1 97.19 676 ALA A N 1
ATOM 5217 C CA . ALA A 1 676 ? -6.676 -24.953 -30.109 1 97.19 676 ALA A CA 1
ATOM 5218 C C . ALA A 1 676 ? -7.867 -25.812 -30.531 1 97.19 676 ALA A C 1
ATOM 5220 O O . ALA A 1 676 ? -8.945 -25.719 -29.938 1 97.19 676 ALA A O 1
ATOM 5221 N N . LYS A 1 677 ? -7.633 -26.516 -31.547 1 97.06 677 LYS A N 1
ATOM 5222 C CA . LYS A 1 677 ? -8.484 -27.656 -31.844 1 97.06 677 LYS A CA 1
ATOM 5223 C C . LYS A 1 677 ? -7.906 -28.938 -31.25 1 97.06 677 LYS A C 1
ATOM 5225 O O . LYS A 1 677 ? -6.797 -29.344 -31.594 1 97.06 677 LYS A O 1
ATOM 5230 N N . ILE A 1 678 ? -8.617 -29.578 -30.344 1 95.81 678 ILE A N 1
ATOM 5231 C CA . ILE A 1 678 ? -8.172 -30.844 -29.781 1 95.81 678 ILE A CA 1
ATOM 5232 C C . ILE A 1 678 ? -8.523 -31.984 -30.734 1 95.81 678 ILE A C 1
ATOM 5234 O O . ILE A 1 678 ? -9.664 -32.094 -31.188 1 95.81 678 ILE A O 1
ATOM 5238 N N . MET A 1 679 ? -7.5 -32.781 -31.016 1 95.19 679 MET A N 1
ATOM 5239 C CA . MET A 1 679 ? -7.699 -33.875 -31.953 1 95.19 679 MET A CA 1
ATOM 5240 C C . MET A 1 679 ? -7.008 -35.156 -31.453 1 95.19 679 MET A C 1
ATOM 5242 O O . MET A 1 679 ? -5.98 -35.062 -30.781 1 95.19 679 MET A O 1
ATOM 5246 N N . MET A 1 680 ? -7.637 -36.25 -31.828 1 95.12 680 MET A N 1
ATOM 5247 C CA . MET A 1 680 ? -7.008 -37.531 -31.594 1 95.12 680 MET A CA 1
ATOM 5248 C C . MET A 1 680 ? -6.195 -37.969 -32.812 1 95.12 680 MET A C 1
ATOM 5250 O O . MET A 1 680 ? -6.723 -38.062 -33.938 1 95.12 680 MET A O 1
ATOM 5254 N N . ILE A 1 681 ? -4.934 -38.219 -32.625 1 96.06 681 ILE A N 1
ATOM 5255 C CA . ILE A 1 681 ? -4.074 -38.656 -33.688 1 96.06 681 ILE A CA 1
ATOM 5256 C C . ILE A 1 681 ? -3.592 -40.094 -33.406 1 96.06 681 ILE A C 1
ATOM 5258 O O . ILE A 1 681 ? -2.953 -40.344 -32.375 1 96.06 681 ILE A O 1
ATOM 5262 N N . GLY A 1 682 ? -3.891 -40.969 -34.281 1 94.69 682 GLY A N 1
ATOM 5263 C CA . GLY A 1 682 ? -3.58 -42.375 -34.062 1 94.69 682 GLY A CA 1
ATOM 5264 C C . GLY A 1 682 ? -2.711 -42.969 -35.156 1 94.69 682 GLY A C 1
ATOM 5265 O O . GLY A 1 682 ? -2.275 -42.281 -36.062 1 94.69 682 GLY A O 1
ATOM 5266 N N . LEU A 1 683 ? -2.346 -44.25 -35 1 92.12 683 LEU A N 1
ATOM 5267 C CA . LEU A 1 683 ? -1.508 -44.969 -35.938 1 92.12 683 LEU A CA 1
ATOM 5268 C C . LEU A 1 683 ? -2.328 -45.469 -37.125 1 92.12 683 LEU A C 1
ATOM 5270 O O . LEU A 1 683 ? -1.786 -45.719 -38.219 1 92.12 683 LEU A O 1
ATOM 5274 N N . ASP A 1 684 ? -3.473 -45.812 -36.875 1 83.19 684 ASP A N 1
ATOM 5275 C CA . ASP A 1 684 ? -4.379 -46.312 -37.906 1 83.19 684 ASP A CA 1
ATOM 5276 C C . ASP A 1 684 ? -5.793 -45.781 -37.688 1 83.19 684 ASP A C 1
ATOM 5278 O O . ASP A 1 684 ? -6.023 -44.938 -36.812 1 83.19 684 ASP A O 1
ATOM 5282 N N . ASN A 1 685 ? -6.574 -46.062 -38.688 1 63.72 685 ASN A N 1
ATOM 5283 C CA . ASN A 1 685 ? -7.926 -45.5 -38.656 1 63.72 685 ASN A CA 1
ATOM 5284 C C . ASN A 1 685 ? -8.789 -46.156 -37.594 1 63.72 685 ASN A C 1
ATOM 5286 O O . ASN A 1 685 ? -9.953 -45.812 -37.438 1 63.72 685 ASN A O 1
ATOM 5290 N N . ARG A 1 686 ? -8.188 -47.188 -36.844 1 55.16 686 ARG A N 1
ATOM 5291 C CA . ARG A 1 686 ? -9.008 -47.812 -35.812 1 55.16 686 ARG A CA 1
ATOM 5292 C C . ARG A 1 686 ? -9.172 -46.906 -34.625 1 55.16 686 ARG A C 1
ATOM 5294 O O . ARG A 1 686 ? -8.203 -46.312 -34.125 1 55.16 686 ARG A O 1
ATOM 5301 N N . GLN A 1 687 ? -10.305 -46.219 -34.656 1 49.41 687 GLN A N 1
ATOM 5302 C CA . GLN A 1 687 ? -10.523 -45.281 -33.594 1 49.41 687 GLN A CA 1
ATOM 5303 C C . GLN A 1 687 ? -10.062 -45.844 -32.25 1 49.41 687 GLN A C 1
ATOM 5305 O O . GLN A 1 687 ? -9.508 -46.938 -32.188 1 49.41 687 GLN A O 1
ATOM 5310 N N . THR A 1 688 ? -10.961 -45.875 -31.234 1 44 688 THR A N 1
ATOM 5311 C CA . THR A 1 688 ? -10.703 -46.25 -29.844 1 44 688 THR A CA 1
ATOM 5312 C C . THR A 1 688 ? -10.445 -47.75 -29.719 1 44 688 THR A C 1
ATOM 5314 O O . THR A 1 688 ? -10.906 -48.531 -30.562 1 44 688 THR A O 1
ATOM 5317 N N . ILE A 1 689 ? -9.375 -48.281 -29.078 1 39.5 689 ILE A N 1
ATOM 5318 C CA . ILE A 1 689 ? -9.352 -49.688 -28.703 1 39.5 689 ILE A CA 1
ATOM 5319 C C . ILE A 1 689 ? -10.758 -50.156 -28.312 1 39.5 689 ILE A C 1
ATOM 5321 O O . ILE A 1 689 ? -11.289 -49.719 -27.281 1 39.5 689 ILE A O 1
ATOM 5325 N N . GLN A 1 690 ? -11.703 -50.312 -29.266 1 34.62 690 GLN A N 1
ATOM 5326 C CA . GLN A 1 690 ? -12.891 -51 -28.781 1 34.62 690 GLN A CA 1
ATOM 5327 C C . GLN A 1 690 ? -12.523 -52.25 -27.984 1 34.62 690 GLN A C 1
ATOM 5329 O O . GLN A 1 690 ? -11.602 -52.969 -28.344 1 34.62 690 GLN A O 1
ATOM 5334 N N . PRO A 1 691 ? -12.914 -52.344 -26.672 1 33.41 691 PRO A N 1
ATOM 5335 C CA . PRO A 1 691 ? -12.664 -53.656 -26.047 1 33.41 691 PRO A CA 1
ATOM 5336 C C . PRO A 1 691 ? -12.93 -54.812 -26.984 1 33.41 691 PRO A C 1
ATOM 5338 O O . PRO A 1 691 ? -13.758 -54.719 -27.875 1 33.41 691 PRO A O 1
ATOM 5341 N N . ALA A 1 692 ? -12.023 -55.781 -27.109 1 32.88 692 ALA A N 1
ATOM 5342 C CA . ALA A 1 692 ? -12.227 -57.031 -27.844 1 32.88 692 ALA A CA 1
ATOM 5343 C C . ALA A 1 692 ? -13.633 -57.562 -27.625 1 32.88 692 ALA A C 1
ATOM 5345 O O . ALA A 1 692 ? -14.094 -57.688 -26.484 1 32.88 692 ALA A O 1
ATOM 5346 N N . GLU A 1 693 ? -14.609 -57.438 -28.469 1 29.97 693 GLU A N 1
ATOM 5347 C CA . GLU A 1 693 ? -15.844 -58.219 -28.422 1 29.97 693 GLU A CA 1
ATOM 5348 C C . GLU A 1 693 ? -15.594 -59.625 -27.922 1 29.97 693 GLU A C 1
ATOM 5350 O O . GLU A 1 693 ? -14.625 -60.281 -28.312 1 29.97 693 GLU A O 1
ATOM 5355 N N . GLU A 1 694 ? -16.141 -60.062 -26.703 1 29.31 694 GLU A N 1
ATOM 5356 C CA . GLU A 1 694 ? -16.281 -61.438 -26.266 1 29.31 694 GLU A CA 1
ATOM 5357 C C . GLU A 1 694 ? -16.703 -62.344 -27.406 1 29.31 694 GLU A C 1
ATOM 5359 O O . GLU A 1 694 ? -17.734 -62.125 -28.047 1 29.31 694 GLU A O 1
ATOM 5364 N N . GLN A 1 695 ? -15.914 -62.969 -28.141 1 26.8 695 GLN A N 1
ATOM 5365 C CA . GLN A 1 695 ? -16.281 -64.125 -28.969 1 26.8 695 GLN A CA 1
ATOM 5366 C C . GLN A 1 695 ? -17.125 -65.125 -28.188 1 26.8 695 GLN A C 1
ATOM 5368 O O . GLN A 1 695 ? -16.688 -65.625 -27.172 1 26.8 695 GLN A O 1
ATOM 5373 N N . SER A 1 696 ? -18.531 -65.188 -28.141 1 28.48 696 SER A N 1
ATOM 5374 C CA . SER A 1 696 ? -19.438 -66.25 -27.703 1 28.48 696 SER A CA 1
ATOM 5375 C C . SER A 1 696 ? -18.984 -67.625 -28.203 1 28.48 696 SER A C 1
ATOM 5377 O O . SER A 1 696 ? -18.828 -67.812 -29.406 1 28.48 696 SER A O 1
ATOM 5379 N N . SER A 1 697 ? -18.125 -68.375 -27.484 1 26.52 697 SER A N 1
ATOM 5380 C CA . SER A 1 697 ? -18 -69.812 -27.672 1 26.52 697 SER A CA 1
ATOM 5381 C C . SER A 1 697 ? -19.344 -70.5 -27.547 1 26.52 697 SER A C 1
ATOM 5383 O O . SER A 1 697 ? -19.953 -70.5 -26.469 1 26.52 697 SER A O 1
ATOM 5385 N N . ALA A 1 698 ? -20.344 -70.562 -28.469 1 31.94 698 ALA A N 1
ATOM 5386 C CA . ALA A 1 698 ? -21.438 -71.5 -28.594 1 31.94 698 ALA A CA 1
ATOM 5387 C C . ALA A 1 698 ? -20.922 -72.938 -28.469 1 31.94 698 ALA A C 1
ATOM 5389 O O . ALA A 1 698 ? -20.25 -73.438 -29.375 1 31.94 698 ALA A O 1
ATOM 5390 N N . ILE A 1 699 ? -20.688 -73.5 -27.188 1 28.81 699 ILE A N 1
ATOM 5391 C CA . ILE A 1 699 ? -20.672 -74.938 -26.828 1 28.81 699 ILE A CA 1
ATOM 5392 C C . ILE A 1 699 ? -21.984 -75.562 -27.219 1 28.81 699 ILE A C 1
ATOM 5394 O O . ILE A 1 699 ? -23.062 -75.188 -26.766 1 28.81 699 ILE A O 1
ATOM 5398 N N . ASP A 1 700 ? -22.062 -76.188 -28.281 1 25.31 700 ASP A N 1
ATOM 5399 C CA . ASP A 1 700 ? -22.891 -77.25 -28.875 1 25.31 700 ASP A CA 1
ATOM 5400 C C . ASP A 1 700 ? -23 -78.438 -27.938 1 25.31 700 ASP A C 1
ATOM 5402 O O . ASP A 1 700 ? -22.062 -79.25 -27.828 1 25.31 700 ASP A O 1
ATOM 5406 N N . GLU A 1 701 ? -23.375 -78.312 -26.609 1 26.5 701 GLU A N 1
ATOM 5407 C CA . GLU A 1 701 ? -23.75 -79.5 -25.906 1 26.5 701 GLU A CA 1
ATOM 5408 C C . GLU A 1 701 ? -24.891 -80.25 -26.625 1 26.5 701 GLU A C 1
ATOM 5410 O O . GLU A 1 701 ? -25.938 -79.625 -26.891 1 26.5 701 GLU A O 1
ATOM 5415 N N . GLN A 1 702 ? -24.672 -81.188 -27.422 1 21.89 702 GLN A N 1
ATOM 5416 C CA . GLN A 1 702 ? -25.469 -82.312 -27.906 1 21.89 702 GLN A CA 1
ATOM 5417 C C . GLN A 1 702 ? -26.203 -83 -26.766 1 21.89 702 GLN A C 1
ATOM 5419 O O . GLN A 1 702 ? -25.578 -83.562 -25.828 1 21.89 702 GLN A O 1
ATOM 5424 N N . LYS A 1 703 ? -27.375 -82.312 -26.359 1 28.08 703 LYS A N 1
ATOM 5425 C CA . LYS A 1 703 ? -28.406 -83.062 -25.594 1 28.08 703 LYS A CA 1
ATOM 5426 C C . LYS A 1 703 ? -28.562 -84.5 -26.094 1 28.08 703 LYS A C 1
ATOM 5428 O O . LYS A 1 703 ? -29.062 -84.688 -27.188 1 28.08 703 LYS A O 1
ATOM 5433 N N . CYS A 1 704 ? -27.469 -85.438 -25.812 1 22.78 704 CYS A N 1
ATOM 5434 C CA . CYS A 1 704 ? -27.719 -86.875 -25.766 1 22.78 704 CYS A CA 1
ATOM 5435 C C . CYS A 1 704 ? -28.938 -87.188 -24.922 1 22.78 704 CYS A C 1
ATOM 5437 O O . CYS A 1 704 ? -28.984 -86.875 -23.719 1 22.78 704 CYS A O 1
ATOM 5439 N N . GLU A 1 705 ? -30.109 -86.875 -25.391 1 23.97 705 GLU A N 1
ATOM 5440 C CA . GLU A 1 705 ? -31.422 -87.375 -25 1 23.97 705 GLU A CA 1
ATOM 5441 C C . GLU A 1 705 ? -31.297 -88.812 -24.547 1 23.97 705 GLU A C 1
ATOM 5443 O O . GLU A 1 705 ? -32.281 -89.438 -24.094 1 23.97 705 GLU A O 1
ATOM 5448 N N . HIS A 1 706 ? -30.203 -89.438 -23.875 1 23.14 706 HIS A N 1
ATOM 5449 C CA . HIS A 1 706 ? -30.734 -90.562 -23.172 1 23.14 706 HIS A CA 1
ATOM 5450 C C . HIS A 1 706 ? -31.406 -90.188 -21.875 1 23.14 706 HIS A C 1
ATOM 5452 O O . HIS A 1 706 ? -30.953 -89.25 -21.188 1 23.14 706 HIS A O 1
ATOM 5458 N N . MET B 1 1 ? 6.527 -83.438 33.438 1 21 1 MET B N 1
ATOM 5459 C CA . MET B 1 1 ? 7.215 -83.562 32.156 1 21 1 MET B CA 1
ATOM 5460 C C . MET B 1 1 ? 6.582 -82.688 31.125 1 21 1 MET B C 1
ATOM 5462 O O . MET B 1 1 ? 6.27 -83.125 30.016 1 21 1 MET B O 1
ATOM 5466 N N . ARG B 1 2 ? 5.836 -81.688 31.641 1 22.73 2 ARG B N 1
ATOM 5467 C CA . ARG B 1 2 ? 4.848 -80.75 31.156 1 22.73 2 ARG B CA 1
ATOM 5468 C C . ARG B 1 2 ? 5.441 -79.812 30.094 1 22.73 2 ARG B C 1
ATOM 5470 O O . ARG B 1 2 ? 6.363 -79.062 30.359 1 22.73 2 ARG B O 1
ATOM 5477 N N . LEU B 1 3 ? 5.527 -80.312 28.797 1 20.56 3 LEU B N 1
ATOM 5478 C CA . LEU B 1 3 ? 6.277 -80 27.578 1 20.56 3 LEU B CA 1
ATOM 5479 C C . LEU B 1 3 ? 5.816 -78.688 26.969 1 20.56 3 LEU B C 1
ATOM 5481 O O . LEU B 1 3 ? 6.461 -78.125 26.078 1 20.56 3 LEU B O 1
ATOM 5485 N N . GLN B 1 4 ? 4.707 -78.062 27.453 1 25.44 4 GLN B N 1
ATOM 5486 C CA . GLN B 1 4 ? 4.059 -77.375 26.344 1 25.44 4 GLN B CA 1
ATOM 5487 C C . GLN B 1 4 ? 5.004 -76.375 25.688 1 25.44 4 GLN B C 1
ATOM 5489 O O . GLN B 1 4 ? 5.848 -75.75 26.375 1 25.44 4 GLN B O 1
ATOM 5494 N N . TRP B 1 5 ? 5.109 -76.312 24.297 1 21.95 5 TRP B N 1
ATOM 5495 C CA . TRP B 1 5 ? 5.734 -75.75 23.125 1 21.95 5 TRP B CA 1
ATOM 5496 C C . TRP B 1 5 ? 5.445 -74.25 23.062 1 21.95 5 TRP B C 1
ATOM 5498 O O . TRP B 1 5 ? 4.289 -73.812 22.969 1 21.95 5 TRP B O 1
ATOM 5508 N N . ALA B 1 6 ? 6.09 -73.375 23.906 1 26.47 6 ALA B N 1
ATOM 5509 C CA . ALA B 1 6 ? 6.035 -71.875 24.016 1 26.47 6 ALA B CA 1
ATOM 5510 C C . ALA B 1 6 ? 6.336 -71.25 22.672 1 26.47 6 ALA B C 1
ATOM 5512 O O . ALA B 1 6 ? 7.422 -71.438 22.109 1 26.47 6 ALA B O 1
ATOM 5513 N N . GLY B 1 7 ? 5.273 -71.25 21.781 1 22.42 7 GLY B N 1
ATOM 5514 C CA . GLY B 1 7 ? 5.242 -70.688 20.438 1 22.42 7 GLY B CA 1
ATOM 5515 C C . GLY B 1 7 ? 5.871 -69.312 20.344 1 22.42 7 GLY B C 1
ATOM 5516 O O . GLY B 1 7 ? 5.477 -68.375 21.078 1 22.42 7 GLY B O 1
ATOM 5517 N N . LEU B 1 8 ? 7.207 -69.125 19.984 1 22.69 8 LEU B N 1
ATOM 5518 C CA . LEU B 1 8 ? 8.125 -68.062 19.703 1 22.69 8 LEU B CA 1
ATOM 5519 C C . LEU B 1 8 ? 7.594 -67.188 18.578 1 22.69 8 LEU B C 1
ATOM 5521 O O . LEU B 1 8 ? 7.555 -67.562 17.422 1 22.69 8 LEU B O 1
ATOM 5525 N N . LEU B 1 9 ? 6.426 -66.5 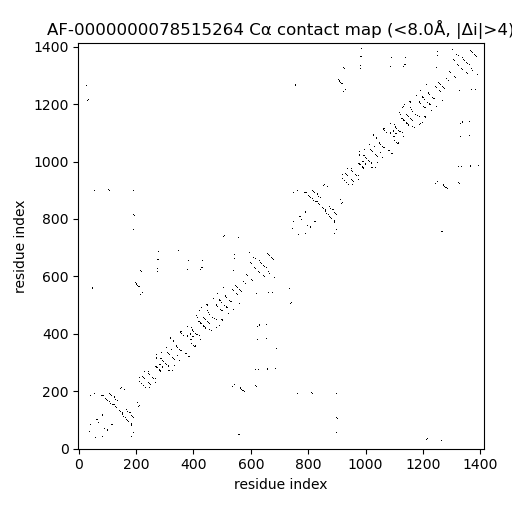18.766 1 23.02 9 LEU B N 1
ATOM 5526 C CA . LEU B 1 9 ? 5.918 -65.625 17.734 1 23.02 9 LEU B CA 1
ATOM 5527 C C . LEU B 1 9 ? 6.938 -64.562 17.422 1 23.02 9 LEU B C 1
ATOM 5529 O O . LEU B 1 9 ? 7.301 -63.75 18.297 1 23.02 9 LEU B O 1
ATOM 5533 N N . LEU B 1 10 ? 7.961 -64.812 16.531 1 23.42 10 LEU B N 1
ATOM 5534 C CA . LEU B 1 10 ? 8.984 -64 15.898 1 23.42 10 LEU B CA 1
ATOM 5535 C C . LEU B 1 10 ? 8.344 -62.812 15.195 1 23.42 10 LEU B C 1
ATOM 5537 O O . LEU B 1 10 ? 7.582 -62.969 14.242 1 23.42 10 LEU B O 1
ATOM 5541 N N . GLY B 1 11 ? 7.98 -61.75 15.906 1 23.69 11 GLY B N 1
ATOM 5542 C CA . GLY B 1 11 ? 7.547 -60.469 15.391 1 23.69 11 GLY B CA 1
ATOM 5543 C C . GLY B 1 11 ? 8.523 -59.875 14.406 1 23.69 11 GLY B C 1
ATOM 5544 O O . GLY B 1 11 ? 9.68 -59.594 14.758 1 23.69 11 GLY B O 1
ATOM 5545 N N . ALA B 1 12 ? 8.539 -60.25 13.047 1 26.28 12 ALA B N 1
ATOM 5546 C CA . ALA B 1 12 ? 9.305 -59.719 11.906 1 26.28 12 ALA B CA 1
ATOM 5547 C C . ALA B 1 12 ? 9.305 -58.219 11.883 1 26.28 12 ALA B C 1
ATOM 5549 O O . ALA B 1 12 ? 8.242 -57.562 11.914 1 26.28 12 ALA B O 1
ATOM 5550 N N . SER B 1 13 ? 10.438 -57.562 12.297 1 25.83 13 SER B N 1
ATOM 5551 C CA . SER B 1 13 ? 10.938 -56.188 12.312 1 25.83 13 SER B CA 1
ATOM 5552 C C . SER B 1 13 ? 10.891 -55.562 10.922 1 25.83 13 SER B C 1
ATOM 5554 O O . SER B 1 13 ? 11.711 -55.906 10.055 1 25.83 13 SER B O 1
ATOM 5556 N N . ILE B 1 14 ? 9.758 -55.344 10.32 1 28.72 14 ILE B N 1
ATOM 5557 C CA . ILE B 1 14 ? 9.633 -54.688 9.031 1 28.72 14 ILE B CA 1
ATOM 5558 C C . ILE B 1 14 ? 10.297 -53.312 9.109 1 28.72 14 ILE B C 1
ATOM 5560 O O . ILE B 1 14 ? 9.719 -52.344 9.641 1 28.72 14 ILE B O 1
ATOM 5564 N N . GLY B 1 15 ? 11.641 -53.062 9.32 1 27.61 15 GLY B N 1
ATOM 5565 C CA . GLY B 1 15 ? 12.594 -51.969 9.414 1 27.61 15 GLY B CA 1
ATOM 5566 C C . GLY B 1 15 ? 12.508 -51 8.25 1 27.61 15 GLY B C 1
ATOM 5567 O O . GLY B 1 15 ? 13.008 -49.875 8.328 1 27.61 15 GLY B O 1
ATOM 5568 N N . GLY B 1 16 ? 12.492 -51.406 7.008 1 31.8 16 GLY B N 1
ATOM 5569 C CA . GLY B 1 16 ? 12.695 -50.531 5.848 1 31.8 16 GLY B CA 1
ATOM 5570 C C . GLY B 1 16 ? 11.664 -49.438 5.723 1 31.8 16 GLY B C 1
ATOM 5571 O O . GLY B 1 16 ? 11.742 -48.594 4.82 1 31.8 16 GLY B O 1
ATOM 5572 N N . VAL B 1 17 ? 10.43 -49.469 6.309 1 36.22 17 VAL B N 1
ATOM 5573 C CA . VAL B 1 17 ? 9.281 -48.562 6.406 1 36.22 17 VAL B CA 1
ATOM 5574 C C . VAL B 1 17 ? 9.656 -47.344 7.258 1 36.22 17 VAL B C 1
ATOM 5576 O O . VAL B 1 17 ? 8.898 -46.375 7.328 1 36.22 17 VAL B O 1
ATOM 5579 N N . ASN B 1 18 ? 10.789 -47.25 7.984 1 34.94 18 ASN B N 1
ATOM 5580 C CA . ASN B 1 18 ? 10.953 -46.312 9.102 1 34.94 18 ASN B CA 1
ATOM 5581 C C . ASN B 1 18 ? 11.43 -44.938 8.633 1 34.94 18 ASN B C 1
ATOM 5583 O O . ASN B 1 18 ? 11.078 -43.938 9.227 1 34.94 18 ASN B O 1
ATOM 5587 N N . GLY B 1 19 ? 12.344 -44.938 7.766 1 36.94 19 GLY B N 1
ATOM 5588 C CA . GLY B 1 19 ? 12.898 -43.625 7.473 1 36.94 19 GLY B CA 1
ATOM 5589 C C . GLY B 1 19 ? 11.914 -42.719 6.777 1 36.94 19 GLY B C 1
ATOM 5590 O O . GLY B 1 19 ? 11.914 -41.5 7.023 1 36.94 19 GLY B O 1
ATOM 5591 N N . MET B 1 20 ? 11.289 -43.125 5.699 1 41.88 20 MET B N 1
ATOM 5592 C CA . MET B 1 20 ? 10.242 -42.344 5.039 1 41.88 20 MET B CA 1
ATOM 5593 C C . MET B 1 20 ? 9.188 -41.906 6.039 1 41.88 20 MET B C 1
ATOM 5595 O O . MET B 1 20 ? 8.633 -40.812 5.91 1 41.88 20 MET B O 1
ATOM 5599 N N . ALA B 1 21 ? 8.883 -42.781 6.977 1 43.41 21 ALA B N 1
ATOM 5600 C CA . ALA B 1 21 ? 7.836 -42.562 7.977 1 43.41 21 ALA B CA 1
ATOM 5601 C C . ALA B 1 21 ? 8.164 -41.375 8.867 1 43.41 21 ALA B C 1
ATOM 5603 O O . ALA B 1 21 ? 7.293 -40.562 9.148 1 43.41 21 ALA B O 1
ATOM 5604 N N . GLU B 1 22 ? 9.43 -41.375 9.234 1 47.94 22 GLU B N 1
ATOM 5605 C CA . GLU B 1 22 ? 9.742 -40.281 10.148 1 47.94 22 GLU B CA 1
ATOM 5606 C C . GLU B 1 22 ? 9.633 -38.938 9.453 1 47.94 22 GLU B C 1
ATOM 5608 O O . GLU B 1 22 ? 9.078 -38 10.016 1 47.94 22 GLU B O 1
ATOM 5613 N N . TYR B 1 23 ? 10.219 -38.781 8.266 1 47.03 23 TYR B N 1
ATOM 5614 C CA . TYR B 1 23 ? 10.141 -37.531 7.559 1 47.03 23 TYR B CA 1
ATOM 5615 C C . TYR B 1 23 ? 8.711 -37.219 7.137 1 47.03 23 TYR B C 1
ATOM 5617 O O . TYR B 1 23 ? 8.219 -36.094 7.344 1 47.03 23 TYR B O 1
ATOM 5625 N N . MET B 1 24 ? 8.148 -38.156 6.426 1 48.5 24 MET B N 1
ATOM 5626 C CA . MET B 1 24 ? 6.734 -37.969 6.109 1 48.5 24 MET B CA 1
ATOM 5627 C C . MET B 1 24 ? 5.914 -37.781 7.375 1 48.5 24 MET B C 1
ATOM 5629 O O . MET B 1 24 ? 4.969 -36.969 7.383 1 48.5 24 MET B O 1
ATOM 5633 N N . HIS B 1 25 ? 6.336 -38.5 8.375 1 49.88 25 HIS B N 1
ATOM 5634 C CA . HIS B 1 25 ? 5.68 -38.312 9.664 1 49.88 25 HIS B CA 1
ATOM 5635 C C . HIS B 1 25 ? 5.922 -36.906 10.203 1 49.88 25 HIS B C 1
ATOM 5637 O O . HIS B 1 25 ? 5.004 -36.281 10.742 1 49.88 25 HIS B O 1
ATOM 5643 N N . GLU B 1 26 ? 7.168 -36.531 10.102 1 50.88 26 GLU B N 1
ATOM 5644 C CA . GLU B 1 26 ? 7.441 -35.188 10.547 1 50.88 26 GLU B CA 1
ATOM 5645 C C . GLU B 1 26 ? 6.707 -34.156 9.688 1 50.88 26 GLU B C 1
ATOM 5647 O O . GLU B 1 26 ? 6.164 -33.156 10.211 1 50.88 26 GLU B O 1
ATOM 5652 N N . ALA B 1 27 ? 6.836 -34.344 8.406 1 50.09 27 ALA B N 1
ATOM 5653 C CA . ALA B 1 27 ? 6.066 -33.438 7.531 1 50.09 27 ALA B CA 1
ATOM 5654 C C . ALA B 1 27 ? 4.57 -33.562 7.809 1 50.09 27 ALA B C 1
ATOM 5656 O O . ALA B 1 27 ? 3.848 -32.562 7.766 1 50.09 27 ALA B O 1
ATOM 5657 N N . MET B 1 28 ? 4.18 -34.75 7.988 1 48.59 28 MET B N 1
ATOM 5658 C CA . MET B 1 28 ? 2.799 -35.062 8.367 1 48.59 28 MET B CA 1
ATOM 5659 C C . MET B 1 28 ? 2.432 -34.344 9.672 1 48.59 28 MET B C 1
ATOM 5661 O O . MET B 1 28 ? 1.257 -34.094 9.93 1 48.59 28 MET B O 1
ATOM 5665 N N . ARG B 1 29 ? 3.434 -34.375 10.508 1 48.66 29 ARG B N 1
ATOM 5666 C CA . ARG B 1 29 ? 3.049 -33.719 11.75 1 48.66 29 ARG B CA 1
ATOM 5667 C C . ARG B 1 29 ? 2.795 -32.25 11.523 1 48.66 29 ARG B C 1
ATOM 5669 O O . ARG B 1 29 ? 3.715 -31.484 11.195 1 48.66 29 ARG B O 1
ATOM 5676 N N . GLY B 1 30 ? 1.979 -31.891 10.648 1 48.94 30 GLY B N 1
ATOM 5677 C CA . GLY B 1 30 ? 1.243 -30.672 10.32 1 48.94 30 GLY B CA 1
ATOM 5678 C C . GLY B 1 30 ? 2.115 -29.438 10.297 1 48.94 30 GLY B C 1
ATOM 5679 O O . GLY B 1 30 ? 1.619 -28.328 10.102 1 48.94 30 GLY B O 1
ATOM 5680 N N . GLU B 1 31 ? 3.385 -29.531 10.758 1 52.09 31 GLU B N 1
ATOM 5681 C CA . GLU B 1 31 ? 4.008 -28.25 11.07 1 52.09 31 GLU B CA 1
ATOM 5682 C C . GLU B 1 31 ? 4.773 -27.703 9.875 1 52.09 31 GLU B C 1
ATOM 5684 O O . GLU B 1 31 ? 5.508 -28.438 9.211 1 52.09 31 GLU B O 1
ATOM 5689 N N . ARG B 1 32 ? 4.266 -26.609 9.336 1 59 32 ARG B N 1
ATOM 5690 C CA . ARG B 1 32 ? 5.035 -25.766 8.43 1 59 32 ARG B CA 1
ATOM 5691 C C . ARG B 1 32 ? 6.516 -25.781 8.789 1 59 32 ARG B C 1
ATOM 5693 O O . ARG B 1 32 ? 6.883 -25.547 9.945 1 59 32 ARG B O 1
ATOM 5700 N N . VAL B 1 33 ? 7.316 -26.281 7.82 1 67.44 33 VAL B N 1
ATOM 5701 C CA . VAL B 1 33 ? 8.766 -26.172 7.977 1 67.44 33 VAL B CA 1
ATOM 5702 C C . VAL B 1 33 ? 9.211 -24.75 7.609 1 67.44 33 VAL B C 1
ATOM 5704 O O . VAL B 1 33 ? 8.852 -24.234 6.547 1 67.44 33 VAL B O 1
ATOM 5707 N N . SER B 1 34 ? 9.539 -23.984 8.578 1 72.12 34 SER B N 1
ATOM 5708 C CA . SER B 1 34 ? 10.023 -22.625 8.375 1 72.12 34 SER B CA 1
ATOM 5709 C C . SER B 1 34 ? 11.43 -22.453 8.93 1 72.12 34 SER B C 1
ATOM 5711 O O . SER B 1 34 ? 12.008 -23.391 9.477 1 72.12 34 SER B O 1
ATOM 5713 N N . GLY B 1 35 ? 12.07 -21.391 8.672 1 72.5 35 GLY B N 1
ATOM 5714 C CA . GLY B 1 35 ? 13.352 -21.047 9.258 1 72.5 35 GLY B CA 1
ATOM 5715 C C . GLY B 1 35 ? 14.5 -21.141 8.273 1 72.5 35 GLY B C 1
ATOM 5716 O O . GLY B 1 35 ? 15.672 -21.125 8.664 1 72.5 35 GLY B O 1
ATOM 5717 N N . TYR B 1 36 ? 14.148 -21.188 6.98 1 76.44 36 TYR B N 1
ATOM 5718 C CA . TYR B 1 36 ? 15.195 -21.344 5.98 1 76.44 36 TYR B CA 1
ATOM 5719 C C . TYR B 1 36 ? 15.328 -20.078 5.129 1 76.44 36 TYR B C 1
ATOM 5721 O O . TYR B 1 36 ? 16.234 -19.984 4.293 1 76.44 36 TYR B O 1
ATOM 5729 N N . GLY B 1 37 ? 14.445 -19.188 5.367 1 73.94 37 GLY B N 1
ATOM 5730 C CA . GLY B 1 37 ? 14.477 -17.953 4.598 1 73.94 37 GLY B CA 1
ATOM 5731 C C . GLY B 1 37 ? 14.984 -16.766 5.395 1 73.94 37 GLY B C 1
ATOM 5732 O O . GLY B 1 37 ? 15.289 -16.891 6.582 1 73.94 37 GLY B O 1
ATOM 5733 N N . LYS B 1 38 ? 15.117 -15.594 4.605 1 78.62 38 LYS B N 1
ATOM 5734 C CA . LYS B 1 38 ? 15.477 -14.344 5.262 1 78.62 38 LYS B CA 1
ATOM 5735 C C . LYS B 1 38 ? 14.344 -13.844 6.16 1 78.62 38 LYS B C 1
ATOM 5737 O O . LYS B 1 38 ? 13.172 -14 5.824 1 78.62 38 LYS B O 1
ATOM 5742 N N . SER B 1 39 ? 14.633 -13.406 7.375 1 81.44 39 SER B N 1
ATOM 5743 C CA . SER B 1 39 ? 13.648 -12.828 8.289 1 81.44 39 SER B CA 1
ATOM 5744 C C . SER B 1 39 ? 14.172 -11.531 8.906 1 81.44 39 SER B C 1
ATOM 5746 O O . SER B 1 39 ? 15.383 -11.352 9.055 1 81.44 39 SER B O 1
ATOM 5748 N N . ASP B 1 40 ? 13.344 -10.531 9.109 1 87.38 40 ASP B N 1
ATOM 5749 C CA . ASP B 1 40 ? 13.703 -9.281 9.766 1 87.38 40 ASP B CA 1
ATOM 5750 C C . ASP B 1 40 ? 13.109 -9.211 11.172 1 87.38 40 ASP B C 1
ATOM 5752 O O . ASP B 1 40 ? 12.039 -8.641 11.375 1 87.38 40 ASP B O 1
ATOM 5756 N N . ASN B 1 41 ? 13.758 -9.789 12.188 1 86.75 41 ASN B N 1
ATOM 5757 C CA . ASN B 1 41 ? 13.398 -9.758 13.602 1 86.75 41 ASN B CA 1
ATOM 5758 C C . ASN B 1 41 ? 14.453 -9.023 14.43 1 86.75 41 ASN B C 1
ATOM 5760 O O . ASN B 1 41 ? 15.211 -9.648 15.172 1 86.75 41 ASN B O 1
ATOM 5764 N N . PRO B 1 42 ? 14.438 -7.758 14.398 1 90.5 42 PRO B N 1
ATOM 5765 C CA . PRO B 1 42 ? 15.484 -6.969 15.062 1 90.5 42 PRO B CA 1
ATOM 5766 C C . PRO B 1 42 ? 15.328 -6.945 16.578 1 90.5 42 PRO B C 1
ATOM 5768 O O . PRO B 1 42 ? 14.227 -7.164 17.094 1 90.5 42 PRO B O 1
ATOM 5771 N N . SER B 1 43 ? 16.422 -6.719 17.266 1 87.44 43 SER B N 1
ATOM 5772 C CA . SER B 1 43 ? 16.422 -6.566 18.719 1 87.44 43 SER B CA 1
ATOM 5773 C C . SER B 1 43 ? 15.766 -5.254 19.141 1 87.44 43 SER B C 1
ATOM 5775 O O . SER B 1 43 ? 15.297 -5.117 20.266 1 87.44 43 SER B O 1
ATOM 5777 N N . PHE B 1 44 ? 15.852 -4.395 18.219 1 88.12 44 PHE B N 1
ATOM 5778 C CA . PHE B 1 44 ? 15.242 -3.094 18.469 1 88.12 44 PHE B CA 1
ATOM 5779 C C . PHE B 1 44 ? 14.125 -2.818 17.469 1 88.12 44 PHE B C 1
ATOM 5781 O O . PHE B 1 44 ? 14.344 -2.863 16.25 1 88.12 44 PHE B O 1
ATOM 5788 N N . VAL B 1 45 ? 12.969 -2.535 17.938 1 93.38 45 VAL B N 1
ATOM 5789 C CA . VAL B 1 45 ? 11.836 -2.02 17.172 1 93.38 45 VAL B CA 1
ATOM 5790 C C . VAL B 1 45 ? 11.406 -0.667 17.734 1 93.38 45 VAL B C 1
ATOM 5792 O O . VAL B 1 45 ? 11.25 -0.512 18.938 1 93.38 45 VAL B O 1
ATOM 5795 N N . PRO B 1 46 ? 11.305 0.342 16.812 1 95.38 46 PRO B N 1
ATOM 5796 C CA . PRO B 1 46 ? 10.914 1.67 17.281 1 95.38 46 PRO B CA 1
ATOM 5797 C C . PRO B 1 46 ? 9.695 1.632 18.203 1 95.38 46 PRO B C 1
ATOM 5799 O O . PRO B 1 46 ? 8.719 0.949 17.906 1 95.38 46 PRO B O 1
ATOM 5802 N N . GLU B 1 47 ? 9.898 2.324 19.312 1 92.5 47 GLU B N 1
ATOM 5803 C CA . GLU B 1 47 ? 8.797 2.58 20.234 1 92.5 47 GLU B CA 1
ATOM 5804 C C . GLU B 1 47 ? 8.453 4.062 20.281 1 92.5 47 GLU B C 1
ATOM 5806 O O . GLU B 1 47 ? 9.344 4.918 20.219 1 92.5 47 GLU B O 1
ATOM 5811 N N . PHE B 1 48 ? 7.281 4.441 20.203 1 93.12 48 PHE B N 1
ATOM 5812 C CA . PHE B 1 48 ? 6.828 5.828 20.156 1 93.12 48 PHE B CA 1
ATOM 5813 C C . PHE B 1 48 ? 6.223 6.246 21.5 1 93.12 48 PHE B C 1
ATOM 5815 O O . PHE B 1 48 ? 5.035 6.566 21.578 1 93.12 48 PHE B O 1
ATOM 5822 N N . LYS B 1 49 ? 7.105 6.312 22.453 1 87.81 49 LYS B N 1
ATOM 5823 C CA . LYS B 1 49 ? 6.676 6.609 23.812 1 87.81 49 LYS B CA 1
ATOM 5824 C C . LYS B 1 49 ? 6.555 8.117 24.031 1 87.81 49 LYS B C 1
ATOM 5826 O O . LYS B 1 49 ? 5.785 8.562 24.891 1 87.81 49 LYS B O 1
ATOM 5831 N N . ASP B 1 50 ? 7.289 8.914 23.297 1 89.31 50 ASP B N 1
ATOM 5832 C CA . ASP B 1 50 ? 7.312 10.352 23.547 1 89.31 50 ASP B CA 1
ATOM 5833 C C . ASP B 1 50 ? 6.98 11.133 22.281 1 89.31 50 ASP B C 1
ATOM 5835 O O . ASP B 1 50 ? 7.203 12.344 22.219 1 89.31 50 ASP B O 1
ATOM 5839 N N . GLU B 1 51 ? 6.535 10.539 21.344 1 93.19 51 GLU B N 1
ATOM 5840 C CA . GLU B 1 51 ? 6.145 11.172 20.094 1 93.19 51 GLU B CA 1
ATOM 5841 C C . GLU B 1 51 ? 5.035 10.383 19.391 1 93.19 51 GLU B C 1
ATOM 5843 O O . GLU B 1 51 ? 4.918 9.172 19.578 1 93.19 51 GLU B O 1
ATOM 5848 N N . SER B 1 52 ? 4.266 11.109 18.688 1 94.81 52 SER B N 1
ATOM 5849 C CA . SER B 1 52 ? 3.184 10.461 17.953 1 94.81 52 SER B CA 1
ATOM 5850 C C . SER B 1 52 ? 3.727 9.531 16.875 1 94.81 52 SER B C 1
ATOM 5852 O O . SER B 1 52 ? 4.59 9.922 16.094 1 94.81 52 SER B O 1
ATOM 5854 N N . ARG B 1 53 ? 3.299 8.344 16.828 1 95.81 53 ARG B N 1
ATOM 5855 C CA . ARG B 1 53 ? 3.727 7.391 15.812 1 95.81 53 ARG B CA 1
ATOM 5856 C C . ARG B 1 53 ? 3.232 7.809 14.438 1 95.81 53 ARG B C 1
ATOM 5858 O O . ARG B 1 53 ? 2.248 8.539 14.32 1 95.81 53 ARG B O 1
ATOM 5865 N N . PRO B 1 54 ? 3.945 7.301 13.344 1 96.81 54 PRO B N 1
ATOM 5866 C CA . PRO B 1 54 ? 3.373 7.547 12.023 1 96.81 54 PRO B CA 1
ATOM 5867 C C . PRO B 1 54 ? 1.935 7.051 11.898 1 96.81 54 PRO B C 1
ATOM 5869 O O . PRO B 1 54 ? 1.653 5.883 12.18 1 96.81 54 PRO B O 1
ATOM 5872 N N . TYR B 1 55 ? 1.055 7.938 11.5 1 96.38 55 TYR B N 1
ATOM 5873 C CA . TYR B 1 55 ? -0.366 7.609 11.453 1 96.38 55 TYR B CA 1
ATOM 5874 C C . TYR B 1 55 ? -0.622 6.434 10.516 1 96.38 55 TYR B C 1
ATOM 5876 O O . TYR B 1 55 ? -0.306 6.5 9.328 1 96.38 55 TYR B O 1
ATOM 5884 N N . GLN B 1 56 ? -1.164 5.363 11.055 1 95.25 56 GLN B N 1
ATOM 5885 C CA . GLN B 1 56 ? -1.497 4.129 10.344 1 95.25 56 GLN B CA 1
ATOM 5886 C C . GLN B 1 56 ? -0.282 3.568 9.617 1 95.25 56 GLN B C 1
ATOM 5888 O O . GLN B 1 56 ? -0.415 2.992 8.531 1 95.25 56 GLN B O 1
ATOM 5893 N N . GLY B 1 57 ? 0.873 3.85 10.156 1 96.62 57 GLY B N 1
ATOM 5894 C CA . GLY B 1 57 ? 2.111 3.369 9.562 1 96.62 57 GLY B CA 1
ATOM 5895 C C . GLY B 1 57 ? 2.457 1.95 9.977 1 96.62 57 GLY B C 1
ATOM 5896 O O . GLY B 1 57 ? 2.254 1.565 11.133 1 96.62 57 GLY B O 1
ATOM 5897 N N . HIS B 1 58 ? 2.924 1.215 8.992 1 97.44 58 HIS B N 1
ATOM 5898 C CA . HIS B 1 58 ? 3.461 -0.125 9.211 1 97.44 58 HIS B CA 1
ATOM 5899 C C . HIS B 1 58 ? 4.957 -0.17 8.93 1 97.44 58 HIS B C 1
ATOM 5901 O O . HIS B 1 58 ? 5.426 0.386 7.93 1 97.44 58 HIS B O 1
ATOM 5907 N N . ARG B 1 59 ? 5.715 -0.832 9.867 1 97.62 59 ARG B N 1
ATOM 5908 C CA . ARG B 1 59 ? 7.148 -0.996 9.641 1 97.62 59 ARG B CA 1
ATOM 5909 C C . ARG B 1 59 ? 7.414 -1.871 8.422 1 97.62 59 ARG B C 1
ATOM 5911 O O . ARG B 1 59 ? 6.844 -2.957 8.297 1 97.62 59 ARG B O 1
ATOM 5918 N N . ILE B 1 60 ? 8.172 -1.425 7.527 1 97.69 60 ILE B N 1
ATOM 5919 C CA . ILE B 1 60 ? 8.531 -2.189 6.336 1 97.69 60 ILE B CA 1
ATOM 5920 C C . ILE B 1 60 ? 9.664 -3.158 6.668 1 97.69 60 ILE B C 1
ATOM 5922 O O . ILE B 1 60 ? 10.711 -2.75 7.176 1 97.69 60 ILE B O 1
ATOM 5926 N N . PRO B 1 61 ? 9.445 -4.434 6.461 1 95.06 61 PRO B N 1
ATOM 5927 C CA . PRO B 1 61 ? 10.523 -5.391 6.711 1 95.06 61 PRO B CA 1
ATOM 5928 C C . PRO B 1 61 ? 11.766 -5.121 5.863 1 95.06 61 PRO B C 1
ATOM 5930 O O . PRO B 1 61 ? 11.648 -4.738 4.695 1 95.06 61 PRO B O 1
ATOM 5933 N N . ARG B 1 62 ? 13.008 -5.441 6.371 1 95.81 62 ARG B N 1
ATOM 5934 C CA . ARG B 1 62 ? 14.242 -4.949 5.766 1 95.81 62 ARG B CA 1
ATOM 5935 C C . ARG B 1 62 ? 14.977 -6.07 5.035 1 95.81 62 ARG B C 1
ATOM 5937 O O . ARG B 1 62 ? 16.109 -5.883 4.57 1 95.81 62 ARG B O 1
ATOM 5944 N N . GLN B 1 63 ? 14.359 -7.203 4.859 1 89.19 63 GLN B N 1
ATOM 5945 C CA . GLN B 1 63 ? 15.047 -8.383 4.34 1 89.19 63 GLN B CA 1
ATOM 5946 C C . GLN B 1 63 ? 15.562 -8.141 2.922 1 89.19 63 GLN B C 1
ATOM 5948 O O . GLN B 1 63 ? 16.578 -8.695 2.523 1 89.19 63 GLN B O 1
ATOM 5953 N N . ASP B 1 64 ? 14.938 -7.277 2.184 1 89.94 64 ASP B N 1
ATOM 5954 C CA . ASP B 1 64 ? 15.289 -7.109 0.775 1 89.94 64 ASP B CA 1
ATOM 5955 C C . ASP B 1 64 ? 15.914 -5.738 0.527 1 89.94 64 ASP B C 1
ATOM 5957 O O . ASP B 1 64 ? 16.062 -5.312 -0.621 1 89.94 64 ASP B O 1
ATOM 5961 N N . TRP B 1 65 ? 16.297 -5.066 1.62 1 96.56 65 TRP B N 1
ATOM 5962 C CA . TRP B 1 65 ? 16.891 -3.74 1.47 1 96.56 65 TRP B CA 1
ATOM 5963 C C . TRP B 1 65 ? 18.344 -3.838 1.004 1 96.56 65 TRP B C 1
ATOM 5965 O O . TRP B 1 65 ? 19.047 -4.773 1.369 1 96.56 65 TRP B O 1
ATOM 5975 N N . THR B 1 66 ? 18.781 -2.967 0.177 1 97.06 66 THR B N 1
ATOM 5976 C CA . THR B 1 66 ? 20.188 -2.721 -0.132 1 97.06 66 THR B CA 1
ATOM 5977 C C . THR B 1 66 ? 20.562 -1.283 0.207 1 97.06 66 THR B C 1
ATOM 5979 O O . THR B 1 66 ? 19.781 -0.358 -0.01 1 97.06 66 THR B O 1
ATOM 5982 N N . LEU B 1 67 ? 21.812 -1.147 0.759 1 97.81 67 LEU B N 1
ATOM 5983 C CA . LEU B 1 67 ? 22.234 0.157 1.251 1 97.81 67 LEU B CA 1
ATOM 5984 C C . LEU B 1 67 ? 23.422 0.682 0.442 1 97.81 67 LEU B C 1
ATOM 5986 O O . LEU B 1 67 ? 24.266 -0.097 -0.015 1 97.81 67 LEU B O 1
ATOM 5990 N N . THR B 1 68 ? 23.422 1.94 0.211 1 97.81 68 THR B N 1
ATOM 5991 C CA . THR B 1 68 ? 24.578 2.678 -0.299 1 97.81 68 THR B CA 1
ATOM 5992 C C . THR B 1 68 ? 24.875 3.885 0.584 1 97.81 68 THR B C 1
ATOM 5994 O O . THR B 1 68 ? 24.016 4.738 0.793 1 97.81 68 THR B O 1
ATOM 5997 N N . CYS B 1 69 ? 26.078 3.91 1.139 1 97.06 69 CYS B N 1
ATOM 5998 C CA . CYS B 1 69 ? 26.516 5.02 1.976 1 97.06 69 CYS B CA 1
ATOM 5999 C C . CYS B 1 69 ? 27.641 5.797 1.303 1 97.06 69 CYS B C 1
ATOM 6001 O O . CYS B 1 69 ? 28.422 5.227 0.539 1 97.06 69 CYS B O 1
ATOM 6003 N N . SER B 1 70 ? 27.672 7.09 1.565 1 95.31 70 SER B N 1
ATOM 6004 C CA . SER B 1 70 ? 28.734 7.918 0.979 1 95.31 70 SER B CA 1
ATOM 6005 C C . SER B 1 70 ? 30.109 7.461 1.436 1 95.31 70 SER B C 1
ATOM 6007 O O . SER B 1 70 ? 31.062 7.492 0.66 1 95.31 70 SER B O 1
ATOM 6009 N N . SER B 1 71 ? 30.219 7.16 2.721 1 95.31 71 SER B N 1
ATOM 6010 C CA . SER B 1 71 ? 31.469 6.656 3.297 1 95.31 71 SER B CA 1
ATOM 6011 C C . SER B 1 71 ? 31.203 5.805 4.531 1 95.31 71 SER B C 1
ATOM 6013 O O . SER B 1 71 ? 30.078 5.766 5.035 1 95.31 71 SER B O 1
ATOM 6015 N N . SER B 1 72 ? 32.188 5.094 4.91 1 96.44 72 SER B N 1
ATOM 6016 C CA . SER B 1 72 ? 32.156 4.32 6.148 1 96.44 72 SER B CA 1
ATOM 6017 C C . SER B 1 72 ? 33.469 4.363 6.879 1 96.44 72 SER B C 1
ATOM 6019 O O . SER B 1 72 ? 34.531 4.27 6.25 1 96.44 72 SER B O 1
ATOM 6021 N N . ALA B 1 73 ? 33.375 4.605 8.086 1 95.75 73 ALA B N 1
ATOM 6022 C CA . ALA B 1 73 ? 34.594 4.457 8.898 1 95.75 73 ALA B CA 1
ATOM 6023 C C . ALA B 1 73 ? 34.969 2.992 9.039 1 95.75 73 ALA B C 1
ATOM 6025 O O . ALA B 1 73 ? 34.125 2.102 8.922 1 95.75 73 ALA B O 1
ATOM 6026 N N . ARG B 1 74 ? 36.281 2.752 9.234 1 95.06 74 ARG B N 1
ATOM 6027 C CA . ARG B 1 74 ? 36.75 1.385 9.398 1 95.06 74 ARG B CA 1
ATOM 6028 C C . ARG B 1 74 ? 36.031 0.682 10.539 1 95.06 74 ARG B C 1
ATOM 6030 O O . ARG B 1 74 ? 35.938 1.209 11.648 1 95.06 74 ARG B O 1
ATOM 6037 N N . GLY B 1 75 ? 35.5 -0.429 10.273 1 96.19 75 GLY B N 1
ATOM 6038 C CA . GLY B 1 75 ? 34.844 -1.227 11.297 1 96.19 75 GLY B CA 1
ATOM 6039 C C . GLY B 1 75 ? 33.375 -0.888 11.469 1 96.19 75 GLY B C 1
ATOM 6040 O O . GLY B 1 75 ? 32.656 -1.535 12.242 1 96.19 75 GLY B O 1
ATOM 6041 N N . PHE B 1 76 ? 32.938 0.102 10.797 1 97.56 76 PHE B N 1
ATOM 6042 C CA . PHE B 1 76 ? 31.547 0.539 10.922 1 97.56 76 PHE B CA 1
ATOM 6043 C C . PHE B 1 76 ? 30.875 0.587 9.555 1 97.56 76 PHE B C 1
ATOM 6045 O O . PHE B 1 76 ? 30.453 1.654 9.102 1 97.56 76 PHE B O 1
ATOM 6052 N N . PRO B 1 77 ? 30.656 -0.556 8.984 1 97.75 77 PRO B N 1
ATOM 6053 C CA . PRO B 1 77 ? 30.141 -0.612 7.617 1 97.75 77 PRO B CA 1
ATOM 6054 C C . PRO B 1 77 ? 28.672 -0.175 7.527 1 97.75 77 PRO B C 1
ATOM 6056 O O . PRO B 1 77 ? 27.953 -0.21 8.531 1 97.75 77 PRO B O 1
ATOM 6059 N N . CYS B 1 78 ? 28.219 0.17 6.359 1 97.69 78 CYS B N 1
ATOM 6060 C CA . CYS B 1 78 ? 26.891 0.651 6.051 1 97.69 78 CYS B CA 1
ATOM 6061 C C . CYS B 1 78 ? 25.828 -0.351 6.504 1 97.69 78 CYS B C 1
ATOM 6063 O O . CYS B 1 78 ? 24.766 0.038 6.984 1 97.69 78 CYS B O 1
ATOM 6065 N N . LYS B 1 79 ? 26.078 -1.61 6.43 1 97 79 LYS B N 1
ATOM 6066 C CA . LYS B 1 79 ? 25.109 -2.666 6.695 1 97 79 LYS B CA 1
ATOM 6067 C C . LYS B 1 79 ? 24.703 -2.686 8.172 1 97 79 LYS B C 1
ATOM 6069 O O . LYS B 1 79 ? 23.656 -3.225 8.523 1 97 79 LYS B O 1
ATOM 6074 N N . ASN B 1 80 ? 25.516 -2.094 9.047 1 97.75 80 ASN B N 1
ATOM 6075 C CA . ASN B 1 80 ? 25.203 -2.076 10.469 1 97.75 80 ASN B CA 1
ATOM 6076 C C . ASN B 1 80 ? 23.953 -1.264 10.766 1 97.75 80 ASN B C 1
ATOM 6078 O O . ASN B 1 80 ? 23.328 -1.425 11.82 1 97.75 80 ASN B O 1
ATOM 6082 N N . ALA B 1 81 ? 23.547 -0.437 9.844 1 97.88 81 ALA B N 1
ATOM 6083 C CA . ALA B 1 81 ? 22.391 0.435 10.047 1 97.88 81 ALA B CA 1
ATOM 6084 C C . ALA B 1 81 ? 21.094 -0.359 9.992 1 97.88 81 ALA B C 1
ATOM 6086 O O . ALA B 1 81 ? 20.031 0.146 10.375 1 97.88 81 ALA B O 1
ATOM 6087 N N . ILE B 1 82 ? 21.172 -1.645 9.453 1 97.44 82 ILE B N 1
ATOM 6088 C CA . ILE B 1 82 ? 19.938 -2.418 9.328 1 97.44 82 ILE B CA 1
ATOM 6089 C C . ILE B 1 82 ? 20.203 -3.869 9.719 1 97.44 82 ILE B C 1
ATOM 6091 O O . ILE B 1 82 ? 19.578 -4.785 9.188 1 97.44 82 ILE B O 1
ATOM 6095 N N . ASP B 1 83 ? 21.203 -4.191 10.516 1 95.38 83 ASP B N 1
ATOM 6096 C CA . ASP B 1 83 ? 21.562 -5.574 10.82 1 95.38 83 ASP B CA 1
ATOM 6097 C C . ASP B 1 83 ? 20.734 -6.113 11.984 1 95.38 83 ASP B C 1
ATOM 6099 O O . ASP B 1 83 ? 20.906 -7.266 12.391 1 95.38 83 ASP B O 1
ATOM 6103 N N . GLY B 1 84 ? 19.844 -5.219 12.555 1 95.44 84 GLY B N 1
ATOM 6104 C CA . GLY B 1 84 ? 18.922 -5.664 13.586 1 95.44 84 GLY B CA 1
ATOM 6105 C C . GLY B 1 84 ? 19.516 -5.613 14.984 1 95.44 84 GLY B C 1
ATOM 6106 O O . GLY B 1 84 ? 18.875 -6.043 15.945 1 95.44 84 GLY B O 1
ATOM 6107 N N . LYS B 1 85 ? 20.703 -5.094 15.148 1 95.69 85 LYS B N 1
ATOM 6108 C CA . LYS B 1 85 ? 21.391 -4.996 16.438 1 95.69 85 LYS B CA 1
ATOM 6109 C C . LYS B 1 85 ? 21.562 -3.541 16.859 1 95.69 85 LYS B C 1
ATOM 6111 O O . LYS B 1 85 ? 22.203 -2.76 16.156 1 95.69 85 LYS B O 1
ATOM 6116 N N . SER B 1 86 ? 21.078 -3.223 18.016 1 95.12 86 SER B N 1
ATOM 6117 C CA . SER B 1 86 ? 21.172 -1.845 18.484 1 95.12 86 SER B CA 1
ATOM 6118 C C . SER B 1 86 ? 22.594 -1.497 18.938 1 95.12 86 SER B C 1
ATOM 6120 O O . SER B 1 86 ? 22.922 -0.32 19.062 1 95.12 86 SER B O 1
ATOM 6122 N N . ALA B 1 87 ? 23.391 -2.486 19.125 1 95.38 87 ALA B N 1
ATOM 6123 C CA . ALA B 1 87 ? 24.734 -2.279 19.656 1 95.38 87 ALA B CA 1
ATOM 6124 C C . ALA B 1 87 ? 25.734 -2.008 18.531 1 95.38 87 ALA B C 1
ATOM 6126 O O . ALA B 1 87 ? 26.875 -1.62 18.781 1 95.38 87 ALA B O 1
ATOM 6127 N N . THR B 1 88 ? 25.375 -2.271 17.281 1 96.88 88 THR B N 1
ATOM 6128 C CA . THR B 1 88 ? 26.219 -1.94 16.141 1 96.88 88 THR B CA 1
ATOM 6129 C C . THR B 1 88 ? 25.672 -0.718 15.406 1 96.88 88 THR B C 1
ATOM 6131 O O . THR B 1 88 ? 24.5 -0.354 15.578 1 96.88 88 THR B O 1
ATOM 6134 N N . ALA B 1 89 ? 26.609 -0.021 14.711 1 97.69 89 ALA B N 1
ATOM 6135 C CA . ALA B 1 89 ? 26.172 1.174 13.992 1 97.69 89 ALA B CA 1
ATOM 6136 C C . ALA B 1 89 ? 27.047 1.416 12.758 1 97.69 89 ALA B C 1
ATOM 6138 O O . ALA B 1 89 ? 28.203 1.018 12.719 1 97.69 89 ALA B O 1
ATOM 6139 N N . TRP B 1 90 ? 26.391 1.969 11.773 1 98.06 90 TRP B N 1
ATOM 6140 C CA . TRP B 1 90 ? 27.141 2.637 10.719 1 98.06 90 TRP B CA 1
ATOM 6141 C C . TRP B 1 90 ? 27.719 3.959 11.211 1 98.06 90 TRP B C 1
ATOM 6143 O O . TRP B 1 90 ? 27.047 4.703 11.938 1 98.06 90 TRP B O 1
ATOM 6153 N N . ARG B 1 91 ? 28.969 4.25 10.867 1 96.81 91 ARG B N 1
ATOM 6154 C CA . ARG B 1 91 ? 29.594 5.547 11.07 1 96.81 91 ARG B CA 1
ATOM 6155 C C . ARG B 1 91 ? 30.234 6.051 9.773 1 96.81 91 ARG B C 1
ATOM 6157 O O . ARG B 1 91 ? 30.984 5.316 9.117 1 96.81 91 ARG B O 1
ATOM 6164 N N . SER B 1 92 ? 29.828 7.266 9.43 1 95.75 92 SER B N 1
ATOM 6165 C CA . SER B 1 92 ? 30.453 7.844 8.234 1 95.75 92 SER B CA 1
ATOM 6166 C C . SER B 1 92 ? 31.906 8.203 8.5 1 95.75 92 SER B C 1
ATOM 6168 O O . SER B 1 92 ? 32.344 8.281 9.648 1 95.75 92 SER B O 1
ATOM 6170 N N . ASP B 1 93 ? 32.625 8.328 7.41 1 94.06 93 ASP B N 1
ATOM 6171 C CA . ASP B 1 93 ? 34 8.781 7.527 1 94.06 93 ASP B CA 1
ATOM 6172 C C . ASP B 1 93 ? 34.062 10.273 7.832 1 94.06 93 ASP B C 1
ATOM 6174 O O . ASP B 1 93 ? 33.531 11.086 7.094 1 94.06 93 ASP B O 1
ATOM 6178 N N . PRO B 1 94 ? 34.781 10.656 8.875 1 89.5 94 PRO B N 1
ATOM 6179 C CA . PRO B 1 94 ? 34.844 12.062 9.273 1 89.5 94 PRO B CA 1
ATOM 6180 C C . PRO B 1 94 ? 35.469 12.953 8.195 1 89.5 94 PRO B C 1
ATOM 6182 O O . PRO B 1 94 ? 35.281 14.172 8.227 1 89.5 94 PRO B O 1
ATOM 6185 N N . SER B 1 95 ? 36.188 12.391 7.266 1 85.69 95 SER B N 1
ATOM 6186 C CA . SER B 1 95 ? 36.844 13.18 6.23 1 85.69 95 SER B CA 1
ATOM 6187 C C . SER B 1 95 ? 35.844 13.57 5.129 1 85.69 95 SER B C 1
ATOM 6189 O O . SER B 1 95 ? 36.156 14.438 4.305 1 85.69 95 SER B O 1
ATOM 6191 N N . ASP B 1 96 ? 34.688 13.062 5.223 1 84.81 96 ASP B N 1
ATOM 6192 C CA . ASP B 1 96 ? 33.688 13.336 4.188 1 84.81 96 ASP B CA 1
ATOM 6193 C C . ASP B 1 96 ? 33.031 14.703 4.387 1 84.81 96 ASP B C 1
ATOM 6195 O O . ASP B 1 96 ? 32.781 15.109 5.52 1 84.81 96 ASP B O 1
ATOM 6199 N N . LYS B 1 97 ? 32.812 15.492 3.322 1 81.5 97 LYS B N 1
ATOM 6200 C CA . LYS B 1 97 ? 32.219 16.828 3.375 1 81.5 97 LYS B CA 1
ATOM 6201 C C . LYS B 1 97 ? 30.703 16.766 3.385 1 81.5 97 LYS B C 1
ATOM 6203 O O . LYS B 1 97 ? 30.047 17.812 3.461 1 81.5 97 LYS B O 1
ATOM 6208 N N . GLY B 1 98 ? 30.172 15.695 3.35 1 89 98 GLY B N 1
ATOM 6209 C CA . GLY B 1 98 ? 28.75 15.406 3.383 1 89 98 GLY B CA 1
ATOM 6210 C C . GLY B 1 98 ? 28.438 13.922 3.502 1 89 98 GLY B C 1
ATOM 6211 O O . GLY B 1 98 ? 29.219 13.086 3.043 1 89 98 GLY B O 1
ATOM 6212 N N . HIS B 1 99 ? 27.375 13.711 4.211 1 93.75 99 HIS B N 1
ATOM 6213 C CA . HIS B 1 99 ? 27.031 12.32 4.457 1 93.75 99 HIS B CA 1
ATOM 6214 C C . HIS B 1 99 ? 25.703 11.945 3.791 1 93.75 99 HIS B C 1
ATOM 6216 O O . HIS B 1 99 ? 24.719 12.688 3.904 1 93.75 99 HIS B O 1
ATOM 6222 N N . THR B 1 100 ? 25.812 10.891 3.057 1 95.75 100 THR B N 1
ATOM 6223 C CA . THR B 1 100 ? 24.625 10.414 2.354 1 95.75 100 THR B CA 1
ATOM 6224 C C . THR B 1 100 ? 24.344 8.953 2.678 1 95.75 100 THR B C 1
ATOM 6226 O O . THR B 1 100 ? 25.266 8.141 2.752 1 95.75 100 THR B O 1
ATOM 6229 N N . PHE B 1 101 ? 23.141 8.648 2.932 1 96.75 101 PHE B N 1
ATOM 6230 C CA . PHE B 1 101 ? 22.625 7.305 3.193 1 96.75 101 PHE B CA 1
ATOM 6231 C C . PHE B 1 101 ? 21.453 6.98 2.275 1 96.75 101 PHE B C 1
ATOM 6233 O O . PHE B 1 101 ? 20.422 7.645 2.326 1 96.75 101 PHE B O 1
ATOM 6240 N N . ILE B 1 102 ? 21.578 5.957 1.398 1 98.25 102 ILE B N 1
ATOM 6241 C CA . ILE B 1 102 ? 20.531 5.59 0.46 1 98.25 102 ILE B CA 1
ATOM 6242 C C . ILE B 1 102 ? 20.062 4.156 0.732 1 98.25 102 ILE B C 1
ATOM 6244 O O . ILE B 1 102 ? 20.891 3.258 0.908 1 98.25 102 ILE B O 1
ATOM 6248 N N . VAL B 1 103 ? 18.812 4 0.739 1 98.38 103 VAL B N 1
ATOM 6249 C CA . VAL B 1 103 ? 18.203 2.684 0.885 1 98.38 103 VAL B CA 1
ATOM 6250 C C . VAL B 1 103 ? 17.406 2.342 -0.372 1 98.38 103 VAL B C 1
ATOM 6252 O O . VAL B 1 103 ? 16.609 3.156 -0.854 1 98.38 103 VAL B O 1
ATOM 6255 N N . ASP B 1 104 ? 17.641 1.232 -0.918 1 98.5 104 ASP B N 1
ATOM 6256 C CA . ASP B 1 104 ? 16.766 0.583 -1.88 1 98.5 104 ASP B CA 1
ATOM 6257 C C . ASP B 1 104 ? 15.844 -0.426 -1.188 1 98.5 104 ASP B C 1
ATOM 6259 O O . ASP B 1 104 ? 16.312 -1.464 -0.708 1 98.5 104 ASP B O 1
ATOM 6263 N N . LEU B 1 105 ? 14.594 -0.142 -1.225 1 98.31 105 LEU B N 1
ATOM 6264 C CA . LEU B 1 105 ? 13.633 -0.946 -0.473 1 98.31 105 LEU B CA 1
ATOM 6265 C C . LEU B 1 105 ? 13.336 -2.254 -1.198 1 98.31 105 LEU B C 1
ATOM 6267 O O . LEU B 1 105 ? 12.75 -3.172 -0.617 1 98.31 105 LEU B O 1
ATOM 6271 N N . GLY B 1 106 ? 13.688 -2.35 -2.396 1 96.44 106 GLY B N 1
ATOM 6272 C CA . GLY B 1 106 ? 13.484 -3.57 -3.16 1 96.44 106 GLY B CA 1
ATOM 6273 C C . GLY B 1 106 ? 12.133 -3.629 -3.844 1 96.44 106 GLY B C 1
ATOM 6274 O O . GLY B 1 106 ? 11.906 -4.473 -4.715 1 96.44 106 GLY B O 1
ATOM 6275 N N . ALA B 1 107 ? 11.234 -2.848 -3.412 1 96.75 107 ALA B N 1
ATOM 6276 C CA . ALA B 1 107 ? 9.898 -2.711 -3.979 1 96.75 107 ALA B CA 1
ATOM 6277 C C . ALA B 1 107 ? 9.344 -1.308 -3.75 1 96.75 107 ALA B C 1
ATOM 6279 O O . ALA B 1 107 ? 9.992 -0.474 -3.113 1 96.75 107 ALA B O 1
ATOM 6280 N N . TRP B 1 108 ? 8.227 -0.999 -4.41 1 97.75 108 TRP B N 1
ATOM 6281 C CA . TRP B 1 108 ? 7.598 0.309 -4.254 1 97.75 108 TRP B CA 1
ATOM 6282 C C . TRP B 1 108 ? 6.605 0.304 -3.096 1 97.75 108 TRP B C 1
ATOM 6284 O O . TRP B 1 108 ? 5.672 -0.502 -3.072 1 97.75 108 TRP B O 1
ATOM 6294 N N . TYR B 1 109 ? 6.785 1.095 -2.146 1 98.38 109 TYR B N 1
ATOM 6295 C CA . TYR B 1 109 ? 5.938 1.256 -0.973 1 98.38 109 TYR B CA 1
ATOM 6296 C C . TYR B 1 109 ? 5.359 2.664 -0.907 1 98.38 109 TYR B C 1
ATOM 6298 O O . TYR B 1 109 ? 5.844 3.574 -1.582 1 98.38 109 TYR B O 1
ATOM 6306 N N . GLN B 1 110 ? 4.227 2.883 -0.159 1 98 110 GLN B N 1
ATOM 6307 C CA . GLN B 1 110 ? 3.787 4.215 0.246 1 98 110 GLN B CA 1
ATOM 6308 C C . GLN B 1 110 ? 4.473 4.652 1.535 1 98 110 GLN B C 1
ATOM 6310 O O . GLN B 1 110 ? 3.938 4.457 2.629 1 98 110 GLN B O 1
ATOM 6315 N N . VAL B 1 111 ? 5.637 5.273 1.355 1 98.56 111 VAL B N 1
ATOM 6316 C CA . VAL B 1 111 ? 6.48 5.582 2.506 1 98.56 111 VAL B CA 1
ATOM 6317 C C . VAL B 1 111 ? 6.035 6.895 3.139 1 98.56 111 VAL B C 1
ATOM 6319 O O . VAL B 1 111 ? 5.809 7.887 2.438 1 98.56 111 VAL B O 1
ATOM 6322 N N . GLY B 1 112 ? 5.906 6.879 4.5 1 98.38 112 GLY B N 1
ATOM 6323 C CA . GLY B 1 112 ? 5.418 8.07 5.168 1 98.38 112 GLY B CA 1
ATOM 6324 C C . GLY B 1 112 ? 6.242 8.453 6.383 1 98.38 112 GLY B C 1
ATOM 6325 O O . GLY B 1 112 ? 5.949 9.453 7.051 1 98.38 112 GLY B O 1
ATOM 6326 N N . ALA B 1 113 ? 7.332 7.668 6.719 1 98.75 113 ALA B N 1
ATOM 6327 C CA . ALA B 1 113 ? 8.141 8.062 7.867 1 98.75 113 ALA B CA 1
ATOM 6328 C C . ALA B 1 113 ? 9.484 7.332 7.871 1 98.75 113 ALA B C 1
ATOM 6330 O O . ALA B 1 113 ? 9.594 6.23 7.328 1 98.75 113 ALA B O 1
ATOM 6331 N N . VAL B 1 114 ? 10.469 7.953 8.43 1 98.62 114 VAL B N 1
ATOM 6332 C CA . VAL B 1 114 ? 11.797 7.414 8.703 1 98.62 114 VAL B CA 1
ATOM 6333 C C . VAL B 1 114 ? 12.094 7.512 10.195 1 98.62 114 VAL B C 1
ATOM 6335 O O . VAL B 1 114 ? 11.844 8.547 10.82 1 98.62 114 VAL B O 1
ATOM 6338 N N . VAL B 1 115 ? 12.531 6.449 10.773 1 98.19 115 VAL B N 1
ATOM 6339 C CA . VAL B 1 115 ? 12.891 6.41 12.188 1 98.19 115 VAL B CA 1
ATOM 6340 C C . VAL B 1 115 ? 14.336 5.957 12.336 1 98.19 115 VAL B C 1
ATOM 6342 O O . VAL B 1 115 ? 14.711 4.875 11.875 1 98.19 115 VAL B O 1
ATOM 6345 N N . VAL B 1 116 ? 15.125 6.719 13.008 1 97.25 116 VAL B N 1
ATOM 6346 C CA . VAL B 1 116 ? 16.547 6.457 13.156 1 97.25 116 VAL B CA 1
ATOM 6347 C C . VAL B 1 116 ? 16.891 6.281 14.633 1 97.25 116 VAL B C 1
ATOM 6349 O O . VAL B 1 116 ? 16.531 7.117 15.469 1 97.25 116 VAL B O 1
ATOM 6352 N N . LEU B 1 117 ? 17.484 5.203 14.93 1 97.06 117 LEU B N 1
ATOM 6353 C CA . LEU B 1 117 ? 18.172 5.051 16.203 1 97.06 117 LEU B CA 1
ATOM 6354 C C . LEU B 1 117 ? 19.641 5.445 16.078 1 97.06 117 LEU B C 1
ATOM 6356 O O . LEU B 1 117 ? 20.391 4.844 15.312 1 97.06 117 LEU B O 1
ATOM 6360 N N . PRO B 1 118 ? 20.047 6.48 16.781 1 96.25 118 PRO B N 1
ATOM 6361 C CA . PRO B 1 118 ? 21.469 6.844 16.75 1 96.25 118 PRO B CA 1
ATOM 6362 C C . PRO B 1 118 ? 22.359 5.82 17.453 1 96.25 118 PRO B C 1
ATOM 6364 O O . PRO B 1 118 ? 21.844 4.945 18.156 1 96.25 118 PRO B O 1
ATOM 6367 N N . PRO B 1 119 ? 23.703 5.977 17.172 1 96.5 119 PRO B N 1
ATOM 6368 C CA . PRO B 1 119 ? 24.594 5.109 17.938 1 96.5 119 PRO B CA 1
ATOM 6369 C C . PRO B 1 119 ? 24.391 5.246 19.453 1 96.5 119 PRO B C 1
ATOM 6371 O O . PRO B 1 119 ? 24.297 6.363 19.969 1 96.5 119 PRO B O 1
ATOM 6374 N N . THR B 1 120 ? 24.297 4.125 20.109 1 94.44 120 THR B N 1
ATOM 6375 C CA . THR B 1 120 ? 23.875 4.137 21.516 1 94.44 120 THR B CA 1
ATOM 6376 C C . THR B 1 120 ? 25.078 4.277 22.438 1 94.44 120 THR B C 1
ATOM 6378 O O . THR B 1 120 ? 24.922 4.539 23.641 1 94.44 120 THR B O 1
ATOM 6381 N N . ASP B 1 121 ? 26.219 4.152 21.969 1 94 121 ASP B N 1
ATOM 6382 C CA . ASP B 1 121 ? 27.406 4.113 22.828 1 94 121 ASP B CA 1
ATOM 6383 C C . ASP B 1 121 ? 28.25 5.375 22.656 1 94 121 ASP B C 1
ATOM 6385 O O . ASP B 1 121 ? 29.422 5.414 23.047 1 94 121 ASP B O 1
ATOM 6389 N N . THR B 1 122 ? 27.734 6.391 22.062 1 93.5 122 THR B N 1
ATOM 6390 C CA . THR B 1 122 ? 28.578 7.531 21.734 1 93.5 122 THR B CA 1
ATOM 6391 C C . THR B 1 122 ? 28.047 8.805 22.391 1 93.5 122 THR B C 1
ATOM 6393 O O . THR B 1 122 ? 28.453 9.914 22.016 1 93.5 122 THR B O 1
ATOM 6396 N N . ASP B 1 123 ? 27.109 8.664 23.312 1 91.94 123 ASP B N 1
ATOM 6397 C CA . ASP B 1 123 ? 26.469 9.82 23.922 1 91.94 123 ASP B CA 1
ATOM 6398 C C . ASP B 1 123 ? 25.875 10.742 22.875 1 91.94 123 ASP B C 1
ATOM 6400 O O . ASP B 1 123 ? 24.922 10.367 22.172 1 91.94 123 ASP B O 1
ATOM 6404 N N . THR B 1 124 ? 26.5 11.898 22.594 1 91.69 124 THR B N 1
ATOM 6405 C CA . THR B 1 124 ? 25.906 12.82 21.641 1 91.69 124 THR B CA 1
ATOM 6406 C C . THR B 1 124 ? 26.766 12.945 20.391 1 91.69 124 THR B C 1
ATOM 6408 O O . THR B 1 124 ? 26.5 13.773 19.516 1 91.69 124 THR B O 1
ATOM 6411 N N . GLU B 1 125 ? 27.766 12.133 20.344 1 91.44 125 GLU B N 1
ATOM 6412 C CA . GLU B 1 125 ? 28.594 12.156 19.141 1 91.44 125 GLU B CA 1
ATOM 6413 C C . GLU B 1 125 ? 27.938 11.383 18 1 91.44 125 GLU B C 1
ATOM 6415 O O . GLU B 1 125 ? 27.328 10.344 18.234 1 91.44 125 GLU B O 1
ATOM 6420 N N . GLY B 1 126 ? 28.125 11.945 16.812 1 92.44 126 GLY B N 1
ATOM 6421 C CA . GLY B 1 126 ? 27.672 11.25 15.625 1 92.44 126 GLY B CA 1
ATOM 6422 C C . GLY B 1 126 ? 26.188 11.391 15.367 1 92.44 126 GLY B C 1
ATOM 6423 O O . GLY B 1 126 ? 25.641 10.711 14.5 1 92.44 126 GLY B O 1
ATOM 6424 N N . LEU B 1 127 ? 25.547 12.312 16.094 1 93.31 127 LEU B N 1
ATOM 6425 C CA . LEU B 1 127 ? 24.125 12.523 15.914 1 93.31 127 LEU B CA 1
ATOM 6426 C C . LEU B 1 127 ? 23.844 13.227 14.594 1 93.31 127 LEU B C 1
ATOM 6428 O O . LEU B 1 127 ? 24.594 14.102 14.18 1 93.31 127 LEU B O 1
ATOM 6432 N N . ILE B 1 128 ? 22.781 12.805 13.969 1 93.69 128 ILE B N 1
ATOM 6433 C CA . ILE B 1 128 ? 22.234 13.578 12.859 1 93.69 128 ILE B CA 1
ATOM 6434 C C . ILE B 1 128 ? 21.281 14.641 13.391 1 93.69 128 ILE B C 1
ATOM 6436 O O . ILE B 1 128 ? 20.234 14.312 13.977 1 93.69 128 ILE B O 1
ATOM 6440 N N . THR B 1 129 ? 21.562 15.883 13.25 1 92.5 129 THR B N 1
ATOM 6441 C CA . THR B 1 129 ? 20.656 16.953 13.625 1 92.5 129 THR B CA 1
ATOM 6442 C C . THR B 1 129 ? 20.016 17.594 12.391 1 92.5 129 THR B C 1
ATOM 6444 O O . THR B 1 129 ? 18.906 17.203 12 1 92.5 129 THR B O 1
ATOM 6447 N N . GLN B 1 130 ? 20.875 18.375 11.617 1 93.69 130 GLN B N 1
ATOM 6448 C CA . GLN B 1 130 ? 20.359 18.875 10.344 1 93.69 130 GLN B CA 1
ATOM 6449 C C . GLN B 1 130 ? 20.266 17.75 9.312 1 93.69 130 GLN B C 1
ATOM 6451 O O . GLN B 1 130 ? 21.234 17 9.109 1 93.69 130 GLN B O 1
ATOM 6456 N N . HIS B 1 131 ? 19.141 17.562 8.68 1 95.81 131 HIS B N 1
ATOM 6457 C CA . HIS B 1 131 ? 18.969 16.453 7.738 1 95.81 131 HIS B CA 1
ATOM 6458 C C . HIS B 1 131 ? 17.984 16.812 6.633 1 95.81 131 HIS B C 1
ATOM 6460 O O . HIS B 1 131 ? 17.203 17.766 6.777 1 95.81 131 HIS B O 1
ATOM 6466 N N . LYS B 1 132 ? 18.062 16.188 5.516 1 97.31 132 LYS B N 1
ATOM 6467 C CA . LYS B 1 132 ? 17.094 16.188 4.426 1 97.31 132 LYS B CA 1
ATOM 6468 C C . LYS B 1 132 ? 16.781 14.773 3.969 1 97.31 132 LYS B C 1
ATOM 6470 O O . LYS B 1 132 ? 17.672 13.922 3.898 1 97.31 132 LYS B O 1
ATOM 6475 N N . ILE B 1 133 ? 15.547 14.484 3.75 1 98.31 133 ILE B N 1
ATOM 6476 C CA . ILE B 1 133 ? 15.086 13.18 3.281 1 98.31 133 ILE B CA 1
ATOM 6477 C C . ILE B 1 133 ? 14.461 13.32 1.896 1 98.31 133 ILE B C 1
ATOM 6479 O O . ILE B 1 133 ? 13.586 14.164 1.687 1 98.31 133 ILE B O 1
ATOM 6483 N N . TRP B 1 134 ? 14.891 12.461 1.005 1 98.38 134 TRP B N 1
ATOM 6484 C CA . TRP B 1 134 ? 14.375 12.445 -0.362 1 98.38 134 TRP B CA 1
ATOM 6485 C C . TRP B 1 134 ? 13.781 11.078 -0.701 1 98.38 134 TRP B C 1
ATOM 6487 O O . TRP B 1 134 ? 14.188 10.062 -0.137 1 98.38 134 TRP B O 1
ATOM 6497 N N . ALA B 1 135 ? 12.812 11.047 -1.604 1 98.31 135 ALA B N 1
ATOM 6498 C CA . ALA B 1 135 ? 12.18 9.812 -2.068 1 98.31 135 ALA B CA 1
ATOM 6499 C C . ALA B 1 135 ? 12.297 9.68 -3.584 1 98.31 135 ALA B C 1
ATOM 6501 O O . ALA B 1 135 ? 12.258 10.672 -4.309 1 98.31 135 ALA B O 1
ATOM 6502 N N . SER B 1 136 ? 12.484 8.5 -4.066 1 98.56 136 SER B N 1
ATOM 6503 C CA . SER B 1 136 ? 12.57 8.219 -5.492 1 98.56 136 SER B CA 1
ATOM 6504 C C . SER B 1 136 ? 11.93 6.875 -5.836 1 98.56 136 SER B C 1
ATOM 6506 O O . SER B 1 136 ? 12.008 5.93 -5.047 1 98.56 136 SER B O 1
ATOM 6508 N N . GLU B 1 137 ? 11.352 6.812 -7.047 1 97.25 137 GLU B N 1
ATOM 6509 C CA . GLU B 1 137 ? 10.797 5.562 -7.551 1 97.25 137 GLU B CA 1
ATOM 6510 C C . GLU B 1 137 ? 11.812 4.801 -8.391 1 97.25 137 GLU B C 1
ATOM 6512 O O . GLU B 1 137 ? 11.672 3.598 -8.609 1 97.25 137 GLU B O 1
ATOM 6517 N N . ASP B 1 138 ? 12.883 5.5 -8.859 1 96.62 138 ASP B N 1
ATOM 6518 C CA . ASP B 1 138 ? 13.727 4.891 -9.883 1 96.62 138 ASP B CA 1
ATOM 6519 C C . ASP B 1 138 ? 15.203 5.156 -9.602 1 96.62 138 ASP B C 1
ATOM 6521 O O . ASP B 1 138 ? 16.062 4.781 -10.391 1 96.62 138 ASP B O 1
ATOM 6525 N N . HIS B 1 139 ? 15.555 5.852 -8.562 1 96.69 139 HIS B N 1
ATOM 6526 C CA . HIS B 1 139 ? 16.906 6.195 -8.148 1 96.69 139 HIS B CA 1
ATOM 6527 C C . HIS B 1 139 ? 17.469 7.328 -9 1 96.69 139 HIS B C 1
ATOM 6529 O O . HIS B 1 139 ? 18.531 7.879 -8.688 1 96.69 139 HIS B O 1
ATOM 6535 N N . GLU B 1 140 ? 16.797 7.73 -10.055 1 96.75 140 GLU B N 1
ATOM 6536 C CA . GLU B 1 140 ? 17.266 8.766 -10.961 1 96.75 140 GLU B CA 1
ATOM 6537 C C . GLU B 1 140 ? 16.609 10.109 -10.656 1 96.75 140 GLU B C 1
ATOM 6539 O O . GLU B 1 140 ? 17.297 11.148 -10.633 1 96.75 140 GLU B O 1
ATOM 6544 N N . THR B 1 141 ? 15.398 10.031 -10.539 1 96.75 141 THR B N 1
ATOM 6545 C CA . THR B 1 141 ? 14.648 11.242 -10.227 1 96.75 141 THR B CA 1
ATOM 6546 C C . THR B 1 141 ? 14.266 11.273 -8.75 1 96.75 141 THR B C 1
ATOM 6548 O O . THR B 1 141 ? 13.57 10.383 -8.258 1 96.75 141 THR B O 1
ATOM 6551 N N . TRP B 1 142 ? 14.742 12.266 -8.078 1 96.5 142 TRP B N 1
ATOM 6552 C CA . TRP B 1 142 ? 14.484 12.391 -6.645 1 96.5 142 TRP B CA 1
ATOM 6553 C C . TRP B 1 142 ? 13.492 13.516 -6.367 1 96.5 142 TRP B C 1
ATOM 6555 O O . TRP B 1 142 ? 13.648 14.625 -6.879 1 96.5 142 TRP B O 1
ATOM 6565 N N . LYS B 1 143 ? 12.43 13.203 -5.746 1 89.56 143 LYS B N 1
ATOM 6566 C CA . LYS B 1 143 ? 11.43 14.164 -5.297 1 89.56 143 LYS B CA 1
ATOM 6567 C C . LYS B 1 143 ? 11.734 14.648 -3.881 1 89.56 143 LYS B C 1
ATOM 6569 O O . LYS B 1 143 ? 12.125 13.859 -3.02 1 89.56 143 LYS B O 1
ATOM 6574 N N . GLY B 1 144 ? 11.656 15.891 -3.672 1 86 144 GLY B N 1
ATOM 6575 C CA . GLY B 1 144 ? 11.852 16.422 -2.336 1 86 144 GLY B CA 1
ATOM 6576 C C . GLY B 1 144 ? 12.82 17.594 -2.299 1 86 144 GLY B C 1
ATOM 6577 O O . GLY B 1 144 ? 13.141 18.172 -3.338 1 86 144 GLY B O 1
ATOM 6578 N N . PRO B 1 145 ? 13.258 17.828 -0.921 1 96.5 145 PRO B N 1
ATOM 6579 C CA . PRO B 1 145 ? 13.109 16.969 0.249 1 96.5 145 PRO B CA 1
ATOM 6580 C C . PRO B 1 145 ? 11.656 16.812 0.688 1 96.5 145 PRO B C 1
ATOM 6582 O O . PRO B 1 145 ? 10.906 17.797 0.708 1 96.5 145 PRO B O 1
ATOM 6585 N N . VAL B 1 146 ? 11.305 15.555 1.017 1 98.12 146 VAL B N 1
ATOM 6586 C CA . VAL B 1 146 ? 9.969 15.289 1.535 1 98.12 146 VAL B CA 1
ATOM 6587 C C . VAL B 1 146 ? 9.898 15.68 3.012 1 98.12 146 VAL B C 1
ATOM 6589 O O . VAL B 1 146 ? 8.82 15.922 3.545 1 98.12 146 VAL B O 1
ATOM 6592 N N . ALA B 1 147 ? 11.008 15.695 3.682 1 98.5 147 ALA B N 1
ATOM 6593 C CA . ALA B 1 147 ? 11.164 16.188 5.051 1 98.5 147 ALA B CA 1
ATOM 6594 C C . ALA B 1 147 ? 12.57 16.734 5.281 1 98.5 147 ALA B C 1
ATOM 6596 O O . ALA B 1 147 ? 13.539 16.25 4.691 1 98.5 147 ALA B O 1
ATOM 6597 N N . TYR B 1 148 ? 12.672 17.688 6.09 1 98.06 148 TYR B N 1
ATOM 6598 C CA . TYR B 1 148 ? 13.977 18.203 6.496 1 98.06 148 TYR B CA 1
ATOM 6599 C C . TYR B 1 148 ? 13.867 19.031 7.773 1 98.06 148 TYR B C 1
ATOM 6601 O O . TYR B 1 148 ? 12.758 19.328 8.234 1 98.06 148 TYR B O 1
ATOM 6609 N N . GLY B 1 149 ? 14.961 19.375 8.336 1 97.69 149 GLY B N 1
ATOM 6610 C CA . GLY B 1 149 ? 14.977 20.219 9.523 1 97.69 149 GLY B CA 1
ATOM 6611 C C . GLY B 1 149 ? 16.062 19.812 10.516 1 97.69 149 GLY B C 1
ATOM 6612 O O . GLY B 1 149 ? 17.203 19.594 10.141 1 97.69 149 GLY B O 1
ATOM 6613 N N . MET B 1 150 ? 15.609 19.828 11.781 1 96.56 150 MET B N 1
ATOM 6614 C CA . MET B 1 150 ? 16.578 19.578 12.852 1 96.56 150 MET B CA 1
ATOM 6615 C C . MET B 1 150 ? 16.016 18.578 13.852 1 96.56 150 MET B C 1
ATOM 6617 O O . MET B 1 150 ? 14.969 18.797 14.461 1 96.56 150 MET B O 1
ATOM 6621 N N . TRP B 1 151 ? 16.703 17.469 13.969 1 95 151 TRP B N 1
ATOM 6622 C CA . TRP B 1 151 ? 16.422 16.516 15.047 1 95 151 TRP B CA 1
ATOM 6623 C C . TRP B 1 151 ? 17.094 16.969 16.344 1 95 151 TRP B C 1
ATOM 6625 O O . TRP B 1 151 ? 18 17.797 16.328 1 95 151 TRP B O 1
ATOM 6635 N N . PRO B 1 152 ? 16.547 16.453 17.484 1 90.25 152 PRO B N 1
ATOM 6636 C CA . PRO B 1 152 ? 17.078 16.906 18.766 1 90.25 152 PRO B CA 1
ATOM 6637 C C . PRO B 1 152 ? 18.562 16.562 18.953 1 90.25 152 PRO B C 1
ATOM 6639 O O . PRO B 1 152 ? 19.062 15.617 18.312 1 90.25 152 PRO B O 1
ATOM 6642 N N . GLU B 1 153 ? 19.234 17.234 19.875 1 88.5 153 GLU B N 1
ATOM 6643 C CA . GLU B 1 153 ? 20.641 16.984 20.172 1 88.5 153 GLU B CA 1
ATOM 6644 C C . GLU B 1 153 ? 20.812 15.93 21.266 1 88.5 153 GLU B C 1
ATOM 6646 O O . GLU B 1 153 ? 21.938 15.648 21.688 1 88.5 153 GLU B O 1
ATOM 6651 N N . SER B 1 154 ? 19.781 15.359 21.562 1 88.94 154 SER B N 1
ATOM 6652 C CA . SER B 1 154 ? 19.844 14.273 22.531 1 88.94 154 SER B CA 1
ATOM 6653 C C . SER B 1 154 ? 19.859 12.914 21.844 1 88.94 154 SER B C 1
ATOM 6655 O O . SER B 1 154 ? 19.391 12.781 20.719 1 88.94 154 SER B O 1
ATOM 6657 N N . ASN B 1 155 ? 20.484 11.969 22.547 1 92.38 155 ASN B N 1
ATOM 6658 C CA . ASN B 1 155 ? 20.609 10.633 21.969 1 92.38 155 ASN B CA 1
ATOM 6659 C C . ASN B 1 155 ? 19.344 9.805 22.203 1 92.38 155 ASN B C 1
ATOM 6661 O O . ASN B 1 155 ? 19.297 8.977 23.109 1 92.38 155 ASN B O 1
ATOM 6665 N N . ARG B 1 156 ? 18.375 9.977 21.406 1 90.62 156 ARG B N 1
ATOM 6666 C CA . ARG B 1 156 ? 17.125 9.234 21.422 1 90.62 156 ARG B CA 1
ATOM 6667 C C . ARG B 1 156 ? 16.641 8.961 20 1 90.62 156 ARG B C 1
ATOM 6669 O O . ARG B 1 156 ? 17.219 9.477 19.031 1 90.62 156 ARG B O 1
ATOM 6676 N N . GLN B 1 157 ? 15.672 8.195 19.938 1 93 157 GLN B N 1
ATOM 6677 C CA . GLN B 1 157 ? 15.047 7.887 18.656 1 93 157 GLN B CA 1
ATOM 6678 C C . GLN B 1 157 ? 14.602 9.156 17.938 1 93 157 GLN B C 1
ATOM 6680 O O . GLN B 1 157 ? 14.047 10.07 18.562 1 93 157 GLN B O 1
ATOM 6685 N N . ARG B 1 158 ? 14.867 9.172 16.609 1 93.19 158 ARG B N 1
ATOM 6686 C CA . ARG B 1 158 ? 14.477 10.281 15.742 1 93.19 158 ARG B CA 1
ATOM 6687 C C . ARG B 1 158 ? 13.461 9.836 14.695 1 93.19 158 ARG B C 1
ATOM 6689 O O . ARG B 1 158 ? 13.523 8.703 14.203 1 93.19 158 ARG B O 1
ATOM 6696 N N . MET B 1 159 ? 12.641 10.781 14.383 1 97.12 159 MET B N 1
ATOM 6697 C CA . MET B 1 159 ? 11.664 10.414 13.359 1 97.12 159 MET B CA 1
ATOM 6698 C C . MET B 1 159 ? 11.336 11.609 12.461 1 97.12 159 MET B C 1
ATOM 6700 O O . MET B 1 159 ? 11.266 12.742 12.938 1 97.12 159 MET B O 1
ATOM 6704 N N . SER B 1 160 ? 11.219 11.367 11.234 1 98.38 160 SER B N 1
ATOM 6705 C CA . SER B 1 160 ? 10.555 12.25 10.281 1 98.38 160 SER B CA 1
ATOM 6706 C C . SER B 1 160 ? 9.289 11.602 9.719 1 98.38 160 SER B C 1
ATOM 6708 O O . SER B 1 160 ? 9.359 10.547 9.086 1 98.38 160 SER B O 1
ATOM 6710 N N . ALA B 1 161 ? 8.195 12.172 10 1 98.31 161 ALA B N 1
ATOM 6711 C CA . ALA B 1 161 ? 6.934 11.766 9.375 1 98.31 161 ALA B CA 1
ATOM 6712 C C . ALA B 1 161 ? 6.551 12.727 8.25 1 98.31 161 ALA B C 1
ATOM 6714 O O . ALA B 1 161 ? 6.738 13.938 8.359 1 98.31 161 ALA B O 1
ATOM 6715 N N . PHE B 1 162 ? 6.074 12.234 7.152 1 98.19 162 PHE B N 1
ATOM 6716 C CA . PHE B 1 162 ? 5.695 13.047 6 1 98.19 162 PHE B CA 1
ATOM 6717 C C . PHE B 1 162 ? 4.578 12.375 5.211 1 98.19 162 PHE B C 1
ATOM 6719 O O . PHE B 1 162 ? 4.102 11.305 5.582 1 98.19 162 PHE B O 1
ATOM 6726 N N . GLU B 1 163 ? 4.039 13.086 4.199 1 97.75 163 GLU B N 1
ATOM 6727 C CA . GLU B 1 163 ? 2.938 12.531 3.414 1 97.75 163 GLU B CA 1
ATOM 6728 C C . GLU B 1 163 ? 3.359 11.258 2.688 1 97.75 163 GLU B C 1
ATOM 6730 O O . GLU B 1 163 ? 4.383 11.242 2 1 97.75 163 GLU B O 1
ATOM 6735 N N . PRO B 1 164 ? 2.537 10.195 2.869 1 97.56 164 PRO B N 1
ATOM 6736 C CA . PRO B 1 164 ? 2.898 8.953 2.182 1 97.56 164 PRO B CA 1
ATOM 6737 C C . PRO B 1 164 ? 2.967 9.117 0.665 1 97.56 164 PRO B C 1
ATOM 6739 O O . PRO B 1 164 ? 2.107 9.766 0.071 1 97.56 164 PRO B O 1
ATOM 6742 N N . SER B 1 165 ? 3.969 8.547 0.044 1 96.31 165 SER B N 1
ATOM 6743 C CA . SER B 1 165 ? 4.141 8.586 -1.404 1 96.31 165 SER B CA 1
ATOM 6744 C C . SER B 1 165 ? 4.855 7.336 -1.912 1 96.31 165 SER B C 1
ATOM 6746 O O . SER B 1 165 ? 5.582 6.684 -1.162 1 96.31 165 SER B O 1
ATOM 6748 N N . SER B 1 166 ? 4.602 7.055 -3.174 1 96.94 166 SER B N 1
ATOM 6749 C CA . SER B 1 166 ? 5.25 5.906 -3.799 1 96.94 166 SER B CA 1
ATOM 6750 C C . SER B 1 166 ? 6.766 6.062 -3.793 1 96.94 166 SER B C 1
ATOM 6752 O O . SER B 1 166 ? 7.301 7.027 -4.34 1 96.94 166 SER B O 1
ATOM 6754 N N . THR B 1 167 ? 7.488 5.07 -3.123 1 98.31 167 THR B N 1
ATOM 6755 C CA . THR B 1 167 ? 8.922 5.18 -2.898 1 98.31 167 THR B CA 1
ATOM 6756 C C . THR B 1 167 ? 9.594 3.809 -2.982 1 98.31 167 THR B C 1
ATOM 6758 O O . THR B 1 167 ? 9.148 2.855 -2.34 1 98.31 167 THR B O 1
ATOM 6761 N N . ARG B 1 168 ? 10.609 3.725 -3.768 1 98.38 168 ARG B N 1
ATOM 6762 C CA . ARG B 1 168 ? 11.484 2.553 -3.74 1 98.38 168 ARG B CA 1
ATOM 6763 C C . ARG B 1 168 ? 12.844 2.898 -3.156 1 98.38 168 ARG B C 1
ATOM 6765 O O . ARG B 1 168 ? 13.453 2.084 -2.457 1 98.38 168 ARG B O 1
ATOM 6772 N N . TYR B 1 169 ? 13.289 4.121 -3.434 1 98.62 169 TYR B N 1
ATOM 6773 C CA . TYR B 1 169 ? 14.57 4.582 -2.92 1 98.62 169 TYR B CA 1
ATOM 6774 C C . TYR B 1 169 ? 14.383 5.75 -1.958 1 98.62 169 TYR B C 1
ATOM 6776 O O . TYR B 1 169 ? 13.594 6.66 -2.221 1 98.62 169 TYR B O 1
ATOM 6784 N N . LEU B 1 170 ? 15.008 5.723 -0.858 1 98.56 170 LEU B N 1
ATOM 6785 C CA . LEU B 1 170 ? 15.016 6.797 0.131 1 98.56 170 LEU B CA 1
ATOM 6786 C C . LEU B 1 170 ? 16.438 7.277 0.403 1 98.56 170 LEU B C 1
ATOM 6788 O O . LEU B 1 170 ? 17.359 6.473 0.52 1 98.56 170 LEU B O 1
ATOM 6792 N N . ARG B 1 171 ? 16.625 8.547 0.458 1 98.38 171 ARG B N 1
ATOM 6793 C CA . ARG B 1 171 ? 17.938 9.148 0.669 1 98.38 171 ARG B CA 1
ATOM 6794 C C . ARG B 1 171 ? 17.906 10.117 1.845 1 98.38 171 ARG B C 1
ATOM 6796 O O . ARG B 1 171 ? 17.016 10.961 1.938 1 98.38 171 ARG B O 1
ATOM 6803 N N . ILE B 1 172 ? 18.766 9.93 2.789 1 97.62 172 ILE B N 1
ATOM 6804 C CA . ILE B 1 172 ? 19.016 10.875 3.871 1 97.62 172 ILE B CA 1
ATOM 6805 C C . ILE B 1 172 ? 20.344 11.602 3.641 1 97.62 172 ILE B C 1
ATOM 6807 O O . ILE B 1 172 ? 21.359 10.961 3.4 1 97.62 172 ILE B O 1
ATOM 6811 N N . THR B 1 173 ? 20.344 12.891 3.686 1 96 173 THR B N 1
ATOM 6812 C CA . THR B 1 173 ? 21.578 13.664 3.531 1 96 173 THR B CA 1
ATOM 6813 C C . THR B 1 173 ? 21.766 14.625 4.707 1 96 173 THR B C 1
ATOM 6815 O O . THR B 1 173 ? 20.781 15.078 5.309 1 96 173 THR B O 1
ATOM 6818 N N . THR B 1 174 ? 22.953 14.766 5.074 1 91.94 174 THR B N 1
ATOM 6819 C CA . THR B 1 174 ? 23.359 15.742 6.082 1 91.94 174 THR B CA 1
ATOM 6820 C C . THR B 1 174 ? 24.672 16.422 5.672 1 91.94 174 THR B C 1
ATOM 6822 O O . THR B 1 174 ? 25.547 15.781 5.082 1 91.94 174 THR B O 1
ATOM 6825 N N . GLU B 1 175 ? 24.641 17.688 5.957 1 83.38 175 GLU B N 1
ATOM 6826 C CA . GLU B 1 175 ? 25.906 18.375 5.727 1 83.38 175 GLU B CA 1
ATOM 6827 C C . GLU B 1 175 ? 26.875 18.188 6.891 1 83.38 175 GLU B C 1
ATOM 6829 O O . GLU B 1 175 ? 26.438 18 8.031 1 83.38 175 GLU B O 1
ATOM 6834 N N . ALA B 1 176 ? 28.094 18.172 6.574 1 74.81 176 ALA B N 1
ATOM 6835 C CA . ALA B 1 176 ? 29.125 18 7.598 1 74.81 176 ALA B CA 1
ATOM 6836 C C . ALA B 1 176 ? 29.203 19.219 8.508 1 74.81 176 ALA B C 1
ATOM 6838 O O . ALA B 1 176 ? 29.031 20.359 8.047 1 74.81 176 ALA B O 1
ATOM 6839 N N . ASP B 1 177 ? 29.078 18.875 9.773 1 74.94 177 ASP B N 1
ATOM 6840 C CA . ASP B 1 177 ? 29.25 19.938 10.758 1 74.94 177 ASP B CA 1
ATOM 6841 C C . ASP B 1 177 ? 30.625 19.859 11.422 1 74.94 177 ASP B C 1
ATOM 6843 O O . ASP B 1 177 ? 31.234 18.797 11.469 1 74.94 177 ASP B O 1
ATOM 6847 N N . GLU B 1 178 ? 31.156 21 11.75 1 71.56 178 GLU B N 1
ATOM 6848 C CA . GLU B 1 178 ? 32.469 21.047 12.383 1 71.56 178 GLU B CA 1
ATOM 6849 C C . GLU B 1 178 ? 32.469 20.359 13.742 1 71.56 178 GLU B C 1
ATOM 6851 O O . GLU B 1 178 ? 33.438 19.688 14.117 1 71.56 178 GLU B O 1
ATOM 6856 N N . LYS B 1 179 ? 31.406 20.438 14.398 1 74.06 179 LYS B N 1
ATOM 6857 C CA . LYS B 1 179 ? 31.328 19.875 15.742 1 74.06 179 LYS B CA 1
ATOM 6858 C C . LYS B 1 179 ? 31.109 18.359 15.688 1 74.06 179 LYS B C 1
ATOM 6860 O O . LYS B 1 179 ? 31.578 17.641 16.578 1 74.06 179 LYS B O 1
ATOM 6865 N N . ASN B 1 180 ? 30.484 17.938 14.695 1 76.56 180 ASN B N 1
ATOM 6866 C CA . ASN B 1 180 ? 30.219 16.516 14.516 1 76.56 180 ASN B CA 1
ATOM 6867 C C . ASN B 1 180 ? 30.656 16.031 13.133 1 76.56 180 ASN B C 1
ATOM 6869 O O . ASN B 1 180 ? 29.844 15.938 12.211 1 76.56 180 ASN B O 1
ATOM 6873 N N . PRO B 1 181 ? 31.984 15.672 13.008 1 85 181 PRO B N 1
ATOM 6874 C CA . PRO B 1 181 ? 32.531 15.398 11.68 1 85 181 PRO B CA 1
ATOM 6875 C C . PRO B 1 181 ? 32.031 14.086 11.094 1 85 181 PRO B C 1
ATOM 6877 O O . PRO B 1 181 ? 32.281 13.797 9.914 1 85 181 PRO B O 1
ATOM 6880 N N . TRP B 1 182 ? 31.453 13.266 11.953 1 92.44 182 TRP B N 1
ATOM 6881 C CA . TRP B 1 182 ? 30.844 12.039 11.445 1 92.44 182 TRP B CA 1
ATOM 6882 C C . TRP B 1 182 ? 29.438 11.859 11.984 1 92.44 182 TRP B C 1
ATOM 6884 O O . TRP B 1 182 ? 29.031 12.539 12.93 1 92.44 182 TRP B O 1
ATOM 6894 N N . ILE B 1 183 ? 28.672 11.078 11.258 1 94.62 183 ILE B N 1
ATOM 6895 C CA . ILE B 1 183 ? 27.344 10.719 11.711 1 94.62 183 ILE B CA 1
ATOM 6896 C C . ILE B 1 183 ? 27.203 9.203 11.789 1 94.62 183 ILE B C 1
ATOM 6898 O O . ILE B 1 183 ? 28 8.469 11.203 1 94.62 183 ILE B O 1
ATOM 6902 N N . GLY B 1 184 ? 26.219 8.797 12.555 1 95.88 184 GLY B N 1
ATOM 6903 C CA . GLY B 1 184 ? 26.016 7.367 12.688 1 95.88 184 GLY B CA 1
ATOM 6904 C C . GLY B 1 184 ? 24.547 6.973 12.75 1 95.88 184 GLY B C 1
ATOM 6905 O O . GLY B 1 184 ? 23.703 7.781 13.141 1 95.88 184 GLY B O 1
ATOM 6906 N N . ILE B 1 185 ? 24.266 5.785 12.359 1 97.5 185 ILE B N 1
ATOM 6907 C CA . ILE B 1 185 ? 22.953 5.152 12.453 1 97.5 185 ILE B CA 1
ATOM 6908 C C . ILE B 1 185 ? 23.094 3.732 12.992 1 97.5 185 ILE B C 1
ATOM 6910 O O . ILE B 1 185 ? 23.766 2.896 12.391 1 97.5 185 ILE B O 1
ATOM 6914 N N . ALA B 1 186 ? 22.5 3.467 14.164 1 97.88 186 ALA B N 1
ATOM 6915 C CA . ALA B 1 186 ? 22.484 2.107 14.695 1 97.88 186 ALA B CA 1
ATOM 6916 C C . ALA B 1 186 ? 21.406 1.261 14.008 1 97.88 186 ALA B C 1
ATOM 6918 O O . ALA B 1 186 ? 21.672 0.111 13.641 1 97.88 186 ALA B O 1
ATOM 6919 N N . GLU B 1 187 ? 20.234 1.793 13.922 1 97.81 187 GLU B N 1
ATOM 6920 C CA . GLU B 1 187 ? 19.141 1.143 13.219 1 97.81 187 GLU B CA 1
ATOM 6921 C C . GLU B 1 187 ? 18.312 2.154 12.43 1 97.81 187 GLU B C 1
ATOM 6923 O O . GLU B 1 187 ? 17.969 3.221 12.945 1 97.81 187 GLU B O 1
ATOM 6928 N N . LEU B 1 188 ? 18.062 1.854 11.227 1 98 188 LEU B N 1
ATOM 6929 C CA . LEU B 1 188 ? 17.141 2.613 10.391 1 98 188 LEU B CA 1
ATOM 6930 C C . LEU B 1 188 ? 15.867 1.822 10.133 1 98 188 LEU B C 1
ATOM 6932 O O . LEU B 1 188 ? 15.922 0.637 9.797 1 98 188 LEU B O 1
ATOM 6936 N N . ASN B 1 189 ? 14.766 2.418 10.375 1 98.31 189 ASN B N 1
ATOM 6937 C CA . ASN B 1 189 ? 13.453 1.858 10.055 1 98.31 189 ASN B CA 1
ATOM 6938 C C . ASN B 1 189 ? 12.633 2.811 9.195 1 98.31 189 ASN B C 1
ATOM 6940 O O . ASN B 1 189 ? 12.766 4.031 9.305 1 98.31 189 ASN B O 1
ATOM 6944 N N . ILE B 1 190 ? 11.914 2.285 8.32 1 98.56 190 ILE B N 1
ATOM 6945 C CA . ILE B 1 190 ? 11.023 3.025 7.434 1 98.56 190 ILE B CA 1
ATOM 6946 C C . ILE B 1 190 ? 9.594 2.5 7.574 1 98.56 190 ILE B C 1
ATOM 6948 O O . ILE B 1 190 ? 9.383 1.293 7.707 1 98.56 190 ILE B O 1
ATOM 6952 N N . TYR B 1 191 ? 8.664 3.363 7.648 1 98.56 191 TYR B N 1
ATOM 6953 C CA . TYR B 1 191 ? 7.254 3.014 7.789 1 98.56 191 TYR B CA 1
ATOM 6954 C C . TYR B 1 191 ? 6.465 3.395 6.543 1 98.56 191 TYR B C 1
ATOM 6956 O O . TYR B 1 191 ? 6.727 4.434 5.93 1 98.56 191 TYR B O 1
ATOM 6964 N N . GLY B 1 192 ? 5.512 2.568 6.148 1 98.31 192 GLY B N 1
ATOM 6965 C CA . GLY B 1 192 ? 4.602 2.814 5.043 1 98.31 192 GLY B CA 1
ATOM 6966 C C . GLY B 1 192 ? 3.148 2.564 5.402 1 98.31 192 GLY B C 1
ATOM 6967 O O . GLY B 1 192 ? 2.854 1.951 6.43 1 98.31 192 GLY B O 1
ATOM 6968 N N . THR B 1 193 ? 2.232 3.107 4.578 1 98 193 THR B N 1
ATOM 6969 C CA . THR B 1 193 ? 0.805 2.885 4.781 1 98 193 THR B CA 1
ATOM 6970 C C . THR B 1 193 ? 0.296 1.771 3.869 1 98 193 THR B C 1
ATOM 6972 O O . THR B 1 193 ? 0.886 1.501 2.822 1 98 193 THR B O 1
ATOM 6975 N N . LEU B 1 194 ? -0.817 1.138 4.297 1 97.56 194 LEU B N 1
ATOM 6976 C CA . LEU B 1 194 ? -1.476 0.133 3.469 1 97.56 194 LEU B CA 1
ATOM 6977 C C . LEU B 1 194 ? -2.283 0.791 2.355 1 97.56 194 LEU B C 1
ATOM 6979 O O . LEU B 1 194 ? -2.629 0.14 1.366 1 97.56 194 LEU B O 1
ATOM 6983 N N . TYR B 1 195 ? -2.672 1.977 2.541 1 97.5 195 TYR B N 1
ATOM 6984 C CA . TYR B 1 195 ? -3.535 2.68 1.599 1 97.5 195 TYR B CA 1
ATOM 6985 C C . TYR B 1 195 ? -2.758 3.746 0.839 1 97.5 195 TYR B C 1
ATOM 6987 O O . TYR B 1 195 ? -1.637 4.094 1.218 1 97.5 195 TYR B O 1
ATOM 6995 N N . THR B 1 196 ? -3.314 4.199 -0.246 1 96.19 196 THR B N 1
ATOM 6996 C CA . THR B 1 196 ? -2.824 5.34 -1.013 1 96.19 196 THR B CA 1
ATOM 6997 C C . THR B 1 196 ? -3.768 6.531 -0.875 1 96.19 196 THR B C 1
ATOM 6999 O O . THR B 1 196 ? -4.984 6.355 -0.774 1 96.19 196 THR B O 1
ATOM 7002 N N . ILE B 1 197 ? -3.209 7.625 -0.793 1 95.56 197 ILE B N 1
ATOM 7003 C CA . ILE B 1 197 ? -3.984 8.859 -0.826 1 95.56 197 ILE B CA 1
ATOM 7004 C C . ILE B 1 197 ? -3.846 9.523 -2.197 1 95.56 197 ILE B C 1
ATOM 7006 O O . ILE B 1 197 ? -2.766 9.992 -2.561 1 95.56 197 ILE B O 1
ATOM 7010 N N . PRO B 1 198 ? -4.957 9.555 -2.932 1 92.5 198 PRO B N 1
ATOM 7011 C CA . PRO B 1 198 ? -4.867 10.227 -4.23 1 92.5 198 PRO B CA 1
ATOM 7012 C C . PRO B 1 198 ? -4.488 11.703 -4.105 1 92.5 198 PRO B C 1
ATOM 7014 O O . PRO B 1 198 ? -4.957 12.391 -3.197 1 92.5 198 PRO B O 1
ATOM 7017 N N . ARG B 1 199 ? -3.656 12.148 -4.988 1 92.94 199 ARG B N 1
ATOM 7018 C CA . ARG B 1 199 ? -3.205 13.539 -4.984 1 92.94 199 ARG B CA 1
ATOM 7019 C C . ARG B 1 199 ? -3.855 14.328 -6.113 1 92.94 199 ARG B C 1
ATOM 7021 O O . ARG B 1 199 ? -3.9 13.867 -7.258 1 92.94 199 ARG B O 1
ATOM 7028 N N . ASP B 1 200 ? -4.406 15.43 -5.785 1 95.75 200 ASP B N 1
ATOM 7029 C CA . ASP B 1 200 ? -5 16.359 -6.734 1 95.75 200 ASP B CA 1
ATOM 7030 C C . ASP B 1 200 ? -4.516 17.797 -6.473 1 95.75 200 ASP B C 1
ATOM 7032 O O . ASP B 1 200 ? -5.008 18.453 -5.562 1 95.75 200 ASP B O 1
ATOM 7036 N N . PRO B 1 201 ? -3.631 18.266 -7.312 1 96 201 PRO B N 1
ATOM 7037 C CA . PRO B 1 201 ? -3.088 19.594 -7.09 1 96 201 PRO B CA 1
ATOM 7038 C C . PRO B 1 201 ? -4.172 20.672 -7.035 1 96 201 PRO B C 1
ATOM 7040 O O . PRO B 1 201 ? -3.963 21.734 -6.449 1 96 201 PRO B O 1
ATOM 7043 N N . ALA B 1 202 ? -5.309 20.422 -7.582 1 96.38 202 ALA B N 1
ATOM 7044 C CA . ALA B 1 202 ? -6.41 21.375 -7.555 1 96.38 202 ALA B CA 1
ATOM 7045 C C . ALA B 1 202 ? -6.941 21.562 -6.137 1 96.38 202 ALA B C 1
ATOM 7047 O O . ALA B 1 202 ? -7.676 22.516 -5.859 1 96.38 202 ALA B O 1
ATOM 7048 N N . LEU B 1 203 ? -6.527 20.656 -5.301 1 97.62 203 LEU B N 1
ATOM 7049 C CA . LEU B 1 203 ? -6.961 20.734 -3.91 1 97.62 203 LEU B CA 1
ATOM 7050 C C . LEU B 1 203 ? -5.812 21.188 -3.012 1 97.62 203 LEU B C 1
ATOM 7052 O O . LEU B 1 203 ? -5.953 21.219 -1.787 1 97.62 203 LEU B O 1
ATOM 7056 N N . GLY B 1 204 ? -4.652 21.484 -3.545 1 98.06 204 GLY B N 1
ATOM 7057 C CA . GLY B 1 204 ? -3.463 21.844 -2.789 1 98.06 204 GLY B CA 1
ATOM 7058 C C . GLY B 1 204 ? -2.504 20.688 -2.588 1 98.06 204 GLY B C 1
ATOM 7059 O O . GLY B 1 204 ? -2.828 19.547 -2.908 1 98.06 204 GLY B O 1
ATOM 7060 N N . VAL B 1 205 ? -1.328 21.078 -2.145 1 97.62 205 VAL B N 1
ATOM 7061 C CA . VAL B 1 205 ? -0.286 20.062 -1.982 1 97.62 205 VAL B CA 1
ATOM 7062 C C . VAL B 1 205 ? 0.339 20.188 -0.594 1 97.62 205 VAL B C 1
ATOM 7064 O O . VAL B 1 205 ? 0.613 21.297 -0.124 1 97.62 205 VAL B O 1
ATOM 7067 N N . TRP B 1 206 ? 0.459 19.031 0.054 1 97.81 206 TRP B N 1
ATOM 7068 C CA . TRP B 1 206 ? 1.146 18.969 1.34 1 97.81 206 TRP B CA 1
ATOM 7069 C C . TRP B 1 206 ? 2.625 18.656 1.152 1 97.81 206 TRP B C 1
ATOM 7071 O O . TRP B 1 206 ? 2.988 17.828 0.303 1 97.81 206 TRP B O 1
ATOM 7081 N N . GLY B 1 207 ? 3.484 19.203 2.068 1 95.56 207 GLY B N 1
ATOM 7082 C CA . GLY B 1 207 ? 4.914 18.953 2.117 1 95.56 207 GLY B CA 1
ATOM 7083 C C . GLY B 1 207 ? 5.754 20.141 1.722 1 95.56 207 GLY B C 1
ATOM 7084 O O . GLY B 1 207 ? 5.262 21.062 1.061 1 95.56 207 GLY B O 1
ATOM 7085 N N . PRO B 1 208 ? 6.895 20.156 2.123 1 97.5 208 PRO B N 1
ATOM 7086 C CA . PRO B 1 208 ? 7.605 19.172 2.941 1 97.5 208 PRO B CA 1
ATOM 7087 C C . PRO B 1 208 ? 7.207 19.234 4.414 1 97.5 208 PRO B C 1
ATOM 7089 O O . PRO B 1 208 ? 6.504 20.156 4.828 1 97.5 208 PRO B O 1
ATOM 7092 N N . THR B 1 209 ? 7.609 18.172 5.098 1 98.44 209 THR B N 1
ATOM 7093 C CA . THR B 1 209 ? 7.594 18.25 6.555 1 98.44 209 THR B CA 1
ATOM 7094 C C . THR B 1 209 ? 8.867 18.906 7.082 1 98.44 209 THR B C 1
ATOM 7096 O O . THR B 1 209 ? 9.969 18.609 6.617 1 98.44 209 THR B O 1
ATOM 7099 N N . LEU B 1 210 ? 8.656 19.797 7.977 1 98.5 210 LEU B N 1
ATOM 7100 C CA . LEU B 1 210 ? 9.75 20.422 8.703 1 98.5 210 LEU B CA 1
ATOM 7101 C C . LEU B 1 210 ? 9.914 19.797 10.086 1 98.5 210 LEU B C 1
ATOM 7103 O O . LEU B 1 210 ? 9.016 19.875 10.922 1 98.5 210 LEU B O 1
ATOM 7107 N N . ASP B 1 211 ? 11.039 19.219 10.32 1 98.19 211 ASP B N 1
ATOM 7108 C CA . ASP B 1 211 ? 11.328 18.672 11.648 1 98.19 211 ASP B CA 1
ATOM 7109 C C . ASP B 1 211 ? 11.898 19.734 12.57 1 98.19 211 ASP B C 1
ATOM 7111 O O . ASP B 1 211 ? 12.766 20.516 12.164 1 98.19 211 ASP B O 1
ATOM 7115 N N . PHE B 1 212 ? 11.375 19.75 13.742 1 97.75 212 PHE B N 1
ATOM 7116 C CA . PHE B 1 212 ? 11.836 20.703 14.758 1 97.75 212 PHE B CA 1
ATOM 7117 C C . PHE B 1 212 ? 12.375 19.969 15.977 1 97.75 212 PHE B C 1
ATOM 7119 O O . PHE B 1 212 ? 11.914 18.875 16.312 1 97.75 212 PHE B O 1
ATOM 7126 N N . PRO B 1 213 ? 13.328 20.562 16.656 1 96.25 213 PRO B N 1
ATOM 7127 C CA . PRO B 1 213 ? 13.883 19.938 17.859 1 96.25 213 PRO B CA 1
ATOM 7128 C C . PRO B 1 213 ? 12.977 20.062 19.078 1 96.25 213 PRO B C 1
ATOM 7130 O O . PRO B 1 213 ? 13.297 19.547 20.141 1 96.25 213 PRO B O 1
ATOM 7133 N N . ILE B 1 214 ? 11.852 20.766 18.938 1 96.12 214 ILE B N 1
ATOM 7134 C CA . ILE B 1 214 ? 10.883 20.969 20 1 96.12 214 ILE B CA 1
ATOM 7135 C C . ILE B 1 214 ? 9.469 20.719 19.484 1 96.12 214 ILE B C 1
ATOM 7137 O O . ILE B 1 214 ? 9.258 20.625 18.281 1 96.12 214 ILE B O 1
ATOM 7141 N N . VAL B 1 215 ? 8.547 20.578 20.438 1 95.88 215 VAL B N 1
ATOM 7142 C CA . VAL B 1 215 ? 7.137 20.578 20.078 1 95.88 215 VAL B CA 1
ATOM 7143 C C . VAL B 1 215 ? 6.645 22.016 19.938 1 95.88 215 VAL B C 1
ATOM 7145 O O . VAL B 1 215 ? 6.473 22.719 20.953 1 95.88 215 VAL B O 1
ATOM 7148 N N . PRO B 1 216 ? 6.422 22.453 18.75 1 96.62 216 PRO B N 1
ATOM 7149 C CA . PRO B 1 216 ? 5.992 23.844 18.594 1 96.62 216 PRO B CA 1
ATOM 7150 C C . PRO B 1 216 ? 4.52 24.047 18.922 1 96.62 216 PRO B C 1
ATOM 7152 O O . PRO B 1 216 ? 3.645 23.594 18.188 1 96.62 216 PRO B O 1
ATOM 7155 N N . VAL B 1 217 ? 4.25 24.75 20.016 1 95.38 217 VAL B N 1
ATOM 7156 C CA . VAL B 1 217 ? 2.857 24.938 20.422 1 95.38 217 VAL B CA 1
ATOM 7157 C C . VAL B 1 217 ? 2.463 26.391 20.25 1 95.38 217 VAL B C 1
ATOM 7159 O O . VAL B 1 217 ? 1.28 26.734 20.312 1 95.38 217 VAL B O 1
ATOM 7162 N N . SER B 1 218 ? 3.439 27.25 20.078 1 95.75 218 SER B N 1
ATOM 7163 C CA . SER B 1 218 ? 3.234 28.656 19.766 1 95.75 218 SER B CA 1
ATOM 7164 C C . SER B 1 218 ? 4.125 29.109 18.609 1 95.75 218 SER B C 1
ATOM 7166 O O . SER B 1 218 ? 5.18 28.516 18.359 1 95.75 218 SER B O 1
ATOM 7168 N N . GLY B 1 219 ? 3.643 30.062 17.922 1 94.5 219 GLY B N 1
ATOM 7169 C CA . GLY B 1 219 ? 4.434 30.547 16.812 1 94.5 219 GLY B CA 1
ATOM 7170 C C . GLY B 1 219 ? 4.059 31.938 16.375 1 94.5 219 GLY B C 1
ATOM 7171 O O . GLY B 1 219 ? 2.969 32.438 16.688 1 94.5 219 GLY B O 1
ATOM 7172 N N . ALA B 1 220 ? 4.996 32.562 15.688 1 95.25 220 ALA B N 1
ATOM 7173 C CA . ALA B 1 220 ? 4.812 33.938 15.164 1 95.25 220 ALA B CA 1
ATOM 7174 C C . ALA B 1 220 ? 5.672 34.156 13.922 1 95.25 220 ALA B C 1
ATOM 7176 O O . ALA B 1 220 ? 6.82 33.719 13.859 1 95.25 220 ALA B O 1
ATOM 7177 N N . GLN B 1 221 ? 5.027 34.719 12.961 1 95.12 221 GLN B N 1
ATOM 7178 C CA . GLN B 1 221 ? 5.805 35.219 11.836 1 95.12 221 GLN B CA 1
ATOM 7179 C C . GLN B 1 221 ? 6.566 36.469 12.211 1 95.12 221 GLN B C 1
ATOM 7181 O O . GLN B 1 221 ? 5.965 37.469 12.648 1 95.12 221 GLN B O 1
ATOM 7186 N N . GLU B 1 222 ? 7.883 36.469 11.977 1 94.31 222 GLU B N 1
ATOM 7187 C CA . GLU B 1 222 ? 8.703 37.625 12.352 1 94.31 222 GLU B CA 1
ATOM 7188 C C . GLU B 1 222 ? 8.703 38.688 11.25 1 94.31 222 GLU B C 1
ATOM 7190 O O . GLU B 1 222 ? 8.562 38.344 10.07 1 94.31 222 GLU B O 1
ATOM 7195 N N . GLY B 1 223 ? 8.953 39.906 11.703 1 91.62 223 GLY B N 1
ATOM 7196 C CA . GLY B 1 223 ? 9.148 40.969 10.742 1 91.62 223 GLY B CA 1
ATOM 7197 C C . GLY B 1 223 ? 10.375 40.781 9.867 1 91.62 223 GLY B C 1
ATOM 7198 O O . GLY B 1 223 ? 10.438 41.312 8.758 1 91.62 223 GLY B O 1
ATOM 7199 N N . SER B 1 224 ? 11.273 39.969 10.297 1 91.06 224 SER B N 1
ATOM 7200 C CA . SER B 1 224 ? 12.484 39.656 9.539 1 91.06 224 SER B CA 1
ATOM 7201 C C . SER B 1 224 ? 12.203 38.656 8.422 1 91.06 224 SER B C 1
ATOM 7203 O O . SER B 1 224 ? 13.039 38.469 7.531 1 91.06 224 SER B O 1
ATOM 7205 N N . GLY B 1 225 ? 11.102 38.094 8.5 1 91.12 225 GLY B N 1
ATOM 7206 C CA . GLY B 1 225 ? 10.773 37.062 7.527 1 91.12 225 GLY B CA 1
ATOM 7207 C C . GLY B 1 225 ? 10.945 35.656 8.078 1 91.12 225 GLY B C 1
ATOM 7208 O O . GLY B 1 225 ? 10.445 34.688 7.496 1 91.12 225 GLY B O 1
ATOM 7209 N N . MET B 1 226 ? 11.602 35.562 9.211 1 94.81 226 MET B N 1
ATOM 7210 C CA . MET B 1 226 ? 11.797 34.25 9.852 1 94.81 226 MET B CA 1
ATOM 7211 C C . MET B 1 226 ? 10.539 33.844 10.617 1 94.81 226 MET B C 1
ATOM 7213 O O . MET B 1 226 ? 9.664 34.656 10.875 1 94.81 226 MET B O 1
ATOM 7217 N N . LEU B 1 227 ? 10.461 32.562 10.828 1 96.12 227 LEU B N 1
ATOM 7218 C CA . LEU B 1 227 ? 9.391 32.062 11.664 1 96.12 227 LEU B CA 1
ATOM 7219 C C . LEU B 1 227 ? 9.93 31.656 13.039 1 96.12 227 LEU B C 1
ATOM 7221 O O . LEU B 1 227 ? 10.922 30.938 13.133 1 96.12 227 LEU B O 1
ATOM 7225 N N . ALA B 1 228 ? 9.266 32.125 14.062 1 96.06 228 ALA B N 1
ATOM 7226 C CA . ALA B 1 228 ? 9.594 31.75 15.438 1 96.06 228 ALA B CA 1
ATOM 7227 C C . ALA B 1 228 ? 8.539 30.797 16 1 96.06 228 ALA B C 1
ATOM 7229 O O . ALA B 1 228 ? 7.34 31.062 15.906 1 96.06 228 ALA B O 1
ATOM 7230 N N . LEU B 1 229 ? 9 29.688 16.578 1 96.69 229 LEU B N 1
ATOM 7231 C CA . LEU B 1 229 ? 8.148 28.734 17.281 1 96.69 229 LEU B CA 1
ATOM 7232 C C . LEU B 1 229 ? 8.727 28.391 18.641 1 96.69 229 LEU B C 1
ATOM 7234 O O . LEU B 1 229 ? 9.945 28.438 18.844 1 96.69 229 LEU B O 1
ATOM 7238 N N . TRP B 1 230 ? 7.832 28.094 19.609 1 95.06 230 TRP B N 1
ATOM 7239 C CA . TRP B 1 230 ? 8.406 27.719 20.891 1 95.06 230 TRP B CA 1
ATOM 7240 C C . TRP B 1 230 ? 7.469 26.797 21.656 1 95.06 230 TRP B C 1
ATOM 7242 O O . TRP B 1 230 ? 6.277 26.703 21.344 1 95.06 230 TRP B O 1
ATOM 7252 N N . SER B 1 231 ? 8.055 26.062 22.547 1 94.31 231 SER B N 1
ATOM 7253 C CA . SER B 1 231 ? 7.355 25.141 23.438 1 94.31 231 SER B CA 1
ATOM 7254 C C . SER B 1 231 ? 7.152 25.75 24.812 1 94.31 231 SER B C 1
ATOM 7256 O O . SER B 1 231 ? 6.312 26.641 25 1 94.31 231 SER B O 1
ATOM 7258 N N . SER B 1 232 ? 7.707 25.328 25.781 1 92.38 232 SER B N 1
ATOM 7259 C CA . SER B 1 232 ? 7.762 25.75 27.172 1 92.38 232 SER B CA 1
ATOM 7260 C C . SER B 1 232 ? 9.195 25.719 27.703 1 92.38 232 SER B C 1
ATOM 7262 O O . SER B 1 232 ? 10.133 26.047 26.984 1 92.38 232 SER B O 1
ATOM 7264 N N . TRP B 1 233 ? 9.344 25.359 28.969 1 88.56 233 TRP B N 1
ATOM 7265 C CA . TRP B 1 233 ? 10.656 25.422 29.594 1 88.56 233 TRP B CA 1
ATOM 7266 C C . TRP B 1 233 ? 11.547 24.281 29.109 1 88.56 233 TRP B C 1
ATOM 7268 O O . TRP B 1 233 ? 12.766 24.297 29.328 1 88.56 233 TRP B O 1
ATOM 7278 N N . ALA B 1 234 ? 10.93 23.359 28.391 1 88.25 234 ALA B N 1
ATOM 7279 C CA . ALA B 1 234 ? 11.648 22.234 27.828 1 88.25 234 ALA B CA 1
ATOM 7280 C C . ALA B 1 234 ? 11.164 21.922 26.406 1 88.25 234 ALA B C 1
ATOM 7282 O O . ALA B 1 234 ? 10.227 22.562 25.922 1 88.25 234 ALA B O 1
ATOM 7283 N N . ASP B 1 235 ? 11.875 20.984 25.797 1 86.19 235 ASP B N 1
ATOM 7284 C CA . ASP B 1 235 ? 11.594 20.641 24.406 1 86.19 235 ASP B CA 1
ATOM 7285 C C . ASP B 1 235 ? 10.188 20.062 24.266 1 86.19 235 ASP B C 1
ATOM 7287 O O . ASP B 1 235 ? 9.57 20.188 23.203 1 86.19 235 ASP B O 1
ATOM 7291 N N . ASP B 1 236 ? 9.758 19.344 25.297 1 83.88 236 ASP B N 1
ATOM 7292 C CA . ASP B 1 236 ? 8.5 18.609 25.141 1 83.88 236 ASP B CA 1
ATOM 7293 C C . ASP B 1 236 ? 7.742 18.531 26.469 1 83.88 236 ASP B C 1
ATOM 7295 O O . ASP B 1 236 ? 6.875 17.688 26.641 1 83.88 236 ASP B O 1
ATOM 7299 N N . GLN B 1 237 ? 8.125 19.391 27.375 1 81.38 237 GLN B N 1
ATOM 7300 C CA . GLN B 1 237 ? 7.457 19.438 28.672 1 81.38 237 GLN B CA 1
ATOM 7301 C C . GLN B 1 237 ? 6.875 20.828 28.953 1 81.38 237 GLN B C 1
ATOM 7303 O O . GLN B 1 237 ? 7.434 21.828 28.516 1 81.38 237 GLN B O 1
ATOM 7308 N N . PHE B 1 238 ? 5.805 20.828 29.641 1 79.44 238 PHE B N 1
ATOM 7309 C CA . PHE B 1 238 ? 5.242 22.109 30.047 1 79.44 238 PHE B CA 1
ATOM 7310 C C . PHE B 1 238 ? 5 22.156 31.547 1 79.44 238 PHE B C 1
ATOM 7312 O O . PHE B 1 238 ? 4.883 23.234 32.125 1 79.44 238 PHE B O 1
ATOM 7319 N N . HIS B 1 239 ? 4.922 20.984 32.125 1 74.56 239 HIS B N 1
ATOM 7320 C CA . HIS B 1 239 ? 4.621 20.906 33.562 1 74.56 239 HIS B CA 1
ATOM 7321 C C . HIS B 1 239 ? 5.891 21.016 34.375 1 74.56 239 HIS B C 1
ATOM 7323 O O . HIS B 1 239 ? 7 20.906 33.875 1 74.56 239 HIS B O 1
ATOM 7329 N N . SER B 1 240 ? 5.707 21.156 35.688 1 70.31 240 SER B N 1
ATOM 7330 C CA . SER B 1 240 ? 6.793 21.25 36.656 1 70.31 240 SER B CA 1
ATOM 7331 C C . SER B 1 240 ? 7.859 22.234 36.219 1 70.31 240 SER B C 1
ATOM 7333 O O . SER B 1 240 ? 9.047 21.922 36.219 1 70.31 240 SER B O 1
ATOM 7335 N N . THR B 1 241 ? 7.375 23.359 35.812 1 78.75 241 THR B N 1
ATOM 7336 C CA . THR B 1 241 ? 8.273 24.391 35.312 1 78.75 241 THR B CA 1
ATOM 7337 C C . THR B 1 241 ? 9.203 24.875 36.438 1 78.75 241 THR B C 1
ATOM 7339 O O . THR B 1 241 ? 8.758 25.109 37.562 1 78.75 241 THR B O 1
ATOM 7342 N N . PRO B 1 242 ? 10.508 24.875 36.094 1 77.88 242 PRO B N 1
ATOM 7343 C CA . PRO B 1 242 ? 11.391 25.609 37 1 77.88 242 PRO B CA 1
ATOM 7344 C C . PRO B 1 242 ? 11.234 27.125 36.875 1 77.88 242 PRO B C 1
ATOM 7346 O O . PRO B 1 242 ? 11.805 27.875 37.656 1 77.88 242 PRO B O 1
ATOM 7349 N N . GLY B 1 243 ? 10.508 27.484 35.969 1 82.31 243 GLY B N 1
ATOM 7350 C CA . GLY B 1 243 ? 10.305 28.906 35.688 1 82.31 243 GLY B CA 1
ATOM 7351 C C . GLY B 1 243 ? 11.5 29.547 35 1 82.31 243 GLY B C 1
ATOM 7352 O O . GLY B 1 243 ? 12.555 28.922 34.875 1 82.31 243 GLY B O 1
ATOM 7353 N N . GLY B 1 244 ? 11.227 30.594 34.312 1 88.31 244 GLY B N 1
ATOM 7354 C CA . GLY B 1 244 ? 12.281 31.531 33.969 1 88.31 244 GLY B CA 1
ATOM 7355 C C . GLY B 1 244 ? 12.922 31.266 32.625 1 88.31 244 GLY B C 1
ATOM 7356 O O . GLY B 1 244 ? 13.875 31.938 32.219 1 88.31 244 GLY B O 1
ATOM 7357 N N . LYS B 1 245 ? 12.344 30.297 31.906 1 93.62 245 LYS B N 1
ATOM 7358 C CA . LYS B 1 245 ? 12.961 30.078 30.609 1 93.62 245 LYS B CA 1
ATOM 7359 C C . LYS B 1 245 ? 11.953 29.5 29.609 1 93.62 245 LYS B C 1
ATOM 7361 O O . LYS B 1 245 ? 10.922 28.969 30 1 93.62 245 LYS B O 1
ATOM 7366 N N . THR B 1 246 ? 12.219 29.594 28.359 1 95.88 246 THR B N 1
ATOM 7367 C CA . THR B 1 246 ? 11.453 29.047 27.25 1 95.88 246 THR B CA 1
ATOM 7368 C C . THR B 1 246 ? 12.383 28.547 26.156 1 95.88 246 THR B C 1
ATOM 7370 O O . THR B 1 246 ? 13.352 29.219 25.781 1 95.88 246 THR B O 1
ATOM 7373 N N . VAL B 1 247 ? 12.078 27.328 25.672 1 95.88 247 VAL B N 1
ATOM 7374 C CA . VAL B 1 247 ? 12.844 26.797 24.547 1 95.88 247 VAL B CA 1
ATOM 7375 C C . VAL B 1 247 ? 12.156 27.172 23.234 1 95.88 247 VAL B C 1
ATOM 7377 O O . VAL B 1 247 ? 10.953 26.984 23.078 1 95.88 247 VAL B O 1
ATOM 7380 N N . MET B 1 248 ? 12.93 27.719 22.297 1 96.31 248 MET B N 1
ATOM 7381 C CA . MET B 1 248 ? 12.375 28.203 21.031 1 96.31 248 MET B CA 1
ATOM 7382 C C . MET B 1 248 ? 13.164 27.641 19.859 1 96.31 248 MET B C 1
ATOM 7384 O O . MET B 1 248 ? 14.297 27.172 20.016 1 96.31 248 MET B O 1
ATOM 7388 N N . THR B 1 249 ? 12.539 27.531 18.719 1 96.88 249 THR B N 1
ATOM 7389 C CA . THR B 1 249 ? 13.141 27.219 17.422 1 96.88 249 THR B CA 1
ATOM 7390 C C . THR B 1 249 ? 12.789 28.281 16.391 1 96.88 249 THR B C 1
ATOM 7392 O O . THR B 1 249 ? 11.805 29 16.547 1 96.88 249 THR B O 1
ATOM 7395 N N . ARG B 1 250 ? 13.68 28.469 15.469 1 96.81 250 ARG B N 1
ATOM 7396 C CA . ARG B 1 250 ? 13.477 29.391 14.367 1 96.81 250 ARG B CA 1
ATOM 7397 C C . ARG B 1 250 ? 13.688 28.703 13.023 1 96.81 250 ARG B C 1
ATOM 7399 O O . ARG B 1 250 ? 14.547 27.828 12.898 1 96.81 250 ARG B O 1
ATOM 7406 N N . TRP B 1 251 ? 12.93 29.031 12.047 1 97.38 251 TRP B N 1
ATOM 7407 C CA . TRP B 1 251 ? 13.023 28.469 10.703 1 97.38 251 TRP B CA 1
ATOM 7408 C C . TRP B 1 251 ? 13.148 29.578 9.664 1 97.38 251 TRP B C 1
ATOM 7410 O O . TRP B 1 251 ? 12.391 30.562 9.695 1 97.38 251 TRP B O 1
ATOM 7420 N N . ASN B 1 252 ? 14.094 29.453 8.836 1 93.81 252 ASN B N 1
ATOM 7421 C CA . ASN B 1 252 ? 14.297 30.344 7.699 1 93.81 252 ASN B CA 1
ATOM 7422 C C . ASN B 1 252 ? 13.648 29.781 6.43 1 93.81 252 ASN B C 1
ATOM 7424 O O . ASN B 1 252 ? 14.156 28.844 5.832 1 93.81 252 ASN B O 1
ATOM 7428 N N . PRO B 1 253 ? 12.633 30.375 5.961 1 91.62 253 PRO B N 1
ATOM 7429 C CA . PRO B 1 253 ? 11.938 29.812 4.801 1 91.62 253 PRO B CA 1
ATOM 7430 C C . PRO B 1 253 ? 12.758 29.906 3.516 1 91.62 253 PRO B C 1
ATOM 7432 O O . PRO B 1 253 ? 12.461 29.219 2.539 1 91.62 253 PRO B O 1
ATOM 7435 N N . LEU B 1 254 ? 13.719 30.719 3.506 1 86.69 254 LEU B N 1
ATOM 7436 C CA . LEU B 1 254 ? 14.531 30.891 2.307 1 86.69 254 LEU B CA 1
ATOM 7437 C C . LEU B 1 254 ? 15.633 29.844 2.238 1 86.69 254 LEU B C 1
ATOM 7439 O O . LEU B 1 254 ? 15.867 29.25 1.183 1 86.69 254 LEU B O 1
ATOM 7443 N N . THR B 1 255 ? 16.219 29.578 3.354 1 88.69 255 THR B N 1
ATOM 7444 C CA . THR B 1 255 ? 17.359 28.656 3.342 1 88.69 255 THR B CA 1
ATOM 7445 C C . THR B 1 255 ? 16.938 27.266 3.809 1 88.69 255 THR B C 1
ATOM 7447 O O . THR B 1 255 ? 17.641 26.281 3.568 1 88.69 255 THR B O 1
ATOM 7450 N N . GLY B 1 256 ? 15.914 27.312 4.535 1 91.94 256 GLY B N 1
ATOM 7451 C CA . GLY B 1 256 ? 15.461 26.062 5.102 1 91.94 256 GLY B CA 1
ATOM 7452 C C . GLY B 1 256 ? 16.125 25.734 6.426 1 91.94 256 GLY B C 1
ATOM 7453 O O . GLY B 1 256 ? 15.82 24.703 7.035 1 91.94 256 GLY B O 1
ATOM 7454 N N . GLU B 1 257 ? 16.844 26.562 6.934 1 93 257 GLU B N 1
ATOM 7455 C CA . GLU B 1 257 ? 17.594 26.297 8.156 1 93 257 GLU B CA 1
ATOM 7456 C C . GLU B 1 257 ? 16.688 26.359 9.383 1 93 257 GLU B C 1
ATOM 7458 O O . GLU B 1 257 ? 15.82 27.234 9.492 1 93 257 GLU B O 1
ATOM 7463 N N . VAL B 1 258 ? 16.875 25.359 10.266 1 96.56 258 VAL B N 1
ATOM 7464 C CA . VAL B 1 258 ? 16.188 25.312 11.547 1 96.56 258 VAL B CA 1
ATOM 7465 C C . VAL B 1 258 ? 17.203 25.469 12.68 1 96.56 258 VAL B C 1
ATOM 7467 O O . VAL B 1 258 ? 18.266 24.844 12.656 1 96.56 258 VAL B O 1
ATOM 7470 N N . SER B 1 259 ? 16.891 26.328 13.625 1 95.06 259 SER B N 1
ATOM 7471 C CA . SER B 1 259 ? 17.766 26.516 14.766 1 95.06 259 SER B CA 1
ATOM 7472 C C . SER B 1 259 ? 17.016 26.344 16.078 1 95.06 259 SER B C 1
ATOM 7474 O O . SER B 1 259 ? 15.789 26.359 16.109 1 95.06 259 SER B O 1
ATOM 7476 N N . LYS B 1 260 ? 17.75 26.109 17.141 1 95.25 260 LYS B N 1
ATOM 7477 C CA . LYS B 1 260 ? 17.219 25.969 18.484 1 95.25 260 LYS B CA 1
ATOM 7478 C C . LYS B 1 260 ? 17.922 26.906 19.469 1 95.25 260 LYS B C 1
ATOM 7480 O O . LYS B 1 260 ? 19.125 27.109 19.375 1 95.25 260 LYS B O 1
ATOM 7485 N N . ARG B 1 261 ? 17.125 27.469 20.391 1 94.69 261 ARG B N 1
ATOM 7486 C CA . ARG B 1 261 ? 17.734 28.25 21.469 1 94.69 261 ARG B CA 1
ATOM 7487 C C . ARG B 1 261 ? 16.859 28.234 22.719 1 94.69 261 ARG B C 1
ATOM 7489 O O . ARG B 1 261 ? 15.633 28.109 22.609 1 94.69 261 ARG B O 1
ATOM 7496 N N . THR B 1 262 ? 17.484 28.344 23.844 1 95.12 262 THR B N 1
ATOM 7497 C CA . THR B 1 262 ? 16.797 28.531 25.125 1 95.12 262 THR B CA 1
ATOM 7498 C C . THR B 1 262 ? 16.859 29.984 25.562 1 95.12 262 THR B C 1
ATOM 7500 O O . THR B 1 262 ? 17.938 30.547 25.703 1 95.12 262 THR B O 1
ATOM 7503 N N . VAL B 1 263 ? 15.75 30.562 25.75 1 95.94 263 VAL B N 1
ATOM 7504 C CA . VAL B 1 263 ? 15.641 31.938 26.203 1 95.94 263 VAL B CA 1
ATOM 7505 C C . VAL B 1 263 ? 15.5 31.984 27.734 1 95.94 263 VAL B C 1
ATOM 7507 O O . VAL B 1 263 ? 14.484 31.547 28.281 1 95.94 263 VAL B O 1
ATOM 7510 N N . SER B 1 264 ? 16.484 32.5 28.359 1 94.75 264 SER B N 1
ATOM 7511 C CA . SER B 1 264 ? 16.453 32.5 29.828 1 94.75 264 SER B CA 1
ATOM 7512 C C . SER B 1 264 ? 16.609 33.938 30.359 1 94.75 264 SER B C 1
ATOM 7514 O O . SER B 1 264 ? 16.328 34.188 31.531 1 94.75 264 SER B O 1
ATOM 7516 N N . ASN B 1 265 ? 16.953 34.781 29.562 1 93.19 265 ASN B N 1
ATOM 7517 C CA . ASN B 1 265 ? 17.297 36.125 30 1 93.19 265 ASN B CA 1
ATOM 7518 C C . ASN B 1 265 ? 16.062 36.938 30.406 1 93.19 265 ASN B C 1
ATOM 7520 O O . ASN B 1 265 ? 16.156 37.875 31.172 1 93.19 265 ASN B O 1
ATOM 7524 N N . THR B 1 266 ? 14.906 36.594 29.938 1 93.94 266 THR B N 1
ATOM 7525 C CA . THR B 1 266 ? 13.68 37.312 30.297 1 93.94 266 THR B CA 1
ATOM 7526 C C . THR B 1 266 ? 13.016 36.688 31.516 1 93.94 266 THR B C 1
ATOM 7528 O O . THR B 1 266 ? 12.023 37.188 32.031 1 93.94 266 THR B O 1
ATOM 7531 N N . HIS B 1 267 ? 13.539 35.531 32 1 94.5 267 HIS B N 1
ATOM 7532 C CA . HIS B 1 267 ? 13 34.781 33.125 1 94.5 267 HIS B CA 1
ATOM 7533 C C . HIS B 1 267 ? 11.508 34.5 32.938 1 94.5 267 HIS B C 1
ATOM 7535 O O . HIS B 1 267 ? 10.711 34.75 33.844 1 94.5 267 HIS B O 1
ATOM 7541 N N . HIS B 1 268 ? 11.188 34 31.781 1 94.31 268 HIS B N 1
ATOM 7542 C CA . HIS B 1 268 ? 9.797 33.875 31.391 1 94.31 268 HIS B CA 1
ATOM 7543 C C . HIS B 1 268 ? 9.547 32.531 30.719 1 94.31 268 HIS B C 1
ATOM 7545 O O . HIS B 1 268 ? 10.078 32.25 29.641 1 94.31 268 HIS B O 1
ATOM 7551 N N . ASP B 1 269 ? 8.781 31.672 31.406 1 94.12 269 ASP B N 1
ATOM 7552 C CA . ASP B 1 269 ? 8.211 30.516 30.734 1 94.12 269 ASP B CA 1
ATOM 7553 C C . ASP B 1 269 ? 6.934 30.875 29.984 1 94.12 269 ASP B C 1
ATOM 7555 O O . ASP B 1 269 ? 5.863 30.984 30.578 1 94.12 269 ASP B O 1
ATOM 7559 N N . MET B 1 270 ? 7 30.859 28.719 1 92.75 270 MET B N 1
ATOM 7560 C CA . MET B 1 270 ? 5.977 31.438 27.859 1 92.75 270 MET B CA 1
ATOM 7561 C C . MET B 1 270 ? 4.996 30.375 27.375 1 92.75 270 MET B C 1
ATOM 7563 O O . MET B 1 270 ? 4.453 30.484 26.281 1 92.75 270 MET B O 1
ATOM 7567 N N . PHE B 1 271 ? 4.832 29.406 28.109 1 89.56 271 PHE B N 1
ATOM 7568 C CA . PHE B 1 271 ? 3.854 28.375 27.75 1 89.56 271 PHE B CA 1
ATOM 7569 C C . PHE B 1 271 ? 2.434 28.922 27.875 1 89.56 271 PHE B C 1
ATOM 7571 O O . PHE B 1 271 ? 2.047 29.422 28.938 1 89.56 271 PHE B O 1
ATOM 7578 N N . CYS B 1 272 ? 1.614 28.734 26.797 1 86.38 272 CYS B N 1
ATOM 7579 C CA . CYS B 1 272 ? 0.214 29.141 26.703 1 86.38 272 CYS B CA 1
ATOM 7580 C C . CYS B 1 272 ? 0.044 30.609 27.047 1 86.38 272 CYS B C 1
ATOM 7582 O O . CYS B 1 272 ? -0.796 30.969 27.875 1 86.38 272 CYS B O 1
ATOM 7584 N N . PRO B 1 273 ? 0.75 31.438 26.375 1 87.56 273 PRO B N 1
ATOM 7585 C CA . PRO B 1 273 ? 0.729 32.875 26.609 1 87.56 273 PRO B CA 1
ATOM 7586 C C . PRO B 1 273 ? -0.319 33.594 25.766 1 87.56 273 PRO B C 1
ATOM 7588 O O . PRO B 1 273 ? -0.984 32.969 24.938 1 87.56 273 PRO B O 1
ATOM 7591 N N . GLY B 1 274 ? -0.542 34.875 26.156 1 92.5 274 GLY B N 1
ATOM 7592 C CA . GLY B 1 274 ? -1.084 35.812 25.188 1 92.5 274 GLY B CA 1
ATOM 7593 C C . GLY B 1 274 ? -0.018 36.469 24.312 1 92.5 274 GLY B C 1
ATOM 7594 O O . GLY B 1 274 ? 1.04 36.844 24.812 1 92.5 274 GLY B O 1
ATOM 7595 N N . ILE B 1 275 ? -0.272 36.5 23.031 1 95.44 275 ILE B N 1
ATOM 7596 C CA . ILE B 1 275 ? 0.747 36.969 22.109 1 95.44 275 ILE B CA 1
ATOM 7597 C C . ILE B 1 275 ? 0.125 38 21.156 1 95.44 275 ILE B C 1
ATOM 7599 O O . ILE B 1 275 ? -0.935 37.75 20.578 1 95.44 275 ILE B O 1
ATOM 7603 N N . SER B 1 276 ? 0.758 39.156 20.953 1 95.44 276 SER B N 1
ATOM 7604 C CA . SER B 1 276 ? 0.384 40.125 19.938 1 95.44 276 SER B CA 1
ATOM 7605 C C . SER B 1 276 ? 1.563 41 19.562 1 95.44 276 SER B C 1
ATOM 7607 O O . SER B 1 276 ? 2.473 41.219 20.375 1 95.44 276 SER B O 1
ATOM 7609 N N . TYR B 1 277 ? 1.542 41.469 18.391 1 95.06 277 TYR B N 1
ATOM 7610 C CA . TYR B 1 277 ? 2.486 42.5 18.016 1 95.06 277 TYR B CA 1
ATOM 7611 C C . TYR B 1 277 ? 1.967 43.906 18.406 1 95.06 277 TYR B C 1
ATOM 7613 O O . TYR B 1 277 ? 0.82 44.25 18.109 1 95.06 277 TYR B O 1
ATOM 7621 N N . ASP B 1 278 ? 2.803 44.656 19.016 1 95 278 ASP B N 1
ATOM 7622 C CA . ASP B 1 278 ? 2.377 46 19.312 1 95 278 ASP B CA 1
ATOM 7623 C C . ASP B 1 278 ? 2.629 46.938 18.125 1 95 278 ASP B C 1
ATOM 7625 O O . ASP B 1 278 ? 3.086 46.5 17.078 1 95 278 ASP B O 1
ATOM 7629 N N . GLY B 1 279 ? 2.227 48.188 18.281 1 94.12 279 GLY B N 1
ATOM 7630 C CA . GLY B 1 279 ? 2.271 49.125 17.172 1 94.12 279 GLY B CA 1
ATOM 7631 C C . GLY B 1 279 ? 3.684 49.5 16.75 1 94.12 279 GLY B C 1
ATOM 7632 O O . GLY B 1 279 ? 3.891 50.094 15.688 1 94.12 279 GLY B O 1
ATOM 7633 N N . THR B 1 280 ? 4.629 49.062 17.531 1 92.44 280 THR B N 1
ATOM 7634 C CA . THR B 1 280 ? 6.016 49.375 17.203 1 92.44 280 THR B CA 1
ATOM 7635 C C . THR B 1 280 ? 6.688 48.156 16.516 1 92.44 280 THR B C 1
ATOM 7637 O O . THR B 1 280 ? 7.871 48.219 16.172 1 92.44 280 THR B O 1
ATOM 7640 N N . GLY B 1 281 ? 5.988 47.156 16.422 1 92.12 281 GLY B N 1
ATOM 7641 C CA . GLY B 1 281 ? 6.516 46 15.742 1 92.12 281 GLY B CA 1
ATOM 7642 C C . GLY B 1 281 ? 7.133 44.969 16.688 1 92.12 281 GLY B C 1
ATOM 7643 O O . GLY B 1 281 ? 7.656 43.938 16.25 1 92.12 281 GLY B O 1
ATOM 7644 N N . MET B 1 282 ? 7.078 45.25 17.969 1 94.25 282 MET B N 1
ATOM 7645 C CA . MET B 1 282 ? 7.57 44.281 18.953 1 94.25 282 MET B CA 1
ATOM 7646 C C . MET B 1 282 ? 6.531 43.219 19.219 1 94.25 282 MET B C 1
ATOM 7648 O O . MET B 1 282 ? 5.344 43.5 19.375 1 94.25 282 MET B O 1
ATOM 7652 N N . MET B 1 283 ? 7.016 42 19.219 1 95.38 283 MET B N 1
ATOM 7653 C CA . MET B 1 283 ? 6.148 40.938 19.688 1 95.38 283 MET B CA 1
ATOM 7654 C C . MET B 1 283 ? 6.023 40.969 21.203 1 95.38 283 MET B C 1
ATOM 7656 O O . MET B 1 283 ? 7.027 40.969 21.922 1 95.38 283 MET B O 1
ATOM 7660 N N . VAL B 1 284 ? 4.836 41.031 21.672 1 96.25 284 VAL B N 1
ATOM 7661 C CA . VAL B 1 284 ? 4.551 41.062 23.109 1 96.25 284 VAL B CA 1
ATOM 7662 C C . VAL B 1 284 ? 3.98 39.719 23.562 1 96.25 284 VAL B C 1
ATOM 7664 O O . VAL B 1 284 ? 2.867 39.344 23.172 1 96.25 284 VAL B O 1
ATOM 7667 N N . VAL B 1 285 ? 4.754 39 24.359 1 96.19 285 VAL B N 1
ATOM 7668 C CA . VAL B 1 285 ? 4.324 37.75 24.906 1 96.19 285 VAL B CA 1
ATOM 7669 C C . VAL B 1 285 ? 4.043 37.906 26.406 1 96.19 285 VAL B C 1
ATOM 7671 O O . VAL B 1 285 ? 4.91 38.344 27.156 1 96.19 285 VAL B O 1
ATOM 7674 N N . THR B 1 286 ? 2.842 37.469 26.812 1 95.25 286 THR B N 1
ATOM 7675 C CA . THR B 1 286 ? 2.434 37.75 28.188 1 95.25 286 THR B CA 1
ATOM 7676 C C . THR B 1 286 ? 1.975 36.438 28.875 1 95.25 286 THR B C 1
ATOM 7678 O O . THR B 1 286 ? 1.345 35.594 28.25 1 95.25 286 THR B O 1
ATOM 7681 N N . GLY B 1 287 ? 2.33 36.375 30.109 1 92.88 287 GLY B N 1
ATOM 7682 C CA . GLY B 1 287 ? 1.785 35.344 30.984 1 92.88 287 GLY B CA 1
ATOM 7683 C C . GLY B 1 287 ? 2.209 33.938 30.578 1 92.88 287 GLY B C 1
ATOM 7684 O O . GLY B 1 287 ? 3.277 33.75 30 1 92.88 287 GLY B O 1
ATOM 7685 N N . GLY B 1 288 ? 1.367 32.969 31.016 1 89.44 288 GLY B N 1
ATOM 7686 C CA . GLY B 1 288 ? 1.696 31.547 30.891 1 89.44 288 GLY B CA 1
ATOM 7687 C C . GLY B 1 288 ? 2.117 30.922 32.188 1 89.44 288 GLY B C 1
ATOM 7688 O O . GLY B 1 288 ? 1.527 31.188 33.25 1 89.44 288 GLY B O 1
ATOM 7689 N N . ASN B 1 289 ? 3.096 30.016 32.062 1 86.56 289 ASN B N 1
ATOM 7690 C CA . ASN B 1 289 ? 3.547 29.375 33.281 1 86.56 289 ASN B CA 1
ATOM 7691 C C . ASN B 1 289 ? 4.113 30.391 34.281 1 86.56 289 ASN B C 1
ATOM 7693 O O . ASN B 1 289 ? 3.984 30.219 35.5 1 86.56 289 ASN B O 1
ATOM 7697 N N . ASP B 1 290 ? 4.824 31.312 33.75 1 89.5 290 ASP B N 1
ATOM 7698 C CA . ASP B 1 290 ? 5.125 32.5 34.531 1 89.5 290 ASP B CA 1
ATOM 7699 C C . ASP B 1 290 ? 4.09 33.594 34.312 1 89.5 290 ASP B C 1
ATOM 7701 O O . ASP B 1 290 ? 4.227 34.375 33.375 1 89.5 290 ASP B O 1
ATOM 7705 N N . ALA B 1 291 ? 3.207 33.781 35.188 1 88.5 291 ALA B N 1
ATOM 7706 C CA . ALA B 1 291 ? 1.881 34.312 34.906 1 88.5 291 ALA B CA 1
ATOM 7707 C C . ALA B 1 291 ? 1.912 35.844 34.875 1 88.5 291 ALA B C 1
ATOM 7709 O O . ALA B 1 291 ? 1.033 36.469 34.281 1 88.5 291 ALA B O 1
ATOM 7710 N N . SER B 1 292 ? 2.834 36.469 35.469 1 91.88 292 SER B N 1
ATOM 7711 C CA . SER B 1 292 ? 2.836 37.938 35.5 1 91.88 292 SER B CA 1
ATOM 7712 C C . SER B 1 292 ? 3.785 38.5 34.438 1 91.88 292 SER B C 1
ATOM 7714 O O . SER B 1 292 ? 3.729 39.719 34.125 1 91.88 292 SER B O 1
ATOM 7716 N N . GLU B 1 293 ? 4.602 37.656 33.906 1 94 293 GLU B N 1
ATOM 7717 C CA . GLU B 1 293 ? 5.742 38.125 33.156 1 94 293 GLU B CA 1
ATOM 7718 C C . GLU B 1 293 ? 5.305 38.625 31.766 1 94 293 GLU B C 1
ATOM 7720 O O . GLU B 1 293 ? 4.289 38.188 31.234 1 94 293 GLU B O 1
ATOM 7725 N N . THR B 1 294 ? 5.996 39.562 31.266 1 97 294 THR B N 1
ATOM 7726 C CA . THR B 1 294 ? 5.906 40.062 29.891 1 97 294 THR B CA 1
ATOM 7727 C C . THR B 1 294 ? 7.273 40.031 29.203 1 97 294 THR B C 1
ATOM 7729 O O . THR B 1 294 ? 8.266 40.5 29.766 1 97 294 THR B O 1
ATOM 7732 N N . SER B 1 295 ? 7.359 39.406 28.094 1 96.69 295 SER B N 1
ATOM 7733 C CA . SER B 1 295 ? 8.562 39.406 27.266 1 96.69 295 SER B CA 1
ATOM 7734 C C . SER B 1 295 ? 8.312 40.062 25.906 1 96.69 295 SER B C 1
ATOM 7736 O O . SER B 1 295 ? 7.246 39.875 25.312 1 96.69 295 SER B O 1
ATOM 7738 N N . LEU B 1 296 ? 9.25 40.875 25.5 1 96.44 296 LEU B N 1
ATOM 7739 C CA . LEU B 1 296 ? 9.227 41.5 24.172 1 96.44 296 LEU B CA 1
ATOM 7740 C C . LEU B 1 296 ? 10.266 40.844 23.266 1 96.44 296 LEU B C 1
ATOM 7742 O O . LEU B 1 296 ? 11.367 40.5 23.703 1 96.44 296 LEU B O 1
ATOM 7746 N N . TYR B 1 297 ? 9.922 40.719 22.031 1 95.5 297 TYR B N 1
ATOM 7747 C CA . TYR B 1 297 ? 10.875 40.188 21.062 1 95.5 297 TYR B CA 1
ATOM 7748 C C . TYR B 1 297 ? 11.117 41.219 19.953 1 95.5 297 TYR B C 1
ATOM 7750 O O . TYR B 1 297 ? 10.18 41.594 19.25 1 95.5 297 TYR B O 1
ATOM 7758 N N . ASP B 1 298 ? 12.344 41.5 19.781 1 92.69 298 ASP B N 1
ATOM 7759 C CA . ASP B 1 298 ? 12.812 42.375 18.688 1 92.69 298 ASP B CA 1
ATOM 7760 C C . ASP B 1 298 ? 13.297 41.531 17.5 1 92.69 298 ASP B C 1
ATOM 7762 O O . ASP B 1 298 ? 14.438 41.062 17.5 1 92.69 298 ASP B O 1
ATOM 7766 N N . SER B 1 299 ? 12.508 41.438 16.5 1 89.38 299 SER B N 1
ATOM 7767 C CA . SER B 1 299 ? 12.828 40.562 15.398 1 89.38 299 SER B CA 1
ATOM 7768 C C . SER B 1 299 ? 13.961 41.125 14.547 1 89.38 299 SER B C 1
ATOM 7770 O O . SER B 1 299 ? 14.664 40.375 13.859 1 89.38 299 SER B O 1
ATOM 7772 N N . VAL B 1 300 ? 14.031 42.375 14.492 1 83.94 300 VAL B N 1
ATOM 7773 C CA . VAL B 1 300 ? 15.094 43 13.711 1 83.94 300 VAL B CA 1
ATOM 7774 C C . VAL B 1 300 ? 16.453 42.625 14.289 1 83.94 300 VAL B C 1
ATOM 7776 O O . VAL B 1 300 ? 17.375 42.281 13.555 1 83.94 300 VAL B O 1
ATOM 7779 N N . ASN B 1 301 ? 16.531 42.625 15.562 1 89.94 301 ASN B N 1
ATOM 7780 C CA . ASN B 1 301 ? 17.797 42.344 16.203 1 89.94 301 ASN B CA 1
ATOM 7781 C C . ASN B 1 301 ? 17.859 40.906 16.719 1 89.94 301 ASN B C 1
ATOM 7783 O O . ASN B 1 301 ? 18.891 40.469 17.219 1 89.94 301 ASN B O 1
ATOM 7787 N N . ASP B 1 302 ? 16.844 40.281 16.609 1 92.19 302 ASP B N 1
ATOM 7788 C CA . ASP B 1 302 ? 16.734 38.906 17.125 1 92.19 302 ASP B CA 1
ATOM 7789 C C . ASP B 1 302 ? 17.062 38.844 18.609 1 92.19 302 ASP B C 1
ATOM 7791 O O . ASP B 1 302 ? 17.953 38.094 19.016 1 92.19 302 ASP B O 1
ATOM 7795 N N . GLU B 1 303 ? 16.328 39.625 19.328 1 94.06 303 GLU B N 1
ATOM 7796 C CA . GLU B 1 303 ? 16.609 39.719 20.766 1 94.06 303 GLU B CA 1
ATOM 7797 C C . GLU B 1 303 ? 15.305 39.688 21.578 1 94.06 303 GLU B C 1
ATOM 7799 O O . GLU B 1 303 ? 14.328 40.344 21.188 1 94.06 303 GLU B O 1
ATOM 7804 N N . TRP B 1 304 ? 15.375 38.906 22.656 1 95.69 304 TRP B N 1
ATOM 7805 C CA . TRP B 1 304 ? 14.312 38.969 23.672 1 95.69 304 TRP B CA 1
ATOM 7806 C C . TRP B 1 304 ? 14.656 39.969 24.766 1 95.69 304 TRP B C 1
ATOM 7808 O O . TRP B 1 304 ? 15.812 40.031 25.203 1 95.69 304 TRP B O 1
ATOM 7818 N N . VAL B 1 305 ? 13.617 40.719 25.156 1 95.06 305 VAL B N 1
ATOM 7819 C CA . VAL B 1 305 ? 13.812 41.719 26.203 1 95.06 305 VAL B CA 1
ATOM 7820 C C . VAL B 1 305 ? 12.711 41.562 27.266 1 95.06 305 VAL B C 1
ATOM 7822 O O . VAL B 1 305 ? 11.539 41.375 26.922 1 95.06 305 VAL B O 1
ATOM 7825 N N . ARG B 1 306 ? 13.148 41.625 28.5 1 94.94 306 ARG B N 1
ATOM 7826 C CA . ARG B 1 306 ? 12.172 41.594 29.578 1 94.94 306 ARG B CA 1
ATOM 7827 C C . ARG B 1 306 ? 11.438 42.938 29.688 1 94.94 306 ARG B C 1
ATOM 7829 O O . ARG B 1 306 ? 12.047 44 29.531 1 94.94 306 ARG B O 1
ATOM 7836 N N . ALA B 1 307 ? 10.172 42.875 29.906 1 95.5 307 ALA B N 1
ATOM 7837 C CA . ALA B 1 307 ? 9.359 44.062 30.109 1 95.5 307 ALA B CA 1
ATOM 7838 C C . ALA B 1 307 ? 8.656 44.031 31.469 1 95.5 307 ALA B C 1
ATOM 7840 O O . ALA B 1 307 ? 8.781 43.031 32.188 1 95.5 307 ALA B O 1
ATOM 7841 N N . THR B 1 308 ? 7.938 45.156 31.781 1 96.69 308 THR B N 1
ATOM 7842 C CA . THR B 1 308 ? 7.219 45.219 33.062 1 96.69 308 THR B CA 1
ATOM 7843 C C . THR B 1 308 ? 6.156 44.125 33.156 1 96.69 308 THR B C 1
ATOM 7845 O O . THR B 1 308 ? 5.5 43.812 32.156 1 96.69 308 THR B O 1
ATOM 7848 N N . GLU B 1 309 ? 5.965 43.625 34.375 1 96.38 309 GLU B N 1
ATOM 7849 C CA . GLU B 1 309 ? 4.973 42.594 34.625 1 96.38 309 GLU B CA 1
ATOM 7850 C C . GLU B 1 309 ? 3.555 43.156 34.5 1 96.38 309 GLU B C 1
ATOM 7852 O O . GLU B 1 309 ? 3.314 44.312 34.781 1 96.38 309 GLU B O 1
ATOM 7857 N N . MET B 1 310 ? 2.697 42.312 34.062 1 95.88 310 MET B N 1
ATOM 7858 C CA . MET B 1 310 ? 1.28 42.656 34.125 1 95.88 310 MET B CA 1
ATOM 7859 C C . MET B 1 310 ? 0.833 42.875 35.562 1 95.88 310 MET B C 1
ATOM 7861 O O . MET B 1 310 ? 1.484 42.438 36.5 1 95.88 310 MET B O 1
ATOM 7865 N N . LYS B 1 311 ? -0.278 43.531 35.656 1 94.81 311 LYS B N 1
ATOM 7866 C CA . LYS B 1 311 ? -0.843 43.781 36.969 1 94.81 311 LYS B CA 1
ATOM 7867 C C . LYS B 1 311 ? -1.524 42.531 37.531 1 94.81 311 LYS B C 1
ATOM 7869 O O . LYS B 1 311 ? -1.604 42.344 38.75 1 94.81 311 LYS B O 1
ATOM 7874 N N . LEU B 1 312 ? -2.086 41.781 36.719 1 93 312 LEU B N 1
ATOM 7875 C CA . LEU B 1 312 ? -2.715 40.531 37.094 1 93 312 LEU B CA 1
ATOM 7876 C C . LEU B 1 312 ? -1.944 39.344 36.531 1 93 312 LEU B C 1
ATOM 7878 O O . LEU B 1 312 ? -1.378 39.406 35.438 1 93 312 LEU B O 1
ATOM 7882 N N . ARG B 1 313 ? -1.94 38.25 37.281 1 92.12 313 ARG B N 1
ATOM 7883 C CA . ARG B 1 313 ? -1.351 36.969 36.844 1 92.12 313 ARG B CA 1
ATOM 7884 C C . ARG B 1 313 ? -2.283 36.25 35.875 1 92.12 313 ARG B C 1
ATOM 7886 O O . ARG B 1 313 ? -3.459 36.031 36.188 1 92.12 313 ARG B O 1
ATOM 7893 N N . ARG B 1 314 ? -1.769 35.938 34.719 1 91.75 314 ARG B N 1
ATOM 7894 C CA . ARG B 1 314 ? -2.645 35.375 33.688 1 91.75 314 ARG B CA 1
ATOM 7895 C C . ARG B 1 314 ? -2.012 34.156 33.031 1 91.75 314 ARG B C 1
ATOM 7897 O O . ARG B 1 314 ? -0.789 34.062 32.906 1 91.75 314 ARG B O 1
ATOM 7904 N N . GLY B 1 315 ? -2.764 33.219 32.656 1 88.94 315 GLY B N 1
ATOM 7905 C CA . GLY B 1 315 ? -2.516 32.094 31.75 1 88.94 315 GLY B CA 1
ATOM 7906 C C . GLY B 1 315 ? -3.713 31.766 30.891 1 88.94 315 GLY B C 1
ATOM 7907 O O . GLY B 1 315 ? -4.84 31.688 31.375 1 88.94 315 GLY B O 1
ATOM 7908 N N . TYR B 1 316 ? -3.516 31.609 29.562 1 90.56 316 TYR B N 1
ATOM 7909 C CA . TYR B 1 316 ? -4.594 31.312 28.625 1 90.56 316 TYR B CA 1
ATOM 7910 C C . TYR B 1 316 ? -5.395 32.562 28.297 1 90.56 316 TYR B C 1
ATOM 7912 O O . TYR B 1 316 ? -6.543 32.5 27.859 1 90.56 316 TYR B O 1
ATOM 7920 N N . GLN B 1 317 ? -4.848 33.688 28.562 1 91.81 317 GLN B N 1
ATOM 7921 C CA . GLN B 1 317 ? -5.5 34.938 28.234 1 91.81 317 GLN B CA 1
ATOM 7922 C C . GLN B 1 317 ? -5.406 35.25 26.734 1 91.81 317 GLN B C 1
ATOM 7924 O O . GLN B 1 317 ? -4.613 34.625 26.031 1 91.81 317 GLN B O 1
ATOM 7929 N N . ALA B 1 318 ? -6.238 36.125 26.297 1 92.88 318 ALA B N 1
ATOM 7930 C CA . ALA B 1 318 ? -6.133 36.656 24.938 1 92.88 318 ALA B CA 1
ATOM 7931 C C . ALA B 1 318 ? -5.66 38.094 24.938 1 92.88 318 ALA B C 1
ATOM 7933 O O . ALA B 1 318 ? -5.855 38.844 25.922 1 92.88 318 ALA B O 1
ATOM 7934 N N . SER B 1 319 ? -5.012 38.438 23.891 1 95.75 319 SER B N 1
ATOM 7935 C CA . SER B 1 319 ? -4.559 39.812 23.719 1 95.75 319 SER B CA 1
ATOM 7936 C C . SER B 1 319 ? -4.824 40.281 22.297 1 95.75 319 SER B C 1
ATOM 7938 O O . SER B 1 319 ? -4.988 39.5 21.375 1 95.75 319 SER B O 1
ATOM 7940 N N . THR B 1 320 ? -4.941 41.562 22.156 1 96.88 320 THR B N 1
ATOM 7941 C CA . THR B 1 320 ? -5.082 42.188 20.828 1 96.88 320 THR B CA 1
ATOM 7942 C C . THR B 1 320 ? -4.473 43.594 20.812 1 96.88 320 THR B C 1
ATOM 7944 O O . THR B 1 320 ? -4.332 44.219 21.859 1 96.88 320 THR B O 1
ATOM 7947 N N . THR B 1 321 ? -4.07 43.938 19.688 1 97.12 321 THR B N 1
ATOM 7948 C CA . THR B 1 321 ? -3.5 45.281 19.516 1 97.12 321 THR B CA 1
ATOM 7949 C C . THR B 1 321 ? -4.598 46.312 19.25 1 97.12 321 THR B C 1
ATOM 7951 O O . THR B 1 321 ? -5.512 46.062 18.469 1 97.12 321 THR B O 1
ATOM 7954 N N . LEU B 1 322 ? -4.465 47.438 19.922 1 97.81 322 LEU B N 1
ATOM 7955 C CA . LEU B 1 322 ? -5.43 48.531 19.797 1 97.81 322 LEU B CA 1
ATOM 7956 C C . LEU B 1 322 ? -5.094 49.406 18.609 1 97.81 322 LEU B C 1
ATOM 7958 O O . LEU B 1 322 ? -3.986 49.344 18.078 1 97.81 322 LEU B O 1
ATOM 7962 N N . SER B 1 323 ? -6.086 50.312 18.297 1 97.44 323 SER B N 1
ATOM 7963 C CA . SER B 1 323 ? -5.953 51.188 17.141 1 97.44 323 SER B CA 1
ATOM 7964 C C . SER B 1 323 ? -4.82 52.188 17.344 1 97.44 323 SER B C 1
ATOM 7966 O O . SER B 1 323 ? -4.344 52.781 16.375 1 97.44 323 SER B O 1
ATOM 7968 N N . ASP B 1 324 ? -4.352 52.344 18.547 1 96.69 324 ASP B N 1
ATOM 7969 C CA . ASP B 1 324 ? -3.24 53.25 18.781 1 96.69 324 ASP B CA 1
ATOM 7970 C C . ASP B 1 324 ? -1.932 52.5 18.984 1 96.69 324 ASP B C 1
ATOM 7972 O O . ASP B 1 324 ? -0.914 53.094 19.344 1 96.69 324 ASP B O 1
ATOM 7976 N N . GLY B 1 325 ? -1.958 51.188 18.828 1 95.75 325 GLY B N 1
ATOM 7977 C CA . GLY B 1 325 ? -0.737 50.406 18.859 1 95.75 325 GLY B CA 1
ATOM 7978 C C . GLY B 1 325 ? -0.456 49.781 20.203 1 95.75 325 GLY B C 1
ATOM 7979 O O . GLY B 1 325 ? 0.425 48.938 20.328 1 95.75 325 GLY B O 1
ATOM 7980 N N . ARG B 1 326 ? -1.162 50.156 21.25 1 97.25 326 ARG B N 1
ATOM 7981 C CA . ARG B 1 326 ? -1.039 49.531 22.562 1 97.25 326 ARG B CA 1
ATOM 7982 C C . ARG B 1 326 ? -1.628 48.125 22.516 1 97.25 326 ARG B C 1
ATOM 7984 O O . ARG B 1 326 ? -2.266 47.719 21.531 1 97.25 326 ARG B O 1
ATOM 7991 N N . VAL B 1 327 ? -1.336 47.344 23.578 1 97.75 327 VAL B N 1
ATOM 7992 C CA . VAL B 1 327 ? -1.792 45.969 23.594 1 97.75 327 VAL B CA 1
ATOM 7993 C C . VAL B 1 327 ? -2.775 45.75 24.734 1 97.75 327 VAL B C 1
ATOM 7995 O O . VAL B 1 327 ? -2.447 46.031 25.906 1 97.75 327 VAL B O 1
ATOM 7998 N N . PHE B 1 328 ? -3.969 45.375 24.406 1 97.62 328 PHE B N 1
ATOM 7999 C CA . PHE B 1 328 ? -5.047 45.031 25.344 1 97.62 328 PHE B CA 1
ATOM 8000 C C . PHE B 1 328 ? -5 43.562 25.719 1 97.62 328 PHE B C 1
ATOM 8002 O O . PHE B 1 328 ? -4.844 42.688 24.859 1 97.62 328 PHE B O 1
ATOM 8009 N N . VAL B 1 329 ? -5.133 43.219 27.016 1 97.25 329 VAL B N 1
ATOM 8010 C CA . VAL B 1 329 ? -5.176 41.844 27.484 1 97.25 329 VAL B CA 1
ATOM 8011 C C . VAL B 1 329 ? -6.363 41.625 28.422 1 97.25 329 VAL B C 1
ATOM 8013 O O . VAL B 1 329 ? -6.691 42.531 29.203 1 97.25 329 VAL B O 1
ATOM 8016 N N . ILE B 1 330 ? -6.992 40.469 28.344 1 95.94 330 ILE B N 1
ATOM 8017 C CA . ILE B 1 330 ? -8.109 40.156 29.219 1 95.94 330 ILE B CA 1
ATOM 8018 C C . ILE B 1 330 ? -8.195 38.656 29.438 1 95.94 330 ILE B C 1
ATOM 8020 O O . ILE B 1 330 ? -7.762 37.875 28.578 1 95.94 330 ILE B O 1
ATOM 8024 N N . GLY B 1 331 ? -8.672 38.281 30.594 1 92.88 331 GLY B N 1
ATOM 8025 C CA . GLY B 1 331 ? -8.82 36.844 30.906 1 92.88 331 GLY B CA 1
ATOM 8026 C C . GLY B 1 331 ? -7.535 36.219 31.406 1 92.88 331 GLY B C 1
ATOM 8027 O O . GLY B 1 331 ? -6.531 36.906 31.594 1 92.88 331 GLY B O 1
ATOM 8028 N N . GLY B 1 332 ? -7.547 34.844 31.625 1 88.69 332 GLY B N 1
ATOM 8029 C CA . GLY B 1 332 ? -6.328 34.156 32.031 1 88.69 332 GLY B CA 1
ATOM 8030 C C . GLY B 1 332 ? -6.551 33.125 33.125 1 88.69 332 GLY B C 1
ATOM 8031 O O . GLY B 1 332 ? -5.887 33.156 34.156 1 88.69 332 GLY B O 1
ATOM 8032 N N . SER B 1 333 ? -7.363 32.375 32.906 1 80.62 333 SER B N 1
ATOM 8033 C CA . SER B 1 333 ? -7.664 31.141 33.656 1 80.62 3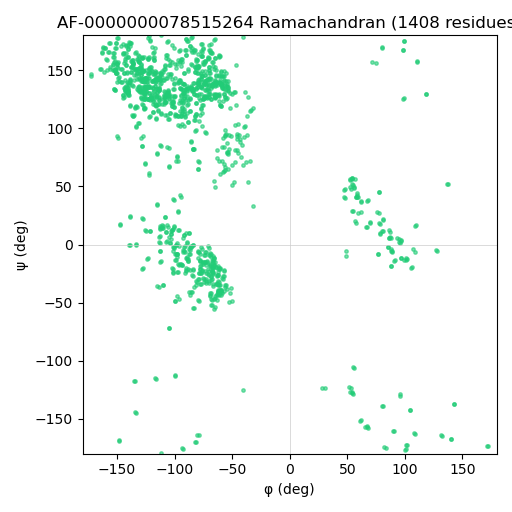33 SER B CA 1
ATOM 8034 C C . SER B 1 333 ? -7.258 31.25 35.125 1 80.62 333 SER B C 1
ATOM 8036 O O . SER B 1 333 ? -7.574 32.25 35.781 1 80.62 333 SER B O 1
ATOM 8038 N N . TRP B 1 334 ? -6.352 30.234 35.562 1 67.69 334 TRP B N 1
ATOM 8039 C CA . TRP B 1 334 ? -6.203 29.922 36.969 1 67.69 334 TRP B CA 1
ATOM 8040 C C . TRP B 1 334 ? -4.992 30.625 37.562 1 67.69 334 TRP B C 1
ATOM 8042 O O . TRP B 1 334 ? -4.844 30.703 38.781 1 67.69 334 TRP B O 1
ATOM 8052 N N . ALA B 1 335 ? -4.281 31.188 36.688 1 67.56 335 ALA B N 1
ATOM 8053 C CA . ALA B 1 335 ? -3.053 31.75 37.25 1 67.56 335 ALA B CA 1
ATOM 8054 C C . ALA B 1 335 ? -3.357 32.875 38.219 1 67.56 335 ALA B C 1
ATOM 8056 O O . ALA B 1 335 ? -4.117 33.781 37.906 1 67.56 335 ALA B O 1
ATOM 8057 N N . GLY B 1 336 ? -2.805 32.906 39.531 1 59.41 336 GLY B N 1
ATOM 8058 C CA . GLY B 1 336 ? -3.031 33.906 40.562 1 59.41 336 GLY B CA 1
ATOM 8059 C C . GLY B 1 336 ? -4.328 33.688 41.312 1 59.41 336 GLY B C 1
ATOM 8060 O O . GLY B 1 336 ? -4.91 34.656 41.844 1 59.41 336 GLY B O 1
ATOM 8061 N N . ALA B 1 337 ? -4.832 32.594 41.312 1 61.22 337 ALA B N 1
ATOM 8062 C CA . ALA B 1 337 ? -6.043 32.219 42.031 1 61.22 337 ALA B CA 1
ATOM 8063 C C . ALA B 1 337 ? -7.258 32.219 41.094 1 61.22 337 ALA B C 1
ATOM 8065 O O . ALA B 1 337 ? -7.504 33.188 40.406 1 61.22 337 ALA B O 1
ATOM 8066 N N . SER B 1 338 ? -7.965 31.172 41.031 1 58.34 338 SER B N 1
ATOM 8067 C CA . SER B 1 338 ? -9.062 30.906 40.094 1 58.34 338 SER B CA 1
ATOM 8068 C C . SER B 1 338 ? -10.266 31.797 40.406 1 58.34 338 SER B C 1
ATOM 8070 O O . SER B 1 338 ? -11.172 31.938 39.594 1 58.34 338 SER B O 1
ATOM 8072 N N . ASN B 1 339 ? -10.25 32.469 41.469 1 61.19 339 ASN B N 1
ATOM 8073 C CA . ASN B 1 339 ? -11.477 33.156 41.875 1 61.19 339 ASN B CA 1
ATOM 8074 C C . ASN B 1 339 ? -11.328 34.656 41.75 1 61.19 339 ASN B C 1
ATOM 8076 O O . ASN B 1 339 ? -12.109 35.406 42.344 1 61.19 339 ASN B O 1
ATOM 8080 N N . VAL B 1 340 ? -10.328 35.031 41 1 71.56 340 VAL B N 1
ATOM 8081 C CA . VAL B 1 340 ? -10.172 36.469 40.812 1 71.56 340 VAL B CA 1
ATOM 8082 C C . VAL B 1 340 ? -10.508 36.844 39.375 1 71.56 340 VAL B C 1
ATOM 8084 O O . VAL B 1 340 ? -10.008 36.219 38.438 1 71.56 340 VAL B O 1
ATOM 8087 N N . ASP B 1 341 ? -11.461 37.812 39.312 1 82.75 341 ASP B N 1
ATOM 8088 C CA . ASP B 1 341 ? -11.789 38.344 38 1 82.75 341 ASP B CA 1
ATOM 8089 C C . ASP B 1 341 ? -10.562 38.938 37.312 1 82.75 341 ASP B C 1
ATOM 8091 O O . ASP B 1 341 ? -9.914 39.812 37.875 1 82.75 341 ASP B O 1
ATOM 8095 N N . LYS B 1 342 ? -10.266 38.469 36.188 1 92.12 342 LYS B N 1
ATOM 8096 C CA . LYS B 1 342 ? -9.094 38.938 35.438 1 92.12 342 LYS B CA 1
ATOM 8097 C C . LYS B 1 342 ? -9.492 39.969 34.375 1 92.12 342 LYS B C 1
ATOM 8099 O O . LYS B 1 342 ? -9.383 39.688 33.188 1 92.12 342 LYS B O 1
ATOM 8104 N N . ASP B 1 343 ? -9.828 41.094 34.875 1 95.19 343 ASP B N 1
ATOM 8105 C CA . ASP B 1 343 ? -10.266 42.219 34.031 1 95.19 343 ASP B CA 1
ATOM 8106 C C . ASP B 1 343 ? -9.125 42.688 33.156 1 95.19 343 ASP B C 1
ATOM 8108 O O . ASP B 1 343 ? -7.984 42.25 33.281 1 95.19 343 ASP B O 1
ATOM 8112 N N . ALA B 1 344 ? -9.461 43.656 32.312 1 97.75 344 ALA B N 1
ATOM 8113 C CA . ALA B 1 344 ? -8.539 44.031 31.234 1 97.75 344 ALA B CA 1
ATOM 8114 C C . ALA B 1 344 ? -7.445 44.938 31.75 1 97.75 344 ALA B C 1
ATOM 8116 O O . ALA B 1 344 ? -7.621 45.625 32.75 1 97.75 344 ALA B O 1
ATOM 8117 N N . GLU B 1 345 ? -6.352 44.938 31.141 1 97.62 345 GLU B N 1
ATOM 8118 C CA . GLU B 1 345 ? -5.266 45.906 31.266 1 97.62 345 GLU B CA 1
ATOM 8119 C C . GLU B 1 345 ? -4.602 46.156 29.922 1 97.62 345 GLU B C 1
ATOM 8121 O O . GLU B 1 345 ? -4.812 45.406 28.969 1 97.62 345 GLU B O 1
ATOM 8126 N N . VAL B 1 346 ? -3.936 47.219 29.797 1 98.25 346 VAL B N 1
ATOM 8127 C CA . VAL B 1 346 ? -3.334 47.656 28.547 1 98.25 346 VAL B CA 1
ATOM 8128 C C . VAL B 1 346 ? -1.845 47.906 28.75 1 98.25 346 VAL B C 1
ATOM 8130 O O . VAL B 1 346 ? -1.445 48.531 29.734 1 98.25 346 VAL B O 1
ATOM 8133 N N . TYR B 1 347 ? -1.071 47.406 27.859 1 97.5 347 TYR B N 1
ATOM 8134 C CA . TYR B 1 347 ? 0.354 47.688 27.781 1 97.5 347 TYR B CA 1
ATOM 8135 C C . TYR B 1 347 ? 0.615 48.875 26.844 1 97.5 347 TYR B C 1
ATOM 8137 O O . TYR B 1 347 ? 0.156 48.875 25.703 1 97.5 347 TYR B O 1
ATOM 8145 N N . ASP B 1 348 ? 1.385 49.75 27.281 1 96.31 348 ASP B N 1
ATOM 8146 C CA . ASP B 1 348 ? 1.801 50.906 26.484 1 96.31 348 ASP B CA 1
ATOM 8147 C C . ASP B 1 348 ? 3.285 50.812 26.141 1 96.31 348 ASP B C 1
ATOM 8149 O O . ASP B 1 348 ? 4.141 51 27 1 96.31 348 ASP B O 1
ATOM 8153 N N . PRO B 1 349 ? 3.535 50.625 24.859 1 94.31 349 PRO B N 1
ATOM 8154 C CA . PRO B 1 349 ? 4.949 50.531 24.5 1 94.31 349 PRO B CA 1
ATOM 8155 C C . PRO B 1 349 ? 5.723 51.812 24.703 1 94.31 349 PRO B C 1
ATOM 8157 O O . PRO B 1 349 ? 6.949 51.781 24.828 1 94.31 349 PRO B O 1
ATOM 8160 N N . ALA B 1 350 ? 5.098 52.875 24.672 1 91.12 350 ALA B N 1
ATOM 8161 C CA . ALA B 1 350 ? 5.77 54.156 24.859 1 91.12 350 ALA B CA 1
ATOM 8162 C C . ALA B 1 350 ? 6.289 54.312 26.297 1 91.12 350 ALA B C 1
ATOM 8164 O O . ALA B 1 350 ? 7.395 54.812 26.516 1 91.12 350 ALA B O 1
ATOM 8165 N N . THR B 1 351 ? 5.492 53.906 27.234 1 92.56 351 THR B N 1
ATOM 8166 C CA . THR B 1 351 ? 5.883 54 28.625 1 92.56 351 THR B CA 1
ATOM 8167 C C . THR B 1 351 ? 6.457 52.688 29.141 1 92.56 351 THR B C 1
ATOM 8169 O O . THR B 1 351 ? 7.07 52.656 30.219 1 92.56 351 THR B O 1
ATOM 8172 N N . ARG B 1 352 ? 6.176 51.656 28.391 1 92.94 352 ARG B N 1
ATOM 8173 C CA . ARG B 1 352 ? 6.59 50.281 28.75 1 92.94 352 ARG B CA 1
ATOM 8174 C C . ARG B 1 352 ? 5.949 49.844 30.062 1 92.94 352 ARG B C 1
ATOM 8176 O O . ARG B 1 352 ? 6.617 49.281 30.922 1 92.94 352 ARG B O 1
ATOM 8183 N N . ASN B 1 353 ? 4.738 50.281 30.234 1 95.38 353 ASN B N 1
ATOM 8184 C CA . ASN B 1 353 ? 4.02 49.938 31.453 1 95.38 353 ASN B CA 1
ATOM 8185 C C . ASN B 1 353 ? 2.611 49.438 31.156 1 95.38 353 ASN B C 1
ATOM 8187 O O . ASN B 1 353 ? 2.064 49.688 30.078 1 95.38 353 ASN B O 1
ATOM 8191 N N . TRP B 1 354 ? 2.064 48.719 32.156 1 97.69 354 TRP B N 1
ATOM 8192 C CA . TRP B 1 354 ? 0.694 48.219 32.125 1 97.69 354 TRP B CA 1
ATOM 8193 C C . TRP B 1 354 ? -0.241 49.125 32.938 1 97.69 354 TRP B C 1
ATOM 8195 O O . TRP B 1 354 ? 0.13 49.594 34 1 97.69 354 TRP B O 1
ATOM 8205 N N . THR B 1 355 ? -1.392 49.281 32.469 1 98 355 THR B N 1
ATOM 8206 C CA . THR B 1 355 ? -2.447 50 33.156 1 98 355 THR B CA 1
ATOM 8207 C C . THR B 1 355 ? -3.732 49.188 33.188 1 98 355 THR B C 1
ATOM 8209 O O . THR B 1 355 ? -4.188 48.688 32.156 1 98 355 THR B O 1
ATOM 8212 N N . MET B 1 356 ? -4.336 49.094 34.406 1 97.44 356 MET B N 1
ATOM 8213 C CA . MET B 1 356 ? -5.582 48.344 34.562 1 97.44 356 MET B CA 1
ATOM 8214 C C . MET B 1 356 ? -6.742 49.094 33.906 1 97.44 356 MET B C 1
ATOM 8216 O O . MET B 1 356 ? -6.777 50.344 33.938 1 97.44 356 MET B O 1
ATOM 8220 N N . LEU B 1 357 ? -7.625 48.375 33.312 1 98.12 357 LEU B N 1
ATOM 8221 C CA . LEU B 1 357 ? -8.945 48.844 32.906 1 98.12 357 LEU B CA 1
ATOM 8222 C C . LEU B 1 357 ? -10.039 48.156 33.719 1 98.12 357 LEU B C 1
ATOM 8224 O O . LEU B 1 357 ? -10.719 47.25 33.219 1 98.12 357 LEU B O 1
ATOM 8228 N N . PRO B 1 358 ? -10.359 48.656 34.844 1 96.62 358 PRO B N 1
ATOM 8229 C CA . PRO B 1 358 ? -11.203 47.938 35.781 1 96.62 358 PRO B CA 1
ATOM 8230 C C . PRO B 1 358 ? -12.648 47.812 35.344 1 96.62 358 PRO B C 1
ATOM 8232 O O . PRO B 1 358 ? -13.383 46.938 35.781 1 96.62 358 PRO B O 1
ATOM 8235 N N . GLU B 1 359 ? -13.086 48.719 34.469 1 97.75 359 GLU B N 1
ATOM 8236 C CA . GLU B 1 359 ? -14.477 48.656 34.031 1 97.75 359 GLU B CA 1
ATOM 8237 C C . GLU B 1 359 ? -14.625 47.844 32.75 1 97.75 359 GLU B C 1
ATOM 8239 O O . GLU B 1 359 ? -15.742 47.594 32.281 1 97.75 359 GLU B O 1
ATOM 8244 N N . ALA B 1 360 ? -13.578 47.406 32.156 1 98.06 360 ALA B N 1
ATOM 8245 C CA . ALA B 1 360 ? -13.602 46.375 31.125 1 98.06 360 ALA B CA 1
ATOM 8246 C C . ALA B 1 360 ? -13.609 45 31.75 1 98.06 360 ALA B C 1
ATOM 8248 O O . ALA B 1 360 ? -12.594 44.312 31.75 1 98.06 360 ALA B O 1
ATOM 8249 N N . LYS B 1 361 ? -14.75 44.594 32.125 1 96.81 361 LYS B N 1
ATOM 8250 C CA . LYS B 1 361 ? -14.945 43.406 32.969 1 96.81 361 LYS B CA 1
ATOM 8251 C C . LYS B 1 361 ? -14.852 42.125 32.188 1 96.81 361 LYS B C 1
ATOM 8253 O O . LYS B 1 361 ? -15.414 42.031 31.094 1 96.81 361 LYS B O 1
ATOM 8258 N N . VAL B 1 362 ? -14.164 41.125 32.812 1 95.81 362 VAL B N 1
ATOM 8259 C CA . VAL B 1 362 ? -14.023 39.812 32.156 1 95.81 362 VAL B CA 1
ATOM 8260 C C . VAL B 1 362 ? -15.32 39.031 32.312 1 95.81 362 VAL B C 1
ATOM 8262 O O . VAL B 1 362 ? -15.594 38.125 31.547 1 95.81 362 VAL B O 1
ATOM 8265 N N . SER B 1 363 ? -16.219 39.344 33.312 1 94.44 363 SER B N 1
ATOM 8266 C CA . SER B 1 363 ? -17.422 38.594 33.625 1 94.44 363 SER B CA 1
ATOM 8267 C C . SER B 1 363 ? -18.359 38.469 32.406 1 94.44 363 SER B C 1
ATOM 8269 O O . SER B 1 363 ? -19.062 37.5 32.25 1 94.44 363 SER B O 1
ATOM 8271 N N . ASN B 1 364 ? -18.266 39.438 31.531 1 94.88 364 ASN B N 1
ATOM 8272 C CA . ASN B 1 364 ? -19.188 39.5 30.406 1 94.88 364 ASN B CA 1
ATOM 8273 C C . ASN B 1 364 ? -18.812 38.469 29.328 1 94.88 364 ASN B C 1
ATOM 8275 O O . ASN B 1 364 ? -19.656 38.094 28.516 1 94.88 364 ASN B O 1
ATOM 8279 N N . MET B 1 365 ? -17.641 38.062 29.297 1 95.38 365 MET B N 1
ATOM 8280 C CA . MET B 1 365 ? -17.219 37.156 28.219 1 95.38 365 MET B CA 1
ATOM 8281 C C . MET B 1 365 ? -17.125 35.719 28.703 1 95.38 365 MET B C 1
ATOM 8283 O O . MET B 1 365 ? -16.625 34.844 27.984 1 95.38 365 MET B O 1
ATOM 8287 N N . LEU B 1 366 ? -17.578 35.438 29.891 1 95 366 LEU B N 1
ATOM 8288 C CA . LEU B 1 366 ? -17.5 34.094 30.438 1 95 366 LEU B CA 1
ATOM 8289 C C . LEU B 1 366 ? -18.406 33.125 29.656 1 95 366 LEU B C 1
ATOM 8291 O O . LEU B 1 366 ? -19.531 33.5 29.297 1 95 366 LEU B O 1
ATOM 8295 N N . THR B 1 367 ? -17.875 31.953 29.422 1 95.69 367 THR B N 1
ATOM 8296 C CA . THR B 1 367 ? -18.672 30.859 28.891 1 95.69 367 THR B CA 1
ATOM 8297 C C . THR B 1 367 ? -19.281 30.047 30.031 1 95.69 367 THR B C 1
ATOM 8299 O O . THR B 1 367 ? -19.016 30.312 31.203 1 95.69 367 THR B O 1
ATOM 8302 N N . GLU B 1 368 ? -20.109 29.031 29.656 1 95.25 368 GLU B N 1
ATOM 8303 C CA . GLU B 1 368 ? -20.688 28.109 30.641 1 95.25 368 GLU B CA 1
ATOM 8304 C C . GLU B 1 368 ? -19.922 26.781 30.656 1 95.25 368 GLU B C 1
ATOM 8306 O O . GLU B 1 368 ? -20.531 25.719 30.734 1 95.25 368 GLU B O 1
ATOM 8311 N N . ASP B 1 369 ? -18.688 26.922 30.531 1 94.12 369 ASP B N 1
ATOM 8312 C CA . ASP B 1 369 ? -17.875 25.719 30.531 1 94.12 369 ASP B CA 1
ATOM 8313 C C . ASP B 1 369 ? -18.141 24.859 31.766 1 94.12 369 ASP B C 1
ATOM 8315 O O . ASP B 1 369 ? -18.266 25.391 32.875 1 94.12 369 ASP B O 1
ATOM 8319 N N . MET B 1 370 ? -18.172 23.547 31.609 1 91.81 370 MET B N 1
ATOM 8320 C CA . MET B 1 370 ? -18.562 22.641 32.688 1 91.81 370 MET B CA 1
ATOM 8321 C C . MET B 1 370 ? -17.516 22.625 33.781 1 91.81 370 MET B C 1
ATOM 8323 O O . MET B 1 370 ? -17.797 22.25 34.906 1 91.81 370 MET B O 1
ATOM 8327 N N . GLU B 1 371 ? -16.344 23.047 33.5 1 86.38 371 GLU B N 1
ATOM 8328 C CA . GLU B 1 371 ? -15.281 23.016 34.531 1 86.38 371 GLU B CA 1
ATOM 8329 C C . GLU B 1 371 ? -15.273 24.281 35.375 1 86.38 371 GLU B C 1
ATOM 8331 O O . GLU B 1 371 ? -14.531 24.375 36.344 1 86.38 371 GLU B O 1
ATOM 8336 N N . GLY B 1 372 ? -15.992 25.266 34.938 1 85.56 372 GLY B N 1
ATOM 8337 C CA . GLY B 1 372 ? -16.156 26.438 35.812 1 85.56 372 GLY B CA 1
ATOM 8338 C C . GLY B 1 372 ? -15.398 27.656 35.312 1 85.56 372 GLY B C 1
ATOM 8339 O O . GLY B 1 372 ? -14.984 27.703 34.156 1 85.56 372 GLY B O 1
ATOM 8340 N N . PRO B 1 373 ? -15.195 28.625 36.188 1 79.44 373 PRO B N 1
ATOM 8341 C CA . PRO B 1 373 ? -14.711 29.953 35.781 1 79.44 373 PRO B CA 1
ATOM 8342 C C . PRO B 1 373 ? -13.273 29.922 35.281 1 79.44 373 PRO B C 1
ATOM 8344 O O . PRO B 1 373 ? -12.906 30.734 34.438 1 79.44 373 PRO B O 1
ATOM 8347 N N . TRP B 1 374 ? -12.492 29.047 35.781 1 82.5 374 TRP B N 1
ATOM 8348 C CA . TRP B 1 374 ? -11.094 29.062 35.344 1 82.5 374 TRP B CA 1
ATOM 8349 C C . TRP B 1 374 ? -10.969 28.688 33.875 1 82.5 374 TRP B C 1
ATOM 8351 O O . TRP B 1 374 ? -9.945 28.969 33.25 1 82.5 374 TRP B O 1
ATOM 8361 N N . ARG B 1 375 ? -11.969 28.078 33.375 1 87.88 375 ARG B N 1
ATOM 8362 C CA . ARG B 1 375 ? -11.977 27.734 31.953 1 87.88 375 ARG B CA 1
ATOM 8363 C C . ARG B 1 375 ? -12.836 28.703 31.156 1 87.88 375 ARG B C 1
ATOM 8365 O O . ARG B 1 375 ? -12.641 28.875 29.938 1 87.88 375 ARG B O 1
ATOM 8372 N N . ALA B 1 376 ? -13.672 29.328 31.781 1 90.44 376 ALA B N 1
ATOM 8373 C CA . ALA B 1 376 ? -14.742 30.078 31.125 1 90.44 376 ALA B CA 1
ATOM 8374 C C . ALA B 1 376 ? -14.219 31.344 30.469 1 90.44 376 ALA B C 1
ATOM 8376 O O . ALA B 1 376 ? -14.883 31.938 29.609 1 90.44 376 ALA B O 1
ATOM 8377 N N . ASP B 1 377 ? -13.055 31.812 30.812 1 91.25 377 ASP B N 1
ATOM 8378 C CA . ASP B 1 377 ? -12.531 33.062 30.25 1 91.25 377 ASP B CA 1
ATOM 8379 C C . ASP B 1 377 ? -11.328 32.781 29.359 1 91.25 377 ASP B C 1
ATOM 8381 O O . ASP B 1 377 ? -10.547 33.688 29.062 1 91.25 377 ASP B O 1
ATOM 8385 N N . ASN B 1 378 ? -11.141 31.531 28.953 1 90.38 378 ASN B N 1
ATOM 8386 C CA . ASN B 1 378 ? -9.977 31.141 28.172 1 90.38 378 ASN B CA 1
ATOM 8387 C C . ASN B 1 378 ? -10.117 31.609 26.719 1 90.38 378 ASN B C 1
ATOM 8389 O O . ASN B 1 378 ? -11.195 31.5 26.125 1 90.38 378 ASN B O 1
ATOM 8393 N N . HIS B 1 379 ? -9 32.094 26.141 1 92.19 379 HIS B N 1
ATOM 8394 C CA . HIS B 1 379 ? -8.789 32.25 24.703 1 92.19 379 HIS B CA 1
ATOM 8395 C C . HIS B 1 379 ? -9.914 33.062 24.078 1 92.19 379 HIS B C 1
ATOM 8397 O O . HIS B 1 379 ? -10.508 32.656 23.078 1 92.19 379 HIS B O 1
ATOM 8403 N N . GLY B 1 380 ? -10.141 34.281 24.578 1 95.12 380 GLY B N 1
ATOM 8404 C CA . GLY B 1 380 ? -11.125 35.188 23.969 1 95.12 380 GLY B CA 1
ATOM 8405 C C . GLY B 1 380 ? -10.828 35.5 22.516 1 95.12 380 GLY B C 1
ATOM 8406 O O . GLY B 1 380 ? -9.664 35.719 22.156 1 95.12 380 GLY B O 1
ATOM 8407 N N . TRP B 1 381 ? -11.938 35.5 21.688 1 97.25 381 TRP B N 1
ATOM 8408 C CA . TRP B 1 381 ? -11.812 35.938 20.312 1 97.25 381 TRP B CA 1
ATOM 8409 C C . TRP B 1 381 ? -11.867 37.469 20.219 1 97.25 381 TRP B C 1
ATOM 8411 O O . TRP B 1 381 ? -12.953 38.031 20.094 1 97.25 381 TRP B O 1
ATOM 8421 N N . LEU B 1 382 ? -10.68 38.062 20.141 1 97.5 382 LEU B N 1
ATOM 8422 C CA . LEU B 1 382 ? -10.609 39.531 20.266 1 97.5 382 LEU B CA 1
ATOM 8423 C C . LEU B 1 382 ? -10.141 40.156 18.953 1 97.5 382 LEU B C 1
ATOM 8425 O O . LEU B 1 382 ? -9.266 39.594 18.281 1 97.5 382 LEU B O 1
ATOM 8429 N N . PHE B 1 383 ? -10.742 41.281 18.672 1 97.94 383 PHE B N 1
ATOM 8430 C CA . PHE B 1 383 ? -10.336 42.094 17.547 1 97.94 383 PHE B CA 1
ATOM 8431 C C . PHE B 1 383 ? -10.25 43.562 17.938 1 97.94 383 PHE B C 1
ATOM 8433 O O . PHE B 1 383 ? -11.273 44.219 18.219 1 97.94 383 PHE B O 1
ATOM 8440 N N . GLY B 1 384 ? -8.953 44.094 17.953 1 97.88 384 GLY B N 1
ATOM 8441 C CA . GLY B 1 384 ? -8.859 45.531 18.047 1 97.88 384 GLY B CA 1
ATOM 8442 C C . GLY B 1 384 ? -9.57 46.25 16.922 1 97.88 384 GLY B C 1
ATOM 8443 O O . GLY B 1 384 ? -9.539 45.812 15.766 1 97.88 384 GLY B O 1
ATOM 8444 N N . TRP B 1 385 ? -10.156 47.406 17.25 1 98.38 385 TRP B N 1
ATOM 8445 C CA . TRP B 1 385 ? -11.008 48.094 16.281 1 98.38 385 TRP B CA 1
ATOM 8446 C C . TRP B 1 385 ? -10.953 49.594 16.453 1 98.38 385 TRP B C 1
ATOM 8448 O O . TRP B 1 385 ? -10.039 50.125 17.094 1 98.38 385 TRP B O 1
ATOM 8458 N N . LYS B 1 386 ? -11.867 50.344 15.773 1 98 386 LYS B N 1
ATOM 8459 C CA . LYS B 1 386 ? -11.883 51.781 15.727 1 98 386 LYS B CA 1
ATOM 8460 C C . LYS B 1 386 ? -12.023 52.375 17.125 1 98 386 LYS B C 1
ATOM 8462 O O . LYS B 1 386 ? -12.672 51.781 18 1 98 386 LYS B O 1
ATOM 8467 N N . ASP B 1 387 ? -11.367 53.5 17.297 1 97.94 387 ASP B N 1
ATOM 8468 C CA . ASP B 1 387 ? -11.547 54.344 18.469 1 97.94 387 ASP B CA 1
ATOM 8469 C C . ASP B 1 387 ? -11.242 53.594 19.75 1 97.94 387 ASP B C 1
ATOM 8471 O O . ASP B 1 387 ? -12.023 53.625 20.703 1 97.94 387 ASP B O 1
ATOM 8475 N N . LEU B 1 388 ? -10.188 52.812 19.781 1 98 388 LEU B N 1
ATOM 8476 C CA . LEU B 1 388 ? -9.672 52.094 20.938 1 98 388 LEU B CA 1
ATOM 8477 C C . LEU B 1 388 ? -10.711 51.094 21.438 1 98 388 LEU B C 1
ATOM 8479 O O . LEU B 1 388 ? -10.758 50.781 22.641 1 98 388 LEU B O 1
ATOM 8483 N N . SER B 1 389 ? -11.539 50.625 20.578 1 98.56 389 SER B N 1
ATOM 8484 C CA . SER B 1 389 ? -12.5 49.594 20.953 1 98.56 389 SER B CA 1
ATOM 8485 C C . SER B 1 389 ? -11.969 48.219 20.625 1 98.56 389 SER B C 1
ATOM 8487 O O . SER B 1 389 ? -11.023 48.062 19.859 1 98.56 389 SER B O 1
ATOM 8489 N N . ILE B 1 390 ? -12.5 47.219 21.328 1 98.56 390 ILE B N 1
ATOM 8490 C CA . ILE B 1 390 ? -12.219 45.781 21.109 1 98.56 390 ILE B CA 1
ATOM 8491 C C . ILE B 1 390 ? -13.531 45.031 20.938 1 98.56 390 ILE B C 1
ATOM 8493 O O . ILE B 1 390 ? -14.445 45.156 21.766 1 98.56 390 ILE B O 1
ATOM 8497 N N . PHE B 1 391 ? -13.656 44.344 19.906 1 98.31 391 PHE B N 1
ATOM 8498 C CA . PHE B 1 391 ? -14.805 43.469 19.734 1 98.31 391 PHE B CA 1
ATOM 8499 C C . PHE B 1 391 ? -14.461 42.031 20.172 1 98.31 391 PHE B C 1
ATOM 8501 O O . PHE B 1 391 ? -13.461 41.469 19.719 1 98.31 391 PHE B O 1
ATOM 8508 N N . GLN B 1 392 ? -15.18 41.5 21.031 1 98.25 392 GLN B N 1
ATOM 8509 C CA . GLN B 1 392 ? -15.078 40.094 21.438 1 98.25 392 GLN B CA 1
ATOM 8510 C C . GLN B 1 392 ? -16.141 39.25 20.75 1 98.25 392 GLN B C 1
ATOM 8512 O O . GLN B 1 392 ? -17.312 39.281 21.109 1 98.25 392 GLN B O 1
ATOM 8517 N N . ALA B 1 393 ? -15.711 38.406 19.891 1 97.94 393 ALA B N 1
ATOM 8518 C CA . ALA B 1 393 ? -16.609 37.625 19.031 1 97.94 393 ALA B CA 1
ATOM 8519 C C . ALA B 1 393 ? -16.984 36.312 19.688 1 97.94 393 ALA B C 1
ATOM 8521 O O . ALA B 1 393 ? -17.953 35.656 19.297 1 97.94 393 ALA B O 1
ATOM 8522 N N . GLY B 1 394 ? -16.25 35.844 20.578 1 97.19 394 GLY B N 1
ATOM 8523 C CA . GLY B 1 394 ? -16.391 34.562 21.281 1 97.19 394 GLY B CA 1
ATOM 8524 C C . GLY B 1 394 ? -15.203 34.25 22.172 1 97.19 394 GLY B C 1
ATOM 8525 O O . GLY B 1 394 ? -14.367 35.125 22.438 1 97.19 394 GLY B O 1
ATOM 8526 N N . PRO B 1 395 ? -15.18 33.094 22.719 1 96.88 395 PRO B N 1
ATOM 8527 C CA . PRO B 1 395 ? -15.969 31.922 22.344 1 96.88 395 PRO B CA 1
ATOM 8528 C C . PRO B 1 395 ? -17.312 31.859 23.062 1 96.88 395 PRO B C 1
ATOM 8530 O O . PRO B 1 395 ? -18.094 30.922 22.859 1 96.88 395 PRO B O 1
ATOM 8533 N N . SER B 1 396 ? -17.625 32.812 23.859 1 97.31 396 SER B N 1
ATOM 8534 C CA . SER B 1 396 ? -18.938 32.875 24.484 1 97.31 396 SER B CA 1
ATOM 8535 C C . SER B 1 396 ? -20.031 33.094 23.453 1 97.31 396 SER B C 1
ATOM 8537 O O . SER B 1 396 ? -19.797 33.688 22.406 1 97.31 396 SER B O 1
ATOM 8539 N N . LYS B 1 397 ? -21.141 32.594 23.812 1 95.81 397 LYS B N 1
ATOM 8540 C CA . LYS B 1 397 ? -22.297 32.844 22.953 1 95.81 397 LYS B CA 1
ATOM 8541 C C . LYS B 1 397 ? -22.609 34.312 22.875 1 95.81 397 LYS B C 1
ATOM 8543 O O . LYS B 1 397 ? -22.984 34.844 21.812 1 95.81 397 LYS B O 1
ATOM 8548 N N . GLN B 1 398 ? -22.484 34.969 23.984 1 96.44 398 GLN B N 1
ATOM 8549 C CA . GLN B 1 398 ? -22.656 36.438 24.031 1 96.44 398 GLN B CA 1
ATOM 8550 C C . GLN B 1 398 ? -21.406 37.125 23.484 1 96.44 398 GLN B C 1
ATOM 8552 O O . GLN B 1 398 ? -20.297 36.844 23.922 1 96.44 398 GLN B O 1
ATOM 8557 N N . MET B 1 399 ? -21.625 38.031 22.562 1 98.5 399 MET B N 1
ATOM 8558 C CA . MET B 1 399 ? -20.547 38.906 22.078 1 98.5 399 MET B CA 1
ATOM 8559 C C . MET B 1 399 ? -20.516 40.219 22.844 1 98.5 399 MET B C 1
ATOM 8561 O O . MET B 1 399 ? -21.516 40.625 23.438 1 98.5 399 MET B O 1
ATOM 8565 N N . ASN B 1 400 ? -19.375 40.875 22.781 1 98.69 400 ASN B N 1
ATOM 8566 C CA . ASN B 1 400 ? -19.25 42.125 23.562 1 98.69 400 ASN B CA 1
ATOM 8567 C C . ASN B 1 400 ? -18.375 43.125 22.859 1 98.69 400 ASN B C 1
ATOM 8569 O O . ASN B 1 400 ? -17.484 42.781 22.062 1 98.69 400 ASN B O 1
ATOM 8573 N N . TRP B 1 401 ? -18.672 44.406 23.125 1 98.69 401 TRP B N 1
ATOM 8574 C CA . TRP B 1 401 ? -17.797 45.5 22.812 1 98.69 401 TRP B CA 1
ATOM 8575 C C . TRP B 1 401 ? -17.062 46 24.062 1 98.69 401 TRP B C 1
ATOM 8577 O O . TRP B 1 401 ? -17.703 46.406 25.047 1 98.69 401 TRP B O 1
ATOM 8587 N N . TYR B 1 402 ? -15.789 45.969 24.016 1 98.69 402 TYR B N 1
ATOM 8588 C CA . TYR B 1 402 ? -14.969 46.594 25.047 1 98.69 402 TYR B CA 1
ATOM 8589 C C . TYR B 1 402 ? -14.406 47.938 24.562 1 98.69 402 TYR B C 1
ATOM 8591 O O . TYR B 1 402 ? -14.297 48.156 23.359 1 98.69 402 TYR B O 1
ATOM 8599 N N . SER B 1 403 ? -14.062 48.781 25.469 1 98.5 403 SER B N 1
ATOM 8600 C CA . SER B 1 403 ? -13.375 50.062 25.203 1 98.5 403 SER B CA 1
ATOM 8601 C C . SER B 1 403 ? -12.141 50.219 26.094 1 98.5 403 SER B C 1
ATOM 8603 O O . SER B 1 403 ? -12.164 49.844 27.266 1 98.5 403 SER B O 1
ATOM 8605 N N . ALA B 1 404 ? -11.109 50.75 25.531 1 98.19 404 ALA B N 1
ATOM 8606 C CA . ALA B 1 404 ? -9.891 51 26.297 1 98.19 404 ALA B CA 1
ATOM 8607 C C . ALA B 1 404 ? -9.758 52.469 26.688 1 98.19 404 ALA B C 1
ATOM 8609 O O . ALA B 1 404 ? -8.695 52.906 27.109 1 98.19 404 ALA B O 1
ATOM 8610 N N . HIS B 1 405 ? -10.797 53.219 26.531 1 97.31 405 HIS B N 1
ATOM 8611 C CA . HIS B 1 405 ? -10.805 54.594 27 1 97.31 405 HIS B CA 1
ATOM 8612 C C . HIS B 1 405 ? -10.914 54.656 28.516 1 97.31 405 HIS B C 1
ATOM 8614 O O . HIS B 1 405 ? -11.633 53.844 29.125 1 97.31 405 HIS B O 1
ATOM 8620 N N . GLY B 1 406 ? -10.195 55.562 29.109 1 96 406 GLY B N 1
ATOM 8621 C CA . GLY B 1 406 ? -10.281 55.781 30.547 1 96 406 GLY B CA 1
ATOM 8622 C C . GLY B 1 406 ? -10.078 54.5 31.328 1 96 406 GLY B C 1
ATOM 8623 O O . GLY B 1 406 ? -9.086 53.781 31.141 1 96 406 GLY B O 1
ATOM 8624 N N . ASN B 1 407 ? -11.133 54.219 32.156 1 97.25 407 ASN B N 1
ATOM 8625 C CA . ASN B 1 407 ? -11.062 53 32.969 1 97.25 407 ASN B CA 1
ATOM 8626 C C . ASN B 1 407 ? -11.602 51.781 32.219 1 97.25 407 ASN B C 1
ATOM 8628 O O . ASN B 1 407 ? -11.781 50.719 32.812 1 97.25 407 ASN B O 1
ATOM 8632 N N . GLY B 1 408 ? -11.828 51.969 30.984 1 98.19 408 GLY B N 1
ATOM 8633 C CA . GLY B 1 408 ? -12.398 50.875 30.172 1 98.19 408 GLY B CA 1
ATOM 8634 C C . GLY B 1 408 ? -13.898 50.75 30.359 1 98.19 408 GLY B C 1
ATOM 8635 O O . GLY B 1 408 ? -14.5 51.406 31.188 1 98.19 408 GLY B O 1
ATOM 8636 N N . SER B 1 409 ? -14.5 49.969 29.531 1 98.38 409 SER B N 1
ATOM 8637 C CA . SER B 1 409 ? -15.914 49.656 29.641 1 98.38 409 SER B CA 1
ATOM 8638 C C . SER B 1 409 ? -16.25 48.406 28.812 1 98.38 409 SER B C 1
ATOM 8640 O O . SER B 1 409 ? -15.422 47.938 28.031 1 98.38 409 SER B O 1
ATOM 8642 N N . VAL B 1 410 ? -17.391 47.844 29.047 1 98.5 410 VAL B N 1
ATOM 8643 C CA . VAL B 1 410 ? -17.875 46.719 28.25 1 98.5 410 VAL B CA 1
ATOM 8644 C C . VAL B 1 410 ? -19.391 46.844 28.062 1 98.5 410 VAL B C 1
ATOM 8646 O O . VAL B 1 410 ? -20.109 47.25 28.984 1 98.5 410 VAL B O 1
ATOM 8649 N N . VAL B 1 411 ? -19.844 46.625 26.875 1 98 411 VAL B N 1
ATOM 8650 C CA . VAL B 1 411 ? -21.266 46.594 26.578 1 98 411 VAL B CA 1
ATOM 8651 C C . VAL B 1 411 ? -21.578 45.344 25.734 1 98 411 VAL B C 1
ATOM 8653 O O . VAL B 1 411 ? -20.75 44.906 24.938 1 98 411 VAL B O 1
ATOM 8656 N N . ALA B 1 412 ? -22.766 44.844 25.969 1 97.75 412 ALA B N 1
ATOM 8657 C CA . ALA B 1 412 ? -23.188 43.688 25.219 1 97.75 412 ALA B CA 1
ATOM 8658 C C . ALA B 1 412 ? -23.359 44 23.734 1 97.75 412 ALA B C 1
ATOM 8660 O O . ALA B 1 412 ? -23.875 45.062 23.375 1 97.75 412 ALA B O 1
ATOM 8661 N N . ALA B 1 413 ? -22.922 43.062 22.891 1 98.31 413 ALA B N 1
ATOM 8662 C CA . ALA B 1 413 ? -23.016 43.281 21.453 1 98.31 413 ALA B CA 1
ATOM 8663 C C . ALA B 1 413 ? -24.016 42.281 20.828 1 98.31 413 ALA B C 1
ATOM 8665 O O . ALA B 1 413 ? -24.219 42.281 19.609 1 98.31 413 ALA B O 1
ATOM 8666 N N . GLY B 1 414 ? -24.656 41.438 21.625 1 97.12 414 GLY B N 1
ATOM 8667 C CA . GLY B 1 414 ? -25.594 40.469 21.125 1 97.12 414 GLY B CA 1
ATOM 8668 C C . GLY B 1 414 ? -25.016 39.062 21.016 1 97.12 414 GLY B C 1
ATOM 8669 O O . GLY B 1 414 ? -23.891 38.812 21.469 1 97.12 414 GLY B O 1
ATOM 8670 N N . ARG B 1 415 ? -25.828 38.125 20.391 1 96.88 415 ARG B N 1
ATOM 8671 C CA . ARG B 1 415 ? -25.453 36.719 20.297 1 96.88 415 ARG B CA 1
ATOM 8672 C C . ARG B 1 415 ? -25.062 36.344 18.859 1 96.88 415 ARG B C 1
ATOM 8674 O O . ARG B 1 415 ? -25.453 37 17.906 1 96.88 415 ARG B O 1
ATOM 8681 N N . ARG B 1 416 ? -24.266 35.375 18.797 1 96 416 ARG B N 1
ATOM 8682 C CA . ARG B 1 416 ? -23.906 34.812 17.5 1 96 416 ARG B CA 1
ATOM 8683 C C . ARG B 1 416 ? -25.016 33.875 17 1 96 416 ARG B C 1
ATOM 8685 O O . ARG B 1 416 ? -24.797 32.656 16.906 1 96 416 ARG B O 1
ATOM 8692 N N . MET B 1 417 ? -26.172 34.469 16.734 1 95.75 417 MET B N 1
ATOM 8693 C CA . MET B 1 417 ? -27.375 33.719 16.375 1 95.75 417 MET B CA 1
ATOM 8694 C C . MET B 1 417 ? -27.703 32.656 17.438 1 95.75 417 MET B C 1
ATOM 8696 O O . MET B 1 417 ? -27.781 32.969 18.625 1 95.75 417 MET B O 1
ATOM 8700 N N . ASP B 1 418 ? -27.906 31.375 16.969 1 94.5 418 ASP B N 1
ATOM 8701 C CA . ASP B 1 418 ? -28.297 30.328 17.906 1 94.5 418 ASP B CA 1
ATOM 8702 C C . ASP B 1 418 ? -27.109 29.453 18.297 1 94.5 418 ASP B C 1
ATOM 8704 O O . ASP B 1 418 ? -27.281 28.375 18.844 1 94.5 418 ASP B O 1
ATOM 8708 N N . ASP B 1 419 ? -25.984 29.953 18.016 1 95.31 419 ASP B N 1
ATOM 8709 C CA . ASP B 1 419 ? -24.781 29.188 18.359 1 95.31 419 ASP B CA 1
ATOM 8710 C C . ASP B 1 419 ? -24.578 29.141 19.875 1 95.31 419 ASP B C 1
ATOM 8712 O O . ASP B 1 419 ? -25.031 30.047 20.594 1 95.31 419 ASP B O 1
ATOM 8716 N N . GLU B 1 420 ? -23.969 28.078 20.359 1 95.31 420 GLU B N 1
ATOM 8717 C CA . GLU B 1 420 ? -23.609 27.969 21.766 1 95.31 420 GLU B CA 1
ATOM 8718 C C . GLU B 1 420 ? -22.188 28.438 22.016 1 95.31 420 GLU B C 1
ATOM 8720 O O . GLU B 1 420 ? -21.547 29.016 21.125 1 95.31 420 GLU B O 1
ATOM 8725 N N . ASP B 1 421 ? -21.719 28.281 23.281 1 97.5 421 ASP B N 1
ATOM 8726 C CA . ASP B 1 421 ? -20.297 28.5 23.531 1 97.5 421 ASP B CA 1
ATOM 8727 C C . ASP B 1 421 ? -19.438 27.625 22.609 1 97.5 421 ASP B C 1
ATOM 8729 O O . ASP B 1 421 ? -19.781 26.469 22.359 1 97.5 421 ASP B O 1
ATOM 8733 N N . SER B 1 422 ? -18.453 28.219 22.109 1 97.44 422 SER B N 1
ATOM 8734 C CA . SER B 1 422 ? -17.625 27.547 21.125 1 97.44 422 SER B CA 1
ATOM 8735 C C . SER B 1 422 ? -16.172 27.484 21.578 1 97.44 422 SER B C 1
ATOM 8737 O O . SER B 1 422 ? -15.266 27.906 20.859 1 97.44 422 SER B O 1
ATOM 8739 N N . MET B 1 423 ? -15.992 26.844 22.703 1 96.38 423 MET B N 1
ATOM 8740 C CA . MET B 1 423 ? -14.641 26.703 23.234 1 96.38 423 MET B CA 1
ATOM 8741 C C . MET B 1 423 ? -13.727 26.016 22.203 1 96.38 423 MET B C 1
ATOM 8743 O O . MET B 1 423 ? -14.141 25.062 21.547 1 96.38 423 MET B O 1
ATOM 8747 N N . SER B 1 424 ? -12.438 26.531 22.172 1 95.44 424 SER B N 1
ATOM 8748 C CA . SER B 1 424 ? -11.414 25.984 21.281 1 95.44 424 SER B CA 1
ATOM 8749 C C . SER B 1 424 ? -11.875 26.016 19.828 1 95.44 424 SER B C 1
ATOM 8751 O O . SER B 1 424 ? -11.422 25.203 19.016 1 95.44 424 SER B O 1
ATOM 8753 N N . GLY B 1 425 ? -12.844 26.844 19.516 1 96.69 425 GLY B N 1
ATOM 8754 C CA . GLY B 1 425 ? -13.156 27.219 18.141 1 96.69 425 GLY B CA 1
ATOM 8755 C C . GLY B 1 425 ? -12.234 28.297 17.594 1 96.69 425 GLY B C 1
ATOM 8756 O O . GLY B 1 425 ? -11.133 28.484 18.109 1 96.69 425 GLY B O 1
ATOM 8757 N N . ASN B 1 426 ? -12.734 28.891 16.469 1 95.5 426 ASN B N 1
ATOM 8758 C CA . ASN B 1 426 ? -11.844 29.812 15.789 1 95.5 426 ASN B CA 1
ATOM 8759 C C . ASN B 1 426 ? -12.594 31.031 15.258 1 95.5 426 ASN B C 1
ATOM 8761 O O . ASN B 1 426 ? -13.773 30.938 14.93 1 95.5 426 ASN B O 1
ATOM 8765 N N . ALA B 1 427 ? -11.922 32.156 15.227 1 97.44 427 ALA B N 1
ATOM 8766 C CA . ALA B 1 427 ? -12.422 33.406 14.633 1 97.44 427 ALA B CA 1
ATOM 8767 C C . ALA B 1 427 ? -11.328 34.125 13.859 1 97.44 427 ALA B C 1
ATOM 8769 O O . ALA B 1 427 ? -10.172 34.156 14.289 1 97.44 427 ALA B O 1
ATOM 8770 N N . ILE B 1 428 ? -11.742 34.719 12.695 1 97.31 428 ILE B N 1
ATOM 8771 C CA . ILE B 1 428 ? -10.727 35.344 11.852 1 97.31 428 ILE B CA 1
ATOM 8772 C C . ILE B 1 428 ? -11.352 36.5 11.055 1 97.31 428 ILE B C 1
ATOM 8774 O O . ILE B 1 428 ? -12.445 36.344 10.508 1 97.31 428 ILE B O 1
ATOM 8778 N N . MET B 1 429 ? -10.672 37.625 11.055 1 98.12 429 MET B N 1
ATOM 8779 C CA . MET B 1 429 ? -11.117 38.781 10.266 1 98.12 429 MET B CA 1
ATOM 8780 C C . MET B 1 429 ? -10.539 38.719 8.852 1 98.12 429 MET B C 1
ATOM 8782 O O . MET B 1 429 ? -9.391 39.125 8.633 1 98.12 429 MET B O 1
ATOM 8786 N N . PHE B 1 430 ? -11.406 38.375 7.875 1 98.25 430 PHE B N 1
ATOM 8787 C CA . PHE B 1 430 ? -10.891 38.125 6.539 1 98.25 430 PHE B CA 1
ATOM 8788 C C . PHE B 1 430 ? -11.086 39.344 5.641 1 98.25 430 PHE B C 1
ATOM 8790 O O . PHE B 1 430 ? -10.547 39.375 4.531 1 98.25 430 PHE B O 1
ATOM 8797 N N . ASP B 1 431 ? -11.789 40.344 6.086 1 98.56 431 ASP B N 1
ATOM 8798 C CA . ASP B 1 431 ? -12.008 41.594 5.406 1 98.56 431 ASP B CA 1
ATOM 8799 C C . ASP B 1 431 ? -12.188 42.75 6.41 1 98.56 431 ASP B C 1
ATOM 8801 O O . ASP B 1 431 ? -13.32 43.094 6.773 1 98.56 431 ASP B O 1
ATOM 8805 N N . ALA B 1 432 ? -11.164 43.375 6.73 1 98.44 432 ALA B N 1
ATOM 8806 C CA . ALA B 1 432 ? -11.195 44.406 7.773 1 98.44 432 ALA B CA 1
ATOM 8807 C C . ALA B 1 432 ? -11.898 45.656 7.285 1 98.44 432 ALA B C 1
ATOM 8809 O O . ALA B 1 432 ? -12.539 46.375 8.07 1 98.44 432 ALA B O 1
ATOM 8810 N N . VAL B 1 433 ? -11.758 45.938 6.02 1 98.25 433 VAL B N 1
ATOM 8811 C CA . VAL B 1 433 ? -12.391 47.125 5.473 1 98.25 433 VAL B CA 1
ATOM 8812 C C . VAL B 1 433 ? -13.898 47.031 5.672 1 98.25 433 VAL B C 1
ATOM 8814 O O . VAL B 1 433 ? -14.539 48.062 6.004 1 98.25 433 VAL B O 1
ATOM 8817 N N . LYS B 1 434 ? -14.398 45.906 5.504 1 98.19 434 LYS B N 1
ATOM 8818 C CA . LYS B 1 434 ? -15.836 45.719 5.645 1 98.19 434 LYS B CA 1
ATOM 8819 C C . LYS B 1 434 ? -16.203 45.219 7.035 1 98.19 434 LYS B C 1
ATOM 8821 O O . LYS B 1 434 ? -17.359 44.906 7.309 1 98.19 434 LYS B O 1
ATOM 8826 N N . GLY B 1 435 ? -15.227 45 7.879 1 98.31 435 GLY B N 1
ATOM 8827 C CA . GLY B 1 435 ? -15.438 44.531 9.242 1 98.31 435 GLY B CA 1
ATOM 8828 C C . GLY B 1 435 ? -15.953 43.125 9.312 1 98.31 435 GLY B C 1
ATOM 8829 O O . GLY B 1 435 ? -16.766 42.781 10.172 1 98.31 435 GLY B O 1
ATOM 8830 N N . LYS B 1 436 ? -15.492 42.25 8.461 1 98.69 436 LYS B N 1
ATOM 8831 C CA . LYS B 1 436 ? -16.047 40.906 8.375 1 98.69 436 LYS B CA 1
ATOM 8832 C C . LYS B 1 436 ? -15.164 39.906 9.125 1 98.69 436 LYS B C 1
ATOM 8834 O O . LYS B 1 436 ? -13.969 39.781 8.852 1 98.69 436 LYS B O 1
ATOM 8839 N N . ILE B 1 437 ? -15.805 39.125 10.047 1 98.38 437 ILE B N 1
ATOM 8840 C CA . ILE B 1 437 ? -15.18 38.094 10.883 1 98.38 437 ILE B CA 1
ATOM 8841 C C . ILE B 1 437 ? -15.867 36.75 10.656 1 98.38 437 ILE B C 1
ATOM 8843 O O . ILE B 1 437 ? -17.094 36.656 10.711 1 98.38 437 ILE B O 1
ATOM 8847 N N . LEU B 1 438 ? -15.078 35.75 10.305 1 98.44 438 LEU B N 1
ATOM 8848 C CA . LEU B 1 438 ? -15.57 34.406 10.188 1 98.44 438 LEU B CA 1
ATOM 8849 C C . LEU B 1 438 ? -15.352 33.625 11.484 1 98.44 438 LEU B C 1
ATOM 8851 O O . LEU B 1 438 ? -14.258 33.656 12.047 1 98.44 438 LEU B O 1
ATOM 8855 N N . THR B 1 439 ? -16.344 33 12.031 1 98.06 439 THR B N 1
ATOM 8856 C CA . THR B 1 439 ? -16.203 32.125 13.203 1 98.06 439 THR B CA 1
ATOM 8857 C C . THR B 1 439 ? -16.516 30.688 12.836 1 98.06 439 THR B C 1
ATOM 8859 O O . THR B 1 439 ? -17.391 30.422 12.008 1 98.06 439 THR B O 1
ATOM 8862 N N . LEU B 1 440 ? -15.805 29.75 13.422 1 98.06 440 LEU B N 1
ATOM 8863 C CA . LEU B 1 440 ? -15.875 28.359 12.969 1 98.06 440 LEU B CA 1
ATOM 8864 C C . LEU B 1 440 ? -15.758 27.391 14.148 1 98.06 440 LEU B C 1
ATOM 8866 O O . LEU B 1 440 ? -14.758 27.422 14.875 1 98.06 440 LEU B O 1
ATOM 8870 N N . GLY B 1 441 ? -16.688 26.516 14.266 1 98.12 441 GLY B N 1
ATOM 8871 C CA . GLY B 1 441 ? -16.609 25.312 15.086 1 98.12 441 GLY B CA 1
ATOM 8872 C C . GLY B 1 441 ? -16.422 25.625 16.562 1 98.12 441 GLY B C 1
ATOM 8873 O O . GLY B 1 441 ? -16.875 26.656 17.047 1 98.12 441 GLY B O 1
ATOM 8874 N N . GLY B 1 442 ? -15.742 24.688 17.281 1 97.69 442 GLY B N 1
ATOM 8875 C CA . GLY B 1 442 ? -15.625 24.688 18.734 1 97.69 442 GLY B CA 1
ATOM 8876 C C . GLY B 1 442 ? -16.594 23.719 19.406 1 97.69 442 GLY B C 1
ATOM 8877 O O . GLY B 1 442 ? -17.234 22.922 18.75 1 97.69 442 GLY B O 1
ATOM 8878 N N . SER B 1 443 ? -16.531 23.781 20.719 1 97.5 443 SER B N 1
ATOM 8879 C CA . SER B 1 443 ? -17.422 22.953 21.516 1 97.5 443 SER B CA 1
ATOM 8880 C C . SER B 1 443 ? -17.938 23.719 22.734 1 97.5 443 SER B C 1
ATOM 8882 O O . SER B 1 443 ? -17.359 24.719 23.156 1 97.5 443 SER B O 1
ATOM 8884 N N . PRO B 1 444 ? -19.016 23.203 23.266 1 96.5 444 PRO B N 1
ATOM 8885 C CA . PRO B 1 444 ? -19.547 23.891 24.438 1 96.5 444 PRO B CA 1
ATOM 8886 C C . PRO B 1 444 ? -18.578 23.938 25.609 1 96.5 444 PRO B C 1
ATOM 8888 O O . PRO B 1 444 ? -18.516 24.938 26.328 1 96.5 444 PRO B O 1
ATOM 8891 N N . ASP B 1 445 ? -17.875 22.906 25.688 1 94.94 445 ASP B N 1
ATOM 8892 C CA . ASP B 1 445 ? -16.875 22.828 26.75 1 94.94 445 ASP B CA 1
ATOM 8893 C C . ASP B 1 445 ? -15.477 22.625 26.172 1 94.94 445 ASP B C 1
ATOM 8895 O O . ASP B 1 445 ? -15.32 22.094 25.062 1 94.94 445 ASP B O 1
ATOM 8899 N N . TYR B 1 446 ? -14.531 23.125 26.984 1 90.94 446 TYR B N 1
ATOM 8900 C CA . TYR B 1 446 ? -13.133 23.047 26.562 1 90.94 446 TYR B CA 1
ATOM 8901 C C . TYR B 1 446 ? -12.695 21.594 26.406 1 90.94 446 TYR B C 1
ATOM 8903 O O . TYR B 1 446 ? -11.906 21.281 25.516 1 90.94 446 TYR B O 1
ATOM 8911 N N . ASP B 1 447 ? -13.117 20.766 27.297 1 88 447 ASP B N 1
ATOM 8912 C CA . ASP B 1 447 ? -12.711 19.359 27.328 1 88 447 ASP B CA 1
ATOM 8913 C C . ASP B 1 447 ? -13.922 18.438 27.391 1 88 447 ASP B C 1
ATOM 8915 O O . ASP B 1 447 ? -14.969 18.812 27.938 1 88 447 ASP B O 1
ATOM 8919 N N . LYS B 1 448 ? -13.719 17.141 26.75 1 90.06 448 LYS B N 1
ATOM 8920 C CA . LYS B 1 448 ? -14.727 16.078 26.781 1 90.06 448 LYS B CA 1
ATOM 8921 C C . LYS B 1 448 ? -16.062 16.578 26.234 1 90.06 448 LYS B C 1
ATOM 8923 O O . LYS B 1 448 ? -17.094 16.453 26.891 1 90.06 448 LYS B O 1
ATOM 8928 N N . SER B 1 449 ? -15.945 17.156 25.141 1 94.25 449 SER B N 1
ATOM 8929 C CA . SER B 1 449 ? -17.125 17.734 24.516 1 94.25 449 SER B CA 1
ATOM 8930 C C . SER B 1 449 ? -17.125 17.516 23.016 1 94.25 449 SER B C 1
ATOM 8932 O O . SER B 1 449 ? -16.078 17.594 22.359 1 94.25 449 SER B O 1
ATOM 8934 N N . TRP B 1 450 ? -18.297 17.188 22.469 1 96.25 450 TRP B N 1
ATOM 8935 C CA . TRP B 1 450 ? -18.438 17.062 21.016 1 96.25 450 TRP B CA 1
ATOM 8936 C C . TRP B 1 450 ? -18.344 18.406 20.328 1 96.25 450 TRP B C 1
ATOM 8938 O O . TRP B 1 450 ? -18.875 19.406 20.828 1 96.25 450 TRP B O 1
ATOM 8948 N N . SER B 1 451 ? -17.656 18.422 19.266 1 97.75 451 SER B N 1
ATOM 8949 C CA . SER B 1 451 ? -17.469 19.641 18.5 1 97.75 451 SER B CA 1
ATOM 8950 C C . SER B 1 451 ? -18.656 19.906 17.594 1 97.75 451 SER B C 1
ATOM 8952 O O . SER B 1 451 ? -19.531 19.062 17.438 1 97.75 451 SER B O 1
ATOM 8954 N N . THR B 1 452 ? -18.703 21.109 17.062 1 97.94 452 THR B N 1
ATOM 8955 C CA . THR B 1 452 ? -19.719 21.5 16.078 1 97.94 452 THR B CA 1
ATOM 8956 C C . THR B 1 452 ? -19.062 21.891 14.758 1 97.94 452 THR B C 1
ATOM 8958 O O . THR B 1 452 ? -17.844 22.047 14.68 1 97.94 452 THR B O 1
ATOM 8961 N N . ASN B 1 453 ? -19.906 21.953 13.711 1 98.38 453 ASN B N 1
ATOM 8962 C CA . ASN B 1 453 ? -19.453 22.469 12.43 1 98.38 453 ASN B CA 1
ATOM 8963 C C . ASN B 1 453 ? -20.062 23.844 12.133 1 98.38 453 ASN B C 1
ATOM 8965 O O . ASN B 1 453 ? -20.109 24.266 10.984 1 98.38 453 ASN B O 1
ATOM 8969 N N . ALA B 1 454 ? -20.469 24.578 13.156 1 98.31 454 ALA B N 1
ATOM 8970 C CA . ALA B 1 454 ? -21.125 25.875 13 1 98.31 454 ALA B CA 1
ATOM 8971 C C . ALA B 1 454 ? -20.188 26.891 12.352 1 98.31 454 ALA B C 1
ATOM 8973 O O . ALA B 1 454 ? -19 26.922 12.656 1 98.31 454 ALA B O 1
ATOM 8974 N N . ALA B 1 455 ? -20.75 27.672 11.477 1 98.62 455 ALA B N 1
ATOM 8975 C CA . ALA B 1 455 ? -20 28.703 10.773 1 98.62 455 ALA B CA 1
ATOM 8976 C C . ALA B 1 455 ? -20.844 29.969 10.609 1 98.62 455 ALA B C 1
ATOM 8978 O O . ALA B 1 455 ? -21.984 29.906 10.156 1 98.62 455 ALA B O 1
ATOM 8979 N N . HIS B 1 456 ? -20.234 31.156 10.984 1 98.56 456 HIS B N 1
ATOM 8980 C CA . HIS B 1 456 ? -20.953 32.438 10.898 1 98.56 456 HIS B CA 1
ATOM 8981 C C . HIS B 1 456 ? -20.062 33.531 10.352 1 98.56 456 HIS B C 1
ATOM 8983 O O . HIS B 1 456 ? -18.828 33.469 10.508 1 98.56 456 HIS B O 1
ATOM 8989 N N . ILE B 1 457 ? -20.688 34.469 9.75 1 98.69 457 ILE B N 1
ATOM 8990 C CA . ILE B 1 457 ? -20.047 35.719 9.414 1 98.69 457 ILE B CA 1
ATOM 8991 C C . ILE B 1 457 ? -20.594 36.844 10.32 1 98.69 457 ILE B C 1
ATOM 8993 O O . ILE B 1 457 ? -21.797 37.062 10.359 1 98.69 457 ILE B O 1
ATOM 8997 N N . ILE B 1 458 ? -19.703 37.469 11.016 1 98.62 458 ILE B N 1
ATOM 8998 C CA . ILE B 1 458 ? -20.031 38.625 11.82 1 98.62 458 ILE B CA 1
ATOM 8999 C C . ILE B 1 458 ? -19.531 39.875 11.125 1 98.62 458 ILE B C 1
ATOM 9001 O O . ILE B 1 458 ? -18.344 40 10.789 1 98.62 458 ILE B O 1
ATOM 9005 N N . THR B 1 459 ? -20.359 40.844 10.898 1 98.81 459 THR B N 1
ATOM 9006 C CA . THR B 1 459 ? -19.984 42.125 10.305 1 98.81 459 THR B CA 1
ATOM 9007 C C . THR B 1 459 ? -20.094 43.25 11.328 1 98.81 459 THR B C 1
ATOM 9009 O O . THR B 1 459 ? -21.188 43.5 11.859 1 98.81 459 THR B O 1
ATOM 9012 N N . ILE B 1 460 ? -18.953 43.875 11.523 1 98.62 460 ILE B N 1
ATOM 9013 C CA . ILE B 1 460 ? -18.969 44.938 12.508 1 98.62 460 ILE B CA 1
ATOM 9014 C C . ILE B 1 460 ? -18.797 46.281 11.805 1 98.62 460 ILE B C 1
ATOM 9016 O O . ILE B 1 460 ? -18.125 46.375 10.766 1 98.62 460 ILE B O 1
ATOM 9020 N N . GLY B 1 461 ? -19.406 47.312 12.398 1 97.62 461 GLY B N 1
ATOM 9021 C CA . GLY B 1 461 ? -19.297 48.688 11.922 1 97.62 461 GLY B CA 1
ATOM 9022 C C . GLY B 1 461 ? -18.641 49.594 12.922 1 97.62 461 GLY B C 1
ATOM 9023 O O . GLY B 1 461 ? -17.484 49.406 13.297 1 97.62 461 GLY B O 1
ATOM 9024 N N . GLU B 1 462 ? -19.375 50.531 13.422 1 97.56 462 GLU B N 1
ATOM 9025 C CA . GLU B 1 462 ? -18.844 51.469 14.406 1 97.56 462 GLU B CA 1
ATOM 9026 C C . GLU B 1 462 ? -18.828 50.844 15.805 1 97.56 462 GLU B C 1
ATOM 9028 O O . GLU B 1 462 ? -19.656 50 16.109 1 97.56 462 GLU B O 1
ATOM 9033 N N . PRO B 1 463 ? -17.906 51.375 16.625 1 97.69 463 PRO B N 1
ATOM 9034 C CA . PRO B 1 463 ? -17.844 50.812 17.984 1 97.69 463 PRO B CA 1
ATOM 9035 C C . PRO B 1 463 ? -19.172 50.906 18.703 1 97.69 463 PRO B C 1
ATOM 9037 O O . PRO B 1 463 ? -19.859 51.938 18.625 1 97.69 463 PRO B O 1
ATOM 9040 N N . GLY B 1 464 ? -19.516 49.812 19.297 1 96.75 464 GLY B N 1
ATOM 9041 C CA . GLY B 1 464 ? -20.719 49.781 20.125 1 96.75 464 GLY B CA 1
ATOM 9042 C C . GLY B 1 464 ? -21.953 49.375 19.359 1 96.75 464 GLY B C 1
ATOM 9043 O O . GLY B 1 464 ? -22.984 49.062 19.953 1 96.75 464 GLY B O 1
ATOM 9044 N N . GLN B 1 465 ? -21.859 49.375 18.109 1 97.56 465 GLN B N 1
ATOM 9045 C CA . GLN B 1 465 ? -23.016 49 17.297 1 97.56 465 GLN B CA 1
ATOM 9046 C C . GLN B 1 465 ? -23.203 47.469 17.297 1 97.56 465 GLN B C 1
ATOM 9048 O O . GLN B 1 465 ? -22.234 46.719 17.312 1 97.56 465 GLN B O 1
ATOM 9053 N N . LYS B 1 466 ? -24.484 47.125 17.219 1 97.38 466 LYS B N 1
ATOM 9054 C CA . LYS B 1 466 ? -24.781 45.719 17.094 1 97.38 466 LYS B CA 1
ATOM 9055 C C . LYS B 1 466 ? -24.266 45.156 15.773 1 97.38 466 LYS B C 1
ATOM 9057 O O . LYS B 1 466 ? -24.578 45.688 14.703 1 97.38 466 LYS B O 1
ATOM 9062 N N . PRO B 1 467 ? -23.516 44.156 15.867 1 98.5 467 PRO B N 1
ATOM 9063 C CA . PRO B 1 467 ? -23.031 43.562 14.617 1 98.5 467 PRO B CA 1
ATOM 9064 C C . PRO B 1 467 ? -24.109 42.781 13.875 1 98.5 467 PRO B C 1
ATOM 9066 O O . PRO B 1 467 ? -25.109 42.344 14.469 1 98.5 467 PRO B O 1
ATOM 9069 N N . LYS B 1 468 ? -23.922 42.594 12.578 1 98.5 468 LYS B N 1
ATOM 9070 C CA . LYS B 1 468 ? -24.734 41.688 11.789 1 98.5 468 LYS B CA 1
ATOM 9071 C C . LYS B 1 468 ? -24.125 40.281 11.781 1 98.5 468 LYS B C 1
ATOM 9073 O O . LYS B 1 468 ? -22.953 40.094 11.469 1 98.5 468 LYS B O 1
ATOM 9078 N N . VAL B 1 469 ? -24.922 39.312 12.18 1 98.44 469 VAL B N 1
ATOM 9079 C CA . VAL B 1 469 ? -24.469 37.906 12.18 1 98.44 469 VAL B CA 1
ATOM 9080 C C . VAL B 1 469 ? -25.25 37.094 11.148 1 98.44 469 VAL B C 1
ATOM 9082 O O . VAL B 1 469 ? -26.484 37.125 11.133 1 98.44 469 VAL B O 1
ATOM 9085 N N . GLN B 1 470 ? -24.531 36.406 10.242 1 98.25 470 GLN B N 1
ATOM 9086 C CA . GLN B 1 470 ? -25.125 35.594 9.172 1 98.25 470 GLN B CA 1
ATOM 9087 C C . GLN B 1 470 ? -24.453 34.219 9.086 1 98.25 470 GLN B C 1
ATOM 9089 O O . GLN B 1 470 ? -23.312 34.062 9.516 1 98.25 470 GLN B O 1
ATOM 9094 N N . PRO B 1 471 ? -25.297 33.281 8.625 1 98 471 PRO B N 1
ATOM 9095 C CA . PRO B 1 471 ? -24.641 31.984 8.375 1 98 471 PRO B CA 1
ATOM 9096 C C . PRO B 1 471 ? -23.578 32.062 7.281 1 98 471 PRO B C 1
ATOM 9098 O O . PRO B 1 471 ? -23.766 32.781 6.281 1 98 471 PRO B O 1
ATOM 9101 N N . ALA B 1 472 ? -22.484 31.453 7.473 1 98.25 472 ALA B N 1
ATOM 9102 C CA . ALA B 1 472 ? -21.484 31.281 6.43 1 98.25 472 ALA B CA 1
ATOM 9103 C C . ALA B 1 472 ? -21.672 29.953 5.699 1 98.25 472 ALA B C 1
ATOM 9105 O O . ALA B 1 472 ? -21.734 28.906 6.328 1 98.25 472 ALA B O 1
ATOM 9106 N N . GLY B 1 473 ? -21.625 29.984 4.301 1 96.38 473 GLY B N 1
ATOM 9107 C CA . GLY B 1 473 ? -21.766 28.781 3.512 1 96.38 473 GLY B CA 1
ATOM 9108 C C . GLY B 1 473 ? -22.938 27.922 3.934 1 96.38 473 GLY B C 1
ATOM 9109 O O . GLY B 1 473 ? -22.781 26.719 4.156 1 96.38 473 GLY B O 1
ATOM 9110 N N . GLY B 1 474 ? -24 28.469 4.25 1 94.56 474 GLY B N 1
ATOM 9111 C CA . GLY B 1 474 ? -25.172 27.75 4.711 1 94.56 474 GLY B CA 1
ATOM 9112 C C . GLY B 1 474 ? -25.156 27.469 6.203 1 94.56 474 GLY B C 1
ATOM 9113 O O . GLY B 1 474 ? -26.031 26.797 6.723 1 94.56 474 GLY B O 1
ATOM 9114 N N . GLY B 1 475 ? -24.156 27.828 6.883 1 96.56 475 GLY B N 1
ATOM 9115 C CA . GLY B 1 475 ? -24.125 27.797 8.336 1 96.56 475 GLY B CA 1
ATOM 9116 C C . GLY B 1 475 ? -23.25 26.688 8.898 1 96.56 475 GLY B C 1
ATOM 9117 O O . GLY B 1 475 ? -23.062 26.594 10.109 1 96.56 475 GLY B O 1
ATOM 9118 N N . THR B 1 476 ? -22.719 25.875 8.008 1 97.88 476 THR B N 1
ATOM 9119 C CA . THR B 1 476 ? -21.953 24.75 8.531 1 97.88 476 THR B CA 1
ATOM 9120 C C . THR B 1 476 ? -20.734 24.469 7.648 1 97.88 476 THR B C 1
ATOM 9122 O O . THR B 1 476 ? -20.828 24.562 6.426 1 97.88 476 THR B O 1
ATOM 9125 N N . MET B 1 477 ? -19.641 24.125 8.305 1 98.38 477 MET B N 1
ATOM 9126 C CA . MET B 1 477 ? -18.547 23.469 7.613 1 98.38 477 MET B CA 1
ATOM 9127 C C . MET B 1 477 ? -18.922 22.047 7.207 1 98.38 477 MET B C 1
ATOM 9129 O O . MET B 1 477 ? -19.984 21.562 7.586 1 98.38 477 MET B O 1
ATOM 9133 N N . HIS B 1 478 ? -18.062 21.438 6.438 1 97.94 478 HIS B N 1
ATOM 9134 C CA . HIS B 1 478 ? -18.281 20.031 6.078 1 97.94 478 HIS B CA 1
ATOM 9135 C C . HIS B 1 478 ? -18.078 19.125 7.281 1 97.94 478 HIS B C 1
ATOM 9137 O O . HIS B 1 478 ? -18.688 18.062 7.375 1 97.94 478 HIS B O 1
ATOM 9143 N N . HIS B 1 479 ? -17.188 19.5 8.188 1 97.75 479 HIS B N 1
ATOM 9144 C CA . HIS B 1 479 ? -16.859 18.625 9.312 1 97.75 479 HIS B CA 1
ATOM 9145 C C . HIS B 1 479 ? -16.953 19.375 10.633 1 97.75 479 HIS B C 1
ATOM 9147 O O . HIS B 1 479 ? -16.672 20.578 10.695 1 97.75 479 HIS B O 1
ATOM 9153 N N . GLU B 1 480 ? -17.297 18.656 11.719 1 98.19 480 GLU B N 1
ATOM 9154 C CA . GLU B 1 480 ? -17.188 19.188 13.078 1 98.19 480 GLU B CA 1
ATOM 9155 C C . GLU B 1 480 ? -15.734 19.25 13.531 1 98.19 480 GLU B C 1
ATOM 9157 O O . GLU B 1 480 ? -14.961 18.312 13.297 1 98.19 480 GLU B O 1
ATOM 9162 N N . ARG B 1 481 ? -15.391 20.422 14.109 1 98.12 481 ARG B N 1
ATOM 9163 C CA . ARG B 1 481 ? -13.984 20.594 14.461 1 98.12 481 ARG B CA 1
ATOM 9164 C C . ARG B 1 481 ? -13.844 21.312 15.805 1 98.12 481 ARG B C 1
ATOM 9166 O O . ARG B 1 481 ? -14.555 22.281 16.062 1 98.12 481 ARG B O 1
ATOM 9173 N N . VAL B 1 482 ? -13 20.797 16.594 1 97.88 482 VAL B N 1
ATOM 9174 C CA . VAL B 1 482 ? -12.414 21.484 17.734 1 97.88 482 VAL B CA 1
ATOM 9175 C C . VAL B 1 482 ? -10.898 21.375 17.688 1 97.88 482 VAL B C 1
ATOM 9177 O O . VAL B 1 482 ? -10.352 20.438 17.094 1 97.88 482 VAL B O 1
ATOM 9180 N N . PHE B 1 483 ? -10.172 22.375 18.188 1 97.25 483 PHE B N 1
ATOM 9181 C CA . PHE B 1 483 ? -8.711 22.438 18.188 1 97.25 483 PHE B CA 1
ATOM 9182 C C . PHE B 1 483 ? -8.172 22.641 16.781 1 97.25 483 PHE B C 1
ATOM 9184 O O . PHE B 1 483 ? -7.039 22.266 16.484 1 97.25 483 PHE B O 1
ATOM 9191 N N . HIS B 1 484 ? -9.023 23.094 15.859 1 97.62 484 HIS B N 1
ATOM 9192 C CA . HIS B 1 484 ? -8.578 23.422 14.508 1 97.62 484 HIS B CA 1
ATOM 9193 C C . HIS B 1 484 ? -7.988 24.828 14.438 1 97.62 484 HIS B C 1
ATOM 9195 O O . HIS B 1 484 ? -8.133 25.609 15.375 1 97.62 484 HIS B O 1
ATOM 9201 N N . THR B 1 485 ? -7.309 25.141 13.383 1 97.25 485 THR B N 1
ATOM 9202 C CA . THR B 1 485 ? -6.703 26.438 13.156 1 97.25 485 THR B CA 1
ATOM 9203 C C . THR B 1 485 ? -7.098 27 11.789 1 97.25 485 THR B C 1
ATOM 9205 O O . THR B 1 485 ? -7.539 26.25 10.914 1 97.25 485 THR B O 1
ATOM 9208 N N . THR B 1 486 ? -6.945 28.328 11.656 1 97.12 486 THR B N 1
ATOM 9209 C CA . THR B 1 486 ? -7.312 28.969 10.391 1 97.12 486 THR B CA 1
ATOM 9210 C C . THR B 1 486 ? -6.25 29.969 9.969 1 97.12 486 THR B C 1
ATOM 9212 O O . THR B 1 486 ? -5.48 30.469 10.797 1 97.12 486 THR B O 1
ATOM 9215 N N . VAL B 1 487 ? -6.246 30.188 8.695 1 97.31 487 VAL B N 1
ATOM 9216 C CA . VAL B 1 487 ? -5.383 31.188 8.094 1 97.31 487 VAL B CA 1
ATOM 9217 C C . VAL B 1 487 ? -6.145 31.922 6.992 1 97.31 487 VAL B C 1
ATOM 9219 O O . VAL B 1 487 ? -6.773 31.297 6.137 1 97.31 487 VAL B O 1
ATOM 9222 N N . VAL B 1 488 ? -6.117 33.25 7.066 1 97.94 488 VAL B N 1
ATOM 9223 C CA . VAL B 1 488 ? -6.641 34 5.938 1 97.94 488 VAL B CA 1
ATOM 9224 C C . VAL B 1 488 ? -5.57 34.125 4.859 1 97.94 488 VAL B C 1
ATOM 9226 O O . VAL B 1 488 ? -4.43 34.5 5.145 1 97.94 488 VAL B O 1
ATOM 9229 N N . LEU B 1 489 ? -5.98 33.781 3.648 1 98.5 489 LEU B N 1
ATOM 9230 C CA . LEU B 1 489 ? -5.062 33.812 2.516 1 98.5 489 LEU B CA 1
ATOM 9231 C C . LEU B 1 489 ? -5.086 35.156 1.822 1 98.5 489 LEU B C 1
ATOM 9233 O O . LEU B 1 489 ? -6.035 35.938 1.98 1 98.5 489 LEU B O 1
ATOM 9237 N N . PRO B 1 490 ? -4.07 35.438 1.016 1 98.44 490 PRO B N 1
ATOM 9238 C CA . PRO B 1 490 ? -3.994 36.75 0.36 1 98.44 490 PRO B CA 1
ATOM 9239 C C . PRO B 1 490 ? -5.211 37.031 -0.515 1 98.44 490 PRO B C 1
ATOM 9241 O O . PRO B 1 490 ? -5.594 38.188 -0.679 1 98.44 490 PRO B O 1
ATOM 9244 N N . ASP B 1 491 ? -5.805 36.062 -1.034 1 98.12 491 ASP B N 1
ATOM 9245 C CA . ASP B 1 491 ? -6.926 36.25 -1.948 1 98.12 491 ASP B CA 1
ATOM 9246 C C . ASP B 1 491 ? -8.242 36.375 -1.185 1 98.12 491 ASP B C 1
ATOM 9248 O O . ASP B 1 491 ? -9.312 36.5 -1.791 1 98.12 491 ASP B O 1
ATOM 9252 N N . GLY B 1 492 ? -8.148 36.25 0.083 1 98.12 492 GLY B N 1
ATOM 9253 C CA . GLY B 1 492 ? -9.328 36.5 0.905 1 98.12 492 GLY B CA 1
ATOM 9254 C C . GLY B 1 492 ? -10.008 35.219 1.375 1 98.12 492 GLY B C 1
ATOM 9255 O O . GLY B 1 492 ? -10.852 35.281 2.27 1 98.12 492 GLY B O 1
ATOM 9256 N N . LYS B 1 493 ? -9.648 34.156 0.829 1 98.5 493 LYS B N 1
ATOM 9257 C CA . LYS B 1 493 ? -10.203 32.875 1.298 1 98.5 493 LYS B CA 1
ATOM 9258 C C . LYS B 1 493 ? -9.602 32.5 2.641 1 98.5 493 LYS B C 1
ATOM 9260 O O . LYS B 1 493 ? -8.531 32.969 3.018 1 98.5 493 LYS B O 1
ATOM 9265 N N . VAL B 1 494 ? -10.336 31.656 3.355 1 98.56 494 VAL B N 1
ATOM 9266 C CA . VAL B 1 494 ? -9.891 31.219 4.672 1 98.56 494 VAL B CA 1
ATOM 9267 C C . VAL B 1 494 ? -9.656 29.703 4.664 1 98.56 494 VAL B C 1
ATOM 9269 O O . VAL B 1 494 ? -10.578 28.938 4.395 1 98.56 494 VAL B O 1
ATOM 9272 N N . ALA B 1 495 ? -8.461 29.375 4.945 1 98.5 495 ALA B N 1
ATOM 9273 C CA . ALA B 1 495 ? -8.109 27.953 5.027 1 98.5 495 ALA B CA 1
ATOM 9274 C C . ALA B 1 495 ? -8.266 27.438 6.453 1 98.5 495 ALA B C 1
ATOM 9276 O O . ALA B 1 495 ? -7.895 28.109 7.414 1 98.5 495 ALA B O 1
ATOM 9277 N N . ILE B 1 496 ? -8.82 26.234 6.637 1 98.56 496 ILE B N 1
ATOM 9278 C CA . ILE B 1 496 ? -9.117 25.594 7.922 1 98.56 496 ILE B CA 1
ATOM 9279 C C . ILE B 1 496 ? -8.383 24.266 8.023 1 98.56 496 ILE B C 1
ATOM 9281 O O . ILE B 1 496 ? -8.547 23.391 7.156 1 98.56 496 ILE B O 1
ATOM 9285 N N . PHE B 1 497 ? -7.629 24.094 9.078 1 98.25 497 PHE B N 1
ATOM 9286 C CA . PHE B 1 497 ? -6.785 22.906 9.18 1 98.25 497 PHE B CA 1
ATOM 9287 C C . PHE B 1 497 ? -7.059 22.156 10.477 1 98.25 497 PHE B C 1
ATOM 9289 O O . PHE B 1 497 ? -7.258 22.766 11.531 1 98.25 497 PHE B O 1
ATOM 9296 N N . GLY B 1 498 ? -7.02 20.828 10.391 1 97.94 498 GLY B N 1
ATOM 9297 C CA . GLY B 1 498 ? -6.969 19.953 11.547 1 97.94 498 GLY B CA 1
ATOM 9298 C C . GLY B 1 498 ? -8.242 19.969 12.367 1 97.94 498 GLY B C 1
ATOM 9299 O O . GLY B 1 498 ? -9.32 20.266 11.844 1 97.94 498 GLY B O 1
ATOM 9300 N N . GLY B 1 499 ? -8.062 19.578 13.617 1 97.75 499 GLY B N 1
ATOM 9301 C CA . GLY B 1 499 ? -9.164 19.453 14.562 1 97.75 499 GLY B CA 1
ATOM 9302 C C . GLY B 1 499 ? -9.648 18.031 14.734 1 97.75 499 GLY B C 1
ATOM 9303 O O . GLY B 1 499 ? -9.125 17.109 14.102 1 97.75 499 GLY B O 1
ATOM 9304 N N . GLN B 1 500 ? -10.57 17.891 15.656 1 96.81 500 GLN B N 1
ATOM 9305 C CA . GLN B 1 500 ? -11.156 16.578 15.93 1 96.81 500 GLN B CA 1
ATOM 9306 C C . GLN B 1 500 ? -12.633 16.703 16.297 1 96.81 500 GLN B C 1
ATOM 9308 O O . GLN B 1 500 ? -13.117 17.812 16.594 1 96.81 500 GLN B O 1
ATOM 9313 N N . GLN B 1 501 ? -13.32 15.656 16.266 1 96.31 501 GLN B N 1
ATOM 9314 C CA . GLN B 1 501 ? -14.766 15.656 16.453 1 96.31 501 GLN B CA 1
ATOM 9315 C C . GLN B 1 501 ? -15.117 15.703 17.938 1 96.31 501 GLN B C 1
ATOM 9317 O O . GLN B 1 501 ? -16.172 16.219 18.312 1 96.31 501 GLN B O 1
ATOM 9322 N N . PHE B 1 502 ? -14.336 15.156 18.734 1 95.5 502 PHE B N 1
ATOM 9323 C CA . PHE B 1 502 ? -14.5 15.141 20.188 1 95.5 502 PHE B CA 1
ATOM 9324 C C . PHE B 1 502 ? -13.25 15.68 20.875 1 95.5 502 PHE B C 1
ATOM 9326 O O . PHE B 1 502 ? -12.18 15.07 20.797 1 95.5 502 PHE B O 1
ATOM 9333 N N . GLY B 1 503 ? -13.5 16.797 21.578 1 92.5 503 GLY B N 1
ATOM 9334 C CA . GLY B 1 503 ? -12.352 17.516 22.109 1 92.5 503 GLY B CA 1
ATOM 9335 C C . GLY B 1 503 ? -11.828 16.922 23.406 1 92.5 503 GLY B C 1
ATOM 9336 O O . GLY B 1 503 ? -12.531 16.922 24.422 1 92.5 503 GLY B O 1
ATOM 9337 N N . ILE B 1 504 ? -10.648 16.375 23.297 1 90.25 504 ILE B N 1
ATOM 9338 C CA . ILE B 1 504 ? -9.875 15.938 24.453 1 90.25 504 ILE B CA 1
ATOM 9339 C C . ILE B 1 504 ? -8.406 16.312 24.266 1 90.25 504 ILE B C 1
ATOM 9341 O O . ILE B 1 504 ? -7.77 15.898 23.297 1 90.25 504 ILE B O 1
ATOM 9345 N N . ALA B 1 505 ? -7.914 17.141 25.188 1 88.38 505 ALA B N 1
ATOM 9346 C CA . ALA B 1 505 ? -6.504 17.516 25.109 1 88.38 505 ALA B CA 1
ATOM 9347 C C . ALA B 1 505 ? -5.605 16.281 25.047 1 88.38 505 ALA B C 1
ATOM 9349 O O . ALA B 1 505 ? -5.855 15.289 25.75 1 88.38 505 ALA B O 1
ATOM 9350 N N . PHE B 1 506 ? -4.621 16.266 24.188 1 90.19 506 PHE B N 1
ATOM 9351 C CA . PHE B 1 506 ? -3.568 15.258 24.016 1 90.19 506 PHE B CA 1
ATOM 9352 C C . PHE B 1 506 ? -4.148 13.938 23.531 1 90.19 506 PHE B C 1
ATOM 9354 O O . PHE B 1 506 ? -3.525 12.891 23.688 1 90.19 506 PHE B O 1
ATOM 9361 N N . ASN B 1 507 ? -5.359 13.961 23.062 1 90.81 507 ASN B N 1
ATOM 9362 C CA . ASN B 1 507 ? -5.984 12.828 22.375 1 90.81 507 ASN B CA 1
ATOM 9363 C C . ASN B 1 507 ? -5.855 12.945 20.859 1 90.81 507 ASN B C 1
ATOM 9365 O O . ASN B 1 507 ? -5.996 14.031 20.312 1 90.81 507 ASN B O 1
ATOM 9369 N N . GLU B 1 508 ? -5.5 11.875 20.219 1 93.44 508 GLU B N 1
ATOM 9370 C CA . GLU B 1 508 ? -5.301 11.906 18.781 1 93.44 508 GLU B CA 1
ATOM 9371 C C . GLU B 1 508 ? -6.312 11.023 18.062 1 93.44 508 GLU B C 1
ATOM 9373 O O . GLU B 1 508 ? -5.977 10.359 17.078 1 93.44 508 GLU B O 1
ATOM 9378 N N . GLU B 1 509 ? -7.52 10.922 18.531 1 92.38 509 GLU B N 1
ATOM 9379 C CA . GLU B 1 509 ? -8.602 10.172 17.906 1 92.38 509 GLU B CA 1
ATOM 9380 C C . GLU B 1 509 ? -9.641 11.102 17.281 1 92.38 509 GLU B C 1
ATOM 9382 O O . GLU B 1 509 ? -9.672 12.297 17.594 1 92.38 509 GLU B O 1
ATOM 9387 N N . ASN B 1 510 ? -10.445 10.578 16.344 1 94.19 510 ASN B N 1
ATOM 9388 C CA . ASN B 1 510 ? -11.5 11.32 15.672 1 94.19 510 ASN B CA 1
ATOM 9389 C C . ASN B 1 510 ? -10.953 12.562 14.977 1 94.19 510 ASN B C 1
ATOM 9391 O O . ASN B 1 510 ? -11.562 13.633 15.031 1 94.19 510 ASN B O 1
ATOM 9395 N N . VAL B 1 511 ? -9.805 12.406 14.359 1 96.31 511 VAL B N 1
ATOM 9396 C CA . VAL B 1 511 ? -9.055 13.516 13.773 1 96.31 511 VAL B CA 1
ATOM 9397 C C . VAL B 1 511 ? -9.664 13.906 12.43 1 96.31 511 VAL B C 1
ATOM 9399 O O . VAL B 1 511 ? -10.109 13.039 11.672 1 96.31 511 VAL B O 1
ATOM 9402 N N . GLN B 1 512 ? -9.727 15.18 12.195 1 97.5 512 GLN B N 1
ATOM 9403 C CA . GLN B 1 512 ? -10.078 15.68 10.867 1 97.5 512 GLN B CA 1
ATOM 9404 C C . GLN B 1 512 ? -8.836 15.891 10.008 1 97.5 512 GLN B C 1
ATOM 9406 O O . GLN B 1 512 ? -8.133 16.891 10.156 1 97.5 512 GLN B O 1
ATOM 9411 N N . PHE B 1 513 ? -8.641 15.062 9 1 97.56 513 PHE B N 1
ATOM 9412 C CA . PHE B 1 513 ? -7.438 15.109 8.18 1 97.56 513 PHE B CA 1
ATOM 9413 C C . PHE B 1 513 ? -7.66 15.961 6.934 1 97.56 513 PHE B C 1
ATOM 9415 O O . PHE B 1 513 ? -6.699 16.359 6.273 1 97.56 513 PHE B O 1
ATOM 9422 N N . VAL B 1 514 ? -8.883 16.234 6.594 1 98 514 VAL B N 1
ATOM 9423 C CA . VAL B 1 514 ? -9.203 16.969 5.371 1 98 514 VAL B CA 1
ATOM 9424 C C . VAL B 1 514 ? -9.422 18.438 5.691 1 98 514 VAL B C 1
ATOM 9426 O O . VAL B 1 514 ? -10.438 18.812 6.301 1 98 514 VAL B O 1
ATOM 9429 N N . PRO B 1 515 ? -8.523 19.312 5.254 1 98.44 515 PRO B N 1
ATOM 9430 C CA . PRO B 1 515 ? -8.766 20.75 5.418 1 98.44 515 PRO B CA 1
ATOM 9431 C C . PRO B 1 515 ? -9.906 21.266 4.547 1 98.44 515 PRO B C 1
ATOM 9433 O O . PRO B 1 515 ? -10.367 20.547 3.65 1 98.44 515 PRO B O 1
ATOM 9436 N N . GLU B 1 516 ? -10.344 22.484 4.914 1 98.25 516 GLU B N 1
ATOM 9437 C CA . GLU B 1 516 ? -11.359 23.172 4.117 1 98.25 516 GLU B CA 1
ATOM 9438 C C . GLU B 1 516 ? -10.953 24.609 3.822 1 98.25 516 GLU B C 1
ATOM 9440 O O . GLU B 1 516 ? -10.109 25.188 4.52 1 98.25 516 GLU B O 1
ATOM 9445 N N . ILE B 1 517 ? -11.531 25.047 2.814 1 98.38 517 ILE B N 1
ATOM 9446 C CA . ILE B 1 517 ? -11.367 26.469 2.488 1 98.38 517 ILE B CA 1
ATOM 9447 C C . ILE B 1 517 ? -12.734 27.125 2.338 1 98.38 517 ILE B C 1
ATOM 9449 O O . ILE B 1 517 ? -13.625 26.578 1.684 1 98.38 517 ILE B O 1
ATOM 9453 N N . TYR B 1 518 ? -12.945 28.219 3.008 1 98.5 518 TYR B N 1
ATOM 9454 C CA . TYR B 1 518 ? -14.117 29.062 2.816 1 98.5 518 TYR B CA 1
ATOM 9455 C C . TYR B 1 518 ? -13.844 30.141 1.784 1 98.5 518 TYR B C 1
ATOM 9457 O O . TYR B 1 518 ? -12.867 30.891 1.898 1 98.5 518 TYR B O 1
ATOM 9465 N N . ASP B 1 519 ? -14.664 30.219 0.812 1 98.44 519 ASP B N 1
ATOM 9466 C CA . ASP B 1 519 ? -14.617 31.281 -0.2 1 98.44 519 ASP B CA 1
ATOM 9467 C C . ASP B 1 519 ? -15.727 32.312 0.016 1 98.44 519 ASP B C 1
ATOM 9469 O O . ASP B 1 519 ? -16.891 32.031 -0.254 1 98.44 519 ASP B O 1
ATOM 9473 N N . PRO B 1 520 ? -15.352 33.469 0.464 1 97.88 520 PRO B N 1
ATOM 9474 C CA . PRO B 1 520 ? -16.391 34.469 0.738 1 97.88 520 PRO B CA 1
ATOM 9475 C C . PRO B 1 520 ? -17.094 34.969 -0.528 1 97.88 520 PRO B C 1
ATOM 9477 O O . PRO B 1 520 ? -18.203 35.5 -0.458 1 97.88 520 PRO B O 1
ATOM 9480 N N . GLU B 1 521 ? -16.453 34.844 -1.635 1 96.56 521 GLU B N 1
ATOM 9481 C CA . GLU B 1 521 ? -17.078 35.281 -2.885 1 96.56 521 GLU B CA 1
ATOM 9482 C C . GLU B 1 521 ? -18.25 34.375 -3.268 1 96.56 521 GLU B C 1
ATOM 9484 O O . GLU B 1 521 ? -19.297 34.844 -3.68 1 96.56 521 GLU B O 1
ATOM 9489 N N . THR B 1 522 ? -18.062 33.062 -3.141 1 97.44 522 THR B N 1
ATOM 9490 C CA . THR B 1 522 ? -19.109 32.125 -3.486 1 97.44 522 THR B CA 1
ATOM 9491 C C . THR B 1 522 ? -19.875 31.688 -2.238 1 97.44 522 THR B C 1
ATOM 9493 O O . THR B 1 522 ? -20.922 31.047 -2.338 1 97.44 522 THR B O 1
ATOM 9496 N N . ASP B 1 523 ? -19.391 32.062 -1.071 1 98.31 523 ASP B N 1
ATOM 9497 C CA . ASP B 1 523 ? -19.953 31.672 0.219 1 98.31 523 ASP B CA 1
ATOM 9498 C C . ASP B 1 523 ? -20.078 30.156 0.324 1 98.31 523 ASP B C 1
ATOM 9500 O O . ASP B 1 523 ? -21.156 29.625 0.592 1 98.31 523 ASP B O 1
ATOM 9504 N N . THR B 1 524 ? -19.016 29.516 0.063 1 98.25 524 THR B N 1
ATOM 9505 C CA . THR B 1 524 ? -19.016 28.062 0.082 1 98.25 524 THR B CA 1
ATOM 9506 C C . THR B 1 524 ? -17.766 27.531 0.773 1 98.25 524 THR B C 1
ATOM 9508 O O . THR B 1 524 ? -16.75 28.219 0.841 1 98.25 524 THR B O 1
ATOM 9511 N N . PHE B 1 525 ? -17.953 26.344 1.332 1 98.56 525 PHE B N 1
ATOM 9512 C CA . PHE B 1 525 ? -16.828 25.562 1.838 1 98.56 525 PHE B CA 1
ATOM 9513 C C . PHE B 1 525 ? -16.438 24.469 0.848 1 98.56 525 PHE B C 1
ATOM 9515 O O . PHE B 1 525 ? -17.312 23.781 0.302 1 98.56 525 PHE B O 1
ATOM 9522 N N . THR B 1 526 ? -15.148 24.391 0.627 1 98.06 526 THR B N 1
ATOM 9523 C CA . THR B 1 526 ? -14.648 23.328 -0.235 1 98.06 526 THR B CA 1
ATOM 9524 C C . THR B 1 526 ? -13.57 22.516 0.481 1 98.06 526 THR B C 1
ATOM 9526 O O . THR B 1 526 ? -12.727 23.078 1.188 1 98.06 526 THR B O 1
ATOM 9529 N N . LYS B 1 527 ? -13.578 21.172 0.287 1 98 527 LYS B N 1
ATOM 9530 C CA . LYS B 1 527 ? -12.57 20.297 0.876 1 98 527 LYS B CA 1
ATOM 9531 C C . LYS B 1 527 ? -11.25 20.391 0.122 1 98 527 LYS B C 1
ATOM 9533 O O . LYS B 1 527 ? -11.234 20.547 -1.101 1 98 527 LYS B O 1
ATOM 9538 N N . LEU B 1 528 ? -10.188 20.281 0.864 1 98.25 528 LEU B N 1
ATOM 9539 C CA . LEU B 1 528 ? -8.844 20.328 0.292 1 98.25 528 LEU B CA 1
ATOM 9540 C C . LEU B 1 528 ? -8.164 18.969 0.413 1 98.25 528 LEU B C 1
ATOM 9542 O O . LEU B 1 528 ? -8.805 17.984 0.793 1 98.25 528 LEU B O 1
ATOM 9546 N N . GLN B 1 529 ? -6.934 18.906 -0.082 1 97.88 529 GLN B N 1
ATOM 9547 C CA . GLN B 1 529 ? -6.164 17.672 -0.087 1 97.88 529 GLN B CA 1
ATOM 9548 C C . GLN B 1 529 ? -6.012 17.109 1.325 1 97.88 529 GLN B C 1
ATOM 9550 O O . GLN B 1 529 ? -5.574 17.828 2.234 1 97.88 529 GLN B O 1
ATOM 9555 N N . GLN B 1 530 ? -6.332 15.859 1.454 1 97.19 530 GLN B N 1
ATOM 9556 C CA . GLN B 1 530 ? -6.191 15.164 2.727 1 97.19 530 GLN B CA 1
ATOM 9557 C C . GLN B 1 530 ? -4.723 15.062 3.139 1 97.19 530 GLN B C 1
ATOM 9559 O O . GLN B 1 530 ? -3.852 14.828 2.299 1 97.19 530 GLN B O 1
ATOM 9564 N N . ASN B 1 531 ? -4.473 15.273 4.391 1 95.81 531 ASN B N 1
ATOM 9565 C CA . ASN B 1 531 ? -3.152 15 4.949 1 95.81 531 ASN B CA 1
ATOM 9566 C C . ASN B 1 531 ? -3.135 13.68 5.727 1 95.81 531 ASN B C 1
ATOM 9568 O O . ASN B 1 531 ? -4.16 13.008 5.84 1 95.81 531 ASN B O 1
ATOM 9572 N N . ASN B 1 532 ? -1.92 13.266 6.129 1 97.56 532 ASN B N 1
ATOM 9573 C CA . ASN B 1 532 ? -1.761 12.031 6.887 1 97.56 532 ASN B CA 1
ATOM 9574 C C . ASN B 1 532 ? -0.953 12.258 8.164 1 97.56 532 ASN B C 1
ATOM 9576 O O . ASN B 1 532 ? -0.326 11.328 8.68 1 97.56 532 ASN B O 1
ATOM 9580 N N . VAL B 1 533 ? -0.878 13.469 8.688 1 97.75 533 VAL B N 1
ATOM 9581 C CA . VAL B 1 533 ? -0.248 13.812 9.961 1 97.75 533 VAL B CA 1
ATOM 9582 C C . VAL B 1 533 ? -1.286 14.406 10.906 1 97.75 533 VAL B C 1
ATOM 9584 O O . VAL B 1 533 ? -2.02 15.32 10.539 1 97.75 533 VAL B O 1
ATOM 9587 N N . VAL B 1 534 ? -1.338 13.945 12.102 1 97.06 534 VAL B N 1
ATOM 9588 C CA . VAL B 1 534 ? -2.338 14.359 13.086 1 97.06 534 VAL B CA 1
ATOM 9589 C C . VAL B 1 534 ? -2.061 15.797 13.531 1 97.06 534 VAL B C 1
ATOM 9591 O O . VAL B 1 534 ? -0.934 16.125 13.914 1 97.06 534 VAL B O 1
ATOM 9594 N N . ARG B 1 535 ? -3.059 16.609 13.438 1 97.94 535 ARG B N 1
ATOM 9595 C CA . ARG B 1 535 ? -3.021 18 13.906 1 97.94 535 ARG B CA 1
ATOM 9596 C C . ARG B 1 535 ? -4.27 18.328 14.719 1 97.94 535 ARG B C 1
ATOM 9598 O O . ARG B 1 535 ? -5.332 18.594 14.148 1 97.94 535 ARG B O 1
ATOM 9605 N N . VAL B 1 536 ? -4.117 18.344 16.062 1 96.31 536 VAL B N 1
ATOM 9606 C CA . VAL B 1 536 ? -5.246 18.625 16.953 1 96.31 536 VAL B CA 1
ATOM 9607 C C . VAL B 1 536 ? -4.82 19.609 18.031 1 96.31 536 VAL B C 1
ATOM 9609 O O . VAL B 1 536 ? -4.406 20.734 17.734 1 96.31 536 VAL B O 1
ATOM 9612 N N . TYR B 1 537 ? -4.863 19.203 19.297 1 94.62 537 TYR B N 1
ATOM 9613 C CA . TYR B 1 537 ? -4.566 20.094 20.422 1 94.62 537 TYR B CA 1
ATOM 9614 C C . TYR B 1 537 ? -3.133 20.609 20.344 1 94.62 537 TYR B C 1
ATOM 9616 O O . TYR B 1 537 ? -2.195 19.828 20.141 1 94.62 537 TYR B O 1
ATOM 9624 N N . HIS B 1 538 ? -2.9 21.969 20.422 1 95.06 538 HIS B N 1
ATOM 9625 C CA . HIS B 1 538 ? -1.615 22.656 20.453 1 95.06 538 HIS B CA 1
ATOM 9626 C C . HIS B 1 538 ? -1.001 22.719 19.047 1 95.06 538 HIS B C 1
ATOM 9628 O O . HIS B 1 538 ? 0.222 22.766 18.906 1 95.06 538 HIS B O 1
ATOM 9634 N N . THR B 1 539 ? -1.829 22.703 18.062 1 96.44 539 THR B N 1
ATOM 9635 C CA . THR B 1 539 ? -1.402 22.938 16.688 1 96.44 539 THR B CA 1
ATOM 9636 C C . THR B 1 539 ? -1.438 24.422 16.344 1 96.44 539 THR B C 1
ATOM 9638 O O . THR B 1 539 ? -2.293 25.156 16.844 1 96.44 539 THR B O 1
ATOM 9641 N N . VAL B 1 540 ? -0.555 24.812 15.461 1 96.31 540 VAL B N 1
ATOM 9642 C CA . VAL B 1 540 ? -0.549 26.203 15.008 1 96.31 540 VAL B CA 1
ATOM 9643 C C . VAL B 1 540 ? -0.545 26.25 13.484 1 96.31 540 VAL B C 1
ATOM 9645 O O . VAL B 1 540 ? 0.034 25.375 12.828 1 96.31 540 VAL B O 1
ATOM 9648 N N . SER B 1 541 ? -1.184 27.219 12.93 1 96.88 541 SER B N 1
ATOM 9649 C CA . SER B 1 541 ? -1.113 27.562 11.508 1 96.88 541 SER B CA 1
ATOM 9650 C C . SER B 1 541 ? -0.718 29.016 11.297 1 96.88 541 SER B C 1
ATOM 9652 O O . SER B 1 541 ? -1.24 29.906 11.969 1 96.88 541 SER B O 1
ATOM 9654 N N . ILE B 1 542 ? 0.169 29.234 10.398 1 96.31 542 ILE B N 1
ATOM 9655 C CA . ILE B 1 542 ? 0.668 30.578 10.141 1 96.31 542 ILE B CA 1
ATOM 9656 C C . ILE B 1 542 ? 0.841 30.781 8.641 1 96.31 542 ILE B C 1
ATOM 9658 O O . ILE B 1 542 ? 1.39 29.922 7.945 1 96.31 542 ILE B O 1
ATOM 9662 N N . LEU B 1 543 ? 0.349 31.844 8.156 1 96.88 543 LEU B N 1
ATOM 9663 C CA . LEU B 1 543 ? 0.626 32.25 6.773 1 96.88 543 LEU B CA 1
ATOM 9664 C C . LEU B 1 543 ? 2.078 32.688 6.613 1 96.88 543 LEU B C 1
ATOM 9666 O O . LEU B 1 543 ? 2.572 33.5 7.391 1 96.88 543 LEU B O 1
ATOM 9670 N N . LEU B 1 544 ? 2.67 32.156 5.586 1 96.5 544 LEU B N 1
ATOM 9671 C CA . LEU B 1 544 ? 4.059 32.5 5.297 1 96.5 544 LEU B CA 1
ATOM 9672 C C . LEU B 1 544 ? 4.133 33.594 4.258 1 96.5 544 LEU B C 1
ATOM 9674 O O . LEU B 1 544 ? 3.186 33.812 3.494 1 96.5 544 LEU B O 1
ATOM 9678 N N . PRO B 1 545 ? 5.285 34.312 4.227 1 96.56 545 PRO B N 1
ATOM 9679 C CA . PRO B 1 545 ? 5.422 35.406 3.266 1 96.56 545 PRO B CA 1
ATOM 9680 C C . PRO B 1 545 ? 5.309 34.938 1.817 1 96.56 545 PRO B C 1
ATOM 9682 O O . PRO B 1 545 ? 5.004 35.75 0.928 1 96.56 545 PRO B O 1
ATOM 9685 N N . ASP B 1 546 ? 5.508 33.75 1.564 1 96.81 546 ASP B N 1
ATOM 9686 C CA . ASP B 1 546 ? 5.387 33.25 0.199 1 96.81 546 ASP B CA 1
ATOM 9687 C C . ASP B 1 546 ? 3.973 32.75 -0.078 1 96.81 546 ASP B C 1
ATOM 9689 O O . ASP B 1 546 ? 3.746 32 -1.045 1 96.81 546 ASP B O 1
ATOM 9693 N N . ALA B 1 547 ? 3.102 32.969 0.781 1 97.81 547 ALA B N 1
ATOM 9694 C CA . ALA B 1 547 ? 1.668 32.719 0.625 1 97.81 547 ALA B CA 1
ATOM 9695 C C . ALA B 1 547 ? 1.333 31.25 0.792 1 97.81 547 ALA B C 1
ATOM 9697 O O . ALA B 1 547 ? 0.232 30.812 0.448 1 97.81 547 ALA B O 1
ATOM 9698 N N . ARG B 1 548 ? 2.244 30.438 1.213 1 97.25 548 ARG B N 1
ATOM 9699 C CA . ARG B 1 548 ? 1.952 29.094 1.677 1 97.25 548 ARG B CA 1
ATOM 9700 C C . ARG B 1 548 ? 1.629 29.078 3.168 1 97.25 548 ARG B C 1
ATOM 9702 O O . ARG B 1 548 ? 1.683 30.125 3.826 1 97.25 548 ARG B O 1
ATOM 9709 N N . VAL B 1 549 ? 1.26 27.938 3.664 1 97.75 549 VAL B N 1
ATOM 9710 C CA . VAL B 1 549 ? 0.822 27.875 5.055 1 97.75 549 VAL B CA 1
ATOM 9711 C C . VAL B 1 549 ? 1.64 26.828 5.805 1 97.75 549 VAL B C 1
ATOM 9713 O O . VAL B 1 549 ? 1.847 25.719 5.305 1 97.75 549 VAL B O 1
ATOM 9716 N N . LEU B 1 550 ? 2.123 27.219 6.969 1 97.44 550 LEU B N 1
ATOM 9717 C CA . LEU B 1 550 ? 2.686 26.25 7.898 1 97.44 550 LEU B CA 1
ATOM 9718 C C . LEU B 1 550 ? 1.608 25.703 8.828 1 97.44 550 LEU B C 1
ATOM 9720 O O . LEU B 1 550 ? 0.833 26.469 9.406 1 97.44 550 LEU B O 1
ATOM 9724 N N . ASN B 1 551 ? 1.433 24.438 8.961 1 97.94 551 ASN B N 1
ATOM 9725 C CA . ASN B 1 551 ? 0.634 23.703 9.938 1 97.94 551 ASN B CA 1
ATOM 9726 C C . ASN B 1 551 ? 1.507 22.828 10.828 1 97.94 551 ASN B C 1
ATOM 9728 O O . ASN B 1 551 ? 2.035 21.812 10.375 1 97.94 551 ASN B O 1
ATOM 9732 N N . ALA B 1 552 ? 1.675 23.25 12.164 1 97.94 552 ALA B N 1
ATOM 9733 C CA . ALA B 1 552 ? 2.721 22.609 12.961 1 97.94 552 ALA B CA 1
ATOM 9734 C C . ALA B 1 552 ? 2.211 22.281 14.359 1 97.94 552 ALA B C 1
ATOM 9736 O O . ALA B 1 552 ? 1.186 22.797 14.797 1 97.94 552 ALA B O 1
ATOM 9737 N N . GLY B 1 553 ? 2.941 21.312 14.953 1 96.69 553 GLY B N 1
ATOM 9738 C CA . GLY B 1 553 ? 2.771 21.031 16.375 1 96.69 553 GLY B CA 1
ATOM 9739 C C . GLY B 1 553 ? 1.721 19.984 16.656 1 96.69 553 GLY B C 1
ATOM 9740 O O . GLY B 1 553 ? 1.396 19.172 15.773 1 96.69 553 GLY B O 1
ATOM 9741 N N . GLY B 1 554 ? 1.302 20.047 17.891 1 93.69 554 GLY B N 1
ATOM 9742 C CA . GLY B 1 554 ? 0.478 19.031 18.516 1 93.69 554 GLY B CA 1
ATOM 9743 C C . GLY B 1 554 ? 1.148 18.375 19.703 1 93.69 554 GLY B C 1
ATOM 9744 O O . GLY B 1 554 ? 2.322 18 19.641 1 93.69 554 GLY B O 1
ATOM 9745 N N . GLY B 1 555 ? 0.394 18.359 20.75 1 91.94 555 GLY B N 1
ATOM 9746 C CA . GLY B 1 555 ? 0.934 17.703 21.922 1 91.94 555 GLY B CA 1
ATOM 9747 C C . GLY B 1 555 ? 1.586 18.672 22.891 1 91.94 555 GLY B C 1
ATOM 9748 O O . GLY B 1 555 ? 0.997 19.703 23.25 1 91.94 555 GLY B O 1
ATOM 9749 N N . LEU B 1 556 ? 2.826 18.344 23.312 1 91.56 556 LEU B N 1
ATOM 9750 C CA . LEU B 1 556 ? 3.57 18.922 24.422 1 91.56 556 LEU B CA 1
ATOM 9751 C C . LEU B 1 556 ? 3.074 18.375 25.75 1 91.56 556 LEU B C 1
ATOM 9753 O O . LEU B 1 556 ? 2.752 19.141 26.672 1 91.56 556 LEU B O 1
ATOM 9757 N N . CYS B 1 557 ? 2.914 17.156 25.75 1 87.31 557 CYS B N 1
ATOM 9758 C CA . CYS B 1 557 ? 2.318 16.453 26.891 1 87.31 557 CYS B CA 1
ATOM 9759 C C . CYS B 1 557 ? 3.391 15.773 27.734 1 87.31 557 CYS B C 1
ATOM 9761 O O . CYS B 1 557 ? 3.078 14.938 28.578 1 87.31 557 CYS B O 1
ATOM 9763 N N . GLY B 1 558 ? 4.586 16.141 27.469 1 82.25 558 GLY B N 1
ATOM 9764 C CA . GLY B 1 558 ? 5.668 15.461 28.156 1 82.25 558 GLY B CA 1
ATOM 9765 C C . GLY B 1 558 ? 6.023 14.125 27.516 1 82.25 558 GLY B C 1
ATOM 9766 O O . GLY B 1 558 ? 6.18 14.031 26.297 1 82.25 558 GLY B O 1
ATOM 9767 N N . ASN B 1 559 ? 6.266 13.172 28.406 1 80.44 559 ASN B N 1
ATOM 9768 C CA . ASN B 1 559 ? 6.586 11.836 27.906 1 80.44 559 ASN B CA 1
ATOM 9769 C C . ASN B 1 559 ? 5.332 11.07 27.5 1 80.44 559 ASN B C 1
ATOM 9771 O O . ASN B 1 559 ? 4.938 10.117 28.172 1 80.44 559 ASN B O 1
ATOM 9775 N N . CYS B 1 560 ? 4.785 11.562 26.344 1 85.62 560 CYS B N 1
ATOM 9776 C CA . CYS B 1 560 ? 3.559 10.93 25.875 1 85.62 560 CYS B CA 1
ATOM 9777 C C . CYS B 1 560 ? 3.59 10.75 24.359 1 85.62 560 CYS B C 1
ATOM 9779 O O . CYS B 1 560 ? 4.445 11.312 23.688 1 85.62 560 CYS B O 1
ATOM 9781 N N . THR B 1 561 ? 2.594 10.078 23.844 1 89.88 561 THR B N 1
ATOM 9782 C CA . THR B 1 561 ? 2.625 9.625 22.453 1 89.88 561 THR B CA 1
ATOM 9783 C C . THR B 1 561 ? 1.888 10.609 21.547 1 89.88 561 THR B C 1
ATOM 9785 O O . THR B 1 561 ? 1.636 10.305 20.375 1 89.88 561 THR B O 1
ATOM 9788 N N . ALA B 1 562 ? 1.553 11.852 22.047 1 93.12 562 ALA B N 1
ATOM 9789 C CA . ALA B 1 562 ? 0.777 12.789 21.234 1 93.12 562 ALA B CA 1
ATOM 9790 C C . ALA B 1 562 ? 1.662 13.898 20.672 1 93.12 562 ALA B C 1
ATOM 9792 O O . ALA B 1 562 ? 1.19 14.766 19.938 1 93.12 562 ALA B O 1
ATOM 9793 N N . ASN B 1 563 ? 2.959 13.859 20.953 1 94.44 563 ASN B N 1
ATOM 9794 C CA . ASN B 1 563 ? 3.857 14.953 20.609 1 94.44 563 ASN B CA 1
ATOM 9795 C C . ASN B 1 563 ? 4.199 14.938 19.125 1 94.44 563 ASN B C 1
ATOM 9797 O O . ASN B 1 563 ? 4.488 13.883 18.547 1 94.44 563 ASN B O 1
ATOM 9801 N N . HIS B 1 564 ? 4.176 16.047 18.547 1 96.81 564 HIS B N 1
ATOM 9802 C CA . HIS B 1 564 ? 4.625 16.266 17.172 1 96.81 564 HIS B CA 1
ATOM 9803 C C . HIS B 1 564 ? 5.785 17.25 17.125 1 96.81 564 HIS B C 1
ATOM 9805 O O . HIS B 1 564 ? 5.602 18.438 17.391 1 96.81 564 HIS B O 1
ATOM 9811 N N . TYR B 1 565 ? 6.941 16.797 16.734 1 97.12 565 TYR B N 1
ATOM 9812 C CA . TYR B 1 565 ? 8.141 17.625 16.609 1 97.12 565 TYR B CA 1
ATOM 9813 C C . TYR B 1 565 ? 8.312 18.125 15.188 1 97.12 565 TYR B C 1
ATOM 9815 O O . TYR B 1 565 ? 9.398 18.047 14.617 1 97.12 565 TYR B O 1
ATOM 9823 N N . ASP B 1 566 ? 7.191 18.547 14.625 1 98.06 566 ASP B N 1
ATOM 9824 C CA . ASP B 1 566 ? 7.301 18.875 13.211 1 98.06 566 ASP B CA 1
ATOM 9825 C C . ASP B 1 566 ? 6.199 19.859 12.789 1 98.06 566 ASP B C 1
ATOM 9827 O O . ASP B 1 566 ? 5.395 20.281 13.617 1 98.06 566 ASP B O 1
ATOM 9831 N N . GLY B 1 567 ? 6.27 20.312 11.602 1 98.25 567 GLY B N 1
ATOM 9832 C CA . GLY B 1 567 ? 5.254 21.031 10.844 1 98.25 567 GLY B CA 1
ATOM 9833 C C . GLY B 1 567 ? 5.266 20.688 9.367 1 98.25 567 GLY B C 1
ATOM 9834 O O . GLY B 1 567 ? 6.27 20.203 8.844 1 98.25 567 GLY B O 1
ATOM 9835 N N . GLN B 1 568 ? 4.16 20.891 8.734 1 98.25 568 GLN B N 1
ATOM 9836 C CA . GLN B 1 568 ? 4.051 20.672 7.293 1 98.25 568 GLN B CA 1
ATOM 9837 C C . GLN B 1 568 ? 3.715 21.984 6.566 1 98.25 568 GLN B C 1
ATOM 9839 O O . GLN B 1 568 ? 2.957 22.797 7.078 1 98.25 568 GLN B O 1
ATOM 9844 N N . ILE B 1 569 ? 4.266 22.031 5.379 1 98 569 ILE B N 1
ATOM 9845 C CA . ILE B 1 569 ? 3.902 23.141 4.504 1 98 569 ILE B CA 1
ATOM 9846 C C . ILE B 1 569 ? 2.729 22.734 3.615 1 98 569 ILE B C 1
ATOM 9848 O O . ILE B 1 569 ? 2.732 21.656 3.027 1 98 569 ILE B O 1
ATOM 9852 N N . PHE B 1 570 ? 1.772 23.562 3.592 1 98.31 570 PHE B N 1
ATOM 9853 C CA . PHE B 1 570 ? 0.676 23.406 2.645 1 98.31 570 PHE B CA 1
ATOM 9854 C C . PHE B 1 570 ? 0.747 24.469 1.549 1 98.31 570 PHE B C 1
ATOM 9856 O O . PHE B 1 570 ? 0.794 25.656 1.837 1 98.31 570 PHE B O 1
ATOM 9863 N N . THR B 1 571 ? 0.742 24.016 0.288 1 98.44 571 THR B N 1
ATOM 9864 C CA . THR B 1 571 ? 0.686 24.906 -0.868 1 98.44 571 THR B CA 1
ATOM 9865 C C . THR B 1 571 ? -0.739 25 -1.406 1 98.44 571 THR B C 1
ATOM 9867 O O . THR B 1 571 ? -1.266 24.031 -1.963 1 98.44 571 THR B O 1
ATOM 9870 N N . PRO B 1 572 ? -1.318 26.172 -1.239 1 98.44 572 PRO B N 1
ATOM 9871 C CA . PRO B 1 572 ? -2.695 26.328 -1.714 1 98.44 572 PRO B CA 1
ATOM 9872 C C . PRO B 1 572 ? -2.812 26.203 -3.232 1 98.44 572 PRO B C 1
ATOM 9874 O O . PRO B 1 572 ? -1.844 26.453 -3.951 1 98.44 572 PRO B O 1
ATOM 9877 N N . PRO B 1 573 ? -4 25.938 -3.732 1 97.5 573 PRO B N 1
ATOM 9878 C CA . PRO B 1 573 ? -4.227 25.703 -5.16 1 97.5 573 PRO B CA 1
ATOM 9879 C C . PRO B 1 573 ? -3.869 26.922 -6.02 1 97.5 573 PRO B C 1
ATOM 9881 O O . PRO B 1 573 ? -3.441 26.766 -7.164 1 97.5 573 PRO B O 1
ATOM 9884 N N . TYR B 1 574 ? -4.02 28.156 -5.535 1 97.88 574 TYR B N 1
ATOM 9885 C CA . TYR B 1 574 ? -3.797 29.344 -6.344 1 97.88 574 TYR B CA 1
ATOM 9886 C C . TYR B 1 574 ? -2.334 29.469 -6.75 1 97.88 574 TYR B C 1
ATOM 9888 O O . TYR B 1 574 ? -1.99 30.25 -7.637 1 97.88 574 TYR B O 1
ATOM 9896 N N . LEU B 1 575 ? -1.504 28.656 -6.133 1 98.44 575 LEU B N 1
ATOM 9897 C CA . LEU B 1 575 ? -0.083 28.703 -6.457 1 98.44 575 LEU B CA 1
ATOM 9898 C C . LEU B 1 575 ? 0.286 27.594 -7.438 1 98.44 575 LEU B C 1
ATOM 9900 O O . LEU B 1 575 ? 1.45 27.469 -7.824 1 98.44 575 LEU B O 1
ATOM 9904 N N . LEU B 1 576 ? -0.66 26.797 -7.82 1 97.88 576 LEU B N 1
ATOM 9905 C CA . LEU B 1 576 ? -0.347 25.594 -8.57 1 97.88 576 LEU B CA 1
ATOM 9906 C C . LEU B 1 576 ? -1.089 25.578 -9.898 1 97.88 576 LEU B C 1
ATOM 9908 O O . LEU B 1 576 ? -2.227 26.031 -9.992 1 97.88 576 LEU B O 1
ATOM 9912 N N . THR B 1 577 ? -0.457 24.984 -10.891 1 95.44 577 THR B N 1
ATOM 9913 C CA . THR B 1 577 ? -1.148 24.625 -12.125 1 95.44 577 THR B CA 1
ATOM 9914 C C . THR B 1 577 ? -1.984 23.375 -11.93 1 95.44 577 THR B C 1
ATOM 9916 O O . THR B 1 577 ? -1.878 22.703 -10.898 1 95.44 577 THR B O 1
ATOM 9919 N N . PRO B 1 578 ? -2.742 23.078 -12.922 1 91.25 578 PRO B N 1
ATOM 9920 C CA . PRO B 1 578 ? -3.527 21.844 -12.805 1 91.25 578 PRO B CA 1
ATOM 9921 C C . PRO B 1 578 ? -2.652 20.594 -12.688 1 91.25 578 PRO B C 1
ATOM 9923 O O . PRO B 1 578 ? -3.076 19.594 -12.102 1 91.25 578 PRO B O 1
ATOM 9926 N N . SER B 1 579 ? -1.469 20.641 -13.195 1 91.5 579 SER B N 1
ATOM 9927 C CA . SER B 1 579 ? -0.559 19.5 -13.133 1 91.5 579 SER B CA 1
ATOM 9928 C C . SER B 1 579 ? 0.255 19.516 -11.844 1 91.5 579 SER B C 1
ATOM 9930 O O . SER B 1 579 ? 1.02 18.594 -11.578 1 91.5 579 SER B O 1
ATOM 9932 N N . GLY B 1 580 ? 0.084 20.531 -11.062 1 92.62 580 GLY B N 1
ATOM 9933 C CA . GLY B 1 580 ? 0.745 20.562 -9.766 1 92.62 580 GLY B CA 1
ATOM 9934 C C . GLY B 1 580 ? 2.049 21.344 -9.789 1 92.62 580 GLY B C 1
ATOM 9935 O O . GLY B 1 580 ? 2.752 21.406 -8.781 1 92.62 580 GLY B O 1
ATOM 9936 N N . GLN B 1 581 ? 2.387 21.938 -10.898 1 94 581 GLN B N 1
ATOM 9937 C CA . GLN B 1 581 ? 3.582 22.766 -10.984 1 94 581 GLN B CA 1
ATOM 9938 C C . GLN B 1 581 ? 3.322 24.156 -10.43 1 94 581 GLN B C 1
ATOM 9940 O O . GLN B 1 581 ? 2.195 24.656 -10.492 1 94 581 GLN B O 1
ATOM 9945 N N . PRO B 1 582 ? 4.379 24.812 -9.922 1 96.31 582 PRO B N 1
ATOM 9946 C CA . PRO B 1 582 ? 4.188 26.188 -9.453 1 96.31 582 PRO B CA 1
ATOM 9947 C C . PRO B 1 582 ? 3.793 27.156 -10.57 1 96.31 582 PRO B C 1
ATOM 9949 O O . PRO B 1 582 ? 4.359 27.094 -11.672 1 96.31 582 PRO B O 1
ATOM 9952 N N . ARG B 1 583 ? 2.896 28 -10.273 1 97.19 583 ARG B N 1
ATOM 9953 C CA . ARG B 1 583 ? 2.52 29.047 -11.211 1 97.19 583 ARG B CA 1
ATOM 9954 C C . ARG B 1 583 ? 3.525 30.203 -11.188 1 97.19 583 ARG B C 1
ATOM 9956 O O . ARG B 1 583 ? 4.117 30.484 -10.148 1 97.19 583 ARG B O 1
ATOM 9963 N N . PRO B 1 584 ? 3.699 30.844 -12.406 1 96.38 584 PRO B N 1
ATOM 9964 C CA . PRO B 1 584 ? 4.445 32.094 -12.336 1 96.38 584 PRO B CA 1
ATOM 9965 C C . PRO B 1 584 ? 3.762 33.156 -11.453 1 96.38 584 PRO B C 1
ATOM 9967 O O . PRO B 1 584 ? 2.535 33.281 -11.492 1 96.38 584 PRO B O 1
ATOM 9970 N N . ARG B 1 585 ? 4.555 33.875 -10.664 1 97.88 585 ARG B N 1
ATOM 9971 C CA . ARG B 1 585 ? 4.016 34.844 -9.711 1 97.88 585 ARG B CA 1
ATOM 9972 C C . ARG B 1 585 ? 4.414 36.25 -10.094 1 97.88 585 ARG B C 1
ATOM 9974 O O . ARG B 1 585 ? 5.508 36.5 -10.609 1 97.88 585 ARG B O 1
ATOM 9981 N N . PRO B 1 586 ? 3.551 37.188 -9.883 1 97.56 586 PRO B N 1
ATOM 9982 C CA . PRO B 1 586 ? 4.023 38.594 -9.961 1 97.56 586 PRO B CA 1
ATOM 9983 C C . PRO B 1 586 ? 5.035 38.938 -8.875 1 97.56 586 PRO B C 1
ATOM 9985 O O . PRO B 1 586 ? 5.059 38.281 -7.82 1 97.56 586 PRO B O 1
ATOM 9988 N N . GLU B 1 587 ? 5.891 39.906 -9.188 1 97.62 587 GLU B N 1
ATOM 9989 C CA . GLU B 1 587 ? 6.898 40.344 -8.227 1 97.62 587 GLU B CA 1
ATOM 9990 C C . GLU B 1 587 ? 6.855 41.844 -8.031 1 97.62 587 GLU B C 1
ATOM 9992 O O . GLU B 1 587 ? 6.68 42.594 -8.984 1 97.62 587 GLU B O 1
ATOM 9997 N N . ILE B 1 588 ? 6.914 42.219 -6.812 1 97.06 588 ILE B N 1
ATOM 9998 C CA . ILE B 1 588 ? 7.113 43.625 -6.516 1 97.06 588 ILE B CA 1
ATOM 9999 C C . ILE B 1 588 ? 8.578 44 -6.723 1 97.06 588 ILE B C 1
ATOM 10001 O O . ILE B 1 588 ? 9.453 43.531 -5.98 1 97.06 588 ILE B O 1
ATOM 10005 N N . ILE B 1 589 ? 8.812 44.875 -7.633 1 95.25 589 ILE B N 1
ATOM 10006 C CA . ILE B 1 589 ? 10.18 45.094 -8.078 1 95.25 589 ILE B CA 1
ATOM 10007 C C . ILE B 1 589 ? 10.766 46.312 -7.348 1 95.25 589 ILE B C 1
ATOM 10009 O O . ILE B 1 589 ? 11.945 46.312 -6.996 1 95.25 589 ILE B O 1
ATOM 10013 N N . SER B 1 590 ? 9.961 47.375 -7.27 1 92 590 SER B N 1
ATOM 10014 C CA . SER B 1 590 ? 10.5 48.594 -6.664 1 92 590 SER B CA 1
ATOM 10015 C C . SER B 1 590 ? 9.383 49.531 -6.203 1 92 590 SER B C 1
ATOM 10017 O O . SER B 1 590 ? 8.203 49.25 -6.449 1 92 590 SER B O 1
ATOM 10019 N N . GLY B 1 591 ? 9.867 50.562 -5.422 1 93.25 591 GLY B N 1
ATOM 10020 C CA . GLY B 1 591 ? 8.969 51.656 -5.105 1 93.25 591 GLY B CA 1
ATOM 10021 C C . GLY B 1 591 ? 8.453 51.625 -3.682 1 93.25 591 GLY B C 1
ATOM 10022 O O . GLY B 1 591 ? 7.98 52.625 -3.156 1 93.25 591 GLY B O 1
ATOM 10023 N N . LEU B 1 592 ? 8.523 50.5 -3.078 1 94.19 592 LEU B N 1
ATOM 10024 C CA . LEU B 1 592 ? 7.977 50.406 -1.731 1 94.19 592 LEU B CA 1
ATOM 10025 C C . LEU B 1 592 ? 9.062 50.594 -0.683 1 94.19 592 LEU B C 1
ATOM 10027 O O . LEU B 1 592 ? 10.172 50.094 -0.821 1 94.19 592 LEU B O 1
ATOM 10031 N N . GLN B 1 593 ? 8.648 51.312 0.337 1 91.38 593 GLN B N 1
ATOM 10032 C CA . GLN B 1 593 ? 9.516 51.5 1.501 1 91.38 593 GLN B CA 1
ATOM 10033 C C . GLN B 1 593 ? 9.195 50.469 2.58 1 91.38 593 GLN B C 1
ATOM 10035 O O . GLN B 1 593 ? 8.164 49.781 2.527 1 91.38 593 GLN B O 1
ATOM 10040 N N . ASP B 1 594 ? 10.125 50.438 3.516 1 91.81 594 ASP B N 1
ATOM 10041 C CA . ASP B 1 594 ? 9.938 49.5 4.609 1 91.81 594 ASP B CA 1
ATOM 10042 C C . ASP B 1 594 ? 8.922 50 5.625 1 91.81 594 ASP B C 1
ATOM 10044 O O . ASP B 1 594 ? 8.391 49.25 6.426 1 91.81 594 ASP B O 1
ATOM 10048 N N . HIS B 1 595 ? 8.703 51.312 5.539 1 93.31 595 HIS B N 1
ATOM 10049 C CA . HIS B 1 595 ? 7.773 51.938 6.469 1 93.31 595 HIS B CA 1
ATOM 10050 C C . HIS B 1 595 ? 6.715 52.75 5.727 1 93.31 595 HIS B C 1
ATOM 10052 O O . HIS B 1 595 ? 7.012 53.375 4.707 1 93.31 595 HIS B O 1
ATOM 10058 N N . ALA B 1 596 ? 5.523 52.688 6.188 1 95.56 596 ALA B N 1
ATOM 10059 C CA . ALA B 1 596 ? 4.406 53.5 5.695 1 95.56 596 ALA B CA 1
ATOM 10060 C C . ALA B 1 596 ? 3.52 53.969 6.844 1 95.56 596 ALA B C 1
ATOM 10062 O O . ALA B 1 596 ? 3.713 53.562 7.992 1 95.56 596 ALA B O 1
ATOM 10063 N N . VAL B 1 597 ? 2.646 54.875 6.562 1 95.62 597 VAL B N 1
ATOM 10064 C CA . VAL B 1 597 ? 1.748 55.438 7.578 1 95.62 597 VAL B CA 1
ATOM 10065 C C . VAL B 1 597 ? 0.301 55.094 7.215 1 95.62 597 VAL B C 1
ATOM 10067 O O . VAL B 1 597 ? -0.05 55.031 6.035 1 95.62 597 VAL B O 1
ATOM 10070 N N . VAL B 1 598 ? -0.43 54.938 8.25 1 96.88 598 VAL B N 1
ATOM 10071 C CA . VAL B 1 598 ? -1.86 54.719 8.055 1 96.88 598 VAL B CA 1
ATOM 10072 C C . VAL B 1 598 ? -2.434 55.812 7.156 1 96.88 598 VAL B C 1
ATOM 10074 O O . VAL B 1 598 ? -2.148 57 7.344 1 96.88 598 VAL B O 1
ATOM 10077 N N . GLY B 1 599 ? -3.164 55.375 6.145 1 96.44 599 GLY B N 1
ATOM 10078 C CA . GLY B 1 599 ? -3.818 56.312 5.254 1 96.44 599 GLY B CA 1
ATOM 10079 C C . GLY B 1 599 ? -2.943 56.75 4.09 1 96.44 599 GLY B C 1
ATOM 10080 O O . GLY B 1 599 ? -3.416 57.406 3.16 1 96.44 599 GLY B O 1
ATOM 10081 N N . SER B 1 600 ? -1.742 56.375 4.047 1 96.19 600 SER B N 1
ATOM 10082 C CA . SER B 1 600 ? -0.828 56.812 3 1 96.19 600 SER B CA 1
ATOM 10083 C C . SER B 1 600 ? -1.084 56.094 1.688 1 96.19 600 SER B C 1
ATOM 10085 O O . SER B 1 600 ? -1.791 55.062 1.664 1 96.19 600 SER B O 1
ATOM 10087 N N . THR B 1 601 ? -0.564 56.688 0.662 1 97.25 601 THR B N 1
ATOM 10088 C CA . THR B 1 601 ? -0.636 56.094 -0.659 1 97.25 601 THR B CA 1
ATOM 10089 C C . THR B 1 601 ? 0.69 55.406 -1.02 1 97.25 601 THR B C 1
ATOM 10091 O O . THR B 1 601 ? 1.747 56.062 -0.942 1 97.25 601 THR B O 1
ATOM 10094 N N . LEU B 1 602 ? 0.648 54.188 -1.414 1 97.56 602 LEU B N 1
ATOM 10095 C CA . LEU B 1 602 ? 1.819 53.438 -1.853 1 97.56 602 LEU B CA 1
ATOM 10096 C C . LEU B 1 602 ? 1.946 53.469 -3.373 1 97.56 602 LEU B C 1
ATOM 10098 O O . LEU B 1 602 ? 0.942 53.406 -4.086 1 97.56 602 LEU B O 1
ATOM 10102 N N . ARG B 1 603 ? 3.121 53.562 -3.85 1 96.5 603 ARG B N 1
ATOM 10103 C CA . ARG B 1 603 ? 3.459 53.5 -5.266 1 96.5 603 ARG B CA 1
ATOM 10104 C C . ARG B 1 603 ? 4.559 52.469 -5.504 1 96.5 603 ARG B C 1
ATOM 10106 O O . ARG B 1 603 ? 5.566 52.438 -4.789 1 96.5 603 ARG B O 1
ATOM 10113 N N . PHE B 1 604 ? 4.324 51.625 -6.461 1 96.75 604 PHE B N 1
ATOM 10114 C CA . PHE B 1 604 ? 5.293 50.531 -6.668 1 96.75 604 PHE B CA 1
ATOM 10115 C C . PHE B 1 604 ? 5.207 50 -8.094 1 96.75 604 PHE B C 1
ATOM 10117 O O . PHE B 1 604 ? 4.266 50.312 -8.82 1 96.75 604 PHE B O 1
ATOM 10124 N N . ARG B 1 605 ? 6.219 49.25 -8.43 1 97.06 605 ARG B N 1
ATOM 10125 C CA . ARG B 1 605 ? 6.312 48.594 -9.734 1 97.06 605 ARG B CA 1
ATOM 10126 C C . ARG B 1 605 ? 6.344 47.094 -9.586 1 97.06 605 ARG B C 1
ATOM 10128 O O . ARG B 1 605 ? 6.961 46.562 -8.656 1 97.06 605 ARG B O 1
ATOM 10135 N N . THR B 1 606 ? 5.68 46.469 -10.484 1 97.19 606 THR B N 1
ATOM 10136 C CA . THR B 1 606 ? 5.668 45 -10.477 1 97.19 606 THR B CA 1
ATOM 10137 C C . THR B 1 606 ? 6.281 44.469 -11.766 1 97.19 606 THR B C 1
ATOM 10139 O O . THR B 1 606 ? 6.473 45.188 -12.734 1 97.19 606 THR B O 1
ATOM 10142 N N . SER B 1 607 ? 6.703 43.188 -11.773 1 95.62 607 SER B N 1
ATOM 10143 C CA . SER B 1 607 ? 7.301 42.5 -12.922 1 95.62 607 SER B CA 1
ATOM 10144 C C . SER B 1 607 ? 6.277 42.281 -14.031 1 95.62 607 SER B C 1
ATOM 10146 O O . SER B 1 607 ? 6.637 42.156 -15.203 1 95.62 607 SER B O 1
ATOM 10148 N N . GLY B 1 608 ? 4.992 42.188 -13.703 1 94.56 608 GLY B N 1
ATOM 10149 C CA . GLY B 1 608 ? 3.887 41.969 -14.617 1 94.56 608 GLY B CA 1
ATOM 10150 C C . GLY B 1 608 ? 2.588 42.594 -14.148 1 94.56 608 GLY B C 1
ATOM 10151 O O . GLY B 1 608 ? 2.547 43.219 -13.094 1 94.56 608 GLY B O 1
ATOM 10152 N N . PRO B 1 609 ? 1.569 42.438 -15.008 1 94.75 609 PRO B N 1
ATOM 10153 C CA . PRO B 1 609 ? 0.286 43.031 -14.617 1 94.75 609 PRO B CA 1
ATOM 10154 C C . PRO B 1 609 ? -0.316 42.375 -13.375 1 94.75 609 PRO B C 1
ATOM 10156 O O . PRO B 1 609 ? -0.179 41.156 -13.188 1 94.75 609 PRO B O 1
ATOM 10159 N N . ILE B 1 610 ? -0.904 43.188 -12.547 1 97.31 610 ILE B N 1
ATOM 10160 C CA . ILE B 1 610 ? -1.618 42.719 -11.375 1 97.31 610 ILE B CA 1
ATOM 10161 C C . ILE B 1 610 ? -3.062 43.188 -11.406 1 97.31 610 ILE B C 1
ATOM 10163 O O . ILE B 1 610 ? -3.395 44.125 -12.156 1 97.31 610 ILE B O 1
ATOM 10167 N N . SER B 1 611 ? -3.938 42.531 -10.625 1 96.56 611 SER B N 1
ATOM 10168 C CA . SER B 1 611 ? -5.355 42.875 -10.602 1 96.56 611 SER B CA 1
ATOM 10169 C C . SER B 1 611 ? -5.773 43.406 -9.227 1 96.56 611 SER B C 1
ATOM 10171 O O . SER B 1 611 ? -6.672 44.25 -9.125 1 96.56 611 SER B O 1
ATOM 10173 N N . THR B 1 612 ? -5.219 42.875 -8.219 1 97.31 612 THR B N 1
ATOM 10174 C CA . THR B 1 612 ? -5.562 43.281 -6.859 1 97.31 612 THR B CA 1
ATOM 10175 C C . THR B 1 612 ? -4.34 43.188 -5.945 1 97.31 612 THR B C 1
ATOM 10177 O O . THR B 1 612 ? -3.279 42.719 -6.363 1 97.31 612 THR B O 1
ATOM 10180 N N . ALA B 1 613 ? -4.469 43.688 -4.773 1 98.5 613 ALA B N 1
ATOM 10181 C CA . ALA B 1 613 ? -3.484 43.562 -3.697 1 98.5 613 ALA B CA 1
ATOM 10182 C C . ALA B 1 613 ? -4.168 43.375 -2.346 1 98.5 613 ALA B C 1
ATOM 10184 O O . ALA B 1 613 ? -5.387 43.531 -2.232 1 98.5 613 ALA B O 1
ATOM 10185 N N . SER B 1 614 ? -3.436 42.969 -1.439 1 98.69 614 SER B N 1
ATOM 10186 C CA . SER B 1 614 ? -3.957 42.875 -0.081 1 98.69 614 SER B CA 1
ATOM 10187 C C . SER B 1 614 ? -2.846 43 0.952 1 98.69 614 SER B C 1
ATOM 10189 O O . SER B 1 614 ? -1.673 42.781 0.646 1 98.69 614 SER B O 1
ATOM 10191 N N . LEU B 1 615 ? -3.234 43.438 2.121 1 98.56 615 LEU B N 1
ATOM 10192 C CA . LEU B 1 615 ? -2.387 43.438 3.309 1 98.56 615 LEU B CA 1
ATOM 10193 C C . LEU B 1 615 ? -2.844 42.375 4.301 1 98.56 615 LEU B C 1
ATOM 10195 O O . LEU B 1 615 ? -4.039 42.219 4.566 1 98.56 615 LEU B O 1
ATOM 10199 N N . ILE B 1 616 ? -1.899 41.625 4.754 1 98.31 616 ILE B N 1
ATOM 10200 C CA . ILE B 1 616 ? -2.158 40.688 5.832 1 98.31 616 ILE B CA 1
ATOM 10201 C C . ILE B 1 616 ? -1.261 41 7.027 1 98.31 616 ILE B C 1
ATOM 10203 O O . ILE B 1 616 ? -0.036 41.062 6.891 1 98.31 616 ILE B O 1
ATOM 10207 N N . ARG B 1 617 ? -1.854 41.156 8.164 1 97.19 617 ARG B N 1
ATOM 10208 C CA . ARG B 1 617 ? -1.062 41.438 9.352 1 97.19 617 ARG B CA 1
ATOM 10209 C C . ARG B 1 617 ? -0.251 40.219 9.773 1 97.19 617 ARG B C 1
ATOM 10211 O O . ARG B 1 617 ? -0.721 39.094 9.656 1 97.19 617 ARG B O 1
ATOM 10218 N N . LEU B 1 618 ? 0.99 40.5 10.273 1 94.69 618 LEU B N 1
ATOM 10219 C CA . LEU B 1 618 ? 1.76 39.375 10.781 1 94.69 618 LEU B CA 1
ATOM 10220 C C . LEU B 1 618 ? 1.022 38.656 11.922 1 94.69 618 LEU B C 1
ATOM 10222 O O . LEU B 1 618 ? 0.427 39.344 12.773 1 94.69 618 LEU B O 1
ATOM 10226 N N . GLY B 1 619 ? 1.018 37.375 11.852 1 87.56 619 GLY B N 1
ATOM 10227 C CA . GLY B 1 619 ? 0.195 36.594 12.781 1 87.56 619 GLY B CA 1
ATOM 10228 C C . GLY B 1 619 ? 0.999 35.938 13.875 1 87.56 619 GLY B C 1
ATOM 10229 O O . GLY B 1 619 ? 2.184 35.656 13.695 1 87.56 619 GLY B O 1
ATOM 10230 N N . THR B 1 620 ? 0.434 35.812 15.023 1 91.94 620 THR B N 1
ATOM 10231 C CA . THR B 1 620 ? 0.87 35 16.156 1 91.94 620 THR B CA 1
ATOM 10232 C C . THR B 1 620 ? -0.177 33.938 16.5 1 91.94 620 THR B C 1
ATOM 10234 O O . THR B 1 620 ? -1.374 34.156 16.312 1 91.94 620 THR B O 1
ATOM 10237 N N . ALA B 1 621 ? 0.326 32.812 16.828 1 91.94 621 ALA B N 1
ATOM 10238 C CA . ALA B 1 621 ? -0.667 31.766 17.062 1 91.94 621 ALA B CA 1
ATOM 10239 C C . ALA B 1 621 ? -0.285 30.906 18.266 1 91.94 621 ALA B C 1
ATOM 10241 O O . ALA B 1 621 ? 0.89 30.578 18.453 1 91.94 621 ALA B O 1
ATOM 10242 N N . THR B 1 622 ? -1.182 30.578 19.094 1 92.38 622 THR B N 1
ATOM 10243 C CA . THR B 1 622 ? -1.149 29.547 20.125 1 92.38 622 THR B CA 1
ATOM 10244 C C . THR B 1 622 ? -2.547 28.984 20.375 1 92.38 622 THR B C 1
ATOM 10246 O O . THR B 1 622 ? -3.537 29.703 20.281 1 92.38 622 THR B O 1
ATOM 10249 N N . HIS B 1 623 ? -2.596 27.703 20.562 1 89.62 623 HIS B N 1
ATOM 10250 C CA . HIS B 1 623 ? -3.889 27.031 20.609 1 89.62 623 HIS B CA 1
ATOM 10251 C C . HIS B 1 623 ? -4.734 27.359 19.391 1 89.62 623 HIS B C 1
ATOM 10253 O O . HIS B 1 623 ? -4.258 27.281 18.25 1 89.62 623 HIS B O 1
ATOM 10259 N N . THR B 1 624 ? -5.902 27.797 19.5 1 89.75 624 THR B N 1
ATOM 10260 C CA . THR B 1 624 ? -6.797 28.078 18.391 1 89.75 624 THR B CA 1
ATOM 10261 C C . THR B 1 624 ? -6.93 29.594 18.172 1 89.75 624 THR B C 1
ATOM 10263 O O . THR B 1 624 ? -7.781 30.047 17.406 1 89.75 624 THR B O 1
ATOM 10266 N N . VAL B 1 625 ? -6 30.359 18.781 1 89.19 625 VAL B N 1
ATOM 10267 C CA . VAL B 1 625 ? -6.211 31.797 18.797 1 89.19 625 VAL B CA 1
ATOM 10268 C C . VAL B 1 625 ? -5.082 32.5 18.031 1 89.19 625 VAL B C 1
ATOM 10270 O O . VAL B 1 625 ? -3.904 32.25 18.297 1 89.19 625 VAL B O 1
ATOM 10273 N N . ASN B 1 626 ? -5.434 33.188 17.094 1 91.38 626 ASN B N 1
ATOM 10274 C CA . ASN B 1 626 ? -4.633 34.188 16.375 1 91.38 626 ASN B CA 1
ATOM 10275 C C . ASN B 1 626 ? -5.359 35.5 16.266 1 91.38 626 ASN B C 1
ATOM 10277 O O . ASN B 1 626 ? -6.031 35.781 15.273 1 91.38 626 ASN B O 1
ATOM 10281 N N . THR B 1 627 ? -5.137 36.406 17.25 1 88.12 627 THR B N 1
ATOM 10282 C CA . THR B 1 627 ? -5.91 37.625 17.328 1 88.12 627 THR B CA 1
ATOM 10283 C C . THR B 1 627 ? -5.285 38.719 16.469 1 88.12 627 THR B C 1
ATOM 10285 O O . THR B 1 627 ? -5.898 39.75 16.234 1 88.12 627 THR B O 1
ATOM 10288 N N . ASP B 1 628 ? -4.133 38.5 15.953 1 85.38 628 ASP B N 1
ATOM 10289 C CA . ASP B 1 628 ? -3.465 39.469 15.102 1 85.38 628 ASP B CA 1
ATOM 10290 C C . ASP B 1 628 ? -3.9 39.312 13.648 1 85.38 628 ASP B C 1
ATOM 10292 O O . ASP B 1 628 ? -3.77 40.25 12.852 1 85.38 628 ASP B O 1
ATOM 10296 N N . GLN B 1 629 ? -4.379 38.188 13.344 1 86.38 629 GLN B N 1
ATOM 10297 C CA . GLN B 1 629 ? -4.566 37.938 11.922 1 86.38 629 GLN B CA 1
ATOM 10298 C C . GLN B 1 629 ? -5.77 38.688 11.375 1 86.38 629 GLN B C 1
ATOM 10300 O O . GLN B 1 629 ? -6.887 38.531 11.859 1 86.38 629 GLN B O 1
ATOM 10305 N N . ARG B 1 630 ? -5.562 39.438 10.375 1 95.62 630 ARG B N 1
ATOM 10306 C CA . ARG B 1 630 ? -6.605 40.156 9.633 1 95.62 630 ARG B CA 1
ATOM 10307 C C . ARG B 1 630 ? -6.121 40.531 8.234 1 95.62 630 ARG B C 1
ATOM 10309 O O . ARG B 1 630 ? -4.922 40.688 8.008 1 95.62 630 ARG B O 1
ATOM 10316 N N . ARG B 1 631 ? -6.992 40.594 7.359 1 98.56 631 ARG B N 1
ATOM 10317 C CA . ARG B 1 631 ? -6.734 40.906 5.953 1 98.56 631 ARG B CA 1
ATOM 10318 C C . ARG B 1 631 ? -7.41 42.219 5.547 1 98.56 631 ARG B C 1
ATOM 10320 O O . ARG B 1 631 ? -8.539 42.5 5.949 1 98.56 631 ARG B O 1
ATOM 10327 N N . ILE B 1 632 ? -6.68 42.969 4.766 1 98.75 632 ILE B N 1
ATOM 10328 C CA . ILE B 1 632 ? -7.211 44.188 4.133 1 98.75 632 ILE B CA 1
ATOM 10329 C C . ILE B 1 632 ? -7.098 44.062 2.615 1 98.75 632 ILE B C 1
ATOM 10331 O O . ILE B 1 632 ? -5.996 44.094 2.062 1 98.75 632 ILE B O 1
ATOM 10335 N N . PRO B 1 633 ? -8.258 43.938 1.986 1 98.56 633 PRO B N 1
ATOM 10336 C CA . PRO B 1 633 ? -8.188 44 0.526 1 98.56 633 PRO B CA 1
ATOM 10337 C C . PRO B 1 633 ? -7.855 45.438 0.037 1 98.56 633 PRO B C 1
ATOM 10339 O O . PRO B 1 633 ? -8.328 46.406 0.609 1 98.56 633 PRO B O 1
ATOM 10342 N N . LEU B 1 634 ? -7.043 45.5 -1 1 98.44 634 LEU B N 1
ATOM 10343 C CA . LEU B 1 634 ? -6.641 46.781 -1.566 1 98.44 634 LEU B CA 1
ATOM 10344 C C . LEU B 1 634 ? -6.992 46.844 -3.049 1 98.44 634 LEU B C 1
ATOM 10346 O O . LEU B 1 634 ? -6.836 45.875 -3.777 1 98.44 634 LEU B O 1
ATOM 10350 N N . ASP B 1 635 ? -7.441 48.031 -3.383 1 96.12 635 ASP B N 1
ATOM 10351 C CA . ASP B 1 635 ? -7.594 48.344 -4.801 1 96.12 635 ASP B CA 1
ATOM 10352 C C . ASP B 1 635 ? -6.32 48.938 -5.375 1 96.12 635 ASP B C 1
ATOM 10354 O O . ASP B 1 635 ? -5.676 49.781 -4.73 1 96.12 635 ASP B O 1
ATOM 10358 N N . VAL B 1 636 ? -6 48.469 -6.512 1 96.88 636 VAL B N 1
ATOM 10359 C CA . VAL B 1 636 ? -4.809 49 -7.164 1 96.88 636 VAL B CA 1
ATOM 10360 C C . VAL B 1 636 ? -5.195 49.688 -8.461 1 96.88 636 VAL B C 1
ATOM 10362 O O . VAL B 1 636 ? -6.102 49.25 -9.172 1 96.88 636 VAL B O 1
ATOM 10365 N N . THR B 1 637 ? -4.508 50.781 -8.711 1 95.62 637 THR B N 1
ATOM 10366 C CA . THR B 1 637 ? -4.711 51.531 -9.953 1 95.62 637 THR B CA 1
ATOM 10367 C C . THR B 1 637 ? -3.395 51.688 -10.703 1 95.62 637 THR B C 1
ATOM 10369 O O . THR B 1 637 ? -2.377 52.062 -10.102 1 95.62 637 THR B O 1
ATOM 10372 N N . ALA B 1 638 ? -3.461 51.469 -11.984 1 94.19 638 ALA B N 1
ATOM 10373 C CA . ALA B 1 638 ? -2.277 51.688 -12.805 1 94.19 638 ALA B CA 1
ATOM 10374 C C . ALA B 1 638 ? -1.967 53.188 -12.93 1 94.19 638 ALA B C 1
ATOM 10376 O O . ALA B 1 638 ? -2.871 54 -13.125 1 94.19 638 ALA B O 1
ATOM 10377 N N . THR B 1 639 ? -0.744 53.5 -12.766 1 91.31 639 THR B N 1
ATOM 10378 C CA . THR B 1 639 ? -0.381 54.906 -12.844 1 91.31 639 THR B CA 1
ATOM 10379 C C . THR B 1 639 ? 0.162 55.219 -14.234 1 91.31 639 THR B C 1
ATOM 10381 O O . THR B 1 639 ? 0.246 56.406 -14.609 1 91.31 639 THR B O 1
ATOM 10384 N N . THR B 1 640 ? 0.645 54.312 -14.938 1 85.5 640 THR B N 1
ATOM 10385 C CA . THR B 1 640 ? 1.1 54.5 -16.312 1 85.5 640 THR B CA 1
ATOM 10386 C C . THR B 1 640 ? 0.497 53.438 -17.234 1 85.5 640 THR B C 1
ATOM 10388 O O . THR B 1 640 ? 0.076 52.375 -16.781 1 85.5 640 THR B O 1
ATOM 10391 N N . PHE B 1 641 ? 0.38 53.906 -18.516 1 76.62 641 PHE B N 1
ATOM 10392 C CA . PHE B 1 641 ? -0.174 53 -19.5 1 76.62 641 PHE B CA 1
ATOM 10393 C C . PHE B 1 641 ? 0.767 51.812 -19.734 1 76.62 641 PHE B C 1
ATOM 10395 O O . PHE B 1 641 ? 0.321 50.719 -20.031 1 76.62 641 PHE B O 1
ATOM 10402 N N . PHE B 1 642 ? 2.033 52.188 -19.656 1 77 642 PHE B N 1
ATOM 10403 C CA . PHE B 1 642 ? 3.029 51.156 -19.859 1 77 642 PHE B CA 1
ATOM 10404 C C . PHE B 1 642 ? 3.941 51 -18.641 1 77 642 PHE B C 1
ATOM 10406 O O . PHE B 1 642 ? 4 51.906 -17.812 1 77 642 PHE B O 1
ATOM 10413 N N . GLY B 1 643 ? 4.301 49.781 -18.125 1 81.88 643 GLY B N 1
ATOM 10414 C CA . GLY B 1 643 ? 5.402 49.719 -17.172 1 81.88 643 GLY B CA 1
ATOM 10415 C C . GLY B 1 643 ? 5.051 49 -15.898 1 81.88 643 GLY B C 1
ATOM 10416 O O . GLY B 1 643 ? 5.91 48.781 -15.039 1 81.88 643 GLY B O 1
ATOM 10417 N N . ASN B 1 644 ? 3.793 48.594 -15.703 1 93.56 644 ASN B N 1
ATOM 10418 C CA . ASN B 1 644 ? 3.377 47.844 -14.523 1 93.56 644 ASN B CA 1
ATOM 10419 C C . ASN B 1 644 ? 3.645 48.625 -13.242 1 93.56 644 ASN B C 1
ATOM 10421 O O . ASN B 1 644 ? 4.238 48.094 -12.297 1 93.56 644 ASN B O 1
ATOM 10425 N N . THR B 1 645 ? 3.385 49.938 -13.25 1 95.81 645 THR B N 1
ATOM 10426 C CA . THR B 1 645 ? 3.447 50.812 -12.078 1 95.81 645 THR B CA 1
ATOM 10427 C C . THR B 1 645 ? 2.059 51 -11.477 1 95.81 645 THR B C 1
ATOM 10429 O O . THR B 1 645 ? 1.087 51.219 -12.211 1 95.81 645 THR B O 1
ATOM 10432 N N . TRP B 1 646 ? 2.039 50.969 -10.203 1 97.06 646 TRP B N 1
ATOM 10433 C CA . TRP B 1 646 ? 0.746 50.906 -9.523 1 97.06 646 TRP B CA 1
ATOM 10434 C C . TRP B 1 646 ? 0.717 51.844 -8.328 1 97.06 646 TRP B C 1
ATOM 10436 O O . TRP B 1 646 ? 1.766 52.219 -7.789 1 97.06 646 TRP B O 1
ATOM 10446 N N . LYS B 1 647 ? -0.459 52.219 -7.957 1 96.94 647 LYS B N 1
ATOM 10447 C CA . LYS B 1 647 ? -0.676 52.938 -6.695 1 96.94 647 LYS B CA 1
ATOM 10448 C C . LYS B 1 647 ? -1.863 52.344 -5.938 1 96.94 647 LYS B C 1
ATOM 10450 O O . LYS B 1 647 ? -2.805 51.844 -6.547 1 96.94 647 LYS B O 1
ATOM 10455 N N . THR B 1 648 ? -1.844 52.406 -4.703 1 97.62 648 THR B N 1
ATOM 10456 C CA . THR B 1 648 ? -2.945 52.062 -3.822 1 97.62 648 THR B CA 1
ATOM 10457 C C . THR B 1 648 ? -2.945 52.906 -2.566 1 97.62 648 THR B C 1
ATOM 10459 O O . THR B 1 648 ? -1.885 53.312 -2.072 1 97.62 648 THR B O 1
ATOM 10462 N N . THR B 1 649 ? -4.098 53.219 -2.113 1 97.62 649 THR B N 1
ATOM 10463 C CA . THR B 1 649 ? -4.234 54.031 -0.904 1 97.62 649 THR B CA 1
ATOM 10464 C C . THR B 1 649 ? -4.672 53.156 0.275 1 97.62 649 THR B C 1
ATOM 10466 O O . THR B 1 649 ? -5.645 52.406 0.176 1 97.62 649 THR B O 1
ATOM 10469 N N . LEU B 1 650 ? -3.949 53.375 1.349 1 98.12 650 LEU B N 1
ATOM 10470 C CA . LEU B 1 650 ? -4.219 52.625 2.557 1 98.12 650 LEU B CA 1
ATOM 10471 C C . LEU B 1 650 ? -5.391 53.219 3.332 1 98.12 650 LEU B C 1
ATOM 10473 O O . LEU B 1 650 ? -5.656 54.406 3.236 1 98.12 650 LEU B O 1
ATOM 10477 N N . PRO B 1 651 ? -6.094 52.344 4.07 1 98.19 651 PRO B N 1
ATOM 10478 C CA . PRO B 1 651 ? -7.176 52.844 4.91 1 98.19 651 PRO B CA 1
ATOM 10479 C C . PRO B 1 651 ? -6.703 53.938 5.883 1 98.19 651 PRO B C 1
ATOM 10481 O O . PRO B 1 651 ? -5.613 53.812 6.445 1 98.19 651 PRO B O 1
ATOM 10484 N N . LYS B 1 652 ? -7.57 54.844 6.164 1 96.75 652 LYS B N 1
ATOM 10485 C CA . LYS B 1 652 ? -7.207 55.969 7.008 1 96.75 652 LYS B CA 1
ATOM 10486 C C . LYS B 1 652 ? -7.469 55.688 8.484 1 96.75 652 LYS B C 1
ATOM 10488 O O . LYS B 1 652 ? -6.934 56.344 9.367 1 96.75 652 LYS B O 1
ATOM 10493 N N . ASP B 1 653 ? -8.336 54.781 8.711 1 97.69 653 ASP B N 1
ATOM 10494 C CA . ASP B 1 653 ? -8.68 54.469 10.094 1 97.69 653 ASP B CA 1
ATOM 10495 C C . ASP B 1 653 ? -7.727 53.438 10.672 1 97.69 653 ASP B C 1
ATOM 10497 O O . ASP B 1 653 ? -7.664 52.281 10.172 1 97.69 653 ASP B O 1
ATOM 10501 N N . SER B 1 654 ? -7.105 53.688 11.75 1 97.06 654 SER B N 1
ATOM 10502 C CA . SER B 1 654 ? -6.121 52.812 12.352 1 97.06 654 SER B CA 1
ATOM 10503 C C . SER B 1 654 ? -6.797 51.656 13.086 1 97.06 654 SER B C 1
ATOM 10505 O O . SER B 1 654 ? -6.129 50.719 13.562 1 97.06 654 SER B O 1
ATOM 10507 N N . GLY B 1 655 ? -8.07 51.656 13.227 1 97.25 655 GLY B N 1
ATOM 10508 C CA . GLY B 1 655 ? -8.797 50.5 13.695 1 97.25 655 GLY B CA 1
ATOM 10509 C C . GLY B 1 655 ? -8.938 49.406 12.641 1 97.25 655 GLY B C 1
ATOM 10510 O O . GLY B 1 655 ? -9.109 48.25 12.969 1 97.25 655 GLY B O 1
ATOM 10511 N N . ILE B 1 656 ? -8.938 49.875 11.43 1 98.12 656 ILE B N 1
ATOM 10512 C CA . ILE B 1 656 ? -8.93 48.969 10.297 1 98.12 656 ILE B CA 1
ATOM 10513 C C . ILE B 1 656 ? -7.492 48.531 10 1 98.12 656 ILE B C 1
ATOM 10515 O O . ILE B 1 656 ? -7.199 47.344 9.938 1 98.12 656 ILE B O 1
ATOM 10519 N N . LEU B 1 657 ? -6.688 49.5 9.82 1 98 657 LEU B N 1
ATOM 10520 C CA . LEU B 1 657 ? -5.266 49.281 9.57 1 98 657 LEU B CA 1
ATOM 10521 C C . LEU B 1 657 ? -4.457 49.438 10.852 1 98 657 LEU B C 1
ATOM 10523 O O . LEU B 1 657 ? -3.701 50.406 11 1 98 657 LEU B O 1
ATOM 10527 N N . ILE B 1 658 ? -4.559 48.438 11.672 1 96.81 658 ILE B N 1
ATOM 10528 C CA . ILE B 1 658 ? -3.912 48.469 12.977 1 96.81 658 ILE B CA 1
ATOM 10529 C C . ILE B 1 658 ? -2.404 48.625 12.805 1 96.81 658 ILE B C 1
ATOM 10531 O O . ILE B 1 658 ? -1.791 48 11.945 1 96.81 658 ILE B O 1
ATOM 10535 N N . PRO B 1 659 ? -1.773 49.469 13.625 1 95.5 659 PRO B N 1
ATOM 10536 C CA . PRO B 1 659 ? -0.331 49.656 13.461 1 95.5 659 PRO B CA 1
ATOM 10537 C C . PRO B 1 659 ? 0.471 48.375 13.742 1 95.5 659 PRO B C 1
ATOM 10539 O O . PRO B 1 659 ? 0.136 47.625 14.656 1 95.5 659 PRO B O 1
ATOM 10542 N N . GLY B 1 660 ? 1.523 48.219 13.023 1 94.31 660 GLY B N 1
ATOM 10543 C CA . GLY B 1 660 ? 2.381 47.062 13.148 1 94.31 660 GLY B CA 1
ATOM 10544 C C . GLY B 1 660 ? 2.889 46.531 11.812 1 94.31 660 GLY B C 1
ATOM 10545 O O . GLY B 1 660 ? 2.826 47.25 10.805 1 94.31 660 GLY B O 1
ATOM 10546 N N . TYR B 1 661 ? 3.441 45.344 11.852 1 95.19 661 TYR B N 1
ATOM 10547 C CA . TYR B 1 661 ? 3.975 44.719 10.641 1 95.19 661 TYR B CA 1
ATOM 10548 C C . TYR B 1 661 ? 2.859 44.094 9.812 1 95.19 661 TYR B C 1
ATOM 10550 O O . TYR B 1 661 ? 1.961 43.438 10.359 1 95.19 661 TYR B O 1
ATOM 10558 N N . TRP B 1 662 ? 2.959 44.344 8.547 1 97.06 662 TRP B N 1
ATOM 10559 C CA . TRP B 1 662 ? 2.039 43.781 7.562 1 97.06 662 TRP B CA 1
ATOM 10560 C C . TRP B 1 662 ? 2.803 43.156 6.402 1 97.06 662 TRP B C 1
ATOM 10562 O O . TRP B 1 662 ? 3.945 43.531 6.125 1 97.06 662 TRP B O 1
ATOM 10572 N N . MET B 1 663 ? 2.184 42.188 5.809 1 97.06 663 MET B N 1
ATOM 10573 C CA . MET B 1 663 ? 2.635 41.656 4.531 1 97.06 663 MET B CA 1
ATOM 10574 C C . MET B 1 663 ? 1.79 42.188 3.383 1 97.06 663 MET B C 1
ATOM 10576 O O . MET B 1 663 ? 0.572 42 3.363 1 97.06 663 MET B O 1
ATOM 10580 N N . LEU B 1 664 ? 2.469 42.812 2.445 1 98.38 664 LEU B N 1
ATOM 10581 C CA . LEU B 1 664 ? 1.791 43.25 1.228 1 98.38 664 LEU B CA 1
ATOM 10582 C C . LEU B 1 664 ? 1.936 42.188 0.125 1 98.38 664 LEU B C 1
ATOM 10584 O O . LEU B 1 664 ? 3.053 41.844 -0.262 1 98.38 664 LEU B O 1
ATOM 10588 N N . PHE B 1 665 ? 0.797 41.75 -0.343 1 98.56 665 PHE B N 1
ATOM 10589 C CA . PHE B 1 665 ? 0.737 40.844 -1.49 1 98.56 665 PHE B CA 1
ATOM 10590 C C . PHE B 1 665 ? 0.107 41.531 -2.689 1 98.56 665 PHE B C 1
ATOM 10592 O O . PHE B 1 665 ? -0.865 42.281 -2.543 1 98.56 665 PHE B O 1
ATOM 10599 N N . VAL B 1 666 ? 0.676 41.312 -3.836 1 98.56 666 VAL B N 1
ATOM 10600 C CA . VAL B 1 666 ? 0.009 41.656 -5.082 1 98.56 666 VAL B CA 1
ATOM 10601 C C . VAL B 1 666 ? -0.388 40.406 -5.84 1 98.56 666 VAL B C 1
ATOM 10603 O O . VAL B 1 666 ? 0.31 39.375 -5.777 1 98.56 666 VAL B O 1
ATOM 10606 N N . MET B 1 667 ? -1.532 40.438 -6.512 1 98.56 667 MET B N 1
ATOM 10607 C CA . MET B 1 667 ? -2.053 39.25 -7.188 1 98.56 667 MET B CA 1
ATOM 10608 C C . MET B 1 667 ? -2.377 39.562 -8.648 1 98.56 667 MET B C 1
ATOM 10610 O O . MET B 1 667 ? -2.893 40.656 -8.961 1 98.56 667 MET B O 1
ATOM 10614 N N . ASP B 1 668 ? -2.086 38.656 -9.5 1 97.25 668 ASP B N 1
ATOM 10615 C CA . ASP B 1 668 ? -2.395 38.812 -10.914 1 97.25 668 ASP B CA 1
ATOM 10616 C C . ASP B 1 668 ? -3.848 38.438 -11.211 1 97.25 668 ASP B C 1
ATOM 10618 O O . ASP B 1 668 ? -4.656 38.312 -10.289 1 97.25 668 ASP B O 1
ATOM 10622 N N . ARG B 1 669 ? -4.18 38.344 -12.477 1 95.31 669 ARG B N 1
ATOM 10623 C CA . ARG B 1 669 ? -5.562 38.156 -12.898 1 95.31 669 ARG B CA 1
ATOM 10624 C C . ARG B 1 669 ? -6.078 36.781 -12.469 1 95.31 669 ARG B C 1
ATOM 10626 O O . ARG B 1 669 ? -7.285 36.594 -12.305 1 95.31 669 ARG B O 1
ATOM 10633 N N . ASP B 1 670 ? -5.152 35.875 -12.273 1 94.56 670 ASP B N 1
ATOM 10634 C CA . ASP B 1 670 ? -5.551 34.5 -11.891 1 94.56 670 ASP B CA 1
ATOM 10635 C C . ASP B 1 670 ? -5.586 34.375 -10.367 1 94.56 670 ASP B C 1
ATOM 10637 O O . ASP B 1 670 ? -5.891 33.281 -9.852 1 94.56 670 ASP B O 1
ATOM 10641 N N . GLY B 1 671 ? -5.25 35.406 -9.656 1 96.44 671 GLY B N 1
ATOM 10642 C CA . GLY B 1 671 ? -5.293 35.375 -8.203 1 96.44 671 GLY B CA 1
ATOM 10643 C C . GLY B 1 671 ? -4.027 34.844 -7.578 1 96.44 671 GLY B C 1
ATOM 10644 O O . GLY B 1 671 ? -4.016 34.5 -6.391 1 96.44 671 GLY B O 1
ATOM 10645 N N . VAL B 1 672 ? -2.965 34.688 -8.422 1 98.25 672 VAL B N 1
ATOM 10646 C CA . VAL B 1 672 ? -1.7 34.156 -7.91 1 98.25 672 VAL B CA 1
ATOM 10647 C C . VAL B 1 672 ? -0.97 35.25 -7.129 1 98.25 672 VAL B C 1
ATOM 10649 O O . VAL B 1 672 ? -0.634 36.312 -7.684 1 98.25 672 VAL B O 1
ATOM 10652 N N . PRO B 1 673 ? -0.689 35.062 -5.871 1 98.69 673 PRO B N 1
ATOM 10653 C CA . PRO B 1 673 ? -0.018 36.094 -5.078 1 98.69 673 PRO B CA 1
ATOM 10654 C C . PRO B 1 673 ? 1.49 36.125 -5.312 1 98.69 673 PRO B C 1
ATOM 10656 O O . PRO B 1 673 ? 2.096 35.094 -5.621 1 98.69 673 PRO B O 1
ATOM 10659 N N . SER B 1 674 ? 2.037 37.25 -5.125 1 98.38 674 SER B N 1
ATOM 10660 C CA . SER B 1 674 ? 3.484 37.438 -5.062 1 98.38 674 SER B CA 1
ATOM 10661 C C . SER B 1 674 ? 4.047 36.938 -3.736 1 98.38 674 SER B C 1
ATOM 10663 O O . SER B 1 674 ? 3.289 36.594 -2.826 1 98.38 674 SER B O 1
ATOM 10665 N N . ILE B 1 675 ? 5.395 36.844 -3.717 1 97.06 675 ILE B N 1
ATOM 10666 C CA . ILE B 1 675 ? 6.02 36.844 -2.4 1 97.06 675 ILE B CA 1
ATOM 10667 C C . ILE B 1 675 ? 5.773 38.188 -1.718 1 97.06 675 ILE B C 1
ATOM 10669 O O . ILE B 1 675 ? 5.895 39.25 -2.348 1 97.06 675 ILE B O 1
ATOM 10673 N N . ALA B 1 676 ? 5.445 38.219 -0.479 1 97.19 676 ALA B N 1
ATOM 10674 C CA . ALA B 1 676 ? 5.016 39.406 0.235 1 97.19 676 ALA B CA 1
ATOM 10675 C C . ALA B 1 676 ? 6.199 40.344 0.508 1 97.19 676 ALA B C 1
ATOM 10677 O O . ALA B 1 676 ? 7.328 39.875 0.676 1 97.19 676 ALA B O 1
ATOM 10678 N N . LYS B 1 677 ? 5.879 41.562 0.473 1 97.06 677 LYS B N 1
ATOM 10679 C CA . LYS B 1 677 ? 6.754 42.562 1.085 1 97.06 677 LYS B CA 1
ATOM 10680 C C . LYS B 1 677 ? 6.324 42.844 2.52 1 97.06 677 LYS B C 1
ATOM 10682 O O . LYS B 1 677 ? 5.207 43.312 2.754 1 97.06 677 LYS B O 1
ATOM 10687 N N . ILE B 1 678 ? 7.18 42.562 3.477 1 95.75 678 ILE B N 1
ATOM 10688 C CA . ILE B 1 678 ? 6.879 42.875 4.867 1 95.75 678 ILE B CA 1
ATOM 10689 C C . ILE B 1 678 ? 7.18 44.375 5.125 1 95.75 678 ILE B C 1
ATOM 10691 O O . ILE B 1 678 ? 8.266 44.844 4.809 1 95.75 678 ILE B O 1
ATOM 10695 N N . MET B 1 679 ? 6.188 45.031 5.691 1 95.19 679 MET B N 1
ATOM 10696 C CA . MET B 1 679 ? 6.34 46.469 5.957 1 95.19 679 MET B CA 1
ATOM 10697 C C . MET B 1 679 ? 5.789 46.812 7.332 1 95.19 679 MET B C 1
ATOM 10699 O O . MET B 1 679 ? 4.844 46.188 7.809 1 95.19 679 MET B O 1
ATOM 10703 N N . MET B 1 680 ? 6.43 47.812 7.883 1 95.19 680 MET B N 1
ATOM 10704 C CA . MET B 1 680 ? 5.91 48.406 9.109 1 95.19 680 MET B CA 1
ATOM 10705 C C . MET B 1 680 ? 4.984 49.594 8.805 1 95.19 680 MET B C 1
ATOM 10707 O O . MET B 1 680 ? 5.387 50.531 8.125 1 95.19 680 MET B O 1
ATOM 10711 N N . ILE B 1 681 ? 3.77 49.5 9.258 1 96.06 681 ILE B N 1
ATOM 10712 C CA . ILE B 1 681 ? 2.814 50.594 9.055 1 96.06 681 ILE B CA 1
ATOM 10713 C C . ILE B 1 681 ? 2.453 51.219 10.398 1 96.06 681 ILE B C 1
ATOM 10715 O O . ILE B 1 681 ? 1.952 50.531 11.297 1 96.06 681 ILE B O 1
ATOM 10719 N N . GLY B 1 682 ? 2.705 52.469 10.523 1 94.69 682 GLY B N 1
ATOM 10720 C CA . GLY B 1 682 ? 2.502 53.156 11.797 1 94.69 682 GLY B CA 1
ATOM 10721 C C . GLY B 1 682 ? 1.553 54.312 11.695 1 94.69 682 GLY B C 1
ATOM 10722 O O . GLY B 1 682 ? 0.977 54.594 10.641 1 94.69 682 GLY B O 1
ATOM 10723 N N . LEU B 1 683 ? 1.284 55 12.82 1 92.12 683 LEU B N 1
ATOM 10724 C CA . LEU B 1 683 ? 0.389 56.125 12.914 1 92.12 683 LEU B CA 1
ATOM 10725 C C . LEU B 1 683 ? 1.1 57.406 12.492 1 92.12 683 LEU B C 1
ATOM 10727 O O . LEU B 1 683 ? 0.454 58.375 12.078 1 92.12 683 LEU B O 1
ATOM 10731 N N . ASP B 1 684 ? 2.275 57.5 12.812 1 83 684 ASP B N 1
ATOM 10732 C CA . ASP B 1 684 ? 3.086 58.656 12.461 1 83 684 ASP B CA 1
ATOM 10733 C C . ASP B 1 684 ? 4.484 58.219 12.016 1 83 684 ASP B C 1
ATOM 10735 O O . ASP B 1 684 ? 4.77 57.031 11.883 1 83 684 ASP B O 1
ATOM 10739 N N . ASN B 1 685 ? 5.133 59.25 11.516 1 62.75 685 ASN B N 1
ATOM 10740 C CA . ASN B 1 685 ? 6.449 58.969 10.945 1 62.75 685 ASN B CA 1
ATOM 10741 C C . ASN B 1 685 ? 7.465 58.625 12.031 1 62.75 685 ASN B C 1
ATOM 10743 O O . ASN B 1 685 ? 8.625 58.312 11.727 1 62.75 685 ASN B O 1
ATOM 10747 N N . ARG B 1 686 ? 7.004 58.688 13.367 1 55.47 686 ARG B N 1
ATOM 10748 C CA . ARG B 1 686 ? 7.977 58.344 14.398 1 55.47 686 ARG B CA 1
ATOM 10749 C C . ARG B 1 686 ? 8.266 56.844 14.422 1 55.47 686 ARG B C 1
ATOM 10751 O O . ARG B 1 686 ? 7.348 56.031 14.367 1 55.47 686 ARG B O 1
ATOM 10758 N N . GLN B 1 687 ? 9.352 56.594 13.719 1 49.28 687 GLN B N 1
ATOM 10759 C CA . GLN B 1 687 ? 9.727 55.188 13.633 1 49.28 687 GLN B CA 1
ATOM 10760 C C . GLN B 1 687 ? 9.539 54.469 14.969 1 49.28 687 GLN B C 1
ATOM 10762 O O . GLN B 1 687 ? 9.406 55.125 16.016 1 49.28 687 GLN B O 1
ATOM 10767 N N . THR B 1 688 ? 9.781 53.281 15.086 1 45 688 THR B N 1
ATOM 10768 C CA . THR B 1 688 ? 9.656 52.406 16.266 1 45 688 THR B CA 1
ATOM 10769 C C . THR B 1 688 ? 10.281 53.094 17.484 1 45 688 THR B C 1
ATOM 10771 O O . THR B 1 688 ? 11.117 53.969 17.359 1 45 688 THR B O 1
ATOM 10774 N N . ILE B 1 689 ? 9.836 52.75 18.75 1 38.44 689 ILE B N 1
ATOM 10775 C CA . ILE B 1 689 ? 10.289 53.188 20.078 1 38.44 689 ILE B CA 1
ATOM 10776 C C . ILE B 1 689 ? 11.812 53.219 20.109 1 38.44 689 ILE B C 1
ATOM 10778 O O . ILE B 1 689 ? 12.461 52.188 20.047 1 38.44 689 ILE B O 1
ATOM 10782 N N . GLN B 1 690 ? 12.469 54.25 19.469 1 34.12 690 GLN B N 1
ATOM 10783 C CA . GLN B 1 690 ? 13.812 54.312 20.031 1 34.12 690 GLN B CA 1
ATOM 10784 C C . GLN B 1 690 ? 13.773 54.375 21.547 1 34.12 690 GLN B C 1
ATOM 10786 O O . GLN B 1 690 ? 12.93 55.062 22.125 1 34.12 690 GLN B O 1
ATOM 10791 N N . PRO B 1 691 ? 14.312 53.406 22.312 1 33.31 691 PRO B N 1
ATOM 10792 C CA . PRO B 1 691 ? 14.352 53.625 23.75 1 33.31 691 PRO B CA 1
ATOM 10793 C C . PRO B 1 691 ? 14.633 55.094 24.109 1 33.31 691 PRO B C 1
ATOM 10795 O O . PRO B 1 691 ? 15.312 55.781 23.359 1 33.31 691 PRO B O 1
ATOM 10798 N N . ALA B 1 692 ? 13.797 55.719 24.953 1 31.95 692 ALA B N 1
ATOM 10799 C CA . ALA B 1 692 ? 14.094 57.062 25.484 1 31.95 692 ALA B CA 1
ATOM 10800 C C . ALA B 1 692 ? 15.586 57.219 25.797 1 31.95 692 ALA B C 1
ATOM 10802 O O . ALA B 1 692 ? 16.172 56.344 26.453 1 31.95 692 ALA B O 1
ATOM 10803 N N . GLU B 1 693 ? 16.391 57.844 25.047 1 29.84 693 GLU B N 1
ATOM 10804 C CA . GLU B 1 693 ? 17.734 58.25 25.438 1 29.84 693 GLU B CA 1
ATOM 10805 C C . GLU B 1 693 ? 17.781 58.688 26.906 1 29.84 693 GLU B C 1
ATOM 10807 O O . GLU B 1 693 ? 16.891 59.375 27.391 1 29.84 693 GLU B O 1
ATOM 10812 N N . GLU B 1 694 ? 18.438 57.906 27.828 1 29.42 694 GLU B N 1
ATOM 10813 C CA . GLU B 1 694 ? 18.844 58.344 29.156 1 29.42 694 GLU B CA 1
ATOM 10814 C C . GLU B 1 694 ? 19.312 59.812 29.109 1 29.42 694 GLU B C 1
ATOM 10816 O O . GLU B 1 694 ? 20.219 60.156 28.344 1 29.42 694 GLU B O 1
ATOM 10821 N N . GLN B 1 695 ? 18.531 60.812 29.375 1 27 695 GLN B N 1
ATOM 10822 C CA . GLN B 1 695 ? 19.031 62.156 29.703 1 27 695 GLN B CA 1
ATOM 10823 C C . GLN B 1 695 ? 20.156 62.062 30.719 1 27 695 GLN B C 1
ATOM 10825 O O . GLN B 1 695 ? 19.953 61.656 31.859 1 27 695 GLN B O 1
ATOM 10830 N N . SER B 1 696 ? 21.484 61.781 30.469 1 28.81 696 SER B N 1
ATOM 10831 C CA . SER B 1 696 ? 22.672 62.031 31.281 1 28.81 696 SER B CA 1
ATOM 10832 C C . SER B 1 696 ? 22.625 63.375 31.938 1 28.81 696 SER B C 1
ATOM 10834 O O . SER B 1 696 ? 22.484 64.438 31.266 1 28.81 696 SER B O 1
ATOM 10836 N N . SER B 1 697 ? 21.969 63.5 33.156 1 26.86 697 SER B N 1
ATOM 10837 C CA . SER B 1 697 ? 22.188 64.625 34.094 1 26.86 697 SER B CA 1
ATOM 10838 C C . SER B 1 697 ? 23.656 64.938 34.219 1 26.86 697 SER B C 1
ATOM 10840 O O . SER B 1 697 ? 24.469 64.125 34.594 1 26.86 697 SER B O 1
ATOM 10842 N N . ALA B 1 698 ? 24.297 65.812 33.469 1 30.33 698 ALA B N 1
ATOM 10843 C CA . ALA B 1 698 ? 25.547 66.562 33.625 1 30.33 698 ALA B CA 1
ATOM 10844 C C . ALA B 1 698 ? 25.641 67.25 35 1 30.33 698 ALA B C 1
ATOM 10846 O O . ALA B 1 698 ? 25.078 68.312 35.188 1 30.33 698 ALA B O 1
ATOM 10847 N N . ILE B 1 699 ? 25.484 66.5 36.156 1 28.72 699 ILE B N 1
ATOM 10848 C CA . ILE B 1 699 ? 25.984 67.125 37.375 1 28.72 699 ILE B CA 1
ATOM 10849 C C . ILE B 1 699 ? 27.484 67.438 37.219 1 28.72 699 ILE B C 1
ATOM 10851 O O . ILE B 1 699 ? 28.281 66.5 37.031 1 28.72 699 ILE B O 1
ATOM 10855 N N . ASP B 1 700 ? 27.844 68.562 36.781 1 25.34 700 ASP B N 1
ATOM 10856 C CA . ASP B 1 700 ? 29.109 69.312 36.812 1 25.34 700 ASP B CA 1
ATOM 10857 C C . ASP B 1 700 ? 29.688 69.375 38.219 1 25.34 700 ASP B C 1
ATOM 10859 O O . ASP B 1 700 ? 29.094 69.938 39.125 1 25.34 700 ASP B O 1
ATOM 10863 N N . GLU B 1 701 ? 30.172 68.25 38.812 1 24.8 701 GLU B N 1
ATOM 10864 C CA . GLU B 1 701 ? 31.016 68.375 40 1 24.8 701 GLU B CA 1
ATOM 10865 C C . GLU B 1 701 ? 32.156 69.375 39.719 1 24.8 701 GLU B C 1
ATOM 10867 O O . GLU B 1 701 ? 32.969 69.188 38.812 1 24.8 701 GLU B O 1
ATOM 10872 N N . GLN B 1 702 ? 32.031 70.625 40.031 1 21.08 702 GLN B N 1
ATOM 10873 C CA . GLN B 1 702 ? 32.969 71.75 40.375 1 21.08 702 GLN B CA 1
ATOM 10874 C C . GLN B 1 702 ? 34 71.25 41.375 1 21.08 702 GLN B C 1
ATOM 10876 O O . GLN B 1 702 ? 33.656 70.75 42.469 1 21.08 702 GLN B O 1
ATOM 10881 N N . LYS B 1 703 ? 35.219 70.812 40.781 1 26.08 703 LYS B N 1
ATOM 10882 C CA . LYS B 1 703 ? 36.531 70.938 41.438 1 26.08 703 LYS B CA 1
ATOM 10883 C C . LYS B 1 703 ? 36.688 72.25 42.156 1 26.08 703 LYS B C 1
ATOM 10885 O O . LYS B 1 703 ? 36.844 73.312 41.5 1 26.08 703 LYS B O 1
ATOM 10890 N N . CYS B 1 704 ? 35.906 72.5 43.312 1 21.56 704 CYS B N 1
ATOM 10891 C CA . CYS B 1 704 ? 36.375 73.375 44.406 1 21.56 704 CYS B CA 1
ATOM 10892 C C . CYS B 1 704 ? 37.75 72.938 44.875 1 21.56 704 CYS B C 1
ATOM 10894 O O . CYS B 1 704 ? 37.938 71.75 45.188 1 21.56 704 CYS B O 1
ATOM 10896 N N . GLU B 1 705 ? 38.781 73.5 44.375 1 25.08 705 GLU B N 1
ATOM 10897 C CA . GLU B 1 705 ? 40.156 73.688 44.875 1 25.08 705 GLU B CA 1
ATOM 10898 C C . GLU B 1 705 ? 40.156 73.938 46.406 1 25.08 705 GLU B C 1
ATOM 10900 O O . GLU B 1 705 ? 41.219 73.938 47.031 1 25.08 705 GLU B O 1
ATOM 10905 N N . HIS B 1 706 ? 39.562 73.125 47.312 1 23.19 706 HIS B N 1
ATOM 10906 C CA . HIS B 1 706 ? 40.438 73.25 48.469 1 23.19 706 HIS B CA 1
ATOM 10907 C C . HIS B 1 706 ? 41.625 72.312 48.344 1 23.19 706 HIS B C 1
ATOM 10909 O O . HIS B 1 706 ? 41.5 71.188 47.812 1 23.19 706 HIS B O 1
#

Nearest PDB structures (foldseek):
  8tx5-assembly4_D  TM=9.754E-01  e=6.303E-87  Fusarium graminearum
  6xlt-assembly1_A  TM=9.674E-01  e=1.537E-87  Fusarium graminearum
  2eic-assembly1_A  TM=9.731E-01  e=1.727E-86  Fusarium graminearum
  2eid-assembly1_A  TM=9.714E-01  e=2.009E-86  Fusarium graminearum
  5c92-assembly1_A  TM=9.636E-01  e=6.267E-55  Colletotrichum graminicola M1.001

Radius of gyration: 41.71 Å; Cα contacts (8 Å, |Δi|>4): 4341; chains: 2; bounding box: 76×164×140 Å

Foldseek 3Di:
DPPCVPPPPPPPPPPVVPPCCVVVVVVVVVDPDDDPDFFQDAPDDDDQQFAADQFQWDWQGQRQKDKDKPAFDPPQDLCLQAPRYLQGKTKGDLVDQKIKIKMFSNAKFQWFKKKFQFNPPPFQAQAAFWKFKWFDQPVPDIDDSLETATAASGRDMDMDGGFTDTGRMMMMMDGADPVHSMHMTNYMIIIGHPDDFDDFLLQWDWDRWYFFHAFFLWWFQALVQKIKTWAWQDRQAHPPDPFQKTKIWIAHPVVGYIDIDMGRPQRGGQHQWAWDQFLQFWIWTAAAPNFFWIWTADRVVGDIDTFGTEPDGAGQWYWEYALARKIKIAHHAQGPHRPDWGFIWIADPLVRDIGALPARTLVQQFAPAVVDRSFRSGFWQWAHFFPQKIWTQALAQWIWIWHPPDSIHIDTQGGLPPDHRFAQWAKAALALVQQKMKTAKHASHQAQGFIFFFIWIWTDDDGPHRIDIGAFQNGGEPDGFGLKAWAHFFLRKIKIAKGAGTDHALDQPRIDQWIWIADPVVRHIDTHRGGRDHAGFSWDWFQGLQRKIKIGGFHSPGSRNTTGSIIMIIGGSLQADSVGHGDDAKAFDDQDDQEAEAFAKGKTAIPDAFAWKKKWFIWIDGRHDTRRTHMHTWGWDAPDPDGRMIMTTHHRGSRSVPFYKIWMWTHHPSRRTHRTDIHGYHHDPPNRSPRDPPPPPPPPPPPPVD/DPDDDPPPPPPPPPPVVPPCCVVVVVVVVVDPDDDPDFFQDAPDDDDQQFAADQFQWDWQGQRQKDKDKPAFDPPQDLCLQAPRYLQGKTKGDLVDQKIKIKMFSNAKFQWFKKKFQFNPPPFQAQAAFWKFKWFDQPVPDIDDSLETATAASGRDMDMDGGFGDTGRMMMMMDGADPVHSMHMTNYMIIIGHPDDFDDFLLQWDWDRWYFFHAFFLWWFQALVQKIKTWAWQDRQAHPPDPFQKTKIWIAHPVVGYIDIDMGRPQRGGQHQWAWDQFLQFWIWTAAAPNFFWIWTADRVVGDIDTFGTEPDGAGQWYWEYALARKIKIAHHAQGPHRPDWGFIWIADPQVRDIDALVARTLVQQFAVAVVDRSFRSGFWQWAHFFPQKIWTQALAQWIWIWHPPDSIHIDTQGGLPPDHRFAQWAKAALALVQQKIKTAKHASHQAQTFIFFFIWIWTDDDGPHRIDIGAFQNGGEPDGFGLKAWAQFFLRKIKIAKGAGTDHALDQPRIDQWIWIADPVVRHIDTHRGGRDHAGFSWDWFQGLQRKIKIGGFHSPGSRNTTGSIIMIIGGSLQADSVGHGDDAKAFDDFDDQEAEAFAKGKTAIPDAFAWKKKWFIWIDGRHHTRRTHMHTWGWDAPDPDGRMIMTTHHNGSRSVPFYKIWMWTHHPSRRTHRTDIHGYHHDPPRRCPDPPPPPPPPPPPPPPD